Protein AF-0000000069439708 (afdb_homodimer)

Structure (mmCIF, N/CA/C/O backbone):
data_AF-0000000069439708-model_v1
#
loop_
_entity.id
_entity.type
_entity.pdbx_description
1 polymer Monooxygenase
#
loop_
_atom_site.group_PDB
_atom_site.id
_atom_site.type_symbol
_atom_site.label_atom_id
_atom_site.label_alt_id
_atom_site.label_comp_id
_atom_site.label_asym_id
_atom_site.label_entity_id
_atom_site.label_seq_id
_atom_site.pdbx_PDB_ins_code
_atom_site.Cartn_x
_atom_site.Cartn_y
_atom_site.Cartn_z
_atom_site.occupancy
_atom_site.B_iso_or_equiv
_atom_site.auth_seq_id
_atom_site.auth_comp_id
_atom_site.auth_asym_id
_atom_site.auth_atom_id
_atom_site.pdbx_PDB_model_num
ATOM 1 N N . MET A 1 1 ? 18.344 -48 -26.422 1 71.38 1 MET A N 1
ATOM 2 C CA . MET A 1 1 ? 17.75 -46.75 -25.922 1 71.38 1 MET A CA 1
ATOM 3 C C . MET A 1 1 ? 16.391 -47 -25.281 1 71.38 1 MET A C 1
ATOM 5 O O . MET A 1 1 ? 15.547 -47.688 -25.875 1 71.38 1 MET A O 1
ATOM 9 N N . ALA A 1 2 ? 16.328 -46.719 -23.984 1 74.94 2 ALA A N 1
ATOM 10 C CA . ALA A 1 2 ? 15.055 -46.938 -23.312 1 74.94 2 ALA A CA 1
ATOM 11 C C . ALA A 1 2 ? 14.031 -45.906 -23.719 1 74.94 2 ALA A C 1
ATOM 13 O O . ALA A 1 2 ? 14.367 -44.719 -23.875 1 74.94 2 ALA A O 1
ATOM 14 N N . GLU A 1 3 ? 12.773 -46.344 -24.016 1 90.38 3 GLU A N 1
ATOM 15 C CA . GLU A 1 3 ? 11.734 -45.438 -24.5 1 90.38 3 GLU A CA 1
ATOM 16 C C . GLU A 1 3 ? 10.625 -45.281 -23.453 1 90.38 3 GLU A C 1
ATOM 18 O O . GLU A 1 3 ? 10.258 -46.25 -22.781 1 90.38 3 GLU A O 1
ATOM 23 N N . HIS A 1 4 ? 10.203 -44.062 -23.219 1 95.31 4 HIS A N 1
ATOM 24 C CA . HIS A 1 4 ? 9.117 -43.719 -22.328 1 95.31 4 HIS A CA 1
ATOM 25 C C . HIS A 1 4 ? 8.172 -42.719 -22.984 1 95.31 4 HIS A C 1
ATOM 27 O O . HIS A 1 4 ? 8.523 -42.094 -23.984 1 95.31 4 HIS A O 1
ATOM 33 N N . ALA A 1 5 ? 6.992 -42.625 -22.531 1 97.94 5 ALA A N 1
ATOM 34 C CA . ALA A 1 5 ? 6.09 -41.594 -23.047 1 97.94 5 ALA A CA 1
ATOM 35 C C . ALA A 1 5 ? 6.562 -40.219 -22.641 1 97.94 5 ALA A C 1
ATOM 37 O O . ALA A 1 5 ? 6.66 -39.312 -23.484 1 97.94 5 ALA A O 1
ATOM 38 N N . VAL A 1 6 ? 6.879 -40.094 -21.359 1 98.5 6 VAL A N 1
ATOM 39 C CA . VAL A 1 6 ? 7.359 -38.781 -20.875 1 98.5 6 VAL A CA 1
ATOM 40 C C . VAL A 1 6 ? 8.633 -39 -20.062 1 98.5 6 VAL A C 1
ATOM 42 O O . VAL A 1 6 ? 8.703 -39.875 -19.203 1 98.5 6 VAL A O 1
ATOM 45 N N . VAL A 1 7 ? 9.656 -38.219 -20.312 1 98.25 7 VAL A N 1
ATOM 46 C CA . VAL A 1 7 ? 10.844 -38.125 -19.484 1 98.25 7 VAL A CA 1
ATOM 47 C C . VAL A 1 7 ? 10.812 -36.812 -18.703 1 98.25 7 VAL A C 1
ATOM 49 O O . VAL A 1 7 ? 10.555 -35.75 -19.266 1 98.25 7 VAL A O 1
ATOM 52 N N . VAL A 1 8 ? 10.961 -36.875 -17.406 1 98.75 8 VAL A N 1
ATOM 53 C CA . VAL A 1 8 ? 11.016 -35.719 -16.547 1 98.75 8 VAL A CA 1
ATOM 54 C C . VAL A 1 8 ? 12.422 -35.562 -15.977 1 98.75 8 VAL A C 1
ATOM 56 O O . VAL A 1 8 ? 12.938 -36.438 -15.312 1 98.75 8 VAL A O 1
ATOM 59 N N . ALA A 1 9 ? 13.062 -34.406 -16.266 1 98.5 9 ALA A N 1
ATOM 60 C CA . ALA A 1 9 ? 14.391 -34.156 -15.742 1 98.5 9 ALA A CA 1
ATOM 61 C C . ALA A 1 9 ? 14.312 -33.375 -14.43 1 98.5 9 ALA A C 1
ATOM 63 O O . ALA A 1 9 ? 14.055 -32.156 -14.438 1 98.5 9 ALA A O 1
ATOM 64 N N . GLY A 1 10 ? 14.656 -34 -13.328 1 97.38 10 GLY A N 1
ATOM 65 C CA . GLY A 1 10 ? 14.602 -33.375 -12.008 1 97.38 10 GLY A CA 1
ATOM 66 C C . GLY A 1 10 ? 13.523 -33.969 -11.117 1 97.38 10 GLY A C 1
ATOM 67 O O . GLY A 1 10 ? 12.336 -33.938 -11.461 1 97.38 10 GLY A O 1
ATOM 68 N N . ALA A 1 11 ? 13.914 -34.469 -9.984 1 96.5 11 ALA A N 1
ATOM 69 C CA . ALA A 1 11 ? 12.984 -35.094 -9.055 1 96.5 11 ALA A CA 1
ATOM 70 C C . ALA A 1 11 ? 12.82 -34.25 -7.793 1 96.5 11 ALA A C 1
ATOM 72 O O . ALA A 1 11 ? 12.82 -34.781 -6.68 1 96.5 11 ALA A O 1
ATOM 73 N N . GLY A 1 12 ? 12.812 -32.938 -7.949 1 95.12 12 GLY A N 1
ATOM 74 C CA . GLY A 1 12 ? 12.305 -32.062 -6.898 1 95.12 12 GLY A CA 1
ATOM 75 C C . GLY A 1 12 ? 10.797 -32.094 -6.762 1 95.12 12 GLY A C 1
ATOM 76 O O . GLY A 1 12 ? 10.133 -32.938 -7.398 1 95.12 12 GLY A O 1
ATOM 77 N N . PRO A 1 13 ? 10.227 -31.219 -5.957 1 96.38 13 PRO A N 1
ATOM 78 C CA . PRO A 1 13 ? 8.781 -31.25 -5.727 1 96.38 13 PRO A CA 1
ATOM 79 C C . PRO A 1 13 ? 7.977 -31.172 -7.023 1 96.38 13 PRO A C 1
ATOM 81 O O . PRO A 1 13 ? 7.016 -31.922 -7.211 1 96.38 13 PRO A O 1
ATOM 84 N N . THR A 1 14 ? 8.383 -30.312 -7.914 1 98.25 14 THR A N 1
ATOM 85 C CA . THR A 1 14 ? 7.672 -30.109 -9.172 1 98.25 14 THR A CA 1
ATOM 86 C C . THR A 1 14 ? 7.715 -31.375 -10.031 1 98.25 14 THR A C 1
ATOM 88 O O . THR A 1 14 ? 6.684 -31.828 -10.531 1 98.25 14 THR A O 1
ATOM 91 N N . GLY A 1 15 ? 8.883 -31.953 -10.195 1 98.56 15 GLY A N 1
ATOM 92 C CA . GLY A 1 15 ? 9.023 -33.156 -10.977 1 98.56 15 GLY A CA 1
ATOM 93 C C . GLY A 1 15 ? 8.281 -34.344 -10.391 1 98.56 15 GLY A C 1
ATOM 94 O O . GLY A 1 15 ? 7.637 -35.125 -11.117 1 98.56 15 GLY A O 1
ATOM 95 N N . LEU A 1 16 ? 8.359 -34.531 -9.102 1 98.44 16 LEU A N 1
ATOM 96 C CA . LEU A 1 16 ? 7.652 -35.594 -8.422 1 98.44 16 LEU A CA 1
ATOM 97 C C . LEU A 1 16 ? 6.145 -35.469 -8.602 1 98.44 16 LEU A C 1
ATOM 99 O O . LEU A 1 16 ? 5.461 -36.469 -8.898 1 98.44 16 LEU A O 1
ATOM 103 N N . MET A 1 17 ? 5.641 -34.25 -8.43 1 98.75 17 MET A N 1
ATOM 104 C CA . MET A 1 17 ? 4.211 -34 -8.609 1 98.75 17 MET A CA 1
ATOM 105 C C . MET A 1 17 ? 3.781 -34.344 -10.039 1 98.75 17 MET A C 1
ATOM 107 O O . MET A 1 17 ? 2.738 -34.938 -10.258 1 98.75 17 MET A O 1
ATOM 111 N N . LEU A 1 18 ? 4.59 -33.906 -10.984 1 98.88 18 LEU A N 1
ATOM 112 C CA . LEU A 1 18 ? 4.281 -34.156 -12.383 1 98.88 18 LEU A CA 1
ATOM 113 C C . LEU A 1 18 ? 4.246 -35.656 -12.664 1 98.88 18 LEU A C 1
ATOM 115 O O . LEU A 1 18 ? 3.332 -36.156 -13.336 1 98.88 18 LEU A O 1
ATOM 119 N N . ALA A 1 19 ? 5.242 -36.344 -12.156 1 98.69 19 ALA A N 1
ATOM 120 C CA . ALA A 1 19 ? 5.281 -37.812 -12.32 1 98.69 19 ALA A CA 1
ATOM 121 C C . ALA A 1 19 ? 4.02 -38.469 -11.75 1 98.69 19 ALA A C 1
ATOM 123 O O . ALA A 1 19 ? 3.453 -39.375 -12.367 1 98.69 19 ALA A O 1
ATOM 124 N N . GLY A 1 20 ? 3.621 -37.969 -10.602 1 98.56 20 GLY A N 1
ATOM 125 C CA . GLY A 1 20 ? 2.398 -38.5 -10.008 1 98.56 20 GLY A CA 1
ATOM 126 C C . GLY A 1 20 ? 1.167 -38.25 -10.859 1 98.56 20 GLY A C 1
ATOM 127 O O . GLY A 1 20 ? 0.345 -39.125 -11.047 1 98.56 20 GLY A O 1
ATOM 128 N N . GLU A 1 21 ? 1.014 -37.031 -11.391 1 98.56 21 GLU A N 1
ATOM 129 C CA . GLU A 1 21 ? -0.114 -36.688 -12.25 1 98.56 21 GLU A CA 1
ATOM 130 C C . GLU A 1 21 ? -0.168 -37.594 -13.477 1 98.56 21 GLU A C 1
ATOM 132 O O . GLU A 1 21 ? -1.236 -38.094 -13.852 1 98.56 21 GLU A O 1
ATOM 137 N N . LEU A 1 22 ? 0.974 -37.812 -14.086 1 98.56 22 LEU A N 1
ATOM 138 C CA . LEU A 1 22 ? 1.061 -38.625 -15.273 1 98.56 22 LEU A CA 1
ATOM 139 C C . LEU A 1 22 ? 0.757 -40.094 -14.945 1 98.56 22 LEU A C 1
ATOM 141 O O . LEU A 1 22 ? 0.057 -40.781 -15.695 1 98.56 22 LEU A O 1
ATOM 145 N N . ALA A 1 23 ? 1.252 -40.531 -13.812 1 98.38 23 ALA A N 1
ATOM 146 C CA . ALA A 1 23 ? 1.016 -41.906 -13.383 1 98.38 23 ALA A CA 1
ATOM 147 C C . ALA A 1 23 ? -0.469 -42.156 -13.133 1 98.38 23 ALA A C 1
ATOM 149 O O . ALA A 1 23 ? -0.994 -43.219 -13.477 1 98.38 23 ALA A O 1
ATOM 150 N N . LEU A 1 24 ? -1.143 -41.219 -12.523 1 97.69 24 LEU A N 1
ATOM 151 C CA . LEU A 1 24 ? -2.576 -41.344 -12.281 1 97.69 24 LEU A CA 1
ATOM 152 C C . LEU A 1 24 ? -3.334 -41.531 -13.594 1 97.69 24 LEU A C 1
ATOM 154 O O . LEU A 1 24 ? -4.375 -42.188 -13.625 1 97.69 24 LEU A O 1
ATOM 158 N N . ALA A 1 25 ? -2.773 -40.969 -14.633 1 97.12 25 ALA A N 1
ATOM 159 C CA . ALA A 1 25 ? -3.408 -41.062 -15.945 1 97.12 25 ALA A CA 1
ATOM 160 C C . ALA A 1 25 ? -2.926 -42.281 -16.703 1 97.12 25 ALA A C 1
ATOM 162 O O . ALA A 1 25 ? -3.301 -42.5 -17.844 1 97.12 25 ALA A O 1
ATOM 163 N N . GLY A 1 26 ? -2.051 -43.062 -16.109 1 97 26 GLY A N 1
ATOM 164 C CA . GLY A 1 26 ? -1.566 -44.312 -16.719 1 97 26 GLY A CA 1
ATOM 165 C C . GLY A 1 26 ? -0.475 -44.062 -17.734 1 97 26 GLY A C 1
ATOM 166 O O . GLY A 1 26 ? -0.291 -44.875 -18.656 1 97 26 GLY A O 1
ATOM 167 N N . ILE A 1 27 ? 0.192 -43 -17.656 1 98.06 27 ILE A N 1
ATOM 168 C CA . ILE A 1 27 ? 1.227 -42.656 -18.625 1 98.06 27 ILE A CA 1
ATOM 169 C C . ILE A 1 27 ? 2.572 -43.219 -18.172 1 98.06 27 ILE A C 1
ATOM 171 O O . ILE A 1 27 ? 2.91 -43.125 -16.984 1 98.06 27 ILE A O 1
ATOM 175 N N . ASP A 1 28 ? 3.309 -43.75 -19.078 1 97.81 28 ASP A N 1
ATOM 176 C CA . ASP A 1 28 ? 4.66 -44.219 -18.828 1 97.81 28 ASP A CA 1
ATOM 177 C C . ASP A 1 28 ? 5.629 -43.062 -18.625 1 97.81 28 ASP A C 1
ATOM 179 O O . ASP A 1 28 ? 5.918 -42.312 -19.562 1 97.81 28 ASP A O 1
ATOM 183 N N . VAL A 1 29 ? 6.168 -43 -17.406 1 97.31 29 VAL A N 1
ATOM 184 C CA . VAL A 1 29 ? 7.012 -41.844 -17.094 1 97.31 29 VAL A CA 1
ATOM 185 C C . VAL A 1 29 ? 8.344 -42.312 -16.531 1 97.31 29 VAL A C 1
ATOM 187 O O . VAL A 1 29 ? 8.391 -43.25 -15.734 1 97.31 29 VAL A O 1
ATOM 190 N N . ALA A 1 30 ? 9.438 -41.719 -16.938 1 96.69 30 ALA A N 1
ATOM 191 C CA . ALA A 1 30 ? 10.766 -41.844 -16.344 1 96.69 30 ALA A CA 1
ATOM 192 C C . ALA A 1 30 ? 11.203 -40.562 -15.648 1 96.69 30 ALA A C 1
ATOM 194 O O . ALA A 1 30 ? 11.258 -39.5 -16.281 1 96.69 30 ALA A O 1
ATOM 195 N N . LEU A 1 31 ? 11.492 -40.625 -14.414 1 97.88 31 LEU A N 1
ATOM 196 C CA . LEU A 1 31 ? 11.945 -39.469 -13.633 1 97.88 31 LEU A CA 1
ATOM 197 C C . LEU A 1 31 ? 13.445 -39.531 -13.375 1 97.88 31 LEU A C 1
ATOM 199 O O . LEU A 1 31 ? 13.93 -40.5 -12.758 1 97.88 31 LEU A O 1
ATOM 203 N N . LEU A 1 32 ? 14.164 -38.531 -13.875 1 97.38 32 LEU A N 1
ATOM 204 C CA . LEU A 1 32 ? 15.617 -38.5 -13.742 1 97.38 32 LEU A CA 1
ATOM 205 C C . LEU A 1 32 ? 16.031 -37.594 -12.586 1 97.38 32 LEU A C 1
ATOM 207 O O . LEU A 1 32 ? 15.477 -36.5 -12.406 1 97.38 32 LEU A O 1
ATOM 211 N N . GLU A 1 33 ? 16.922 -38.031 -11.805 1 95.75 33 GLU A N 1
ATOM 212 C CA . GLU A 1 33 ? 17.453 -37.25 -10.688 1 95.75 33 GLU A CA 1
ATOM 213 C C . GLU A 1 33 ? 18.969 -37.375 -10.602 1 95.75 33 GLU A C 1
ATOM 215 O O . GLU A 1 33 ? 19.5 -38.5 -10.57 1 95.75 33 GLU A O 1
ATOM 220 N N . ARG A 1 34 ? 19.578 -36.156 -10.57 1 93 34 ARG A N 1
ATOM 221 C CA . ARG A 1 34 ? 21.031 -36.156 -10.531 1 93 34 ARG A CA 1
ATOM 222 C C . ARG A 1 34 ? 21.547 -36.625 -9.172 1 93 34 ARG A C 1
ATOM 224 O O . ARG A 1 34 ? 22.625 -37.219 -9.078 1 93 34 ARG A O 1
ATOM 231 N N . ARG A 1 35 ? 20.875 -36.438 -8.016 1 88.12 35 ARG A N 1
ATOM 232 C CA . ARG A 1 35 ? 21.266 -36.875 -6.68 1 88.12 35 ARG A CA 1
ATOM 233 C C . ARG A 1 35 ? 21.156 -38.375 -6.535 1 88.12 35 ARG A C 1
ATOM 235 O O . ARG A 1 35 ? 20.406 -39.031 -7.266 1 88.12 35 ARG A O 1
ATOM 242 N N . GLY A 1 36 ? 21.812 -38.781 -5.602 1 88.38 36 GLY A N 1
ATOM 243 C CA . GLY A 1 36 ? 21.781 -40.219 -5.34 1 88.38 36 GLY A CA 1
ATOM 244 C C . GLY A 1 36 ? 20.594 -40.656 -4.512 1 88.38 36 GLY A C 1
ATOM 245 O O . GLY A 1 36 ? 20.25 -41.812 -4.465 1 88.38 36 GLY A O 1
ATOM 246 N N . SER A 1 37 ? 20.094 -39.781 -3.836 1 83.19 37 SER A N 1
ATOM 247 C CA . SER A 1 37 ? 18.906 -40.062 -3.031 1 83.19 37 SER A CA 1
ATOM 248 C C . SER A 1 37 ? 18.219 -38.75 -2.596 1 83.19 37 SER A C 1
ATOM 250 O O . SER A 1 37 ? 18.75 -37.656 -2.83 1 83.19 37 SER A O 1
ATOM 252 N N . HIS A 1 38 ? 17.047 -38.875 -2.047 1 78.62 38 HIS A N 1
ATOM 253 C CA . HIS A 1 38 ? 16.344 -37.719 -1.476 1 78.62 38 HIS A CA 1
ATOM 254 C C . HIS A 1 38 ? 16.734 -37.531 -0.012 1 78.62 38 HIS A C 1
ATOM 256 O O . HIS A 1 38 ? 16.109 -36.719 0.687 1 78.62 38 HIS A O 1
ATOM 262 N N . GLU A 1 39 ? 17.719 -38.062 0.5 1 69.44 39 GLU A N 1
ATOM 263 C CA . GLU A 1 39 ? 18.125 -37.969 1.899 1 69.44 39 GLU A CA 1
ATOM 264 C C . GLU A 1 39 ? 18.984 -36.75 2.154 1 69.44 39 GLU A C 1
ATOM 266 O O . GLU A 1 39 ? 19.172 -36.344 3.303 1 69.44 39 GLU A O 1
ATOM 271 N N . GLU A 1 40 ? 19.484 -36.156 1.164 1 61.34 40 GLU A N 1
ATOM 272 C CA . GLU A 1 40 ? 20.391 -35.031 1.361 1 61.34 40 GLU A CA 1
ATOM 273 C C . GLU A 1 40 ? 19.656 -33.844 1.963 1 61.34 40 GLU A C 1
ATOM 275 O O . GLU A 1 40 ? 18.484 -33.594 1.646 1 61.34 40 GLU A O 1
ATOM 280 N N . VAL A 1 41 ? 20.453 -33.281 3.055 1 59.91 41 VAL A N 1
ATOM 281 C CA . VAL A 1 41 ? 19.953 -32.25 3.971 1 59.91 41 VAL A CA 1
ATOM 282 C C . VAL A 1 41 ? 20.156 -30.875 3.354 1 59.91 41 VAL A C 1
ATOM 284 O O . VAL A 1 41 ? 21.109 -30.656 2.604 1 59.91 41 VAL A O 1
ATOM 287 N N . GLY A 1 42 ? 19.062 -30.109 3.07 1 63.25 42 GLY A N 1
ATOM 288 C CA . GLY A 1 42 ? 19.016 -28.703 2.689 1 63.25 42 GLY A CA 1
ATOM 289 C C . GLY A 1 42 ? 17.797 -28.344 1.876 1 63.25 42 GLY A C 1
ATOM 290 O O . GLY A 1 42 ? 17.391 -29.094 0.976 1 63.25 42 GLY A O 1
ATOM 291 N N . SER A 1 43 ? 17.047 -27.594 2.473 1 66.44 43 SER A N 1
ATOM 292 C CA . SER A 1 43 ? 15.805 -27.234 1.802 1 66.44 43 SER A CA 1
ATOM 293 C C . SER A 1 43 ? 15.617 -25.719 1.786 1 66.44 43 SER A C 1
ATOM 295 O O . SER A 1 43 ? 15.742 -25.062 2.82 1 66.44 43 SER A O 1
ATOM 297 N N . ARG A 1 44 ? 15.383 -25.266 0.578 1 65.81 44 ARG A N 1
ATOM 298 C CA . ARG A 1 44 ? 15.117 -23.828 0.47 1 65.81 44 ARG A CA 1
ATOM 299 C C . ARG A 1 44 ? 13.664 -23.516 0.81 1 65.81 44 ARG A C 1
ATOM 301 O O . ARG A 1 44 ? 13.375 -22.547 1.504 1 65.81 44 ARG A O 1
ATOM 308 N N . ALA A 1 45 ? 12.859 -24.391 0.372 1 74.06 45 ALA A N 1
ATOM 309 C CA . ALA A 1 45 ? 11.445 -24.125 0.641 1 74.06 45 ALA A CA 1
ATOM 310 C C . ALA A 1 45 ? 11.047 -24.625 2.025 1 74.06 45 ALA A C 1
ATOM 312 O O . ALA A 1 45 ? 11.594 -25.625 2.512 1 74.06 45 ALA A O 1
ATOM 313 N N . ALA A 1 46 ? 10.016 -23.844 2.617 1 77.5 46 ALA A N 1
ATOM 314 C CA . ALA A 1 46 ? 9.664 -24.203 3.988 1 77.5 46 ALA A CA 1
ATOM 315 C C . ALA A 1 46 ? 8.164 -24.094 4.223 1 77.5 46 ALA A C 1
ATOM 317 O O . ALA A 1 46 ? 7.707 -24.062 5.367 1 77.5 46 ALA A O 1
ATOM 318 N N . GLY A 1 47 ? 7.453 -24.078 3.131 1 88.5 47 GLY A N 1
ATOM 319 C CA . GLY A 1 47 ? 6.035 -23.906 3.406 1 88.5 47 GLY A CA 1
ATOM 320 C C . GLY A 1 47 ? 5.156 -24.203 2.207 1 88.5 47 GLY A C 1
ATOM 321 O O . GLY A 1 47 ? 5.617 -24.156 1.064 1 88.5 47 GLY A O 1
ATOM 322 N N . LEU A 1 48 ? 3.896 -24.625 2.58 1 96 48 LEU A N 1
ATOM 323 C CA . LEU A 1 48 ? 2.848 -24.875 1.596 1 96 48 LEU A CA 1
ATOM 324 C C . LEU A 1 48 ? 1.682 -23.906 1.799 1 96 48 LEU A C 1
ATOM 326 O O . LEU A 1 48 ? 1.207 -23.734 2.924 1 96 48 LEU A O 1
ATOM 330 N N . HIS A 1 49 ? 1.308 -23.328 0.744 1 97.56 49 HIS A N 1
ATOM 331 C CA . HIS A 1 49 ? 0.178 -22.406 0.802 1 97.56 49 HIS A CA 1
ATOM 332 C C . HIS A 1 49 ? -1.146 -23.156 0.67 1 97.56 49 HIS A C 1
ATOM 334 O O . HIS A 1 49 ? -1.174 -24.312 0.245 1 97.56 49 HIS A O 1
ATOM 340 N N . SER A 1 50 ? -2.223 -22.453 0.936 1 98.5 50 SER A N 1
ATOM 341 C CA . SER A 1 50 ? -3.578 -22.984 0.946 1 98.5 50 SER A CA 1
ATOM 342 C C . SER A 1 50 ? -3.912 -23.672 -0.376 1 98.5 50 SER A C 1
ATOM 344 O O . SER A 1 50 ? -4.402 -24.797 -0.391 1 98.5 50 SER A O 1
ATOM 346 N N . ARG A 1 51 ? -3.645 -23.062 -1.488 1 98.69 51 ARG A N 1
ATOM 347 C CA . ARG A 1 51 ? -4.008 -23.609 -2.791 1 98.69 51 ARG A CA 1
ATOM 348 C C . ARG A 1 51 ? -3.254 -24.906 -3.068 1 98.69 51 ARG A C 1
ATOM 350 O O . ARG A 1 51 ? -3.807 -25.844 -3.652 1 98.69 51 ARG A O 1
ATOM 357 N N . THR A 1 52 ? -1.991 -24.938 -2.666 1 98.56 52 THR A N 1
ATOM 358 C CA . THR A 1 52 ? -1.212 -26.156 -2.857 1 98.56 52 THR A CA 1
ATOM 359 C C . THR A 1 52 ? -1.756 -27.297 -1.993 1 98.56 52 THR A C 1
ATOM 361 O O . THR A 1 52 ? -1.85 -28.438 -2.445 1 98.56 52 THR A O 1
ATOM 364 N N . ILE A 1 53 ? -2.143 -26.984 -0.827 1 98.69 53 ILE A N 1
ATOM 365 C CA . ILE A 1 53 ? -2.756 -27.984 0.036 1 98.69 53 ILE A CA 1
ATOM 366 C C . ILE A 1 53 ? -4.047 -28.5 -0.602 1 98.69 53 ILE A C 1
ATOM 368 O O . ILE A 1 53 ? -4.324 -29.703 -0.583 1 98.69 53 ILE A O 1
ATOM 372 N N . GLU A 1 54 ? -4.809 -27.609 -1.165 1 98.81 54 GLU A N 1
ATOM 373 C CA . GLU A 1 54 ? -6.016 -28.016 -1.883 1 98.81 54 GLU A CA 1
ATOM 374 C C . GLU A 1 54 ? -5.68 -28.984 -3.021 1 98.81 54 GLU A C 1
ATOM 376 O O . GLU A 1 54 ? -6.414 -29.938 -3.264 1 98.81 54 GLU A O 1
ATOM 381 N N . VAL A 1 55 ? -4.609 -28.703 -3.734 1 98.75 55 VAL A N 1
ATOM 382 C CA . VAL A 1 55 ? -4.188 -29.547 -4.84 1 98.75 55 VAL A CA 1
ATOM 383 C C . VAL A 1 55 ? -3.889 -30.953 -4.324 1 98.75 55 VAL A C 1
ATOM 385 O O . VAL A 1 55 ? -4.344 -31.938 -4.906 1 98.75 55 VAL A O 1
ATOM 388 N N . PHE A 1 56 ? -3.129 -31.016 -3.221 1 98.81 56 PHE A N 1
ATOM 389 C CA . PHE A 1 56 ? -2.852 -32.312 -2.611 1 98.81 56 PHE A CA 1
ATOM 390 C C . PHE A 1 56 ? -4.145 -33 -2.17 1 98.81 56 PHE A C 1
ATOM 392 O O . PHE A 1 56 ? -4.285 -34.219 -2.291 1 98.81 56 PHE A O 1
ATOM 399 N N . ASP A 1 57 ? -5.035 -32.188 -1.683 1 98.81 57 ASP A N 1
ATOM 400 C CA . ASP A 1 57 ? -6.324 -32.719 -1.235 1 98.81 57 ASP A CA 1
ATOM 401 C C . ASP A 1 57 ? -7.129 -33.25 -2.408 1 98.81 57 ASP A C 1
ATOM 403 O O . ASP A 1 57 ? -7.777 -34.312 -2.287 1 98.81 57 ASP A O 1
ATOM 407 N N . GLN A 1 58 ? -7.047 -32.625 -3.471 1 98.75 58 GLN A N 1
ATOM 408 C CA . GLN A 1 58 ? -7.723 -33.062 -4.684 1 98.75 58 GLN A CA 1
ATOM 409 C C . GLN A 1 58 ? -7.16 -34.406 -5.168 1 98.75 58 GLN A C 1
ATOM 411 O O . GLN A 1 58 ? -7.801 -35.125 -5.953 1 98.75 58 GLN A O 1
ATOM 416 N N . ARG A 1 59 ? -5.977 -34.75 -4.707 1 98.69 59 ARG A N 1
ATOM 417 C CA . ARG A 1 59 ? -5.367 -36.031 -5.082 1 98.69 59 ARG A CA 1
ATOM 418 C C . ARG A 1 59 ? -5.441 -37.031 -3.932 1 98.69 59 ARG A C 1
ATOM 420 O O . ARG A 1 59 ? -4.934 -38.156 -4.039 1 98.69 59 ARG A O 1
ATOM 427 N N . GLY A 1 60 ? -6.027 -36.594 -2.812 1 98.19 60 GLY A N 1
ATOM 428 C CA . GLY A 1 60 ? -6.242 -37.469 -1.677 1 98.19 60 GLY A CA 1
ATOM 429 C C . GLY A 1 60 ? -4.996 -37.688 -0.843 1 98.19 60 GLY A C 1
ATOM 430 O O . GLY A 1 60 ? -4.895 -38.688 -0.104 1 98.19 60 GLY A O 1
ATOM 431 N N . ILE A 1 61 ? -4.035 -36.844 -0.922 1 98.44 61 ILE A N 1
ATOM 432 C CA . ILE A 1 61 ? -2.783 -37.094 -0.222 1 98.44 61 ILE A CA 1
ATOM 433 C C . ILE A 1 61 ? -2.461 -35.938 0.713 1 98.44 61 ILE A C 1
ATOM 435 O O . ILE A 1 61 ? -1.354 -35.844 1.25 1 98.44 61 ILE A O 1
ATOM 439 N N . ALA A 1 62 ? -3.389 -35 0.939 1 98.5 62 ALA A N 1
ATOM 440 C CA . ALA A 1 62 ? -3.137 -33.812 1.745 1 98.5 62 ALA A CA 1
ATOM 441 C C . ALA A 1 62 ? -2.764 -34.188 3.176 1 98.5 62 ALA A C 1
ATOM 443 O O . ALA A 1 62 ? -1.868 -33.562 3.77 1 98.5 62 ALA A O 1
ATOM 444 N N . GLU A 1 63 ? -3.455 -35.156 3.707 1 98.19 63 GLU A N 1
ATOM 445 C CA . GLU A 1 63 ? -3.258 -35.531 5.102 1 98.19 63 GLU A CA 1
ATOM 446 C C . GLU A 1 63 ? -1.823 -36 5.352 1 98.19 63 GLU A C 1
ATOM 448 O O . GLU A 1 63 ? -1.285 -35.812 6.445 1 98.19 63 GLU A O 1
ATOM 453 N N . ARG A 1 64 ? -1.184 -36.594 4.395 1 97.88 64 ARG A N 1
ATOM 454 C CA . ARG A 1 64 ? 0.192 -37.062 4.508 1 97.88 64 ARG A CA 1
ATOM 455 C C . ARG A 1 64 ? 1.147 -35.906 4.797 1 97.88 64 ARG A C 1
ATOM 457 O O . ARG A 1 64 ? 2.166 -36.094 5.465 1 97.88 64 ARG A O 1
ATOM 464 N N . PHE A 1 65 ? 0.826 -34.75 4.297 1 97.5 65 PHE A N 1
ATOM 465 C CA . PHE A 1 65 ? 1.639 -33.562 4.516 1 97.5 65 PHE A CA 1
ATOM 466 C C . PHE A 1 65 ? 1.258 -32.875 5.824 1 97.5 65 PHE A C 1
ATOM 468 O O . PHE A 1 65 ? 2.129 -32.531 6.621 1 97.5 65 PHE A O 1
ATOM 475 N N . LEU A 1 66 ? -0.01 -32.719 6.059 1 97.5 66 LEU A N 1
ATOM 476 C CA . LEU A 1 66 ? -0.525 -32.031 7.234 1 97.5 66 LEU A CA 1
ATOM 477 C C . LEU A 1 66 ? -0.045 -32.719 8.516 1 97.5 66 LEU A C 1
ATOM 479 O O . LEU A 1 66 ? 0.184 -32.062 9.523 1 97.5 66 LEU A O 1
ATOM 483 N N . ALA A 1 67 ? 0.174 -33.938 8.422 1 96.69 67 ALA A N 1
ATOM 484 C CA . ALA A 1 67 ? 0.583 -34.719 9.586 1 96.69 67 ALA A CA 1
ATOM 485 C C . ALA A 1 67 ? 2.041 -34.438 9.945 1 96.69 67 ALA A C 1
ATOM 487 O O . ALA A 1 67 ? 2.477 -34.75 11.062 1 96.69 67 ALA A O 1
ATOM 488 N N . GLN A 1 68 ? 2.752 -33.906 9.07 1 92.75 68 GLN A N 1
ATOM 489 C CA . GLN A 1 68 ? 4.191 -33.781 9.258 1 92.75 68 GLN A CA 1
ATOM 490 C C . GLN A 1 68 ? 4.582 -32.344 9.547 1 92.75 68 GLN A C 1
ATOM 492 O O . GLN A 1 68 ? 5.715 -32.062 9.945 1 92.75 68 GLN A O 1
ATOM 497 N N . GLY A 1 69 ? 3.643 -31.484 9.359 1 90.75 69 GLY A N 1
ATOM 498 C CA . GLY A 1 69 ? 3.977 -30.078 9.492 1 90.75 69 GLY A CA 1
ATOM 499 C C . GLY A 1 69 ? 3.137 -29.359 10.531 1 90.75 69 GLY A C 1
ATOM 500 O O . GLY A 1 69 ? 2.488 -30 11.367 1 90.75 69 GLY A O 1
ATOM 501 N N . ARG A 1 70 ? 3.297 -28.016 10.625 1 88.75 70 ARG A N 1
ATOM 502 C CA . ARG A 1 70 ? 2.531 -27.156 11.531 1 88.75 70 ARG A CA 1
ATOM 503 C C . ARG A 1 70 ? 1.738 -26.109 10.758 1 88.75 70 ARG A C 1
ATOM 505 O O . ARG A 1 70 ? 2.309 -25.344 9.977 1 88.75 70 ARG A O 1
ATOM 512 N N . THR A 1 71 ? 0.409 -26.125 10.961 1 93.06 71 THR A N 1
ATOM 513 C CA . THR A 1 71 ? -0.438 -25.141 10.297 1 93.06 71 THR A CA 1
ATOM 514 C C . THR A 1 71 ? -0.384 -23.797 11.031 1 93.06 71 THR A C 1
ATOM 516 O O . THR A 1 71 ? -0.148 -23.75 12.234 1 93.06 71 THR A O 1
ATOM 519 N N . GLY A 1 72 ? -0.491 -22.734 10.289 1 91.31 72 GLY A N 1
ATOM 520 C CA . GLY A 1 72 ? -0.517 -21.406 10.891 1 91.31 72 GLY A CA 1
ATOM 521 C C . GLY A 1 72 ? -0.935 -20.312 9.914 1 91.31 72 GLY A C 1
ATOM 522 O O . GLY A 1 72 ? -1.008 -20.547 8.711 1 91.31 72 GLY A O 1
ATOM 523 N N . GLN A 1 73 ? -1.456 -19.219 10.539 1 90.94 73 GLN A N 1
ATOM 524 C CA . GLN A 1 73 ? -1.765 -18.047 9.734 1 90.94 73 GLN A CA 1
ATOM 525 C C . GLN A 1 73 ? -0.496 -17.266 9.383 1 90.94 73 GLN A C 1
ATOM 527 O O . GLN A 1 73 ? -0.202 -16.234 9.992 1 90.94 73 GLN A O 1
ATOM 532 N N . VAL A 1 74 ? 0.264 -17.75 8.297 1 86.38 74 VAL A N 1
ATOM 533 C CA . VAL A 1 74 ? 1.597 -17.219 8.031 1 86.38 74 VAL A CA 1
ATOM 534 C C . VAL A 1 74 ? 1.624 -16.562 6.645 1 86.38 74 VAL A C 1
ATOM 536 O O . VAL A 1 74 ? 2.697 -16.312 6.09 1 86.38 74 VAL A O 1
ATOM 539 N N . THR A 1 75 ? 0.453 -16.328 6.043 1 92.69 75 THR A N 1
ATOM 540 C CA . THR A 1 75 ? 0.398 -15.586 4.789 1 92.69 75 THR A CA 1
ATOM 541 C C . THR A 1 75 ? 0.85 -14.141 4.996 1 92.69 75 THR A C 1
ATOM 543 O O . THR A 1 75 ? 0.35 -13.453 5.887 1 92.69 75 THR A O 1
ATOM 546 N N . HIS A 1 76 ? 1.86 -13.75 4.246 1 92.38 76 HIS A N 1
ATOM 547 C CA . HIS A 1 76 ? 2.352 -12.398 4.469 1 92.38 76 HIS A CA 1
ATOM 548 C C . HIS A 1 76 ? 2.824 -11.758 3.166 1 92.38 76 HIS A C 1
ATOM 550 O O . HIS A 1 76 ? 3.043 -12.461 2.172 1 92.38 76 HIS A O 1
ATOM 556 N N . PHE A 1 77 ? 2.916 -10.492 3.064 1 94.81 77 PHE A N 1
ATOM 557 C CA . PHE A 1 77 ? 3.516 -9.641 2.043 1 94.81 77 PHE A CA 1
ATOM 558 C C . PHE A 1 77 ? 4.656 -8.82 2.625 1 94.81 77 PHE A C 1
ATOM 560 O O . PHE A 1 77 ? 4.426 -7.844 3.342 1 94.81 77 PHE A O 1
ATOM 567 N N . SER A 1 78 ? 5.895 -9.211 2.402 1 91.94 78 SER A N 1
ATOM 568 C CA . SER A 1 78 ? 7.109 -8.594 2.932 1 91.94 78 SER A CA 1
ATOM 569 C C . SER A 1 78 ? 7.09 -8.555 4.457 1 91.94 78 SER A C 1
ATOM 571 O O . SER A 1 78 ? 7.453 -7.547 5.062 1 91.94 78 SER A O 1
ATOM 573 N N . GLY A 1 79 ? 6.645 -9.578 5.035 1 88.44 79 GLY A N 1
ATOM 574 C CA . GLY A 1 79 ? 6.637 -9.688 6.488 1 88.44 79 GLY A CA 1
ATOM 575 C C . GLY A 1 79 ? 5.387 -9.102 7.121 1 88.44 79 GLY A C 1
ATOM 576 O O . GLY A 1 79 ? 5.211 -9.18 8.344 1 88.44 79 GLY A O 1
ATOM 577 N N . ILE A 1 80 ? 4.52 -8.5 6.391 1 92.38 80 ILE A N 1
ATOM 578 C CA . ILE A 1 80 ? 3.23 -8.031 6.891 1 92.38 80 ILE A CA 1
ATOM 579 C C . ILE A 1 80 ? 2.209 -9.164 6.82 1 92.38 80 ILE A C 1
ATOM 581 O O . ILE A 1 80 ? 1.722 -9.508 5.738 1 92.38 80 ILE A O 1
ATOM 585 N N . PHE A 1 81 ? 1.884 -9.719 7.965 1 92.69 81 PHE A N 1
ATOM 586 C CA . PHE A 1 81 ? 1.077 -10.93 8.023 1 92.69 81 PHE A CA 1
ATOM 587 C C . PHE A 1 81 ? -0.402 -10.609 7.855 1 92.69 81 PHE A C 1
ATOM 589 O O . PHE A 1 81 ? -0.879 -9.578 8.344 1 92.69 81 PHE A O 1
ATOM 596 N N . MET A 1 82 ? -1.095 -11.453 7.145 1 95.25 82 MET A N 1
ATOM 597 C CA . MET A 1 82 ? -2.527 -11.344 6.883 1 95.25 82 MET A CA 1
ATOM 598 C C . MET A 1 82 ? -3.232 -12.672 7.148 1 95.25 82 MET A C 1
ATOM 600 O O . MET A 1 82 ? -2.738 -13.727 6.762 1 95.25 82 MET A O 1
ATOM 604 N N . SER A 1 83 ? -4.332 -12.594 7.793 1 96.75 83 SER A N 1
ATOM 605 C CA . SER A 1 83 ? -5.109 -13.805 8.055 1 96.75 83 SER A CA 1
ATOM 606 C C . SER A 1 83 ? -5.969 -14.172 6.852 1 96.75 83 SER A C 1
ATOM 608 O O . SER A 1 83 ? -6.523 -13.305 6.18 1 96.75 83 SER A O 1
ATOM 610 N N . ILE A 1 84 ? -6.07 -15.469 6.59 1 97.69 84 ILE A N 1
ATOM 611 C CA . ILE A 1 84 ? -7 -15.953 5.57 1 97.69 84 ILE A CA 1
ATOM 612 C C . ILE A 1 84 ? -8.023 -16.891 6.211 1 97.69 84 ILE A C 1
ATOM 614 O O . ILE A 1 84 ? -8.609 -17.734 5.531 1 97.69 84 ILE A O 1
ATOM 618 N N . GLU A 1 85 ? -8.203 -16.781 7.496 1 97.88 85 GLU A N 1
ATOM 619 C CA . GLU A 1 85 ? -9.109 -17.656 8.242 1 97.88 85 GLU A CA 1
ATOM 620 C C . GLU A 1 85 ? -10.531 -17.547 7.711 1 97.88 85 GLU A C 1
ATOM 622 O O . GLU A 1 85 ? -11.297 -18.516 7.773 1 97.88 85 GLU A O 1
ATOM 627 N N . ASP A 1 86 ? -10.859 -16.469 7.18 1 97.75 86 ASP A N 1
ATOM 628 C CA . ASP A 1 86 ? -12.227 -16.234 6.723 1 97.75 86 ASP A CA 1
ATOM 629 C C . ASP A 1 86 ? -12.383 -16.609 5.254 1 97.75 86 ASP A C 1
ATOM 631 O O . ASP A 1 86 ? -13.461 -16.438 4.672 1 97.75 86 ASP A O 1
ATOM 635 N N . PHE A 1 87 ? -11.359 -17.109 4.566 1 98.06 87 PHE A N 1
ATOM 636 C CA . PHE A 1 87 ? -11.461 -17.5 3.166 1 98.06 87 PHE A CA 1
ATOM 637 C C . PHE A 1 87 ? -12.281 -18.781 3.014 1 98.06 87 PHE A C 1
ATOM 639 O O . PHE A 1 87 ? -12.211 -19.672 3.857 1 98.06 87 PHE A O 1
ATOM 646 N N . PRO A 1 88 ? -13.062 -18.891 1.954 1 97.75 88 PRO A N 1
ATOM 647 C CA . PRO A 1 88 ? -13.891 -20.078 1.722 1 97.75 88 PRO A CA 1
ATOM 648 C C . PRO A 1 88 ? -13.078 -21.266 1.207 1 97.75 88 PRO A C 1
ATOM 650 O O . PRO A 1 88 ? -13.102 -21.562 0.01 1 97.75 88 PRO A O 1
ATOM 653 N N . THR A 1 89 ? -12.406 -21.953 2.049 1 98.19 89 THR A N 1
ATOM 654 C CA . THR A 1 89 ? -11.602 -23.141 1.806 1 98.19 89 THR A CA 1
ATOM 655 C C . THR A 1 89 ? -11.516 -24 3.061 1 98.19 89 THR A C 1
ATOM 657 O O . THR A 1 89 ? -11.758 -23.516 4.168 1 98.19 89 THR A O 1
ATOM 660 N N . ARG A 1 90 ? -11.305 -25.234 2.92 1 97.94 90 ARG A N 1
ATOM 661 C CA . ARG A 1 90 ? -11.133 -26.141 4.055 1 97.94 90 ARG A CA 1
ATOM 662 C C . ARG A 1 90 ? -9.734 -26.016 4.645 1 97.94 90 ARG A C 1
ATOM 664 O O . ARG A 1 90 ? -9.469 -26.516 5.742 1 97.94 90 ARG A O 1
ATOM 671 N N . HIS A 1 91 ? -8.883 -25.312 3.947 1 98.25 91 HIS A N 1
ATOM 672 C CA . HIS A 1 91 ? -7.496 -25.125 4.375 1 98.25 91 HIS A CA 1
ATOM 673 C C . HIS A 1 91 ? -7.129 -23.656 4.438 1 98.25 91 HIS A C 1
ATOM 675 O O . HIS A 1 91 ? -6.188 -23.219 3.775 1 98.25 91 HIS A O 1
ATOM 681 N N . PRO A 1 92 ? -7.801 -22.891 5.289 1 98.31 92 PRO A N 1
ATOM 682 C CA . PRO A 1 92 ? -7.535 -21.453 5.387 1 98.31 92 PRO A CA 1
ATOM 683 C C . PRO A 1 92 ? -6.301 -21.125 6.23 1 98.31 92 PRO A C 1
ATOM 685 O O . PRO A 1 92 ? -6.375 -20.328 7.168 1 98.31 92 PRO A O 1
ATOM 688 N N . TYR A 1 93 ? -5.18 -21.719 5.922 1 96.94 93 TYR A N 1
ATOM 689 C CA . TYR A 1 93 ? -3.887 -21.594 6.59 1 96.94 93 TYR A CA 1
ATOM 690 C C . TYR A 1 93 ? -2.754 -22.016 5.66 1 96.94 93 TYR A C 1
ATOM 692 O O . TYR A 1 93 ? -2.994 -22.406 4.516 1 96.94 93 TYR A O 1
ATOM 700 N N . ALA A 1 94 ? -1.55 -21.812 6.102 1 95.06 94 ALA A N 1
ATOM 701 C CA . ALA A 1 94 ? -0.362 -22.391 5.469 1 95.06 94 ALA A CA 1
ATOM 702 C C . ALA A 1 94 ? 0.241 -23.5 6.328 1 95.06 94 ALA A C 1
ATOM 704 O O . ALA A 1 94 ? -0.115 -23.641 7.496 1 95.06 94 ALA A O 1
ATOM 705 N N . LEU A 1 95 ? 0.979 -24.281 5.707 1 94.5 95 LEU A N 1
ATOM 706 C CA . LEU A 1 95 ? 1.645 -25.375 6.398 1 94.5 95 LEU A CA 1
ATOM 707 C C . LEU A 1 95 ? 3.156 -25.188 6.402 1 94.5 95 LEU A C 1
ATOM 709 O O . LEU A 1 95 ? 3.779 -25.109 5.34 1 94.5 95 LEU A O 1
ATOM 713 N N . GLY A 1 96 ? 3.682 -24.969 7.598 1 89.5 96 GLY A N 1
ATOM 714 C CA . GLY A 1 96 ? 5.129 -25.016 7.727 1 89.5 96 GLY A CA 1
ATOM 715 C C . GLY A 1 96 ? 5.695 -26.422 7.613 1 89.5 96 GLY A C 1
ATOM 716 O O . GLY A 1 96 ? 5.434 -27.281 8.461 1 89.5 96 GLY A O 1
ATOM 717 N N . LEU A 1 97 ? 6.363 -26.672 6.539 1 89.38 97 LEU A N 1
ATOM 718 C CA . LEU A 1 97 ? 6.941 -27.984 6.238 1 89.38 97 LEU A CA 1
ATOM 719 C C . LEU A 1 97 ? 8.18 -27.844 5.359 1 89.38 97 LEU A C 1
ATOM 721 O O . LEU A 1 97 ? 8.102 -27.281 4.262 1 89.38 97 LEU A O 1
ATOM 725 N N . LEU A 1 98 ? 9.32 -28.312 5.848 1 87.25 98 LEU A N 1
ATOM 726 C CA . LEU A 1 98 ? 10.547 -28.219 5.066 1 87.25 98 LEU A CA 1
ATOM 727 C C . LEU A 1 98 ? 10.43 -29.016 3.771 1 87.25 98 LEU A C 1
ATOM 729 O O . LEU A 1 98 ? 9.82 -30.078 3.748 1 87.25 98 LEU A O 1
ATOM 733 N N . GLN A 1 99 ? 11.062 -28.516 2.762 1 88.5 99 GLN A N 1
ATOM 734 C CA . GLN A 1 99 ? 10.969 -29.094 1.422 1 88.5 99 GLN A CA 1
ATOM 735 C C . GLN A 1 99 ? 11.336 -30.578 1.426 1 88.5 99 GLN A C 1
ATOM 737 O O . GLN A 1 99 ? 10.75 -31.359 0.684 1 88.5 99 GLN A O 1
ATOM 742 N N . HIS A 1 100 ? 12.328 -30.984 2.186 1 87.25 100 HIS A N 1
ATOM 743 C CA . HIS A 1 100 ? 12.773 -32.375 2.217 1 87.25 100 HIS A CA 1
ATOM 744 C C . HIS A 1 100 ? 11.625 -33.312 2.59 1 87.25 100 HIS A C 1
ATOM 746 O O . HIS A 1 100 ? 11.516 -34.406 2.043 1 87.25 100 HIS A O 1
ATOM 752 N N . TYR A 1 101 ? 10.773 -32.875 3.477 1 89.94 101 TYR A N 1
ATOM 753 C CA . TYR A 1 101 ? 9.625 -33.688 3.854 1 89.94 101 TYR A CA 1
ATOM 754 C C . TYR A 1 101 ? 8.609 -33.75 2.723 1 89.94 101 TYR A C 1
ATOM 756 O O . TYR A 1 101 ? 7.996 -34.812 2.482 1 89.94 101 TYR A O 1
ATOM 764 N N . THR A 1 102 ? 8.461 -32.656 2.062 1 93.62 102 THR A N 1
ATOM 765 C CA . THR A 1 102 ? 7.566 -32.625 0.91 1 93.62 102 THR A CA 1
ATOM 766 C C . THR A 1 102 ? 8.047 -33.594 -0.177 1 93.62 102 THR A C 1
ATOM 768 O O . THR A 1 102 ? 7.258 -34.375 -0.71 1 93.62 102 THR A O 1
ATOM 771 N N . GLU A 1 103 ? 9.305 -33.562 -0.478 1 94 103 GLU A N 1
ATOM 772 C CA . GLU A 1 103 ? 9.891 -34.406 -1.5 1 94 103 GLU A CA 1
ATOM 773 C C . GLU A 1 103 ? 9.758 -35.906 -1.113 1 94 103 GLU A C 1
ATOM 775 O O . GLU A 1 103 ? 9.367 -36.719 -1.935 1 94 103 GLU A O 1
ATOM 780 N N . LYS A 1 104 ? 10.055 -36.156 0.095 1 93.5 104 LYS A N 1
ATOM 781 C CA . LYS A 1 104 ? 9.961 -37.531 0.57 1 93.5 104 LYS A CA 1
ATOM 782 C C . LYS A 1 104 ? 8.531 -38.031 0.462 1 93.5 104 LYS A C 1
ATOM 784 O O . LYS A 1 104 ? 8.312 -39.188 0.038 1 93.5 104 LYS A O 1
ATOM 789 N N . THR A 1 105 ? 7.613 -37.25 0.852 1 96.19 105 THR A N 1
ATOM 790 C CA . THR A 1 105 ? 6.211 -37.656 0.821 1 96.19 105 THR A CA 1
ATOM 791 C C . THR A 1 105 ? 5.738 -37.844 -0.615 1 96.19 105 THR A C 1
ATOM 793 O O . THR A 1 105 ? 5.051 -38.844 -0.913 1 96.19 105 THR A O 1
ATOM 796 N N . LEU A 1 106 ? 6.133 -36.969 -1.489 1 97.5 106 LEU A N 1
ATOM 797 C CA . LEU A 1 106 ? 5.766 -37.125 -2.895 1 97.5 106 LEU A CA 1
ATOM 798 C C . LEU A 1 106 ? 6.445 -38.344 -3.518 1 97.5 106 LEU A C 1
ATOM 800 O O . LEU A 1 106 ? 5.84 -39.031 -4.324 1 97.5 106 LEU A O 1
ATOM 804 N N . ALA A 1 107 ? 7.684 -38.531 -3.168 1 96.06 107 ALA A N 1
ATOM 805 C CA . ALA A 1 107 ? 8.406 -39.719 -3.68 1 96.06 107 ALA A CA 1
ATOM 806 C C . ALA A 1 107 ? 7.719 -41 -3.266 1 96.06 107 ALA A C 1
ATOM 808 O O . ALA A 1 107 ? 7.598 -41.938 -4.066 1 96.06 107 ALA A O 1
ATOM 809 N N . ALA A 1 108 ? 7.312 -41.062 -2.045 1 96.44 108 ALA A N 1
ATOM 810 C CA . ALA A 1 108 ? 6.59 -42.219 -1.567 1 96.44 108 ALA A CA 1
ATOM 811 C C . ALA A 1 108 ? 5.289 -42.438 -2.342 1 96.44 108 ALA A C 1
ATOM 813 O O . ALA A 1 108 ? 4.926 -43.562 -2.689 1 96.44 108 ALA A O 1
ATOM 814 N N . TRP A 1 109 ? 4.652 -41.375 -2.564 1 97.69 109 TRP A N 1
ATOM 815 C CA . TRP A 1 109 ? 3.383 -41.406 -3.279 1 97.69 109 TRP A CA 1
ATOM 816 C C . TRP A 1 109 ? 3.568 -41.938 -4.691 1 97.69 109 TRP A C 1
ATOM 818 O O . TRP A 1 109 ? 2.828 -42.812 -5.129 1 97.69 109 TRP A O 1
ATOM 828 N N . ILE A 1 110 ? 4.586 -41.469 -5.422 1 97.31 110 ILE A N 1
ATOM 829 C CA . ILE A 1 110 ? 4.742 -41.906 -6.809 1 97.31 110 ILE A CA 1
ATOM 830 C C . ILE A 1 110 ? 5.273 -43.344 -6.844 1 97.31 110 ILE A C 1
ATOM 832 O O . ILE A 1 110 ? 5.043 -44.062 -7.809 1 97.31 110 ILE A O 1
ATOM 836 N N . ASP A 1 111 ? 5.984 -43.688 -5.816 1 96.38 111 ASP A N 1
ATOM 837 C CA . ASP A 1 111 ? 6.395 -45.062 -5.695 1 96.38 111 ASP A CA 1
ATOM 838 C C . ASP A 1 111 ? 5.18 -46 -5.613 1 96.38 111 ASP A C 1
ATOM 840 O O . ASP A 1 111 ? 5.156 -47.062 -6.246 1 96.38 111 ASP A O 1
ATOM 844 N N . GLU A 1 112 ? 4.219 -45.594 -4.828 1 97.5 112 GLU A N 1
ATOM 845 C CA . GLU A 1 112 ? 2.971 -46.344 -4.73 1 97.5 112 GLU A CA 1
ATOM 846 C C . GLU A 1 112 ? 2.283 -46.469 -6.09 1 97.5 112 GLU A C 1
ATOM 848 O O . GLU A 1 112 ? 1.562 -47.406 -6.348 1 97.5 112 GLU A O 1
ATOM 853 N N . LEU A 1 113 ? 2.537 -45.5 -6.957 1 97.06 113 LEU A N 1
ATOM 854 C CA . LEU A 1 113 ? 1.914 -45.469 -8.273 1 97.06 113 LEU A CA 1
ATOM 855 C C . LEU A 1 113 ? 2.77 -46.219 -9.297 1 97.06 113 LEU A C 1
ATOM 857 O O . LEU A 1 113 ? 2.404 -46.281 -10.477 1 97.06 113 LEU A O 1
ATOM 861 N N . GLY A 1 114 ? 3.938 -46.656 -8.898 1 95.44 114 GLY A N 1
ATOM 862 C CA . GLY A 1 114 ? 4.777 -47.5 -9.734 1 95.44 114 GLY A CA 1
ATOM 863 C C . GLY A 1 114 ? 5.691 -46.719 -10.656 1 95.44 114 GLY A C 1
ATOM 864 O O . GLY A 1 114 ? 6.148 -47.25 -11.672 1 95.44 114 GLY A O 1
ATOM 865 N N . VAL A 1 115 ? 6 -45.5 -10.344 1 95.31 115 VAL A N 1
ATOM 866 C CA . VAL A 1 115 ? 6.844 -44.656 -11.188 1 95.31 115 VAL A CA 1
ATOM 867 C C . VAL A 1 115 ? 8.312 -44.875 -10.812 1 95.31 115 VAL A C 1
ATOM 869 O O . VAL A 1 115 ? 8.695 -44.656 -9.664 1 95.31 115 VAL A O 1
ATOM 872 N N . PRO A 1 116 ? 9.133 -45.188 -11.695 1 91.56 116 PRO A N 1
ATOM 873 C CA . PRO A 1 116 ? 10.555 -45.344 -11.406 1 91.56 116 PRO A CA 1
ATOM 874 C C . PRO A 1 116 ? 11.281 -44 -11.32 1 91.56 116 PRO A C 1
ATOM 876 O O . PRO A 1 116 ? 11.047 -43.094 -12.141 1 91.56 116 PRO A O 1
ATOM 879 N N . ILE A 1 117 ? 12.125 -43.844 -10.32 1 95.06 117 ILE A N 1
ATOM 880 C CA . ILE A 1 117 ? 13.07 -42.719 -10.234 1 95.06 117 ILE A CA 1
ATOM 881 C C . ILE A 1 117 ? 14.477 -43.219 -10.57 1 95.06 117 ILE A C 1
ATOM 883 O O . ILE A 1 117 ? 14.969 -44.156 -9.953 1 95.06 117 ILE A O 1
ATOM 887 N N . TYR A 1 118 ? 15.062 -42.656 -11.57 1 95.44 118 TYR A N 1
ATOM 888 C CA . TYR A 1 118 ? 16.438 -42.969 -11.922 1 95.44 118 TYR A CA 1
ATOM 889 C C . TYR A 1 118 ? 17.406 -42.031 -11.227 1 95.44 118 TYR A C 1
ATOM 891 O O . TYR A 1 118 ? 17.641 -40.906 -11.688 1 95.44 118 TYR A O 1
ATOM 899 N N . TYR A 1 119 ? 17.984 -42.5 -10.164 1 94.75 119 TYR A N 1
ATOM 900 C CA . TYR A 1 119 ? 18.969 -41.719 -9.422 1 94.75 119 TYR A CA 1
ATOM 901 C C . TYR A 1 119 ? 20.312 -41.719 -10.125 1 94.75 119 TYR A C 1
ATOM 903 O O . TYR A 1 119 ? 20.562 -42.531 -11.008 1 94.75 119 TYR A O 1
ATOM 911 N N . ASN A 1 120 ? 21.156 -40.75 -9.742 1 95.12 120 ASN A N 1
ATOM 912 C CA . ASN A 1 120 ? 22.469 -40.562 -10.359 1 95.12 120 ASN A CA 1
ATOM 913 C C . ASN A 1 120 ? 22.375 -40.469 -11.875 1 95.12 120 ASN A C 1
ATOM 915 O O . ASN A 1 120 ? 23.219 -41 -12.594 1 95.12 120 ASN A O 1
ATOM 919 N N . ALA A 1 121 ? 21.297 -39.938 -12.328 1 95.88 121 ALA A N 1
ATOM 920 C CA . ALA A 1 121 ? 21.016 -39.719 -13.75 1 95.88 121 ALA A CA 1
ATOM 921 C C . ALA A 1 121 ? 20.859 -38.25 -14.086 1 95.88 121 ALA A C 1
ATOM 923 O O . ALA A 1 121 ? 19.766 -37.688 -13.938 1 95.88 121 ALA A O 1
ATOM 924 N N . GLU A 1 122 ? 21.922 -37.719 -14.508 1 96.06 122 GLU A N 1
ATOM 925 C CA . GLU A 1 122 ? 21.938 -36.281 -14.836 1 96.06 122 GLU A CA 1
ATOM 926 C C . GLU A 1 122 ? 21.75 -36.062 -16.328 1 96.06 122 GLU A C 1
ATOM 928 O O . GLU A 1 122 ? 22.516 -36.594 -17.156 1 96.06 122 GLU A O 1
ATOM 933 N N . ALA A 1 123 ? 20.672 -35.344 -16.688 1 97.38 123 ALA A N 1
ATOM 934 C CA . ALA A 1 123 ? 20.484 -34.938 -18.078 1 97.38 123 ALA A CA 1
ATOM 935 C C . ALA A 1 123 ? 21.469 -33.844 -18.469 1 97.38 123 ALA A C 1
ATOM 937 O O . ALA A 1 123 ? 21.578 -32.844 -17.797 1 97.38 123 ALA A O 1
ATOM 938 N N . VAL A 1 124 ? 22.188 -34 -19.609 1 97.69 124 VAL A N 1
ATOM 939 C CA . VAL A 1 124 ? 23.234 -33.031 -19.953 1 97.69 124 VAL A CA 1
ATOM 940 C C . VAL A 1 124 ? 22.969 -32.469 -21.344 1 97.69 124 VAL A C 1
ATOM 942 O O . VAL A 1 124 ? 23.688 -31.562 -21.797 1 97.69 124 VAL A O 1
ATOM 945 N N . GLY A 1 125 ? 21.938 -32.938 -21.984 1 96.81 125 GLY A N 1
ATOM 946 C CA . GLY A 1 125 ? 21.578 -32.438 -23.312 1 96.81 125 GLY A CA 1
ATOM 947 C C . GLY A 1 125 ? 20.328 -33.094 -23.875 1 96.81 125 GLY A C 1
ATOM 948 O O . GLY A 1 125 ? 19.797 -34.031 -23.297 1 96.81 125 GLY A O 1
ATOM 949 N N . LEU A 1 126 ? 19.875 -32.5 -25 1 98 126 LEU A N 1
ATOM 950 C CA . LEU A 1 126 ? 18.703 -33.062 -25.641 1 98 126 LEU A CA 1
ATOM 951 C C . LEU A 1 126 ? 18.719 -32.812 -27.141 1 98 126 LEU A C 1
ATOM 953 O O . LEU A 1 126 ? 19.453 -31.953 -27.625 1 98 126 LEU A O 1
ATOM 957 N N . GLY A 1 127 ? 18.109 -33.656 -27.891 1 97.56 127 GLY A N 1
ATOM 958 C CA . GLY A 1 127 ? 17.719 -33.469 -29.281 1 97.56 127 GLY A CA 1
ATOM 959 C C . GLY A 1 127 ? 16.281 -33.906 -29.547 1 97.56 127 GLY A C 1
ATOM 960 O O . GLY A 1 127 ? 15.828 -34.938 -29.016 1 97.56 127 GLY A O 1
ATOM 961 N N . GLN A 1 128 ? 15.516 -33.031 -30.234 1 97.38 128 GLN A N 1
ATOM 962 C CA . GLN A 1 128 ? 14.125 -33.406 -30.453 1 97.38 128 GLN A CA 1
ATOM 963 C C . GLN A 1 128 ? 13.797 -33.438 -31.953 1 97.38 128 GLN A C 1
ATOM 965 O O . GLN A 1 128 ? 14.438 -32.75 -32.75 1 97.38 128 GLN A O 1
ATOM 970 N N . ASP A 1 129 ? 12.922 -34.312 -32.312 1 96.31 129 ASP A N 1
ATOM 971 C CA . ASP A 1 129 ? 12.312 -34.344 -33.625 1 96.31 129 ASP A CA 1
ATOM 972 C C . ASP A 1 129 ? 10.789 -34.375 -33.531 1 96.31 129 ASP A C 1
ATOM 974 O O . ASP A 1 129 ? 10.227 -34.031 -32.5 1 96.31 129 ASP A O 1
ATOM 978 N N . ASP A 1 130 ? 10.109 -34.75 -34.562 1 94.44 130 ASP A N 1
ATOM 979 C CA . ASP A 1 130 ? 8.656 -34.625 -34.625 1 94.44 130 ASP A CA 1
ATOM 980 C C . ASP A 1 130 ? 7.969 -35.688 -33.781 1 94.44 130 ASP A C 1
ATOM 982 O O . ASP A 1 130 ? 6.773 -35.562 -33.5 1 94.44 130 ASP A O 1
ATOM 986 N N . VAL A 1 131 ? 8.75 -36.656 -33.375 1 94.62 131 VAL A N 1
ATOM 987 C CA . VAL A 1 131 ? 8.039 -37.781 -32.781 1 94.62 131 VAL A CA 1
ATOM 988 C C . VAL A 1 131 ? 8.562 -38 -31.359 1 94.62 131 VAL A C 1
ATOM 990 O O . VAL A 1 131 ? 7.988 -38.781 -30.594 1 94.62 131 VAL A O 1
ATOM 993 N N . GLY A 1 132 ? 9.648 -37.312 -31.062 1 97.25 132 GLY A N 1
ATOM 994 C CA . GLY A 1 132 ? 10.156 -37.531 -29.719 1 97.25 132 GLY A CA 1
ATOM 995 C C . GLY A 1 132 ? 11.367 -36.688 -29.375 1 97.25 132 GLY A C 1
ATOM 996 O O . GLY A 1 132 ? 11.766 -35.844 -30.156 1 97.25 132 GLY A O 1
ATOM 997 N N . VAL A 1 133 ? 11.898 -36.906 -28.156 1 98.25 133 VAL A N 1
ATOM 998 C CA . VAL A 1 133 ? 13.055 -36.188 -27.625 1 98.25 133 VAL A CA 1
ATOM 999 C C . VAL A 1 133 ? 14.086 -37.188 -27.109 1 98.25 133 VAL A C 1
ATOM 1001 O O . VAL A 1 133 ? 13.75 -38.094 -26.328 1 98.25 133 VAL A O 1
ATOM 1004 N N . ASP A 1 134 ? 15.273 -37.094 -27.562 1 98.19 134 ASP A N 1
ATOM 1005 C CA . ASP A 1 134 ? 16.406 -37.844 -27.016 1 98.19 134 ASP A CA 1
ATOM 1006 C C . ASP A 1 134 ? 17.078 -37.062 -25.891 1 98.19 134 ASP A C 1
ATOM 1008 O O . ASP A 1 134 ? 17.484 -35.906 -26.078 1 98.19 134 ASP A O 1
ATOM 1012 N N . VAL A 1 135 ? 17.203 -37.656 -24.734 1 98.06 135 VAL A N 1
ATOM 1013 C CA . VAL A 1 135 ? 17.844 -37.031 -23.578 1 98.06 135 VAL A CA 1
ATOM 1014 C C . VAL A 1 135 ? 19.203 -37.688 -23.328 1 98.06 135 VAL A C 1
ATOM 1016 O O . VAL A 1 135 ? 19.266 -38.906 -23.047 1 98.06 135 VAL A O 1
ATOM 1019 N N . ALA A 1 136 ? 20.25 -36.906 -23.453 1 97.94 136 ALA A N 1
ATOM 1020 C CA . ALA A 1 136 ? 21.594 -37.375 -23.156 1 97.94 136 ALA A CA 1
ATOM 1021 C C . ALA A 1 136 ? 21.891 -37.312 -21.656 1 97.94 136 ALA A C 1
ATOM 1023 O O . ALA A 1 136 ? 21.609 -36.312 -21 1 97.94 136 ALA A O 1
ATOM 1024 N N . LEU A 1 137 ? 22.406 -38.406 -21.109 1 97.31 137 LEU A N 1
ATOM 1025 C CA . LEU A 1 137 ? 22.766 -38.469 -19.703 1 97.31 137 LEU A CA 1
ATOM 1026 C C . LEU A 1 137 ? 24.266 -38.344 -19.5 1 97.31 137 LEU A C 1
ATOM 1028 O O . LEU A 1 137 ? 25.031 -38.562 -20.438 1 97.31 137 LEU A O 1
ATOM 1032 N N . ALA A 1 138 ? 24.672 -37.969 -18.328 1 96.38 138 ALA A N 1
ATOM 1033 C CA . ALA A 1 138 ? 26.062 -37.719 -18 1 96.38 138 ALA A CA 1
ATOM 1034 C C . ALA A 1 138 ? 26.891 -39 -18.156 1 96.38 138 ALA A C 1
ATOM 1036 O O . ALA A 1 138 ? 28.094 -38.938 -18.469 1 96.38 138 ALA A O 1
ATOM 1037 N N . ASP A 1 139 ? 26.312 -40.188 -17.969 1 94.81 139 ASP A N 1
ATOM 1038 C CA . ASP A 1 139 ? 27.062 -41.438 -18.047 1 94.81 139 ASP A CA 1
ATOM 1039 C C . ASP A 1 139 ? 27.219 -41.875 -19.5 1 94.81 139 ASP A C 1
ATOM 1041 O O . ASP A 1 139 ? 27.766 -42.969 -19.766 1 94.81 139 ASP A O 1
ATOM 1045 N N . GLY A 1 140 ? 26.656 -41.125 -20.375 1 94.44 140 GLY A N 1
ATOM 1046 C CA . GLY A 1 140 ? 26.828 -41.438 -21.797 1 94.44 140 GLY A CA 1
ATOM 1047 C C . GLY A 1 140 ? 25.609 -42.094 -22.406 1 94.44 140 GLY A C 1
ATOM 1048 O O . GLY A 1 140 ? 25.484 -42.156 -23.641 1 94.44 140 GLY A O 1
ATOM 1049 N N . SER A 1 141 ? 24.734 -42.562 -21.609 1 95.31 141 SER A N 1
ATOM 1050 C CA . SER A 1 141 ? 23.531 -43.219 -22.125 1 95.31 141 SER A CA 1
ATOM 1051 C C . SER A 1 141 ? 22.516 -42.188 -22.609 1 95.31 141 SER A C 1
ATOM 1053 O O . SER A 1 141 ? 22.703 -41 -22.438 1 95.31 141 SER A O 1
ATOM 1055 N N . THR A 1 142 ? 21.531 -42.719 -23.344 1 95.62 142 THR A N 1
ATOM 1056 C CA . THR A 1 142 ? 20.469 -41.875 -23.891 1 95.62 142 THR A CA 1
ATOM 1057 C C . THR A 1 142 ? 19.094 -42.469 -23.578 1 95.62 142 THR A C 1
ATOM 1059 O O . THR A 1 142 ? 18.922 -43.688 -23.656 1 95.62 142 THR A O 1
ATOM 1062 N N . LEU A 1 143 ? 18.156 -41.656 -23.234 1 95.62 143 LEU A N 1
ATOM 1063 C CA . LEU A 1 143 ? 16.75 -42 -23.094 1 95.62 143 LEU A CA 1
ATOM 1064 C C . LEU A 1 143 ? 15.891 -41.25 -24.109 1 95.62 143 LEU A C 1
ATOM 1066 O O . LEU A 1 143 ? 16.172 -40.094 -24.422 1 95.62 143 LEU A O 1
ATOM 1070 N N . ARG A 1 144 ? 14.906 -41.938 -24.594 1 96.88 144 ARG A N 1
ATOM 1071 C CA . ARG A 1 144 ? 13.992 -41.25 -25.516 1 96.88 144 ARG A CA 1
ATOM 1072 C C . ARG A 1 144 ? 12.586 -41.188 -24.938 1 96.88 144 ARG A C 1
ATOM 1074 O O . ARG A 1 144 ? 12.109 -42.156 -24.328 1 96.88 144 ARG A O 1
ATOM 1081 N N . GLY A 1 145 ? 11.992 -40.094 -24.969 1 97.19 145 GLY A N 1
ATOM 1082 C CA . GLY A 1 145 ? 10.602 -39.875 -24.609 1 97.19 145 GLY A CA 1
ATOM 1083 C C . GLY A 1 145 ? 9.797 -39.219 -25.719 1 97.19 145 GLY A C 1
ATOM 1084 O O . GLY A 1 145 ? 10.367 -38.531 -26.578 1 97.19 145 GLY A O 1
ATOM 1085 N N . GLN A 1 146 ? 8.508 -39.5 -25.766 1 98.19 146 GLN A N 1
ATOM 1086 C CA . GLN A 1 146 ? 7.672 -38.688 -26.656 1 98.19 146 GLN A CA 1
ATOM 1087 C C . GLN A 1 146 ? 7.734 -37.219 -26.281 1 98.19 146 GLN A C 1
ATOM 1089 O O . GLN A 1 146 ? 7.695 -36.344 -27.172 1 98.19 146 GLN A O 1
ATOM 1094 N N . TYR A 1 147 ? 7.781 -36.906 -25.031 1 98.56 147 TYR A N 1
ATOM 1095 C CA . TYR A 1 147 ? 7.938 -35.562 -24.5 1 98.56 147 TYR A CA 1
ATOM 1096 C C . TYR A 1 147 ? 9 -35.531 -23.406 1 98.56 147 TYR A C 1
ATOM 1098 O O . TYR A 1 147 ? 9.281 -36.562 -22.781 1 98.56 147 TYR A O 1
ATOM 1106 N N . LEU A 1 148 ? 9.617 -34.375 -23.219 1 98.81 148 LEU A N 1
ATOM 1107 C CA . LEU A 1 148 ? 10.562 -34.094 -22.156 1 98.81 148 LEU A CA 1
ATOM 1108 C C . LEU A 1 148 ? 10.117 -32.875 -21.344 1 98.81 148 LEU A C 1
ATOM 1110 O O . LEU A 1 148 ? 9.727 -31.844 -21.906 1 98.81 148 LEU A O 1
ATOM 1114 N N . VAL A 1 149 ? 10.078 -32.969 -20.062 1 98.88 149 VAL A N 1
ATOM 1115 C CA . VAL A 1 149 ? 9.773 -31.844 -19.203 1 98.88 149 VAL A CA 1
ATOM 1116 C C . VAL A 1 149 ? 10.977 -31.531 -18.312 1 98.88 149 VAL A C 1
ATOM 1118 O O . VAL A 1 149 ? 11.43 -32.375 -17.547 1 98.88 149 VAL A O 1
ATOM 1121 N N . GLY A 1 150 ? 11.477 -30.312 -18.484 1 98.81 150 GLY A N 1
ATOM 1122 C CA . GLY A 1 150 ? 12.539 -29.844 -17.609 1 98.81 150 GLY A CA 1
ATOM 1123 C C . GLY A 1 150 ? 12.023 -29.344 -16.266 1 98.81 150 GLY A C 1
ATOM 1124 O O . GLY A 1 150 ? 11.383 -28.297 -16.203 1 98.81 150 GLY A O 1
ATOM 1125 N N . CYS A 1 151 ? 12.273 -30.062 -15.219 1 98.62 151 CYS A N 1
ATOM 1126 C CA . CYS A 1 151 ? 12.078 -29.688 -13.828 1 98.62 151 CYS A CA 1
ATOM 1127 C C . CYS A 1 151 ? 13.398 -29.656 -13.07 1 98.62 151 CYS A C 1
ATOM 1129 O O . CYS A 1 151 ? 13.477 -30.109 -11.922 1 98.62 151 CYS A O 1
ATOM 1131 N N . ASP A 1 152 ? 14.422 -29.141 -13.727 1 97.81 152 ASP A N 1
ATOM 1132 C CA . ASP A 1 152 ? 15.797 -29.328 -13.25 1 97.81 152 ASP A CA 1
ATOM 1133 C C . ASP A 1 152 ? 16.344 -28.031 -12.641 1 97.81 152 ASP A C 1
ATOM 1135 O O . ASP A 1 152 ? 17.547 -27.797 -12.664 1 97.81 152 ASP A O 1
ATOM 1139 N N . GLY A 1 153 ? 15.508 -27.188 -12.203 1 95.38 153 GLY A N 1
ATOM 1140 C CA . GLY A 1 153 ? 15.906 -26.078 -11.344 1 95.38 153 GLY A CA 1
ATOM 1141 C C . GLY A 1 153 ? 16.297 -24.828 -12.117 1 95.38 153 GLY A C 1
ATOM 1142 O O . GLY A 1 153 ? 16.156 -24.781 -13.336 1 95.38 153 GLY A O 1
ATOM 1143 N N . GLY A 1 154 ? 16.734 -23.844 -11.367 1 94.88 154 GLY A N 1
ATOM 1144 C CA . GLY A 1 154 ? 17 -22.516 -11.906 1 94.88 154 GLY A CA 1
ATOM 1145 C C . GLY A 1 154 ? 18.125 -22.5 -12.93 1 94.88 154 GLY A C 1
ATOM 1146 O O . GLY A 1 154 ? 18.141 -21.672 -13.836 1 94.88 154 GLY A O 1
ATOM 1147 N N . ARG A 1 155 ? 19.078 -23.359 -12.781 1 94.44 155 ARG A N 1
ATOM 1148 C CA . ARG A 1 155 ? 20.172 -23.5 -13.734 1 94.44 155 ARG A CA 1
ATOM 1149 C C . ARG A 1 155 ? 19.891 -24.578 -14.758 1 94.44 155 ARG A C 1
ATOM 1151 O O . ARG A 1 155 ? 20.797 -25.297 -15.188 1 94.44 155 ARG A O 1
ATOM 1158 N N . SER A 1 156 ? 18.766 -24.703 -15.125 1 98 156 SER A N 1
ATOM 1159 C CA . SER A 1 156 ? 18.188 -25.781 -15.938 1 98 156 SER A CA 1
ATOM 1160 C C . SER A 1 156 ? 19.031 -26.031 -17.188 1 98 156 SER A C 1
ATOM 1162 O O . SER A 1 156 ? 19.156 -25.156 -18.047 1 98 156 SER A O 1
ATOM 1164 N N . THR A 1 157 ? 19.562 -27.203 -17.297 1 98.06 157 THR A N 1
ATOM 1165 C CA . THR A 1 157 ? 20.234 -27.688 -18.484 1 98.06 157 THR A CA 1
ATOM 1166 C C . THR A 1 157 ? 19.25 -27.859 -19.641 1 98.06 157 THR A C 1
ATOM 1168 O O . THR A 1 157 ? 19.562 -27.562 -20.797 1 98.06 157 THR A O 1
ATOM 1171 N N . ILE A 1 158 ? 18.062 -28.312 -19.328 1 98.62 158 ILE A N 1
ATOM 1172 C CA . ILE A 1 158 ? 17.047 -28.562 -20.328 1 98.62 158 ILE A CA 1
ATOM 1173 C C . ILE A 1 158 ? 16.641 -27.25 -20.984 1 98.62 158 ILE A C 1
ATOM 1175 O O . ILE A 1 158 ? 16.547 -27.172 -22.219 1 98.62 158 ILE A O 1
ATOM 1179 N N . ARG A 1 159 ? 16.344 -26.219 -20.172 1 98.75 159 ARG A N 1
ATOM 1180 C CA . ARG A 1 159 ? 15.977 -24.906 -20.703 1 98.75 159 ARG A CA 1
ATOM 1181 C C . ARG A 1 159 ? 17.031 -24.391 -21.672 1 98.75 159 ARG A C 1
ATOM 1183 O O . ARG A 1 159 ? 16.703 -23.969 -22.781 1 98.75 159 ARG A O 1
ATOM 1190 N N . LYS A 1 160 ? 18.297 -24.453 -21.234 1 98.44 160 LYS A N 1
ATOM 1191 C CA . LYS A 1 160 ? 19.406 -23.969 -22.031 1 98.44 160 LYS A CA 1
ATOM 1192 C C . LYS A 1 160 ? 19.562 -24.781 -23.328 1 98.44 160 LYS A C 1
ATOM 1194 O O . LYS A 1 160 ? 19.719 -24.219 -24.406 1 98.44 160 LYS A O 1
ATOM 1199 N N . ALA A 1 161 ? 19.484 -26.094 -23.219 1 98.19 161 ALA A N 1
ATOM 1200 C CA . ALA A 1 161 ? 19.641 -26.984 -24.359 1 98.19 161 ALA A CA 1
ATOM 1201 C C . ALA A 1 161 ? 18.531 -26.781 -25.375 1 98.19 161 ALA A C 1
ATOM 1203 O O . ALA A 1 161 ? 18.734 -26.938 -26.578 1 98.19 161 ALA A O 1
ATOM 1204 N N . ALA A 1 162 ? 17.359 -26.453 -24.922 1 98.19 162 ALA A N 1
ATOM 1205 C CA . ALA A 1 162 ? 16.219 -26.234 -25.797 1 98.19 162 ALA A CA 1
ATOM 1206 C C . ALA A 1 162 ? 16.266 -24.859 -26.438 1 98.19 162 ALA A C 1
ATOM 1208 O O . ALA A 1 162 ? 15.438 -24.531 -27.281 1 98.19 162 ALA A O 1
ATOM 1209 N N . GLY A 1 163 ? 17.188 -24.016 -26.031 1 98 163 GLY A N 1
ATOM 1210 C CA . GLY A 1 163 ? 17.312 -22.672 -26.562 1 98 163 GLY A CA 1
ATOM 1211 C C . GLY A 1 163 ? 16.234 -21.734 -26.078 1 98 163 GLY A C 1
ATOM 1212 O O . GLY A 1 163 ? 15.836 -20.812 -26.797 1 98 163 GLY A O 1
ATOM 1213 N N . ILE A 1 164 ? 15.633 -22 -24.953 1 98.56 164 ILE A N 1
ATOM 1214 C CA . ILE A 1 164 ? 14.586 -21.156 -24.391 1 98.56 164 ILE A CA 1
ATOM 1215 C C . ILE A 1 164 ? 15.219 -20.031 -23.578 1 98.56 164 ILE A C 1
ATOM 1217 O O . ILE A 1 164 ? 16.031 -20.281 -22.672 1 98.56 164 ILE A O 1
ATOM 1221 N N . GLY A 1 165 ? 14.836 -18.781 -23.875 1 98.5 165 GLY A N 1
ATOM 1222 C CA . GLY A 1 165 ? 15.359 -17.609 -23.172 1 98.5 165 GLY A CA 1
ATOM 1223 C C . GLY A 1 165 ? 14.898 -17.531 -21.734 1 98.5 165 GLY A C 1
ATOM 1224 O O . GLY A 1 165 ? 13.844 -18.062 -21.375 1 98.5 165 GLY A O 1
ATOM 1225 N N . PHE A 1 166 ? 15.648 -16.812 -20.969 1 98.31 166 PHE A N 1
ATOM 1226 C CA . PHE A 1 166 ? 15.367 -16.641 -19.562 1 98.31 166 PHE A CA 1
ATOM 1227 C C . PHE A 1 166 ? 15.547 -15.18 -19.141 1 98.31 166 PHE A C 1
ATOM 1229 O O . PHE A 1 166 ? 16.328 -14.891 -18.219 1 98.31 166 PHE A O 1
ATOM 1236 N N . PRO A 1 167 ? 14.781 -14.266 -19.703 1 98.38 167 PRO A N 1
ATOM 1237 C CA . PRO A 1 167 ? 14.93 -12.844 -19.391 1 98.38 167 PRO A CA 1
ATOM 1238 C C . PRO A 1 167 ? 14.469 -12.508 -17.969 1 98.38 167 PRO A C 1
ATOM 1240 O O . PRO A 1 167 ? 13.758 -13.297 -17.344 1 98.38 167 PRO A O 1
ATOM 1243 N N . GLY A 1 168 ? 14.906 -11.359 -17.484 1 97.56 168 GLY A N 1
ATOM 1244 C CA . GLY A 1 168 ? 14.492 -10.898 -16.172 1 97.56 168 GLY A CA 1
ATOM 1245 C C . GLY A 1 168 ? 15.375 -9.781 -15.625 1 97.56 168 GLY A C 1
ATOM 1246 O O . GLY A 1 168 ? 15.797 -8.906 -16.375 1 97.56 168 GLY A O 1
ATOM 1247 N N . HIS A 1 169 ? 15.57 -9.758 -14.328 1 96.44 169 HIS A N 1
ATOM 1248 C CA . HIS A 1 169 ? 16.281 -8.672 -13.664 1 96.44 169 HIS A CA 1
ATOM 1249 C C . HIS A 1 169 ? 17.438 -9.188 -12.82 1 96.44 169 HIS A C 1
ATOM 1251 O O . HIS A 1 169 ? 17.297 -10.203 -12.125 1 96.44 169 HIS A O 1
ATOM 1257 N N . ASP A 1 170 ? 18.547 -8.492 -12.875 1 95.88 170 ASP A N 1
ATOM 1258 C CA . ASP A 1 170 ? 19.734 -8.836 -12.094 1 95.88 170 ASP A CA 1
ATOM 1259 C C . ASP A 1 170 ? 19.484 -8.617 -10.602 1 95.88 170 ASP A C 1
ATOM 1261 O O . ASP A 1 170 ? 18.531 -7.938 -10.219 1 95.88 170 ASP A O 1
ATOM 1265 N N . PRO A 1 171 ? 20.312 -9.242 -9.773 1 94.38 171 PRO A N 1
ATOM 1266 C CA . PRO A 1 171 ? 20.109 -9.125 -8.328 1 94.38 171 PRO A CA 1
ATOM 1267 C C . PRO A 1 171 ? 20.266 -7.691 -7.82 1 94.38 171 PRO A C 1
ATOM 1269 O O . PRO A 1 171 ? 21.109 -6.945 -8.328 1 94.38 171 PRO A O 1
ATOM 1272 N N . SER A 1 172 ? 19.453 -7.328 -6.824 1 91.38 172 SER A N 1
ATOM 1273 C CA . SER A 1 172 ? 19.594 -6.055 -6.129 1 91.38 172 SER A CA 1
ATOM 1274 C C . SER A 1 172 ? 20.062 -6.254 -4.691 1 91.38 172 SER A C 1
ATOM 1276 O O . SER A 1 172 ? 20.484 -5.305 -4.035 1 91.38 172 SER A O 1
ATOM 1278 N N . CYS A 1 173 ? 19.938 -7.449 -4.242 1 89 173 CYS A N 1
ATOM 1279 C CA . CYS A 1 173 ? 20.422 -7.812 -2.914 1 89 173 CYS A CA 1
ATOM 1280 C C . CYS A 1 173 ? 20.719 -9.305 -2.83 1 89 173 CYS A C 1
ATOM 1282 O O . CYS A 1 173 ? 20.484 -10.047 -3.783 1 89 173 CYS A O 1
ATOM 1284 N N . SER A 1 174 ? 21.359 -9.672 -1.746 1 90.75 174 SER A N 1
ATOM 1285 C CA . SER A 1 174 ? 21.578 -11.078 -1.433 1 90.75 174 SER A CA 1
ATOM 1286 C C . SER A 1 174 ? 21 -11.438 -0.064 1 90.75 174 SER A C 1
ATOM 1288 O O . SER A 1 174 ? 20.625 -10.547 0.706 1 90.75 174 SER A O 1
ATOM 1290 N N . ALA A 1 175 ? 20.812 -12.703 0.157 1 90 175 ALA A N 1
ATOM 1291 C CA . ALA A 1 175 ? 20.297 -13.188 1.436 1 90 175 ALA A CA 1
ATOM 1292 C C . ALA A 1 175 ? 20.953 -14.492 1.839 1 90 175 ALA A C 1
ATOM 1294 O O . ALA A 1 175 ? 21.547 -15.188 1 1 90 175 ALA A O 1
ATOM 1295 N N . MET A 1 176 ? 20.938 -14.719 3.145 1 91.25 176 MET A N 1
ATOM 1296 C CA . MET A 1 176 ? 21.453 -15.969 3.688 1 91.25 176 MET A CA 1
ATOM 1297 C C . MET A 1 176 ? 20.359 -16.766 4.375 1 91.25 176 MET A C 1
ATOM 1299 O O . MET A 1 176 ? 19.453 -16.188 4.977 1 91.25 176 MET A O 1
ATOM 1303 N N . LEU A 1 177 ? 20.375 -18.016 4.211 1 90.56 177 LEU A N 1
ATOM 1304 C CA . LEU A 1 177 ? 19.562 -18.969 4.953 1 90.56 177 LEU A CA 1
ATOM 1305 C C . LEU A 1 177 ? 20.438 -19.859 5.824 1 90.56 177 LEU A C 1
ATOM 1307 O O . LEU A 1 177 ? 21.406 -20.453 5.336 1 90.56 177 LEU A O 1
ATOM 1311 N N . VAL A 1 178 ? 20.078 -19.922 7.137 1 91 178 VAL A N 1
ATOM 1312 C CA . VAL A 1 178 ? 20.859 -20.734 8.062 1 91 178 VAL A CA 1
ATOM 1313 C C . VAL A 1 178 ? 19.938 -21.625 8.875 1 91 178 VAL A C 1
ATOM 1315 O O . VAL A 1 178 ? 19.062 -21.141 9.609 1 91 178 VAL A O 1
ATOM 1318 N N . ASP A 1 179 ? 20.062 -22.891 8.664 1 89.69 179 ASP A N 1
ATOM 1319 C CA . ASP A 1 179 ? 19.469 -23.875 9.555 1 89.69 179 ASP A CA 1
ATOM 1320 C C . ASP A 1 179 ? 20.453 -24.281 10.648 1 89.69 179 ASP A C 1
ATOM 1322 O O . ASP A 1 179 ? 21.469 -24.906 10.367 1 89.69 179 ASP A O 1
ATOM 1326 N N . ALA A 1 180 ? 20.078 -23.891 11.859 1 91.06 180 ALA A N 1
ATOM 1327 C CA . ALA A 1 180 ? 21.047 -24.141 12.914 1 91.06 180 ALA A CA 1
ATOM 1328 C C . ALA A 1 180 ? 20.375 -24.297 14.273 1 91.06 180 ALA A C 1
ATOM 1330 O O . ALA A 1 180 ? 19.188 -24 14.414 1 91.06 180 ALA A O 1
ATOM 1331 N N . GLU A 1 181 ? 21.125 -24.844 15.125 1 92.25 181 GLU A N 1
ATOM 1332 C CA . GLU A 1 181 ? 20.719 -24.828 16.531 1 92.25 181 GLU A CA 1
ATOM 1333 C C . GLU A 1 181 ? 20.875 -23.438 17.141 1 92.25 181 GLU A C 1
ATOM 1335 O O . GLU A 1 181 ? 21.75 -22.672 16.734 1 92.25 181 GLU A O 1
ATOM 1340 N N . ILE A 1 182 ? 19.984 -23.141 17.969 1 90 182 ILE A N 1
ATOM 1341 C CA . ILE A 1 182 ? 20.031 -21.844 18.625 1 90 182 ILE A CA 1
ATOM 1342 C C . ILE A 1 182 ? 19.969 -22.031 20.141 1 90 182 ILE A C 1
ATOM 1344 O O . ILE A 1 182 ? 19.375 -23 20.625 1 90 182 ILE A O 1
ATOM 1348 N N . THR A 1 183 ? 20.547 -21.109 20.906 1 88.5 183 THR A N 1
ATOM 1349 C CA . THR A 1 183 ? 20.547 -21.203 22.359 1 88.5 183 THR A CA 1
ATOM 1350 C C . THR A 1 183 ? 19.516 -20.266 22.969 1 88.5 183 THR A C 1
ATOM 1352 O O . THR A 1 183 ? 19.016 -20.516 24.062 1 88.5 183 THR A O 1
ATOM 1355 N N . GLU A 1 184 ? 19.328 -19.141 22.312 1 82 184 GLU A N 1
ATOM 1356 C CA . GLU A 1 184 ? 18.328 -18.203 22.797 1 82 184 GLU A CA 1
ATOM 1357 C C . GLU A 1 184 ? 16.906 -18.656 22.453 1 82 184 GLU A C 1
ATOM 1359 O O . GLU A 1 184 ? 16.484 -18.562 21.297 1 82 184 GLU A O 1
ATOM 1364 N N . GLN A 1 185 ? 16.219 -19.422 23.234 1 71.06 185 GLN A N 1
ATOM 1365 C CA . GLN A 1 185 ? 14.867 -19.938 23.016 1 71.06 185 GLN A CA 1
ATOM 1366 C C . GLN A 1 185 ? 13.875 -19.344 24 1 71.06 185 GLN A C 1
ATOM 1368 O O . GLN A 1 185 ? 14.266 -18.844 25.062 1 71.06 185 GLN A O 1
ATOM 1373 N N . PRO A 1 186 ? 12.586 -19.344 23.562 1 61.88 186 PRO A N 1
ATOM 1374 C CA . PRO A 1 186 ? 12 -19.688 22.266 1 61.88 186 PRO A CA 1
ATOM 1375 C C . PRO A 1 186 ? 11.961 -18.516 21.297 1 61.88 186 PRO A C 1
ATOM 1377 O O . PRO A 1 186 ? 11.781 -17.359 21.719 1 61.88 186 PRO A O 1
ATOM 1380 N N . LEU A 1 187 ? 12.375 -18.922 19.984 1 72.88 187 LEU A N 1
ATOM 1381 C CA . LEU A 1 187 ? 12.109 -17.922 18.938 1 72.88 187 LEU A CA 1
ATOM 1382 C C . LEU A 1 187 ? 10.766 -18.203 18.266 1 72.88 187 LEU A C 1
ATOM 1384 O O . LEU A 1 187 ? 10.43 -19.359 17.984 1 72.88 187 LEU A O 1
ATOM 1388 N N . GLU A 1 188 ? 9.859 -17.234 18.359 1 68.31 188 GLU A N 1
ATOM 1389 C CA . GLU A 1 188 ? 8.57 -17.391 17.688 1 68.31 188 GLU A CA 1
ATOM 1390 C C . GLU A 1 188 ? 8.695 -17.109 16.188 1 68.31 188 GLU A C 1
ATOM 1392 O O . GLU A 1 188 ? 9.578 -16.375 15.758 1 68.31 188 GLU A O 1
ATOM 1397 N N . PHE A 1 189 ? 7.793 -18.125 15.555 1 62.25 189 PHE A N 1
ATOM 1398 C CA . PHE A 1 189 ? 7.688 -17.844 14.133 1 62.25 189 PHE A CA 1
ATOM 1399 C C . PHE A 1 189 ? 7.445 -16.359 13.883 1 62.25 189 PHE A C 1
ATOM 1401 O O . PHE A 1 189 ? 6.648 -15.734 14.586 1 62.25 189 PHE A O 1
ATOM 1408 N N . GLY A 1 190 ? 8.273 -15.812 13.297 1 65.62 190 GLY A N 1
ATOM 1409 C CA . GLY A 1 190 ? 7.934 -14.438 12.984 1 65.62 190 GLY A CA 1
ATOM 1410 C C . GLY A 1 190 ? 9.031 -13.703 12.242 1 65.62 190 GLY A C 1
ATOM 1411 O O . GLY A 1 190 ? 10.008 -14.312 11.812 1 65.62 190 GLY A O 1
ATOM 1412 N N . LEU A 1 191 ? 8.695 -12.719 11.547 1 61.91 191 LEU A N 1
ATOM 1413 C CA . LEU A 1 191 ? 9.57 -11.734 10.922 1 61.91 191 LEU A CA 1
ATOM 1414 C C . LEU A 1 191 ? 9.883 -10.594 11.883 1 61.91 191 LEU A C 1
ATOM 1416 O O . LEU A 1 191 ? 8.969 -9.891 12.336 1 61.91 191 LEU A O 1
ATOM 1420 N N . LEU A 1 192 ? 11.117 -10.789 12.523 1 59.94 192 LEU A N 1
ATOM 1421 C CA . LEU A 1 192 ? 11.547 -9.695 13.391 1 59.94 192 LEU A CA 1
ATOM 1422 C C . LEU A 1 192 ? 11.953 -8.477 12.57 1 59.94 192 LEU A C 1
ATOM 1424 O O . LEU A 1 192 ? 12.711 -8.594 11.602 1 59.94 192 LEU A O 1
ATOM 1428 N N . ARG A 1 193 ? 11.062 -7.473 12.508 1 62.88 193 ARG A N 1
ATOM 1429 C CA . ARG A 1 193 ? 11.609 -6.223 12 1 62.88 193 ARG A CA 1
ATOM 1430 C C . ARG A 1 193 ? 11.5 -5.113 13.039 1 62.88 193 ARG A C 1
ATOM 1432 O O . ARG A 1 193 ? 10.398 -4.754 13.453 1 62.88 193 ARG A O 1
ATOM 1439 N N . LYS A 1 194 ? 12.641 -4.918 13.672 1 62.12 194 LYS A N 1
ATOM 1440 C CA . LYS A 1 194 ? 12.711 -3.666 14.422 1 62.12 194 LYS A CA 1
ATOM 1441 C C . LYS A 1 194 ? 12.906 -2.475 13.484 1 62.12 194 LYS A C 1
ATOM 1443 O O . LYS A 1 194 ? 13.461 -2.617 12.398 1 62.12 194 LYS A O 1
ATOM 1448 N N . PRO A 1 195 ? 12.32 -1.422 13.883 1 60.25 195 PRO A N 1
ATOM 1449 C CA . PRO A 1 195 ? 12.562 -0.222 13.078 1 60.25 195 PRO A CA 1
ATOM 1450 C C . PRO A 1 195 ? 14.031 -0.025 12.734 1 60.25 195 PRO A C 1
ATOM 1452 O O . PRO A 1 195 ? 14.898 -0.214 13.594 1 60.25 195 PRO A O 1
ATOM 1455 N N . GLY A 1 196 ? 14.266 0.16 11.492 1 64.69 196 GLY A N 1
ATOM 1456 C CA . GLY A 1 196 ? 15.617 0.447 11.031 1 64.69 196 GLY A CA 1
ATOM 1457 C C . GLY A 1 196 ? 16.391 -0.797 10.641 1 64.69 196 GLY A C 1
ATOM 1458 O O . GLY A 1 196 ? 17.516 -0.703 10.133 1 64.69 196 GLY A O 1
ATOM 1459 N N . GLN A 1 197 ? 15.781 -1.938 10.938 1 66.75 197 GLN A N 1
ATOM 1460 C CA . GLN A 1 197 ? 16.547 -3.16 10.688 1 66.75 197 GLN A CA 1
ATOM 1461 C C . GLN A 1 197 ? 16.047 -3.865 9.43 1 66.75 197 GLN A C 1
ATOM 1463 O O . GLN A 1 197 ? 14.906 -3.68 9.008 1 66.75 197 GLN A O 1
ATOM 1468 N N . ALA A 1 198 ? 17.062 -4.57 8.867 1 75.12 198 ALA A N 1
ATOM 1469 C CA . ALA A 1 198 ? 16.75 -5.367 7.68 1 75.12 198 ALA A CA 1
ATOM 1470 C C . ALA A 1 198 ? 15.914 -6.59 8.047 1 75.12 198 ALA A C 1
ATOM 1472 O O . ALA A 1 198 ? 15.758 -6.91 9.227 1 75.12 198 ALA A O 1
ATOM 1473 N N . PHE A 1 199 ? 15.367 -7.199 7.113 1 78.88 199 PHE A N 1
ATOM 1474 C CA . PHE A 1 199 ? 14.477 -8.344 7.234 1 78.88 199 PHE A CA 1
ATOM 1475 C C . PHE A 1 199 ? 15.188 -9.516 7.902 1 78.88 199 PHE A C 1
ATOM 1477 O O . PHE A 1 199 ? 16.359 -9.781 7.625 1 78.88 199 PHE A O 1
ATOM 1484 N N . LEU A 1 200 ? 14.57 -10.109 8.922 1 85.38 200 LEU A N 1
ATOM 1485 C CA . LEU A 1 200 ? 14.992 -11.359 9.547 1 85.38 200 LEU A CA 1
ATOM 1486 C C . LEU A 1 200 ? 13.805 -12.297 9.75 1 85.38 200 LEU A C 1
ATOM 1488 O O . LEU A 1 200 ? 12.883 -11.977 10.508 1 85.38 200 LEU A O 1
ATOM 1492 N N . GLY A 1 201 ? 13.82 -13.312 8.984 1 85.19 201 GLY A N 1
ATOM 1493 C CA . GLY A 1 201 ? 12.828 -14.352 9.156 1 85.19 201 GLY A CA 1
ATOM 1494 C C . GLY A 1 201 ? 13.289 -15.477 10.07 1 85.19 201 GLY A C 1
ATOM 1495 O O . GLY A 1 201 ? 14.438 -15.906 10 1 85.19 201 GLY A O 1
ATOM 1496 N N . ILE A 1 202 ? 12.438 -15.812 11 1 83.62 202 ILE A N 1
ATOM 1497 C CA . ILE A 1 202 ? 12.703 -16.906 11.922 1 83.62 202 ILE A CA 1
ATOM 1498 C C . ILE A 1 202 ? 11.648 -18 11.75 1 83.62 202 ILE A C 1
ATOM 1500 O O . ILE A 1 202 ? 10.445 -17.734 11.883 1 83.62 202 ILE A O 1
ATOM 1504 N N . LEU A 1 203 ? 12.055 -19.141 11.383 1 83.56 203 LEU A N 1
ATOM 1505 C CA . LEU A 1 203 ? 11.18 -20.297 11.234 1 83.56 203 LEU A CA 1
ATOM 1506 C C . LEU A 1 203 ? 11.594 -21.422 12.172 1 83.56 203 LEU A C 1
ATOM 1508 O O . LEU A 1 203 ? 12.453 -22.234 11.828 1 83.56 203 LEU A O 1
ATOM 1512 N N . PRO A 1 204 ? 10.883 -21.516 13.281 1 80.94 204 PRO A N 1
ATOM 1513 C CA . PRO A 1 204 ? 11.188 -22.609 14.195 1 80.94 204 PRO A CA 1
ATOM 1514 C C . PRO A 1 204 ? 10.641 -23.953 13.711 1 80.94 204 PRO A C 1
ATOM 1516 O O . PRO A 1 204 ? 9.445 -24.062 13.422 1 80.94 204 PRO A O 1
ATOM 1519 N N . PHE A 1 205 ? 11.359 -24.984 13.406 1 74.12 205 PHE A N 1
ATOM 1520 C CA . PHE A 1 205 ? 10.875 -26.266 12.914 1 74.12 205 PHE A CA 1
ATOM 1521 C C . PHE A 1 205 ? 10.836 -27.297 14.039 1 74.12 205 PHE A C 1
ATOM 1523 O O . PHE A 1 205 ? 9.898 -28.094 14.125 1 74.12 205 PHE A O 1
ATOM 1530 N N . GLU A 1 206 ? 11.867 -27.438 14.836 1 72.25 206 GLU A N 1
ATOM 1531 C CA . GLU A 1 206 ? 11.945 -28.359 15.961 1 72.25 206 GLU A CA 1
ATOM 1532 C C . GLU A 1 206 ? 12.578 -27.688 17.172 1 72.25 206 GLU A C 1
ATOM 1534 O O . GLU A 1 206 ? 13.141 -26.609 17.078 1 72.25 206 GLU A O 1
ATOM 1539 N N . GLU A 1 207 ? 12.289 -28.344 18.234 1 75.06 207 GLU A N 1
ATOM 1540 C CA . GLU A 1 207 ? 12.898 -27.828 19.453 1 75.06 207 GLU A CA 1
ATOM 1541 C C . GLU A 1 207 ? 14.414 -27.719 19.312 1 75.06 207 GLU A C 1
ATOM 1543 O O . GLU A 1 207 ? 15.07 -28.656 18.875 1 75.06 207 GLU A O 1
ATOM 1548 N N . GLY A 1 208 ? 14.922 -26.609 19.469 1 77.12 208 GLY A N 1
ATOM 1549 C CA . GLY A 1 208 ? 16.359 -26.375 19.547 1 77.12 208 GLY A CA 1
ATOM 1550 C C . GLY A 1 208 ? 16.969 -25.953 18.219 1 77.12 208 GLY A C 1
ATOM 1551 O O . GLY A 1 208 ? 18.172 -25.688 18.125 1 77.12 208 GLY A O 1
ATOM 1552 N N . TRP A 1 209 ? 16.281 -26.047 17.203 1 83.25 209 TRP A N 1
ATOM 1553 C CA . TRP A 1 209 ? 16.875 -25.531 15.977 1 83.25 209 TRP A CA 1
ATOM 1554 C C . TRP A 1 209 ? 15.852 -24.766 15.156 1 83.25 209 TRP A C 1
ATOM 1556 O O . TRP A 1 209 ? 14.656 -25.031 15.242 1 83.25 209 TRP A O 1
ATOM 1566 N N . CYS A 1 210 ? 16.266 -23.797 14.367 1 86.81 210 CYS A N 1
ATOM 1567 C CA . CYS A 1 210 ? 15.414 -22.953 13.531 1 86.81 210 CYS A CA 1
ATOM 1568 C C . CYS A 1 210 ? 16.109 -22.594 12.227 1 86.81 210 CYS A C 1
ATOM 1570 O O . CYS A 1 210 ? 17.312 -22.828 12.07 1 86.81 210 CYS A O 1
ATOM 1572 N N . ARG A 1 211 ? 15.32 -22.188 11.312 1 89.88 211 ARG A N 1
ATOM 1573 C CA . ARG A 1 211 ? 15.828 -21.516 10.125 1 89.88 211 ARG A CA 1
ATOM 1574 C C . ARG A 1 211 ? 15.797 -20 10.297 1 89.88 211 ARG A C 1
ATOM 1576 O O . ARG A 1 211 ? 14.781 -19.438 10.734 1 89.88 211 ARG A O 1
ATOM 1583 N N . LEU A 1 212 ? 16.969 -19.422 10.008 1 89.12 212 LEU A N 1
ATOM 1584 C CA . LEU A 1 212 ? 17.047 -17.969 9.945 1 89.12 212 LEU A CA 1
ATOM 1585 C C . LEU A 1 212 ? 17.312 -17.5 8.516 1 89.12 212 LEU A C 1
ATOM 1587 O O . LEU A 1 212 ? 18.172 -18.047 7.82 1 89.12 212 LEU A O 1
ATOM 1591 N N . ALA A 1 213 ? 16.531 -16.625 8.062 1 88.38 213 ALA A N 1
ATOM 1592 C CA . ALA A 1 213 ? 16.688 -16 6.754 1 88.38 213 ALA A CA 1
ATOM 1593 C C . ALA A 1 213 ? 16.844 -14.484 6.879 1 88.38 213 ALA A C 1
ATOM 1595 O O . ALA A 1 213 ? 16.031 -13.828 7.527 1 88.38 213 ALA A O 1
ATOM 1596 N N . PHE A 1 214 ? 17.906 -13.922 6.293 1 87.94 214 PHE A N 1
ATOM 1597 C CA . PHE A 1 214 ? 18.125 -12.484 6.418 1 87.94 214 PHE A CA 1
ATOM 1598 C C . PHE A 1 214 ? 18.891 -11.938 5.219 1 87.94 214 PHE A C 1
ATOM 1600 O O . PHE A 1 214 ? 19.656 -12.672 4.578 1 87.94 214 PHE A O 1
ATOM 1607 N N . SER A 1 215 ? 18.641 -10.648 4.961 1 82.88 215 SER A N 1
ATOM 1608 C CA . SER A 1 215 ? 19.266 -9.992 3.809 1 82.88 215 SER A CA 1
ATOM 1609 C C . SER A 1 215 ? 20.734 -9.68 4.07 1 82.88 215 SER A C 1
ATOM 1611 O O . SER A 1 215 ? 21.125 -9.406 5.207 1 82.88 215 SER A O 1
ATOM 1613 N N . THR A 1 216 ? 21.5 -9.812 3.02 1 84.06 216 THR A N 1
ATOM 1614 C CA . THR A 1 216 ? 22.891 -9.391 3.004 1 84.06 216 THR A CA 1
ATOM 1615 C C . THR A 1 216 ? 23.172 -8.508 1.795 1 84.06 216 THR A C 1
ATOM 1617 O O . THR A 1 216 ? 22.344 -8.383 0.897 1 84.06 216 THR A O 1
ATOM 1620 N N . GLY A 1 217 ? 24.328 -7.82 1.808 1 82.31 217 GLY A N 1
ATOM 1621 C CA . GLY A 1 217 ? 24.703 -6.953 0.701 1 82.31 217 GLY A CA 1
ATOM 1622 C C . GLY A 1 217 ? 25.125 -7.719 -0.537 1 82.31 217 GLY A C 1
ATOM 1623 O O . GLY A 1 217 ? 25.484 -8.898 -0.453 1 82.31 217 GLY A O 1
ATOM 1624 N N . LEU A 1 218 ? 25.062 -7.023 -1.67 1 86.44 218 LEU A N 1
ATOM 1625 C CA . LEU A 1 218 ? 25.422 -7.613 -2.953 1 86.44 218 LEU A CA 1
ATOM 1626 C C . LEU A 1 218 ? 26.922 -7.938 -3.002 1 86.44 218 LEU A C 1
ATOM 1628 O O . LEU A 1 218 ? 27.344 -8.789 -3.785 1 86.44 218 LEU A O 1
ATOM 1632 N N . ASP A 1 219 ? 27.625 -7.258 -2.184 1 83.69 219 ASP A N 1
ATOM 1633 C CA . ASP A 1 219 ? 29.078 -7.406 -2.193 1 83.69 219 ASP A CA 1
ATOM 1634 C C . ASP A 1 219 ? 29.5 -8.812 -1.777 1 83.69 219 ASP A C 1
ATOM 1636 O O . ASP A 1 219 ? 30.625 -9.234 -2.02 1 83.69 219 ASP A O 1
ATOM 1640 N N . ARG A 1 220 ? 28.609 -9.586 -1.306 1 81.94 220 ARG A N 1
ATOM 1641 C CA . ARG A 1 220 ? 28.938 -10.914 -0.813 1 81.94 220 ARG A CA 1
ATOM 1642 C C . ARG A 1 220 ? 28.453 -12 -1.773 1 81.94 220 ARG A C 1
ATOM 1644 O O . ARG A 1 220 ? 28.625 -13.188 -1.509 1 81.94 220 ARG A O 1
ATOM 1651 N N . LEU A 1 221 ? 27.906 -11.523 -2.838 1 85.56 221 LEU A N 1
ATOM 1652 C CA . LEU A 1 221 ? 27.375 -12.484 -3.797 1 85.56 221 LEU A CA 1
ATOM 1653 C C . LEU A 1 221 ? 28.5 -13.312 -4.402 1 85.56 221 LEU A C 1
ATOM 1655 O O . LEU A 1 221 ? 29.547 -12.773 -4.793 1 85.56 221 LEU A O 1
ATOM 1659 N N . GLY A 1 222 ? 28.359 -14.594 -4.469 1 83.31 222 GLY A N 1
ATOM 1660 C CA . GLY A 1 222 ? 29.359 -15.5 -5.035 1 83.31 222 GLY A CA 1
ATOM 1661 C C . GLY A 1 222 ? 30.344 -16.016 -4.004 1 83.31 222 GLY A C 1
ATOM 1662 O O . GLY A 1 222 ? 31.094 -16.953 -4.277 1 83.31 222 GLY A O 1
ATOM 1663 N N . VAL A 1 223 ? 30.312 -15.422 -2.811 1 86.88 223 VAL A N 1
ATOM 1664 C CA . VAL A 1 223 ? 31.188 -15.859 -1.728 1 86.88 223 VAL A CA 1
ATOM 1665 C C . VAL A 1 223 ? 30.484 -16.922 -0.885 1 86.88 223 VAL A C 1
ATOM 1667 O O . VAL A 1 223 ? 29.312 -16.766 -0.535 1 86.88 223 VAL A O 1
ATOM 1670 N N . GLU A 1 224 ? 31.219 -17.984 -0.624 1 90.44 224 GLU A N 1
ATOM 1671 C CA . GLU A 1 224 ? 30.641 -19.031 0.213 1 90.44 224 GLU A CA 1
ATOM 1672 C C . GLU A 1 224 ? 30.266 -18.5 1.595 1 90.44 224 GLU A C 1
ATOM 1674 O O . GLU A 1 224 ? 31.109 -17.891 2.271 1 90.44 224 GLU A O 1
ATOM 1679 N N . PRO A 1 225 ? 29.078 -18.703 1.98 1 93.56 225 PRO A N 1
ATOM 1680 C CA . PRO A 1 225 ? 28.672 -18.172 3.287 1 93.56 225 PRO A CA 1
ATOM 1681 C C . PRO A 1 225 ? 29.234 -18.984 4.449 1 93.56 225 PRO A C 1
ATOM 1683 O O . PRO A 1 225 ? 29.438 -20.203 4.324 1 93.56 225 PRO A O 1
ATOM 1686 N N . THR A 1 226 ? 29.516 -18.312 5.535 1 94.06 226 THR A N 1
ATOM 1687 C CA . THR A 1 226 ? 30.031 -18.953 6.738 1 94.06 226 THR A CA 1
ATOM 1688 C C . THR A 1 226 ? 29.156 -18.641 7.945 1 94.06 226 THR A C 1
ATOM 1690 O O . THR A 1 226 ? 28.359 -17.703 7.914 1 94.06 226 THR A O 1
ATOM 1693 N N . LEU A 1 227 ? 29.344 -19.516 8.906 1 95.31 227 LEU A N 1
ATOM 1694 C CA . LEU A 1 227 ? 28.594 -19.297 10.141 1 95.31 227 LEU A CA 1
ATOM 1695 C C . LEU A 1 227 ? 29.016 -17.984 10.797 1 95.31 227 LEU A C 1
ATOM 1697 O O . LEU A 1 227 ? 28.188 -17.297 11.406 1 95.31 227 LEU A O 1
ATOM 1701 N N . GLU A 1 228 ? 30.234 -17.656 10.703 1 95 228 GLU A N 1
ATOM 1702 C CA . GLU A 1 228 ? 30.75 -16.406 11.273 1 95 228 GLU A CA 1
ATOM 1703 C C . GLU A 1 228 ? 30.109 -15.195 10.617 1 95 228 GLU A C 1
ATOM 1705 O O . GLU A 1 228 ? 29.75 -14.234 11.297 1 95 228 GLU A O 1
ATOM 1710 N N . GLU A 1 229 ? 30.031 -15.281 9.359 1 93.31 229 GLU A N 1
ATOM 1711 C CA . GLU A 1 229 ? 29.344 -14.219 8.625 1 93.31 229 GLU A CA 1
ATOM 1712 C C . GLU A 1 229 ? 27.891 -14.094 9.07 1 93.31 229 GLU A C 1
ATOM 1714 O O . GLU A 1 229 ? 27.375 -12.984 9.203 1 93.31 229 GLU A O 1
ATOM 1719 N N . ALA A 1 230 ? 27.281 -15.211 9.234 1 94.06 230 ALA A N 1
ATOM 1720 C CA . ALA A 1 230 ? 25.891 -15.219 9.672 1 94.06 230 ALA A CA 1
ATOM 1721 C C . ALA A 1 230 ? 25.75 -14.562 11.047 1 94.06 230 ALA A C 1
ATOM 1723 O O . ALA A 1 230 ? 24.844 -13.758 11.266 1 94.06 230 ALA A O 1
ATOM 1724 N N . LYS A 1 231 ? 26.625 -14.914 11.875 1 94.44 231 LYS A N 1
ATOM 1725 C CA . LYS A 1 231 ? 26.594 -14.352 13.219 1 94.44 231 LYS A CA 1
ATOM 1726 C C . LYS A 1 231 ? 26.734 -12.836 13.188 1 94.44 231 LYS A C 1
ATOM 1728 O O . LYS A 1 231 ? 26 -12.117 13.859 1 94.44 231 LYS A O 1
ATOM 1733 N N . GLU A 1 232 ? 27.656 -12.383 12.445 1 92.94 232 GLU A N 1
ATOM 1734 C CA . GLU A 1 232 ? 27.891 -10.953 12.32 1 92.94 232 GLU A CA 1
ATOM 1735 C C . GLU A 1 232 ? 26.656 -10.234 11.781 1 92.94 232 GLU A C 1
ATOM 1737 O O . GLU A 1 232 ? 26.281 -9.18 12.289 1 92.94 232 GLU A O 1
ATOM 1742 N N . ALA A 1 233 ? 26.125 -10.789 10.727 1 89.38 233 ALA A N 1
ATOM 1743 C CA . ALA A 1 233 ? 24.938 -10.188 10.125 1 89.38 233 ALA A CA 1
ATOM 1744 C C . ALA A 1 233 ? 23.781 -10.141 11.117 1 89.38 233 ALA A C 1
ATOM 1746 O O . ALA A 1 233 ? 23.062 -9.133 11.203 1 89.38 233 ALA A O 1
ATOM 1747 N N . LEU A 1 234 ? 23.594 -11.203 11.867 1 89.69 234 LEU A N 1
ATOM 1748 C CA . LEU A 1 234 ? 22.5 -11.297 12.828 1 89.69 234 LEU A CA 1
ATOM 1749 C C . LEU A 1 234 ? 22.688 -10.273 13.945 1 89.69 234 LEU A C 1
ATOM 1751 O O . LEU A 1 234 ? 21.719 -9.648 14.383 1 89.69 234 LEU A O 1
ATOM 1755 N N . ILE A 1 235 ? 23.891 -10.102 14.375 1 90.75 235 ILE A N 1
ATOM 1756 C CA . ILE A 1 235 ? 24.188 -9.109 15.406 1 90.75 235 ILE A CA 1
ATOM 1757 C C . ILE A 1 235 ? 23.859 -7.711 14.883 1 90.75 235 ILE A C 1
ATOM 1759 O O . ILE A 1 235 ? 23.281 -6.891 15.594 1 90.75 235 ILE A O 1
ATOM 1763 N N . ALA A 1 236 ? 24.188 -7.512 13.68 1 86 236 ALA A N 1
ATOM 1764 C CA . ALA A 1 236 ? 23.906 -6.211 13.078 1 86 236 ALA A CA 1
ATOM 1765 C C . ALA A 1 236 ? 22.406 -5.965 12.953 1 86 236 ALA A C 1
ATOM 1767 O O . ALA A 1 236 ? 21.938 -4.84 13.133 1 86 236 ALA A O 1
ATOM 1768 N N . ILE A 1 237 ? 21.688 -6.945 12.641 1 85.62 237 ILE A N 1
ATOM 1769 C CA . ILE A 1 237 ? 20.25 -6.816 12.359 1 85.62 237 ILE A CA 1
ATOM 1770 C C . ILE A 1 237 ? 19.469 -6.824 13.672 1 85.62 237 ILE A C 1
ATOM 1772 O O . ILE A 1 237 ? 18.578 -6 13.867 1 85.62 237 ILE A O 1
ATOM 1776 N N . ALA A 1 238 ? 19.781 -7.73 14.555 1 84.25 238 ALA A N 1
ATOM 1777 C CA . ALA A 1 238 ? 18.922 -7.996 15.695 1 84.25 238 ALA A CA 1
ATOM 1778 C C . ALA A 1 238 ? 19.641 -7.699 17.016 1 84.25 238 ALA A C 1
ATOM 1780 O O . ALA A 1 238 ? 19.031 -7.785 18.078 1 84.25 238 ALA A O 1
ATOM 1781 N N . GLY A 1 239 ? 20.859 -7.367 16.984 1 85.81 239 GLY A N 1
ATOM 1782 C CA . GLY A 1 239 ? 21.625 -7.129 18.188 1 85.81 239 GLY A CA 1
ATOM 1783 C C . GLY A 1 239 ? 22.109 -8.406 18.859 1 85.81 239 GLY A C 1
ATOM 1784 O O . GLY A 1 239 ? 22.766 -8.359 19.891 1 85.81 239 GLY A O 1
ATOM 1785 N N . THR A 1 240 ? 21.781 -9.594 18.281 1 88.94 240 THR A N 1
ATOM 1786 C CA . THR A 1 240 ? 22.172 -10.906 18.781 1 88.94 240 THR A CA 1
ATOM 1787 C C . THR A 1 240 ? 22.328 -11.898 17.641 1 88.94 240 THR A C 1
ATOM 1789 O O . THR A 1 240 ? 21.781 -11.695 16.547 1 88.94 240 THR A O 1
ATOM 1792 N N . ASP A 1 241 ? 23.125 -12.844 17.891 1 90.62 241 ASP A N 1
ATOM 1793 C CA . ASP A 1 241 ? 23.234 -13.922 16.922 1 90.62 241 ASP A CA 1
ATOM 1794 C C . ASP A 1 241 ? 22.391 -15.125 17.344 1 90.62 241 ASP A C 1
ATOM 1796 O O . ASP A 1 241 ? 22.469 -16.188 16.734 1 90.62 241 ASP A O 1
ATOM 1800 N N . PHE A 1 242 ? 21.609 -14.984 18.422 1 88.56 242 PHE A N 1
ATOM 1801 C CA . PHE A 1 242 ? 20.688 -15.977 18.969 1 88.56 242 PHE A CA 1
ATOM 1802 C C . PHE A 1 242 ? 21.453 -17.219 19.438 1 88.56 242 PHE A C 1
ATOM 1804 O O . PHE A 1 242 ? 20.859 -18.281 19.641 1 88.56 242 PHE A O 1
ATOM 1811 N N . GLY A 1 243 ? 22.812 -17.109 19.516 1 92.25 243 GLY A N 1
ATOM 1812 C CA . GLY A 1 243 ? 23.625 -18.25 19.891 1 92.25 243 GLY A CA 1
ATOM 1813 C C . GLY A 1 243 ? 23.625 -19.359 18.859 1 92.25 243 GLY A C 1
ATOM 1814 O O . GLY A 1 243 ? 23.578 -20.531 19.203 1 92.25 243 GLY A O 1
ATOM 1815 N N . ILE A 1 244 ? 23.5 -18.984 17.656 1 92.38 244 ILE A N 1
ATOM 1816 C CA . ILE A 1 244 ? 23.406 -19.984 16.594 1 92.38 244 ILE A CA 1
ATOM 1817 C C . ILE A 1 244 ? 24.688 -20.812 16.547 1 92.38 244 ILE A C 1
ATOM 1819 O O . ILE A 1 244 ? 25.797 -20.281 16.719 1 92.38 244 ILE A O 1
ATOM 1823 N N . HIS A 1 245 ? 24.547 -22.078 16.453 1 93.94 245 HIS A N 1
ATOM 1824 C CA . HIS A 1 245 ? 25.656 -23.031 16.375 1 93.94 245 HIS A CA 1
ATOM 1825 C C . HIS A 1 245 ? 25.25 -24.328 15.695 1 93.94 245 HIS A C 1
ATOM 1827 O O . HIS A 1 245 ? 24.062 -24.547 15.445 1 93.94 245 HIS A O 1
ATOM 1833 N N . ASN A 1 246 ? 26.25 -25.094 15.242 1 92.44 246 ASN A N 1
ATOM 1834 C CA . ASN A 1 246 ? 26.031 -26.391 14.602 1 92.44 246 ASN A CA 1
ATOM 1835 C C . ASN A 1 246 ? 25.078 -26.266 13.414 1 92.44 246 ASN A C 1
ATOM 1837 O O . ASN A 1 246 ? 24 -26.859 13.406 1 92.44 246 ASN A O 1
ATOM 1841 N N . PRO A 1 247 ? 25.5 -25.5 12.469 1 92.12 247 PRO A N 1
ATOM 1842 C CA . PRO A 1 247 ? 24.625 -25.344 11.297 1 92.12 247 PRO A CA 1
ATOM 1843 C C . PRO A 1 247 ? 24.422 -26.641 10.531 1 92.12 247 PRO A C 1
ATOM 1845 O O . PRO A 1 247 ? 25.375 -27.391 10.305 1 92.12 247 PRO A O 1
ATOM 1848 N N . ARG A 1 248 ? 23.188 -26.906 10.25 1 85.25 248 ARG A N 1
ATOM 1849 C CA . ARG A 1 248 ? 22.828 -28.031 9.383 1 85.25 248 ARG A CA 1
ATOM 1850 C C . ARG A 1 248 ? 22.922 -27.641 7.91 1 85.25 248 ARG A C 1
ATOM 1852 O O . ARG A 1 248 ? 23.203 -28.484 7.055 1 85.25 248 ARG A O 1
ATOM 1859 N N . TRP A 1 249 ? 22.688 -26.422 7.723 1 88 249 TRP A N 1
ATOM 1860 C CA . TRP A 1 249 ? 22.656 -25.938 6.352 1 88 249 TRP A CA 1
ATOM 1861 C C . TRP A 1 249 ? 22.875 -24.422 6.312 1 88 249 TRP A C 1
ATOM 1863 O O . TRP A 1 249 ? 22.312 -23.688 7.129 1 88 249 TRP A O 1
ATOM 1873 N N . ILE A 1 250 ? 23.781 -23.938 5.453 1 91.44 250 ILE A N 1
ATOM 1874 C CA . ILE A 1 250 ? 23.984 -22.516 5.176 1 91.44 250 ILE A CA 1
ATOM 1875 C C . ILE A 1 250 ? 23.984 -22.281 3.664 1 91.44 250 ILE A C 1
ATOM 1877 O O . ILE A 1 250 ? 24.641 -23 2.92 1 91.44 250 ILE A O 1
ATOM 1881 N N . SER A 1 251 ? 23.188 -21.391 3.254 1 90.06 251 SER A N 1
ATOM 1882 C CA . SER A 1 251 ? 23.125 -21.078 1.828 1 90.06 251 SER A CA 1
ATOM 1883 C C . SER A 1 251 ? 22.984 -19.578 1.591 1 90.06 251 SER A C 1
ATOM 1885 O O . SER A 1 251 ? 22.5 -18.859 2.463 1 90.06 251 SER A O 1
ATOM 1887 N N . ARG A 1 252 ? 23.578 -19.094 0.499 1 91.69 252 ARG A N 1
ATOM 1888 C CA . ARG A 1 252 ? 23.406 -17.719 0.039 1 91.69 252 ARG A CA 1
ATOM 1889 C C . ARG A 1 252 ? 22.672 -17.688 -1.293 1 91.69 252 ARG A C 1
ATOM 1891 O O . ARG A 1 252 ? 22.906 -18.516 -2.17 1 91.69 252 ARG A O 1
ATOM 1898 N N . PHE A 1 253 ? 21.766 -16.797 -1.442 1 89 253 PHE A N 1
ATOM 1899 C CA . PHE A 1 253 ? 21.031 -16.609 -2.688 1 89 253 PHE A CA 1
ATOM 1900 C C . PHE A 1 253 ? 20.734 -15.141 -2.932 1 89 253 PHE A C 1
ATOM 1902 O O . PHE A 1 253 ? 21.016 -14.289 -2.08 1 89 253 PHE A O 1
ATOM 1909 N N . SER A 1 254 ? 20.375 -14.797 -4.16 1 92.81 254 SER A N 1
ATOM 1910 C CA . SER A 1 254 ? 20.047 -13.414 -4.516 1 92.81 254 SER A CA 1
ATOM 1911 C C . SER A 1 254 ? 18.594 -13.273 -4.922 1 92.81 254 SER A C 1
ATOM 1913 O O . SER A 1 254 ? 17.859 -14.266 -5.016 1 92.81 254 SER A O 1
ATOM 1915 N N . ASP A 1 255 ? 18.219 -12.047 -5.125 1 92.88 255 ASP A N 1
ATOM 1916 C CA . ASP A 1 255 ? 16.844 -11.797 -5.566 1 92.88 255 ASP A CA 1
ATOM 1917 C C . ASP A 1 255 ? 16.75 -11.742 -7.09 1 92.88 255 ASP A C 1
ATOM 1919 O O . ASP A 1 255 ? 15.891 -11.062 -7.641 1 92.88 255 ASP A O 1
ATOM 1923 N N . MET A 1 256 ? 17.719 -12.406 -7.734 1 95.5 256 MET A N 1
ATOM 1924 C CA . MET A 1 256 ? 17.609 -12.555 -9.188 1 95.5 256 MET A CA 1
ATOM 1925 C C . MET A 1 256 ? 16.219 -13.023 -9.578 1 95.5 256 MET A C 1
ATOM 1927 O O . MET A 1 256 ? 15.656 -13.914 -8.945 1 95.5 256 MET A O 1
ATOM 1931 N N . THR A 1 257 ? 15.633 -12.359 -10.531 1 97.62 257 THR A N 1
ATOM 1932 C CA . THR A 1 257 ? 14.273 -12.648 -10.992 1 97.62 257 THR A CA 1
ATOM 1933 C C . THR A 1 257 ? 14.258 -12.898 -12.492 1 97.62 257 THR A C 1
ATOM 1935 O O . THR A 1 257 ? 14.648 -12.039 -13.281 1 97.62 257 THR A O 1
ATOM 1938 N N . ARG A 1 258 ? 13.852 -14.172 -12.867 1 98.5 258 ARG A N 1
ATOM 1939 C CA . ARG A 1 258 ? 13.82 -14.539 -14.281 1 98.5 258 ARG A CA 1
ATOM 1940 C C . ARG A 1 258 ? 12.633 -15.445 -14.586 1 98.5 258 ARG A C 1
ATOM 1942 O O . ARG A 1 258 ? 12.188 -16.203 -13.727 1 98.5 258 ARG A O 1
ATOM 1949 N N . GLN A 1 259 ? 12.172 -15.375 -15.766 1 98.88 259 GLN A N 1
ATOM 1950 C CA . GLN A 1 259 ? 11.125 -16.25 -16.266 1 98.88 259 GLN A CA 1
ATOM 1951 C C . GLN A 1 259 ? 11.383 -16.625 -17.734 1 98.88 259 GLN A C 1
ATOM 1953 O O . GLN A 1 259 ? 11.711 -15.773 -18.547 1 98.88 259 GLN A O 1
ATOM 1958 N N . ALA A 1 260 ? 11.273 -17.906 -17.969 1 98.88 260 ALA A N 1
ATOM 1959 C CA . ALA A 1 260 ? 11.414 -18.375 -19.344 1 98.88 260 ALA A CA 1
ATOM 1960 C C . ALA A 1 260 ? 10.445 -17.656 -20.266 1 98.88 260 ALA A C 1
ATOM 1962 O O . ALA A 1 260 ? 9.281 -17.453 -19.922 1 98.88 260 ALA A O 1
ATOM 1963 N N . ASP A 1 261 ? 10.859 -17.234 -21.438 1 98.12 261 ASP A N 1
ATOM 1964 C CA . ASP A 1 261 ? 10.016 -16.469 -22.344 1 98.12 261 ASP A CA 1
ATOM 1965 C C . ASP A 1 261 ? 8.906 -17.344 -22.922 1 98.12 261 ASP A C 1
ATOM 1967 O O . ASP A 1 261 ? 7.883 -16.844 -23.391 1 98.12 261 ASP A O 1
ATOM 1971 N N . ARG A 1 262 ? 9.148 -18.672 -22.938 1 98.44 262 ARG A N 1
ATOM 1972 C CA . ARG A 1 262 ? 8.141 -19.656 -23.281 1 98.44 262 ARG A CA 1
ATOM 1973 C C . ARG A 1 262 ? 8.328 -20.938 -22.484 1 98.44 262 ARG A C 1
ATOM 1975 O O . ARG A 1 262 ? 9.461 -21.344 -22.203 1 98.44 262 ARG A O 1
ATOM 1982 N N . TYR A 1 263 ? 7.199 -21.609 -22.203 1 98.81 263 TYR A N 1
ATOM 1983 C CA . TYR A 1 263 ? 7.254 -22.781 -21.359 1 98.81 263 TYR A CA 1
ATOM 1984 C C . TYR A 1 263 ? 7.301 -24.062 -22.203 1 98.81 263 TYR A C 1
ATOM 1986 O O . TYR A 1 263 ? 7.418 -25.156 -21.656 1 98.81 263 TYR A O 1
ATOM 1994 N N . ARG A 1 264 ? 7.246 -23.891 -23.484 1 98.62 264 ARG A N 1
ATOM 1995 C CA . ARG A 1 264 ? 7.27 -25.016 -24.422 1 98.62 264 ARG A CA 1
ATOM 1996 C C . ARG A 1 264 ? 8.148 -24.719 -25.625 1 98.62 264 ARG A C 1
ATOM 1998 O O . ARG A 1 264 ? 8.141 -23.594 -26.141 1 98.62 264 ARG A O 1
ATOM 2005 N N . ASP A 1 265 ? 8.906 -25.641 -26.062 1 98.25 265 ASP A N 1
ATOM 2006 C CA . ASP A 1 265 ? 9.57 -25.672 -27.375 1 98.25 265 ASP A CA 1
ATOM 2007 C C . ASP A 1 265 ? 9.445 -27.062 -28.016 1 98.25 265 ASP A C 1
ATOM 2009 O O . ASP A 1 265 ? 10.156 -27.984 -27.641 1 98.25 265 ASP A O 1
ATOM 2013 N N . GLY A 1 266 ? 8.5 -27.156 -29.031 1 97.69 266 GLY A N 1
ATOM 2014 C CA . GLY A 1 266 ? 8.234 -28.469 -29.594 1 97.69 266 GLY A CA 1
ATOM 2015 C C . GLY A 1 266 ? 7.699 -29.469 -28.578 1 97.69 266 GLY A C 1
ATOM 2016 O O . GLY A 1 266 ? 6.617 -29.266 -28.016 1 97.69 266 GLY A O 1
ATOM 2017 N N . ARG A 1 267 ? 8.516 -30.484 -28.312 1 98.38 267 ARG A N 1
ATOM 2018 C CA . ARG A 1 267 ? 8.094 -31.547 -27.406 1 98.38 2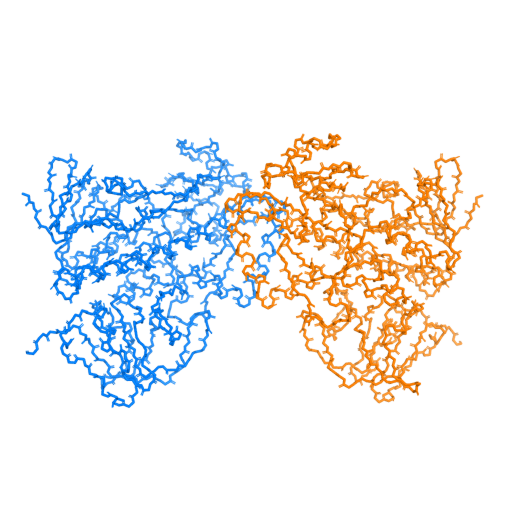67 ARG A CA 1
ATOM 2019 C C . ARG A 1 267 ? 8.766 -31.406 -26.047 1 98.38 267 ARG A C 1
ATOM 2021 O O . ARG A 1 267 ? 8.648 -32.281 -25.203 1 98.38 267 ARG A O 1
ATOM 2028 N N . VAL A 1 268 ? 9.391 -30.219 -25.797 1 98.75 268 VAL A N 1
ATOM 2029 C CA . VAL A 1 268 ? 10.078 -29.938 -24.547 1 98.75 268 VAL A CA 1
ATOM 2030 C C . VAL A 1 268 ? 9.289 -28.906 -23.75 1 98.75 268 VAL A C 1
ATOM 2032 O O . VAL A 1 268 ? 8.883 -27.875 -24.281 1 98.75 268 VAL A O 1
ATOM 2035 N N . PHE A 1 269 ? 9.055 -29.188 -22.484 1 98.88 269 PHE A N 1
ATOM 2036 C CA . PHE A 1 269 ? 8.352 -28.281 -21.594 1 98.88 269 PHE A CA 1
ATOM 2037 C C . PHE A 1 269 ? 9.219 -27.938 -20.391 1 98.88 269 PHE A C 1
ATOM 2039 O O . PHE A 1 269 ? 10.148 -28.672 -20.047 1 98.88 269 PHE A O 1
ATOM 2046 N N . LEU A 1 270 ? 8.953 -26.781 -19.797 1 98.94 270 LEU A N 1
ATOM 2047 C CA . LEU A 1 270 ? 9.57 -26.375 -18.531 1 98.94 270 LEU A CA 1
ATOM 2048 C C . LEU A 1 270 ? 8.523 -26.234 -17.438 1 98.94 270 LEU A C 1
ATOM 2050 O O . LEU A 1 270 ? 7.402 -25.781 -17.688 1 98.94 270 LEU A O 1
ATOM 2054 N N . ALA A 1 271 ? 8.852 -26.578 -16.188 1 98.88 271 ALA A N 1
ATOM 2055 C CA . ALA A 1 271 ? 7.988 -26.406 -15.031 1 98.88 271 ALA A CA 1
ATOM 2056 C C . ALA A 1 271 ? 8.805 -26.094 -13.781 1 98.88 271 ALA A C 1
ATOM 2058 O O . ALA A 1 271 ? 9.906 -26.625 -13.602 1 98.88 271 ALA A O 1
ATOM 2059 N N . GLY A 1 272 ? 8.305 -25.266 -12.906 1 98.31 272 GLY A N 1
ATOM 2060 C CA . GLY A 1 272 ? 8.992 -24.891 -11.68 1 98.31 272 GLY A CA 1
ATOM 2061 C C . GLY A 1 272 ? 10.133 -23.922 -11.906 1 98.31 272 GLY A C 1
ATOM 2062 O O . GLY A 1 272 ? 10.039 -23.016 -12.742 1 98.31 272 GLY A O 1
ATOM 2063 N N . ASP A 1 273 ? 11.258 -24.094 -11.18 1 97.06 273 ASP A N 1
ATOM 2064 C CA . ASP A 1 273 ? 12.367 -23.141 -11.18 1 97.06 273 ASP A CA 1
ATOM 2065 C C . ASP A 1 273 ? 13.078 -23.125 -12.531 1 97.06 273 ASP A C 1
ATOM 2067 O O . ASP A 1 273 ? 13.797 -22.172 -12.852 1 97.06 273 ASP A O 1
ATOM 2071 N N . SER A 1 274 ? 12.883 -24.203 -13.328 1 98.56 274 SER A N 1
ATOM 2072 C CA . SER A 1 274 ? 13.445 -24.172 -14.672 1 98.56 274 SER A CA 1
ATOM 2073 C C . SER A 1 274 ? 12.75 -23.125 -15.539 1 98.56 274 SER A C 1
ATOM 2075 O O . SER A 1 274 ? 13.32 -22.641 -16.516 1 98.56 274 SER A O 1
ATOM 2077 N N . ALA A 1 275 ? 11.523 -22.781 -15.109 1 98.75 275 ALA A N 1
ATOM 2078 C CA . ALA A 1 275 ? 10.719 -21.828 -15.883 1 98.75 275 ALA A CA 1
ATOM 2079 C C . ALA A 1 275 ? 10.711 -20.453 -15.234 1 98.75 275 ALA A C 1
ATOM 2081 O O . ALA A 1 275 ? 10.523 -19.438 -15.914 1 98.75 275 ALA A O 1
ATOM 2082 N N . HIS A 1 276 ? 10.852 -20.375 -13.984 1 98.62 276 HIS A N 1
ATOM 2083 C CA . HIS A 1 276 ? 10.758 -19.094 -13.281 1 98.62 276 HIS A CA 1
ATOM 2084 C C . HIS A 1 276 ? 11.508 -19.141 -11.953 1 98.62 276 HIS A C 1
ATOM 2086 O O . HIS A 1 276 ? 11.422 -20.125 -11.219 1 98.62 276 HIS A O 1
ATOM 2092 N N . ILE A 1 277 ? 12.312 -18.125 -11.656 1 97.44 277 ILE A N 1
ATOM 2093 C CA . ILE A 1 277 ? 13.008 -17.984 -10.383 1 97.44 277 ILE A CA 1
ATOM 2094 C C . ILE A 1 277 ? 12.789 -16.578 -9.82 1 97.44 277 ILE A C 1
ATOM 2096 O O . ILE A 1 277 ? 12.688 -15.609 -10.586 1 97.44 277 ILE A O 1
ATOM 2100 N N . HIS A 1 278 ? 12.656 -16.453 -8.594 1 95.62 278 HIS A N 1
ATOM 2101 C CA . HIS A 1 278 ? 12.414 -15.203 -7.879 1 95.62 278 HIS A CA 1
ATOM 2102 C C . HIS A 1 278 ? 12.867 -15.312 -6.426 1 95.62 278 HIS A C 1
ATOM 2104 O O . HIS A 1 278 ? 13.219 -16.391 -5.957 1 95.62 278 HIS A O 1
ATOM 2110 N N . PHE A 1 279 ? 12.938 -14.203 -5.773 1 91.94 279 PHE A N 1
ATOM 2111 C CA . PHE A 1 279 ? 13.281 -14.148 -4.355 1 91.94 279 PHE A CA 1
ATOM 2112 C C . PHE A 1 279 ? 12.258 -14.898 -3.521 1 91.94 279 PHE A C 1
ATOM 2114 O O . PHE A 1 279 ? 11.062 -14.867 -3.82 1 91.94 279 PHE A O 1
ATOM 2121 N N . PRO A 1 280 ? 12.641 -15.68 -2.607 1 87.69 280 PRO A N 1
ATOM 2122 C CA . PRO A 1 280 ? 11.703 -16.562 -1.899 1 87.69 280 PRO A CA 1
ATOM 2123 C C . PRO A 1 280 ? 10.82 -15.805 -0.906 1 87.69 280 PRO A C 1
ATOM 2125 O O . PRO A 1 280 ? 10.594 -16.281 0.209 1 87.69 280 PRO A O 1
ATOM 2128 N N . PHE A 1 281 ? 10.414 -14.633 -1.286 1 85.19 281 PHE A N 1
ATOM 2129 C CA . PHE A 1 281 ? 9.43 -13.93 -0.47 1 85.19 281 PHE A CA 1
ATOM 2130 C C . PHE A 1 281 ? 8.062 -14.594 -0.58 1 85.19 281 PHE A C 1
ATOM 2132 O O . PHE A 1 281 ? 7.586 -14.875 -1.684 1 85.19 281 PHE A O 1
ATOM 2139 N N . GLY A 1 282 ? 7.535 -14.906 0.623 1 84.06 282 GLY A N 1
ATOM 2140 C CA . GLY A 1 282 ? 6.203 -15.492 0.689 1 84.06 282 GLY A CA 1
ATOM 2141 C C . GLY A 1 282 ? 6.184 -16.969 0.383 1 84.06 282 GLY A C 1
ATOM 2142 O O . GLY A 1 282 ? 5.129 -17.609 0.447 1 84.06 282 GLY A O 1
ATOM 2143 N N . GLY A 1 283 ? 7.344 -17.547 0.009 1 88.69 283 GLY A N 1
ATOM 2144 C CA . GLY A 1 283 ? 7.418 -18.984 -0.221 1 88.69 283 GLY A CA 1
ATOM 2145 C C . GLY A 1 283 ? 6.57 -19.453 -1.389 1 88.69 283 GLY A C 1
ATOM 2146 O O . GLY A 1 283 ? 5.863 -20.453 -1.288 1 88.69 283 GLY A O 1
ATOM 2147 N N . GLN A 1 284 ? 6.688 -18.828 -2.482 1 93.5 284 GLN A N 1
ATOM 2148 C CA . GLN A 1 284 ? 5.73 -19.062 -3.557 1 93.5 284 GLN A CA 1
ATOM 2149 C C . GLN A 1 284 ? 6.316 -20 -4.613 1 93.5 284 GLN A C 1
ATOM 2151 O O . GLN A 1 284 ? 5.582 -20.562 -5.434 1 93.5 284 GLN A O 1
ATOM 2156 N N . GLY A 1 285 ? 7.621 -20.234 -4.637 1 94.88 285 GLY A N 1
ATOM 2157 C CA . GLY A 1 285 ? 8.273 -20.969 -5.699 1 94.88 285 GLY A CA 1
ATOM 2158 C C . GLY A 1 285 ? 7.809 -22.422 -5.789 1 94.88 285 GLY A C 1
ATOM 2159 O O . GLY A 1 285 ? 7.27 -22.844 -6.812 1 94.88 285 GLY A O 1
ATOM 2160 N N . LEU A 1 286 ? 8.016 -23.125 -4.68 1 96 286 LEU A N 1
ATOM 2161 C CA . LEU A 1 286 ? 7.586 -24.516 -4.629 1 96 286 LEU A CA 1
ATOM 2162 C C . LEU A 1 286 ? 6.094 -24.641 -4.926 1 96 286 LEU A C 1
ATOM 2164 O O . LEU A 1 286 ? 5.68 -25.5 -5.703 1 96 286 LEU A O 1
ATOM 2168 N N . ASN A 1 287 ? 5.309 -23.766 -4.395 1 98 287 ASN A N 1
ATOM 2169 C CA . ASN A 1 287 ? 3.857 -23.781 -4.559 1 98 287 ASN A CA 1
ATOM 2170 C C . ASN A 1 287 ? 3.459 -23.578 -6.02 1 98 287 ASN A C 1
ATOM 2172 O O . ASN A 1 287 ? 2.607 -24.297 -6.543 1 98 287 ASN A O 1
ATOM 2176 N N . THR A 1 288 ? 4.098 -22.641 -6.656 1 98.25 288 THR A N 1
ATOM 2177 C CA . THR A 1 288 ? 3.842 -22.375 -8.062 1 98.25 288 THR A CA 1
ATOM 2178 C C . THR A 1 288 ? 4.262 -23.578 -8.922 1 98.25 288 THR A C 1
ATOM 2180 O O . THR A 1 288 ? 3.551 -23.953 -9.859 1 98.25 288 THR A O 1
ATOM 2183 N N . GLY A 1 289 ? 5.375 -24.172 -8.625 1 98.5 289 GLY A N 1
ATOM 2184 C CA . GLY A 1 289 ? 5.863 -25.328 -9.352 1 98.5 289 GLY A CA 1
ATOM 2185 C C . GLY A 1 289 ? 4.918 -26.516 -9.297 1 98.5 289 GLY A C 1
ATOM 2186 O O . GLY A 1 289 ? 4.691 -27.188 -10.305 1 98.5 289 GLY A O 1
ATOM 2187 N N . ILE A 1 290 ? 4.383 -26.797 -8.125 1 98.62 290 ILE A N 1
ATOM 2188 C CA . ILE A 1 290 ? 3.43 -27.875 -7.957 1 98.62 290 ILE A CA 1
ATOM 2189 C C . ILE A 1 290 ? 2.227 -27.656 -8.867 1 98.62 290 ILE A C 1
ATOM 2191 O O . ILE A 1 290 ? 1.77 -28.578 -9.547 1 98.62 290 ILE A O 1
ATOM 2195 N N . GLN A 1 291 ? 1.791 -26.469 -8.922 1 98.75 291 GLN A N 1
ATOM 2196 C CA . GLN A 1 291 ? 0.615 -26.156 -9.727 1 98.75 291 GLN A CA 1
ATOM 2197 C C . GLN A 1 291 ? 0.938 -26.219 -11.219 1 98.75 291 GLN A C 1
ATOM 2199 O O . GLN A 1 291 ? 0.081 -26.562 -12.031 1 98.75 291 GLN A O 1
ATOM 2204 N N . ASP A 1 292 ? 2.203 -25.859 -11.602 1 98.88 292 ASP A N 1
ATOM 2205 C CA . ASP A 1 292 ? 2.639 -26.078 -12.977 1 98.88 292 ASP A CA 1
ATOM 2206 C C . ASP A 1 292 ? 2.496 -27.547 -13.375 1 98.88 292 ASP A C 1
ATOM 2208 O O . ASP A 1 292 ? 1.946 -27.859 -14.43 1 98.88 292 ASP A O 1
ATOM 2212 N N . ALA A 1 293 ? 2.965 -28.375 -12.484 1 98.88 293 ALA A N 1
ATOM 2213 C CA . ALA A 1 293 ? 2.969 -29.812 -12.734 1 98.88 293 ALA A CA 1
ATOM 2214 C C . ALA A 1 293 ? 1.551 -30.344 -12.93 1 98.88 293 ALA A C 1
ATOM 2216 O O . ALA A 1 293 ? 1.293 -31.125 -13.852 1 98.88 293 ALA A O 1
ATOM 2217 N N . VAL A 1 294 ? 0.653 -29.891 -12.109 1 98.81 294 VAL A N 1
ATOM 2218 C CA . VAL A 1 294 ? -0.726 -30.375 -12.156 1 98.81 294 VAL A CA 1
ATOM 2219 C C . VAL A 1 294 ? -1.391 -29.906 -13.445 1 98.81 294 VAL A C 1
ATOM 2221 O O . VAL A 1 294 ? -2.094 -30.672 -14.102 1 98.81 294 VAL A O 1
ATOM 2224 N N . ASN A 1 295 ? -1.142 -28.672 -13.797 1 98.81 295 ASN A N 1
ATOM 2225 C CA . ASN A 1 295 ? -1.71 -28.109 -15.016 1 98.81 295 ASN A CA 1
ATOM 2226 C C . ASN A 1 295 ? -1.189 -28.828 -16.266 1 98.81 295 ASN A C 1
ATOM 2228 O O . ASN A 1 295 ? -1.958 -29.125 -17.172 1 98.81 295 ASN A O 1
ATOM 2232 N N . LEU A 1 296 ? 0.063 -29.156 -16.297 1 98.88 296 LEU A N 1
ATOM 2233 C CA . LEU A 1 296 ? 0.705 -29.75 -17.453 1 98.88 296 LEU A CA 1
ATOM 2234 C C . LEU A 1 296 ? 0.399 -31.25 -17.547 1 98.88 296 LEU A C 1
ATOM 2236 O O . LEU A 1 296 ? 0.189 -31.781 -18.641 1 98.88 296 LEU A O 1
ATOM 2240 N N . GLY A 1 297 ? 0.34 -31.953 -16.422 1 98.69 297 GLY A N 1
ATOM 2241 C CA . GLY A 1 297 ? 0.244 -33.406 -16.359 1 98.69 297 GLY A CA 1
ATOM 2242 C C . GLY A 1 297 ? -0.955 -33.938 -17.109 1 98.69 297 GLY A C 1
ATOM 2243 O O . GLY A 1 297 ? -0.808 -34.812 -17.984 1 98.69 297 GLY A O 1
ATOM 2244 N N . TRP A 1 298 ? -2.105 -33.438 -16.781 1 98.12 298 TRP A N 1
ATOM 2245 C CA . TRP A 1 298 ? -3.311 -34 -17.391 1 98.12 298 TRP A CA 1
ATOM 2246 C C . TRP A 1 298 ? -3.377 -33.625 -18.875 1 98.12 298 TRP A C 1
ATOM 2248 O O . TRP A 1 298 ? -3.924 -34.406 -19.672 1 98.12 298 TRP A O 1
ATOM 2258 N N . LYS A 1 299 ? -2.789 -32.531 -19.266 1 98.5 299 LYS A N 1
ATOM 2259 C CA . LYS A 1 299 ? -2.768 -32.125 -20.656 1 98.5 299 LYS A CA 1
ATOM 2260 C C . LYS A 1 299 ? -1.879 -33.062 -21.484 1 98.5 299 LYS A C 1
ATOM 2262 O O . LYS A 1 299 ? -2.273 -33.5 -22.562 1 98.5 299 LYS A O 1
ATOM 2267 N N . LEU A 1 300 ? -0.708 -33.312 -20.969 1 98.56 300 LEU A N 1
ATOM 2268 C CA . LEU A 1 300 ? 0.19 -34.25 -21.625 1 98.56 300 LEU A CA 1
ATOM 2269 C C . LEU A 1 300 ? -0.474 -35.625 -21.781 1 98.56 300 LEU A C 1
ATOM 2271 O O . LEU A 1 300 ? -0.422 -36.219 -22.859 1 98.56 300 LEU A O 1
ATOM 2275 N N . ALA A 1 301 ? -1.102 -36.094 -20.75 1 98 301 ALA A N 1
ATOM 2276 C CA . ALA A 1 301 ? -1.758 -37.406 -20.766 1 98 301 ALA A CA 1
ATOM 2277 C C . ALA A 1 301 ? -2.832 -37.469 -21.844 1 98 301 ALA A C 1
ATOM 2279 O O . ALA A 1 301 ? -2.902 -38.406 -22.609 1 98 301 ALA A O 1
ATOM 2280 N N . ALA A 1 302 ? -3.668 -36.438 -21.906 1 97.19 302 ALA A N 1
ATOM 2281 C CA . ALA A 1 302 ? -4.754 -36.375 -22.875 1 97.19 302 ALA A CA 1
ATOM 2282 C C . ALA A 1 302 ? -4.215 -36.469 -24.297 1 97.19 302 ALA A C 1
ATOM 2284 O O . ALA A 1 302 ? -4.77 -37.188 -25.141 1 97.19 302 ALA A O 1
ATOM 2285 N N . VAL A 1 303 ? -3.154 -35.781 -24.578 1 97.5 303 VAL A N 1
ATOM 2286 C CA . VAL A 1 303 ? -2.584 -35.75 -25.906 1 97.5 303 VAL A CA 1
ATOM 2287 C C . VAL A 1 303 ? -1.892 -37.062 -26.219 1 97.5 303 VAL A C 1
ATOM 2289 O O . VAL A 1 303 ? -2.047 -37.594 -27.328 1 97.5 303 VAL A O 1
ATOM 2292 N N . ILE A 1 304 ? -1.114 -37.625 -25.281 1 97.56 304 ILE A N 1
ATOM 2293 C CA . ILE A 1 304 ? -0.377 -38.875 -25.469 1 97.56 304 ILE A CA 1
ATOM 2294 C C . ILE A 1 304 ? -1.354 -40 -25.734 1 97.56 304 ILE A C 1
ATOM 2296 O O . ILE A 1 304 ? -1.089 -40.875 -26.578 1 97.56 304 ILE A O 1
ATOM 2300 N N . LYS A 1 305 ? -2.514 -39.969 -25.125 1 95.94 305 LYS A N 1
ATOM 2301 C CA . LYS A 1 305 ? -3.52 -41 -25.266 1 95.94 305 LYS A CA 1
ATOM 2302 C C . LYS A 1 305 ? -4.336 -40.812 -26.547 1 95.94 305 LYS A C 1
ATOM 2304 O O . LYS A 1 305 ? -5.191 -41.625 -26.875 1 95.94 305 LYS A O 1
ATOM 2309 N N . GLY A 1 306 ? -4.145 -39.719 -27.219 1 94.94 306 GLY A N 1
ATOM 2310 C CA . GLY A 1 306 ? -4.844 -39.438 -28.453 1 94.94 306 GLY A CA 1
ATOM 2311 C C . GLY A 1 306 ? -6.238 -38.875 -28.25 1 94.94 306 GLY A C 1
ATOM 2312 O O . GLY A 1 306 ? -7.043 -38.812 -29.172 1 94.94 306 GLY A O 1
ATOM 2313 N N . HIS A 1 307 ? -6.547 -38.5 -27.047 1 94.5 307 HIS A N 1
ATOM 2314 C CA . HIS A 1 307 ? -7.867 -37.969 -26.734 1 94.5 307 HIS A CA 1
ATOM 2315 C C . HIS A 1 307 ? -8 -36.5 -27.156 1 94.5 307 HIS A C 1
ATOM 2317 O O . HIS A 1 307 ? -9.094 -36.062 -27.5 1 94.5 307 HIS A O 1
ATOM 2323 N N . ALA A 1 308 ? -6.957 -35.75 -27.062 1 95.31 308 ALA A N 1
ATOM 2324 C CA . ALA A 1 308 ? -6.961 -34.312 -27.375 1 95.31 308 ALA A CA 1
ATOM 2325 C C . ALA A 1 308 ? -5.871 -33.969 -28.375 1 95.31 308 ALA A C 1
ATOM 2327 O O . ALA A 1 308 ? -4.867 -34.688 -28.484 1 95.31 308 ALA A O 1
ATOM 2328 N N . PRO A 1 309 ? -6.137 -32.875 -29.125 1 95.69 309 PRO A N 1
ATOM 2329 C CA . PRO A 1 309 ? -5.102 -32.438 -30.062 1 95.69 309 PRO A CA 1
ATOM 2330 C C . PRO A 1 309 ? -3.902 -31.812 -29.359 1 95.69 309 PRO A C 1
ATOM 2332 O O . PRO A 1 309 ? -4 -31.422 -28.188 1 95.69 309 PRO A O 1
ATOM 2335 N N . ASP A 1 310 ? -2.816 -31.688 -30.078 1 95.94 310 ASP A N 1
ATOM 2336 C CA . ASP A 1 310 ? -1.575 -31.094 -29.578 1 95.94 310 ASP A CA 1
ATOM 2337 C C . ASP A 1 310 ? -1.798 -29.672 -29.078 1 95.94 310 ASP A C 1
ATOM 2339 O O . ASP A 1 310 ? -1.123 -29.219 -28.156 1 95.94 310 ASP A O 1
ATOM 2343 N N . ALA A 1 311 ? -2.766 -29 -29.656 1 96.19 311 ALA A N 1
ATOM 2344 C CA . ALA A 1 311 ? -3.047 -27.594 -29.344 1 96.19 311 ALA A CA 1
ATOM 2345 C C . ALA A 1 311 ? -3.434 -27.422 -27.875 1 96.19 311 ALA A C 1
ATOM 2347 O O . ALA A 1 311 ? -3.281 -26.344 -27.297 1 96.19 311 ALA A O 1
ATOM 2348 N N . LEU A 1 312 ? -3.938 -28.469 -27.219 1 97.75 312 LEU A N 1
ATOM 2349 C CA . LEU A 1 312 ? -4.234 -28.422 -25.797 1 97.75 312 LEU A CA 1
ATOM 2350 C C . LEU A 1 312 ? -2.984 -28.094 -24.984 1 97.75 312 LEU A C 1
ATOM 2352 O O . LEU A 1 312 ? -3.062 -27.391 -23.984 1 97.75 312 LEU A O 1
ATOM 2356 N N . LEU A 1 313 ? -1.842 -28.562 -25.469 1 98.31 313 LEU A N 1
ATOM 2357 C CA . LEU A 1 313 ? -0.583 -28.359 -24.766 1 98.31 313 LEU A CA 1
ATOM 2358 C C . LEU A 1 313 ? -0.171 -26.891 -24.797 1 98.31 313 LEU A C 1
ATOM 2360 O O . LEU A 1 313 ? 0.572 -26.438 -23.922 1 98.31 313 LEU A O 1
ATOM 2364 N N . ASP A 1 314 ? -0.664 -26.109 -25.75 1 97.75 314 ASP A N 1
ATOM 2365 C CA . ASP A 1 314 ? -0.348 -24.688 -25.844 1 97.75 314 ASP A CA 1
ATOM 2366 C C . ASP A 1 314 ? -1.036 -23.891 -24.734 1 97.75 314 ASP A C 1
ATOM 2368 O O . ASP A 1 314 ? -0.608 -22.797 -24.391 1 97.75 314 ASP A O 1
ATOM 2372 N N . THR A 1 315 ? -2.07 -24.438 -24.156 1 98.06 315 THR A N 1
ATOM 2373 C CA . THR A 1 315 ? -2.77 -23.734 -23.078 1 98.06 315 THR A CA 1
ATOM 2374 C C . THR A 1 315 ? -1.92 -23.703 -21.812 1 98.06 315 THR A C 1
ATOM 2376 O O . THR A 1 315 ? -2.17 -22.891 -20.906 1 98.06 315 THR A O 1
ATOM 2379 N N . TYR A 1 316 ? -0.938 -24.609 -21.797 1 98.62 316 TYR A N 1
ATOM 2380 C CA . TYR A 1 316 ? -0.053 -24.625 -20.641 1 98.62 316 TYR A CA 1
ATOM 2381 C C . TYR A 1 316 ? 0.645 -23.281 -20.484 1 98.62 316 TYR A C 1
ATOM 2383 O O . TYR A 1 316 ? 0.546 -22.641 -19.422 1 98.62 316 TYR A O 1
ATOM 2391 N N . HIS A 1 317 ? 1.31 -22.859 -21.5 1 98.56 317 HIS A N 1
ATOM 2392 C CA . HIS A 1 317 ? 1.957 -21.547 -21.469 1 98.56 317 HIS A CA 1
ATOM 2393 C C . HIS A 1 317 ? 0.942 -20.438 -21.234 1 98.56 317 HIS A C 1
ATOM 2395 O O . HIS A 1 317 ? 1.173 -19.547 -20.406 1 98.56 317 HIS A O 1
ATOM 2401 N N . LEU A 1 318 ? -0.151 -20.453 -21.844 1 98 318 LEU A N 1
ATOM 2402 C CA . LEU A 1 318 ? -1.158 -19.406 -21.766 1 98 318 LEU A CA 1
ATOM 2403 C C . LEU A 1 318 ? -1.704 -19.266 -20.359 1 98 318 LEU A C 1
ATOM 2405 O O . LEU A 1 318 ? -2.082 -18.156 -19.938 1 98 318 LEU A O 1
ATOM 2409 N N . GLU A 1 319 ? -1.698 -20.344 -19.672 1 98.56 319 GLU A N 1
ATOM 2410 C CA . GLU A 1 319 ? -2.318 -20.344 -18.359 1 98.56 319 GLU A CA 1
ATOM 2411 C C . GLU A 1 319 ? -1.279 -20.141 -17.25 1 98.56 319 GLU A C 1
ATOM 2413 O O . GLU A 1 319 ? -1.498 -19.359 -16.328 1 98.56 319 GLU A O 1
ATOM 2418 N N . ARG A 1 320 ? -0.152 -20.734 -17.375 1 98.81 320 ARG A N 1
ATOM 2419 C CA . ARG A 1 320 ? 0.76 -20.797 -16.234 1 98.81 320 ARG A CA 1
ATOM 2420 C C . ARG A 1 320 ? 1.804 -19.688 -16.312 1 98.81 320 ARG A C 1
ATOM 2422 O O . ARG A 1 320 ? 2.299 -19.219 -15.281 1 98.81 320 ARG A O 1
ATOM 2429 N N . HIS A 1 321 ? 2.178 -19.266 -17.516 1 98.69 321 HIS A N 1
ATOM 2430 C CA . HIS A 1 321 ? 3.156 -18.188 -17.656 1 98.69 321 HIS A CA 1
ATOM 2431 C C . HIS A 1 321 ? 2.691 -16.922 -16.953 1 98.69 321 HIS A C 1
ATOM 2433 O O . HIS A 1 321 ? 3.426 -16.344 -16.156 1 98.69 321 HIS A O 1
ATOM 2439 N N . PRO A 1 322 ? 1.413 -16.484 -17.141 1 98.38 322 PRO A N 1
ATOM 2440 C CA . PRO A 1 322 ? 0.958 -15.266 -16.453 1 98.38 322 PRO A CA 1
ATOM 2441 C C . PRO A 1 322 ? 0.921 -15.43 -14.938 1 98.38 322 PRO A C 1
ATOM 2443 O O . PRO A 1 322 ? 1.141 -14.461 -14.203 1 98.38 322 PRO A O 1
ATOM 2446 N N . VAL A 1 323 ? 0.625 -16.594 -14.43 1 98.5 323 VAL A N 1
ATOM 2447 C CA . VAL A 1 323 ? 0.599 -16.828 -12.992 1 98.5 323 VAL A CA 1
ATOM 2448 C C . VAL A 1 323 ? 1.99 -16.609 -12.406 1 98.5 323 VAL A C 1
ATOM 2450 O O . VAL A 1 323 ? 2.139 -15.914 -11.391 1 98.5 323 VAL A O 1
ATOM 2453 N N . ALA A 1 324 ? 3.018 -17.188 -13.047 1 98.56 324 ALA A N 1
ATOM 2454 C CA . ALA A 1 324 ? 4.391 -17 -12.578 1 98.56 324 ALA A CA 1
ATOM 2455 C C . ALA A 1 324 ? 4.82 -15.539 -12.703 1 98.56 324 ALA A C 1
ATOM 2457 O O . ALA A 1 324 ? 5.543 -15.023 -11.844 1 98.56 324 ALA A O 1
ATOM 2458 N N . GLU A 1 325 ? 4.418 -14.922 -13.789 1 98.31 325 GLU A N 1
ATOM 2459 C CA . GLU A 1 325 ? 4.711 -13.508 -13.969 1 98.31 325 GLU A CA 1
ATOM 2460 C C . GLU A 1 325 ? 4.211 -12.688 -12.789 1 98.31 325 GLU A C 1
ATOM 2462 O O . GLU A 1 325 ? 4.906 -11.781 -12.312 1 98.31 325 GLU A O 1
ATOM 2467 N N . ARG A 1 326 ? 3.062 -12.961 -12.359 1 97.94 326 ARG A N 1
ATOM 2468 C CA . ARG A 1 326 ? 2.482 -12.258 -11.211 1 97.94 326 ARG A CA 1
ATOM 2469 C C . ARG A 1 326 ? 3.266 -12.555 -9.938 1 97.94 326 ARG A C 1
ATOM 2471 O O . ARG A 1 326 ? 3.443 -11.672 -9.094 1 97.94 326 ARG A O 1
ATOM 2478 N N . VAL A 1 327 ? 3.705 -13.766 -9.742 1 98.25 327 VAL A N 1
ATOM 2479 C CA . VAL A 1 327 ? 4.52 -14.141 -8.594 1 98.25 327 VAL A CA 1
ATOM 2480 C C . VAL A 1 327 ? 5.828 -13.352 -8.609 1 98.25 327 VAL A C 1
ATOM 2482 O O . VAL A 1 327 ? 6.23 -12.797 -7.582 1 98.25 327 VAL A O 1
ATOM 2485 N N . LEU A 1 328 ? 6.469 -13.32 -9.797 1 98.31 328 LEU A N 1
ATOM 2486 C CA . LEU A 1 328 ? 7.695 -12.547 -9.922 1 98.31 328 LEU A CA 1
ATOM 2487 C C . LEU A 1 328 ? 7.445 -11.078 -9.594 1 98.31 328 LEU A C 1
ATOM 2489 O O . LEU A 1 328 ? 8.242 -10.453 -8.883 1 98.31 328 LEU A O 1
ATOM 2493 N N . HIS A 1 329 ? 6.34 -10.57 -10.086 1 97.94 329 HIS A N 1
ATOM 2494 C CA . HIS A 1 329 ? 5.984 -9.172 -9.867 1 97.94 329 HIS A CA 1
ATOM 2495 C C . HIS A 1 329 ? 5.824 -8.867 -8.383 1 97.94 329 HIS A C 1
ATOM 2497 O O . HIS A 1 329 ? 6.363 -7.871 -7.891 1 97.94 329 HIS A O 1
ATOM 2503 N N . ASN A 1 330 ? 5.082 -9.68 -7.637 1 97.38 330 ASN A N 1
ATOM 2504 C CA . ASN A 1 330 ? 4.84 -9.352 -6.238 1 97.38 330 ASN A CA 1
ATOM 2505 C C . ASN A 1 330 ? 6.074 -9.602 -5.379 1 97.38 330 ASN A C 1
ATOM 2507 O O . ASN A 1 330 ? 6.281 -8.93 -4.367 1 97.38 330 ASN A O 1
ATOM 2511 N N . THR A 1 331 ? 6.957 -10.586 -5.777 1 96.62 331 THR A N 1
ATOM 2512 C CA . THR A 1 331 ? 8.195 -10.789 -5.027 1 96.62 331 THR A CA 1
ATOM 2513 C C . THR A 1 331 ? 9.141 -9.609 -5.223 1 96.62 331 THR A C 1
ATOM 2515 O O . THR A 1 331 ? 9.828 -9.195 -4.289 1 96.62 331 THR A O 1
ATOM 2518 N N . MET A 1 332 ? 9.188 -9.094 -6.457 1 96.81 332 MET A N 1
ATOM 2519 C CA . MET A 1 332 ? 9.969 -7.891 -6.719 1 96.81 332 MET A CA 1
ATOM 2520 C C . MET A 1 332 ? 9.461 -6.723 -5.883 1 96.81 332 MET A C 1
ATOM 2522 O O . MET A 1 332 ? 10.25 -5.953 -5.332 1 96.81 332 MET A O 1
ATOM 2526 N N . ALA A 1 333 ? 8.188 -6.609 -5.75 1 97.06 333 ALA A N 1
ATOM 2527 C CA . ALA A 1 333 ? 7.582 -5.535 -4.969 1 97.06 333 ALA A CA 1
ATOM 2528 C C . ALA A 1 333 ? 7.934 -5.664 -3.49 1 97.06 333 ALA A C 1
ATOM 2530 O O . ALA A 1 333 ? 8.086 -4.66 -2.791 1 97.06 333 ALA A O 1
ATOM 2531 N N . GLN A 1 334 ? 8.07 -6.859 -3.014 1 94.81 334 GLN A N 1
ATOM 2532 C CA . GLN A 1 334 ? 8.297 -7.121 -1.596 1 94.81 334 GLN A CA 1
ATOM 2533 C C . GLN A 1 334 ? 9.742 -6.809 -1.204 1 94.81 334 GLN A C 1
ATOM 2535 O O . GLN A 1 334 ? 10.023 -6.5 -0.045 1 94.81 334 GLN A O 1
ATOM 2540 N N . THR A 1 335 ? 10.656 -6.836 -2.133 1 92.88 335 THR A N 1
ATOM 2541 C CA . THR A 1 335 ? 12.078 -6.711 -1.862 1 92.88 335 THR A CA 1
ATOM 2542 C C . THR A 1 335 ? 12.406 -5.332 -1.29 1 92.88 335 THR A C 1
ATOM 2544 O O . THR A 1 335 ? 12.977 -5.223 -0.204 1 92.88 335 THR A O 1
ATOM 2547 N N . PRO A 1 336 ? 11.977 -4.227 -1.93 1 92.56 336 PRO A N 1
ATOM 2548 C CA . PRO A 1 336 ? 12.305 -2.92 -1.351 1 92.56 336 PRO A CA 1
ATOM 2549 C C . PRO A 1 336 ? 11.656 -2.703 0.016 1 92.56 336 PRO A C 1
ATOM 2551 O O . PRO A 1 336 ? 12.227 -2.012 0.867 1 92.56 336 PRO A O 1
ATOM 2554 N N . LEU A 1 337 ? 10.523 -3.242 0.23 1 91.75 337 LEU A N 1
ATOM 2555 C CA . LEU A 1 337 ? 9.797 -3.086 1.485 1 91.75 337 LEU A CA 1
ATOM 2556 C C . LEU A 1 337 ? 10.531 -3.781 2.629 1 91.75 337 LEU A C 1
ATOM 2558 O O . LEU A 1 337 ? 10.242 -3.533 3.801 1 91.75 337 LEU A O 1
ATOM 2562 N N . SER A 1 338 ? 11.438 -4.621 2.309 1 88.38 338 SER A N 1
ATOM 2563 C CA . SER A 1 338 ? 12.164 -5.395 3.316 1 88.38 338 SER A CA 1
ATOM 2564 C C . SER A 1 338 ? 13.492 -4.73 3.676 1 88.38 338 SER A C 1
ATOM 2566 O O . SER A 1 338 ? 14.203 -5.199 4.566 1 88.38 338 SER A O 1
ATOM 2568 N N . GLU A 1 339 ? 13.852 -3.662 3.064 1 88.12 339 GLU A N 1
ATOM 2569 C CA . GLU A 1 339 ? 15.102 -2.961 3.328 1 88.12 339 GLU A CA 1
ATOM 2570 C C . GLU A 1 339 ? 15.047 -2.211 4.656 1 88.12 339 GLU A C 1
ATOM 2572 O O . GLU A 1 339 ? 13.969 -2.016 5.219 1 88.12 339 GLU A O 1
ATOM 2577 N N . ALA A 1 340 ? 16.234 -1.841 5.141 1 87.75 340 ALA A N 1
ATOM 2578 C CA . ALA A 1 340 ? 16.328 -1.095 6.391 1 87.75 340 ALA A CA 1
ATOM 2579 C C . ALA A 1 340 ? 16.219 0.407 6.145 1 87.75 340 ALA A C 1
ATOM 2581 O O . ALA A 1 340 ? 16.531 0.886 5.051 1 87.75 340 ALA A O 1
ATOM 2582 N N . GLY A 1 341 ? 15.766 1.198 7.223 1 91 341 GLY A N 1
ATOM 2583 C CA . GLY A 1 341 ? 15.781 2.652 7.188 1 91 341 GLY A CA 1
ATOM 2584 C C . GLY A 1 341 ? 14.445 3.266 7.578 1 91 341 GLY A C 1
ATOM 2585 O O . GLY A 1 341 ? 13.398 2.646 7.398 1 91 341 GLY A O 1
ATOM 2586 N N . PRO A 1 342 ? 14.578 4.492 8.023 1 93.19 342 PRO A N 1
ATOM 2587 C CA . PRO A 1 342 ? 13.367 5.137 8.531 1 93.19 342 PRO A CA 1
ATOM 2588 C C . PRO A 1 342 ? 12.328 5.375 7.438 1 93.19 342 PRO A C 1
ATOM 2590 O O . PRO A 1 342 ? 11.125 5.32 7.699 1 93.19 342 PRO A O 1
ATOM 2593 N N . ARG A 1 343 ? 12.781 5.695 6.195 1 95.5 343 ARG A N 1
ATOM 2594 C CA . ARG A 1 343 ? 11.844 5.926 5.105 1 95.5 343 ARG A CA 1
ATOM 2595 C C . ARG A 1 343 ? 11.109 4.641 4.734 1 95.5 343 ARG A C 1
ATOM 2597 O O . ARG A 1 343 ? 9.898 4.656 4.496 1 95.5 343 ARG A O 1
ATOM 2604 N N . ILE A 1 344 ? 11.805 3.555 4.688 1 94.44 344 ILE A N 1
ATOM 2605 C CA . ILE A 1 344 ? 11.195 2.262 4.395 1 94.44 344 ILE A CA 1
ATOM 2606 C C . ILE A 1 344 ? 10.258 1.866 5.527 1 94.44 344 ILE A C 1
ATOM 2608 O O . ILE A 1 344 ? 9.172 1.323 5.285 1 94.44 344 ILE A O 1
ATOM 2612 N N . ASP A 1 345 ? 10.703 2.131 6.785 1 94.44 345 ASP A N 1
ATOM 2613 C CA . ASP A 1 345 ? 9.828 1.865 7.918 1 94.44 345 ASP A CA 1
ATOM 2614 C C . ASP A 1 345 ? 8.5 2.602 7.77 1 94.44 345 ASP A C 1
ATOM 2616 O O . ASP A 1 345 ? 7.434 2.035 8.031 1 94.44 345 ASP A O 1
ATOM 2620 N N . ALA A 1 346 ? 8.555 3.861 7.387 1 96.56 346 ALA A N 1
ATOM 2621 C CA . ALA A 1 346 ? 7.34 4.652 7.184 1 96.56 346 ALA A CA 1
ATOM 2622 C C . ALA A 1 346 ? 6.469 4.051 6.086 1 96.56 346 ALA A C 1
ATOM 2624 O O . ALA A 1 346 ? 5.25 3.938 6.246 1 96.56 346 ALA A O 1
ATOM 2625 N N . LEU A 1 347 ? 7.07 3.703 4.98 1 96.69 347 LEU A N 1
ATOM 2626 C CA . LEU A 1 347 ? 6.332 3.094 3.881 1 96.69 347 LEU A CA 1
ATOM 2627 C C . LEU A 1 347 ? 5.691 1.781 4.316 1 96.69 347 LEU A C 1
ATOM 2629 O O . LEU A 1 347 ? 4.535 1.511 3.988 1 96.69 347 LEU A O 1
ATOM 2633 N N . ARG A 1 348 ? 6.398 0.973 5.043 1 94.62 348 ARG A N 1
ATOM 2634 C CA . ARG A 1 348 ? 5.871 -0.285 5.562 1 94.62 348 ARG A CA 1
ATOM 2635 C C . ARG A 1 348 ? 4.652 -0.044 6.449 1 94.62 348 ARG A C 1
ATOM 2637 O O . ARG A 1 348 ? 3.674 -0.788 6.379 1 94.62 348 ARG A O 1
ATOM 2644 N N . ASP A 1 349 ? 4.77 0.986 7.285 1 96 349 ASP A N 1
ATOM 2645 C CA . ASP A 1 349 ? 3.645 1.337 8.148 1 96 349 ASP A CA 1
ATOM 2646 C C . ASP A 1 349 ? 2.389 1.621 7.324 1 96 349 ASP A C 1
ATOM 2648 O O . ASP A 1 349 ? 1.303 1.139 7.652 1 96 349 ASP A O 1
ATOM 2652 N N . ILE A 1 350 ? 2.551 2.361 6.293 1 97.56 350 ILE A N 1
ATOM 2653 C CA . ILE A 1 350 ? 1.419 2.736 5.453 1 97.56 350 ILE A CA 1
ATOM 2654 C C . ILE A 1 350 ? 0.854 1.495 4.762 1 97.56 350 ILE A C 1
ATOM 2656 O O . ILE A 1 350 ? -0.358 1.272 4.77 1 97.56 350 ILE A O 1
ATOM 2660 N N . VAL A 1 351 ? 1.722 0.695 4.18 1 97.38 351 VAL A N 1
ATOM 2661 C CA . VAL A 1 351 ? 1.285 -0.51 3.484 1 97.38 351 VAL A CA 1
ATOM 2662 C C . VAL A 1 351 ? 0.598 -1.455 4.469 1 97.38 351 VAL A C 1
ATOM 2664 O O . VAL A 1 351 ? -0.435 -2.049 4.148 1 97.38 351 VAL A O 1
ATOM 2667 N N . ALA A 1 352 ? 1.189 -1.584 5.66 1 96.56 352 ALA A N 1
ATOM 2668 C CA . ALA A 1 352 ? 0.584 -2.43 6.684 1 96.56 352 ALA A CA 1
ATOM 2669 C C . ALA A 1 352 ? -0.816 -1.939 7.043 1 96.56 352 ALA A C 1
ATOM 2671 O O . ALA A 1 352 ? -1.741 -2.742 7.195 1 96.56 352 ALA A O 1
ATOM 2672 N N . ASP A 1 353 ? -0.957 -0.64 7.191 1 97.25 353 ASP A N 1
ATOM 2673 C CA . ASP A 1 353 ? -2.268 -0.062 7.473 1 97.25 353 ASP A CA 1
ATOM 2674 C C . ASP A 1 353 ? -3.264 -0.402 6.363 1 97.25 353 ASP A C 1
ATOM 2676 O O . ASP A 1 353 ? -4.422 -0.727 6.641 1 97.25 353 ASP A O 1
ATOM 2680 N N . LEU A 1 354 ? -2.859 -0.277 5.137 1 98 354 LEU A N 1
ATOM 2681 C CA . LEU A 1 354 ? -3.721 -0.599 4.004 1 98 354 LEU A CA 1
ATOM 2682 C C . LEU A 1 354 ? -4.109 -2.074 4.016 1 98 354 LEU A C 1
ATOM 2684 O O . LEU A 1 354 ? -5.277 -2.416 3.824 1 98 354 LEU A O 1
ATOM 2688 N N . LEU A 1 355 ? -3.162 -2.936 4.301 1 97.81 355 LEU A N 1
ATOM 2689 C CA . LEU A 1 355 ? -3.385 -4.375 4.254 1 97.81 355 LEU A CA 1
ATOM 2690 C C . LEU A 1 355 ? -4.199 -4.844 5.453 1 97.81 355 LEU A C 1
ATOM 2692 O O . LEU A 1 355 ? -4.637 -5.992 5.504 1 97.81 355 LEU A O 1
ATOM 2696 N N . ALA A 1 356 ? -4.379 -3.996 6.387 1 97.5 356 ALA A N 1
ATOM 2697 C CA . ALA A 1 356 ? -5.238 -4.316 7.523 1 97.5 356 ALA A CA 1
ATOM 2698 C C . ALA A 1 356 ? -6.711 -4.117 7.172 1 97.5 356 ALA A C 1
ATOM 2700 O O . ALA A 1 356 ? -7.594 -4.578 7.898 1 97.5 356 ALA A O 1
ATOM 2701 N N . MET A 1 357 ? -6.984 -3.443 6.074 1 97.69 357 MET A N 1
ATOM 2702 C CA . MET A 1 357 ? -8.352 -3.258 5.602 1 97.69 357 MET A CA 1
ATOM 2703 C C . MET A 1 357 ? -8.875 -4.523 4.926 1 97.69 357 MET A C 1
ATOM 2705 O O . MET A 1 357 ? -8.086 -5.324 4.418 1 97.69 357 MET A O 1
ATOM 2709 N N . ASP A 1 358 ? -10.148 -4.617 4.824 1 97.12 358 ASP A N 1
ATOM 2710 C CA . ASP A 1 358 ? -10.75 -5.883 4.406 1 97.12 358 ASP A CA 1
ATOM 2711 C C . ASP A 1 358 ? -10.461 -6.168 2.936 1 97.12 358 ASP A C 1
ATOM 2713 O O . ASP A 1 358 ? -9.898 -7.207 2.598 1 97.12 358 ASP A O 1
ATOM 2717 N N . GLU A 1 359 ? -10.82 -5.293 2.041 1 97.38 359 GLU A N 1
ATOM 2718 C CA . GLU A 1 359 ? -10.68 -5.543 0.611 1 97.38 359 GLU A CA 1
ATOM 2719 C C . GLU A 1 359 ? -9.219 -5.699 0.219 1 97.38 359 GLU A C 1
ATOM 2721 O O . GLU A 1 359 ? -8.852 -6.668 -0.451 1 97.38 359 GLU A O 1
ATOM 2726 N N . PRO A 1 360 ? -8.344 -4.781 0.706 1 98.25 360 PRO A N 1
ATOM 2727 C CA . PRO A 1 360 ? -6.922 -4.957 0.396 1 98.25 360 PRO A CA 1
ATOM 2728 C C . PRO A 1 360 ? -6.359 -6.266 0.944 1 98.25 360 PRO A C 1
ATOM 2730 O O . PRO A 1 360 ? -5.617 -6.965 0.247 1 98.25 360 PRO A O 1
ATOM 2733 N N . ARG A 1 361 ? -6.715 -6.586 2.143 1 98.38 361 ARG A N 1
ATOM 2734 C CA . ARG A 1 361 ? -6.25 -7.832 2.748 1 98.38 361 ARG A CA 1
ATOM 2735 C C . ARG A 1 361 ? -6.652 -9.031 1.903 1 98.38 361 ARG A C 1
ATOM 2737 O O . ARG A 1 361 ? -5.82 -9.883 1.586 1 98.38 361 ARG A O 1
ATOM 2744 N N . LYS A 1 362 ? -7.93 -9.086 1.544 1 98.25 362 LYS A N 1
ATOM 2745 C CA . LYS A 1 362 ? -8.438 -10.227 0.785 1 98.25 362 LYS A CA 1
ATOM 2746 C C . LYS A 1 362 ? -7.754 -10.328 -0.576 1 98.25 362 LYS A C 1
ATOM 2748 O O . LYS A 1 362 ? -7.414 -11.422 -1.025 1 98.25 362 LYS A O 1
ATOM 2753 N N . ARG A 1 363 ? -7.527 -9.25 -1.194 1 98.06 363 ARG A N 1
ATOM 2754 C CA . ARG A 1 363 ? -6.91 -9.227 -2.516 1 98.06 363 ARG A CA 1
ATOM 2755 C C . ARG A 1 363 ? -5.473 -9.742 -2.455 1 98.06 363 ARG A C 1
ATOM 2757 O O . ARG A 1 363 ? -5.094 -10.633 -3.221 1 98.06 363 ARG A O 1
ATOM 2764 N N . ILE A 1 364 ? -4.676 -9.172 -1.515 1 98.5 364 ILE A N 1
ATOM 2765 C CA . ILE A 1 364 ? -3.258 -9.516 -1.451 1 98.5 364 ILE A CA 1
ATOM 2766 C C . ILE A 1 364 ? -3.09 -10.906 -0.849 1 98.5 364 ILE A C 1
ATOM 2768 O O . ILE A 1 364 ? -2.27 -11.695 -1.322 1 98.5 364 ILE A O 1
ATOM 2772 N N . ALA A 1 365 ? -3.873 -11.234 0.167 1 98.25 365 ALA A N 1
ATOM 2773 C CA . ALA A 1 365 ? -3.781 -12.562 0.765 1 98.25 365 ALA A CA 1
ATOM 2774 C C . ALA A 1 365 ? -4.238 -13.641 -0.216 1 98.25 365 ALA A C 1
ATOM 2776 O O . ALA A 1 365 ? -3.709 -14.75 -0.219 1 98.25 365 ALA A O 1
ATOM 2777 N N . GLY A 1 366 ? -5.32 -13.305 -0.985 1 98.38 366 GLY A N 1
ATOM 2778 C CA . GLY A 1 366 ? -5.742 -14.234 -2.027 1 98.38 366 GLY A CA 1
ATOM 2779 C C . GLY A 1 366 ? -4.645 -14.539 -3.031 1 98.38 366 GLY A C 1
ATOM 2780 O O . GLY A 1 366 ? -4.461 -15.688 -3.43 1 98.38 366 GLY A O 1
ATOM 2781 N N . MET A 1 367 ? -3.939 -13.508 -3.398 1 98.12 367 MET A N 1
ATOM 2782 C CA . MET A 1 367 ? -2.816 -13.656 -4.32 1 98.12 367 MET A CA 1
ATOM 2783 C C . MET A 1 367 ? -1.71 -14.5 -3.695 1 98.12 367 MET A C 1
ATOM 2785 O O . MET A 1 367 ? -1.235 -15.461 -4.305 1 98.12 367 MET A O 1
ATOM 2789 N N . MET A 1 368 ? -1.375 -14.219 -2.42 1 97.56 368 MET A N 1
ATOM 2790 C CA . MET A 1 368 ? -0.245 -14.852 -1.741 1 97.56 368 MET A CA 1
ATOM 2791 C C . MET A 1 368 ? -0.538 -16.312 -1.442 1 97.56 368 MET A C 1
ATOM 2793 O O . MET A 1 368 ? 0.376 -17.141 -1.413 1 97.56 368 MET A O 1
ATOM 2797 N N . SER A 1 369 ? -1.791 -16.672 -1.282 1 98 369 SER A N 1
ATOM 2798 C CA . SER A 1 369 ? -2.17 -18.031 -0.931 1 98 369 SER A CA 1
ATOM 2799 C C . SER A 1 369 ? -2.49 -18.859 -2.174 1 98 369 SER A C 1
ATOM 2801 O O . SER A 1 369 ? -2.775 -20.062 -2.078 1 98 369 SER A O 1
ATOM 2803 N N . GLY A 1 370 ? -2.463 -18.234 -3.338 1 98.19 370 GLY A N 1
ATOM 2804 C CA . GLY A 1 370 ? -2.773 -18.906 -4.594 1 98.19 370 GLY A CA 1
ATOM 2805 C C . GLY A 1 370 ? -4.262 -19.125 -4.805 1 98.19 370 GLY A C 1
ATOM 2806 O O . GLY A 1 370 ? -4.672 -19.734 -5.785 1 98.19 370 GLY A O 1
ATOM 2807 N N . LEU A 1 371 ? -5.078 -18.531 -3.93 1 98.5 371 LEU A N 1
ATOM 2808 C CA . LEU A 1 371 ? -6.508 -18.828 -3.963 1 98.5 371 LEU A CA 1
ATOM 2809 C C . LEU A 1 371 ? -7.23 -17.891 -4.93 1 98.5 371 LEU A C 1
ATOM 2811 O O . LEU A 1 371 ? -8.414 -18.094 -5.219 1 98.5 371 LEU A O 1
ATOM 2815 N N . ASP A 1 372 ? -6.516 -16.938 -5.477 1 97.81 372 ASP A N 1
ATOM 2816 C CA . ASP A 1 372 ? -7.176 -16 -6.391 1 97.81 372 ASP A CA 1
ATOM 2817 C C . ASP A 1 372 ? -6.77 -16.281 -7.84 1 97.81 372 ASP A C 1
ATOM 2819 O O . ASP A 1 372 ? -7.09 -15.492 -8.734 1 97.81 372 ASP A O 1
ATOM 2823 N N . ILE A 1 373 ? -5.992 -17.328 -8.141 1 98.56 373 ILE A N 1
ATOM 2824 C CA . ILE A 1 373 ? -5.582 -17.672 -9.492 1 98.56 373 ILE A CA 1
ATOM 2825 C C . ILE A 1 373 ? -6.816 -17.875 -10.375 1 98.56 373 ILE A C 1
ATOM 2827 O O . ILE A 1 373 ? -7.785 -18.516 -9.969 1 98.56 373 ILE A O 1
ATOM 2831 N N . HIS A 1 374 ? -6.836 -17.297 -11.516 1 98.38 374 HIS A N 1
ATOM 2832 C CA . HIS A 1 374 ? -7.953 -17.281 -12.453 1 98.38 374 HIS A CA 1
ATOM 2833 C C . HIS A 1 374 ? -7.461 -17.438 -13.891 1 98.38 374 HIS A C 1
ATOM 2835 O O . HIS A 1 374 ? -6.809 -16.547 -14.422 1 98.38 374 HIS A O 1
ATOM 2841 N N . TYR A 1 375 ? -7.672 -18.625 -14.484 1 98.44 375 TYR A N 1
ATOM 2842 C CA . TYR A 1 375 ? -7.367 -18.797 -15.898 1 98.44 375 TYR A CA 1
ATOM 2843 C C . TYR A 1 375 ? -8.414 -18.109 -16.781 1 98.44 375 TYR A C 1
ATOM 2845 O O . TYR A 1 375 ? -9.617 -18.266 -16.547 1 98.44 375 TYR A O 1
ATOM 2853 N N . MET A 1 376 ? -7.98 -17.406 -17.75 1 96.06 376 MET A N 1
ATOM 2854 C CA . MET A 1 376 ? -8.883 -16.656 -18.625 1 96.06 376 MET A CA 1
ATOM 2855 C C . MET A 1 376 ? -9.469 -17.547 -19.703 1 96.06 376 ME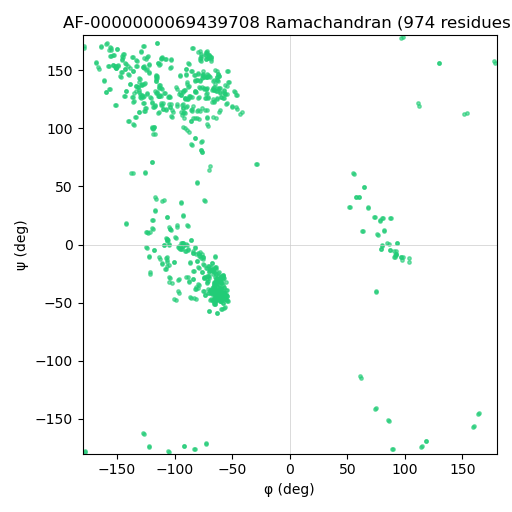T A C 1
ATOM 2857 O O . MET A 1 376 ? -8.922 -17.609 -20.812 1 96.06 376 MET A O 1
ATOM 2861 N N . LEU A 1 377 ? -10.617 -18.094 -19.375 1 96.75 377 LEU A N 1
ATOM 2862 C CA . LEU A 1 377 ? -11.234 -19.062 -20.281 1 96.75 377 LEU A CA 1
ATOM 2863 C C . LEU A 1 377 ? -12.414 -18.453 -21.016 1 96.75 377 LEU A C 1
ATOM 2865 O O . LEU A 1 377 ? -13.227 -19.156 -21.609 1 96.75 377 LEU A O 1
ATOM 2869 N N . GLY A 1 378 ? -12.508 -17.094 -20.969 1 93.38 378 GLY A N 1
ATOM 2870 C CA . GLY A 1 378 ? -13.609 -16.391 -21.594 1 93.38 378 GLY A CA 1
ATOM 2871 C C . GLY A 1 378 ? -14.516 -15.688 -20.594 1 93.38 378 GLY A C 1
ATOM 2872 O O . GLY A 1 378 ? -14.219 -15.656 -19.406 1 93.38 378 GLY A O 1
ATOM 2873 N N . ASP A 1 379 ? -15.586 -15.148 -21.125 1 92.75 379 ASP A N 1
ATOM 2874 C CA . ASP A 1 379 ? -16.531 -14.445 -20.281 1 92.75 379 ASP A CA 1
ATOM 2875 C C . ASP A 1 379 ? -17.609 -15.391 -19.75 1 92.75 379 ASP A C 1
ATOM 2877 O O . ASP A 1 379 ? -17.938 -16.391 -20.406 1 92.75 379 ASP A O 1
ATOM 2881 N N . GLY A 1 380 ? -18.062 -15.195 -18.625 1 94.19 380 GLY A N 1
ATOM 2882 C CA . GLY A 1 380 ? -19.109 -16.016 -18.047 1 94.19 380 GLY A CA 1
ATOM 2883 C C . GLY A 1 380 ? -19.172 -15.93 -16.531 1 94.19 380 GLY A C 1
ATOM 2884 O O . GLY A 1 380 ? -18.859 -14.891 -15.953 1 94.19 380 GLY A O 1
ATOM 2885 N N . HIS A 1 381 ? -19.734 -16.969 -15.992 1 96.81 381 HIS A N 1
ATOM 2886 C CA . HIS A 1 381 ? -19.906 -17.062 -14.547 1 96.81 381 HIS A CA 1
ATOM 2887 C C . HIS A 1 381 ? -18.594 -16.844 -13.82 1 96.81 381 HIS A C 1
ATOM 2889 O O . HIS A 1 381 ? -17.531 -17.266 -14.305 1 96.81 381 HIS A O 1
ATOM 2895 N N . GLN A 1 382 ? -18.531 -16.297 -12.609 1 97.88 382 GLN A N 1
ATOM 2896 C CA . GLN A 1 382 ? -17.344 -15.93 -11.852 1 97.88 382 GLN A CA 1
ATOM 2897 C C . GLN A 1 382 ? -16.531 -17.156 -11.484 1 97.88 382 GLN A C 1
ATOM 2899 O O . GLN A 1 382 ? -15.336 -17.062 -11.195 1 97.88 382 GLN A O 1
ATOM 2904 N N . LEU A 1 383 ? -17.172 -18.266 -11.516 1 98.12 383 LEU A N 1
ATOM 2905 C CA . LEU A 1 383 ? -16.5 -19.516 -11.164 1 98.12 383 LEU A CA 1
ATOM 2906 C C . LEU A 1 383 ? -15.664 -20.031 -12.328 1 98.12 383 LEU A C 1
ATOM 2908 O O . LEU A 1 383 ? -14.781 -20.875 -12.141 1 98.12 383 LEU A O 1
ATOM 2912 N N . LEU A 1 384 ? -15.961 -19.547 -13.57 1 98.44 384 LEU A N 1
ATOM 2913 C CA . LEU A 1 384 ? -15.25 -20.016 -14.758 1 98.44 384 LEU A CA 1
ATOM 2914 C C . LEU A 1 384 ? -13.766 -19.656 -14.68 1 98.44 384 LEU A C 1
ATOM 2916 O O . LEU A 1 384 ? -13.414 -18.5 -14.445 1 98.44 384 LEU A O 1
ATOM 2920 N N . GLY A 1 385 ? -12.922 -20.641 -14.828 1 98.56 385 GLY A N 1
ATOM 2921 C CA . GLY A 1 385 ? -11.484 -20.438 -14.82 1 98.56 385 GLY A CA 1
ATOM 2922 C C . GLY A 1 385 ? -10.891 -20.422 -13.422 1 98.56 385 GLY A C 1
ATOM 2923 O O . GLY A 1 385 ? -9.68 -20.234 -13.258 1 98.56 385 GLY A O 1
ATOM 2924 N N . ARG A 1 386 ? -11.711 -20.609 -12.391 1 98.69 386 ARG A N 1
ATOM 2925 C CA . ARG A 1 386 ? -11.242 -20.641 -11.008 1 98.69 386 ARG A CA 1
ATOM 2926 C C . ARG A 1 386 ? -11.359 -22.047 -10.43 1 98.69 386 ARG A C 1
ATOM 2928 O O . ARG A 1 386 ? -12.039 -22.906 -10.992 1 98.69 386 ARG A O 1
ATOM 2935 N N . ARG A 1 387 ? -10.633 -22.281 -9.359 1 98.38 387 ARG A N 1
ATOM 2936 C CA . ARG A 1 387 ? -10.656 -23.609 -8.766 1 98.38 387 ARG A CA 1
ATOM 2937 C C . ARG A 1 387 ? -12.031 -23.922 -8.18 1 98.38 387 ARG A C 1
ATOM 2939 O O . ARG A 1 387 ? -12.695 -23.031 -7.637 1 98.38 387 ARG A O 1
ATOM 2946 N N . MET A 1 388 ? -12.461 -25.125 -8.336 1 98.56 388 MET A N 1
ATOM 2947 C CA . MET A 1 388 ? -13.719 -25.609 -7.781 1 98.56 388 MET A CA 1
ATOM 2948 C C . MET A 1 388 ? -13.664 -25.641 -6.258 1 98.56 388 MET A C 1
ATOM 2950 O O . MET A 1 388 ? -12.734 -26.219 -5.676 1 98.56 388 MET A O 1
ATOM 2954 N N . PRO A 1 389 ? -14.562 -25.016 -5.559 1 98.12 389 PRO A N 1
ATOM 2955 C CA . PRO A 1 389 ? -14.578 -25.125 -4.098 1 98.12 389 PRO A CA 1
ATOM 2956 C C . PRO A 1 389 ? -14.883 -26.547 -3.623 1 98.12 389 PRO A C 1
ATOM 2958 O O . PRO A 1 389 ? -15.609 -27.281 -4.297 1 98.12 389 PRO A O 1
ATOM 2961 N N . ASP A 1 390 ? -14.352 -26.875 -2.5 1 98.5 390 ASP A N 1
ATOM 2962 C CA . ASP A 1 390 ? -14.609 -28.188 -1.909 1 98.5 390 ASP A CA 1
ATOM 2963 C C . ASP A 1 390 ? -15.891 -28.172 -1.085 1 98.5 390 ASP A C 1
ATOM 2965 O O . ASP A 1 390 ? -15.844 -28.172 0.147 1 98.5 390 ASP A O 1
ATOM 2969 N N . LEU A 1 391 ? -16.984 -28.391 -1.716 1 98.06 391 LEU A N 1
ATOM 2970 C CA . LEU A 1 391 ? -18.312 -28.312 -1.102 1 98.06 391 LEU A CA 1
ATOM 2971 C C . LEU A 1 391 ? -18.719 -29.672 -0.546 1 98.06 391 LEU A C 1
ATOM 2973 O O . LEU A 1 391 ? -18.312 -30.703 -1.059 1 98.06 391 LEU A O 1
ATOM 2977 N N . ASP A 1 392 ? -19.531 -29.609 0.479 1 97.88 392 ASP A N 1
ATOM 2978 C CA . ASP A 1 392 ? -20.281 -30.797 0.883 1 97.88 392 ASP A CA 1
ATOM 2979 C C . ASP A 1 392 ? -21.562 -30.953 0.059 1 97.88 392 ASP A C 1
ATOM 2981 O O . ASP A 1 392 ? -22.516 -30.188 0.227 1 97.88 392 ASP A O 1
ATOM 2985 N N . VAL A 1 393 ? -21.547 -31.953 -0.805 1 97.44 393 VAL A N 1
ATOM 2986 C CA . VAL A 1 393 ? -22.719 -32.156 -1.662 1 97.44 393 VAL A CA 1
ATOM 2987 C C . VAL A 1 393 ? -23.422 -33.438 -1.29 1 97.44 393 VAL A C 1
ATOM 2989 O O . VAL A 1 393 ? -22.859 -34.281 -0.575 1 97.44 393 VAL A O 1
ATOM 2992 N N . VAL A 1 394 ? -24.688 -33.531 -1.696 1 97.06 394 VAL A N 1
ATOM 2993 C CA . VAL A 1 394 ? -25.469 -34.75 -1.47 1 97.06 394 VAL A CA 1
ATOM 2994 C C . VAL A 1 394 ? -25.719 -35.469 -2.799 1 97.06 394 VAL A C 1
ATOM 2996 O O . VAL A 1 394 ? -26.281 -34.875 -3.729 1 97.06 394 VAL A O 1
ATOM 2999 N N . THR A 1 395 ? -25.203 -36.625 -2.906 1 95.31 395 THR A N 1
ATOM 3000 C CA . THR A 1 395 ? -25.438 -37.469 -4.074 1 95.31 395 THR A CA 1
ATOM 3001 C C . THR A 1 395 ? -26.422 -38.594 -3.742 1 95.31 395 THR A C 1
ATOM 3003 O O . THR A 1 395 ? -26.938 -38.656 -2.625 1 95.31 395 THR A O 1
ATOM 3006 N N . ALA A 1 396 ? -26.688 -39.469 -4.758 1 92.38 396 ALA A N 1
ATOM 3007 C CA . ALA A 1 396 ? -27.547 -40.625 -4.527 1 92.38 396 ALA A CA 1
ATOM 3008 C C . ALA A 1 396 ? -26.953 -41.562 -3.492 1 92.38 396 ALA A C 1
ATOM 3010 O O . ALA A 1 396 ? -27.672 -42.219 -2.758 1 92.38 396 ALA A O 1
ATOM 3011 N N . ASP A 1 397 ? -25.688 -41.562 -3.371 1 94 397 ASP A N 1
ATOM 3012 C CA . ASP A 1 397 ? -24.969 -42.438 -2.465 1 94 397 ASP A CA 1
ATOM 3013 C C . ASP A 1 397 ? -24.734 -41.781 -1.112 1 94 397 ASP A C 1
ATOM 3015 O O . ASP A 1 397 ? -24.094 -42.344 -0.231 1 94 397 ASP A O 1
ATOM 3019 N N . GLY A 1 398 ? -25.188 -40.5 -0.945 1 95.88 398 GLY A N 1
ATOM 3020 C CA . GLY A 1 398 ? -25.047 -39.812 0.323 1 95.88 398 GLY A CA 1
ATOM 3021 C C . GLY A 1 398 ? -24.188 -38.562 0.222 1 95.88 398 GLY A C 1
ATOM 3022 O O . GLY A 1 398 ? -23.906 -38.094 -0.879 1 95.88 398 GLY A O 1
ATOM 3023 N N . ALA A 1 399 ? -23.859 -38.062 1.418 1 96.5 399 ALA A N 1
ATOM 3024 C CA . ALA A 1 399 ? -23.047 -36.875 1.504 1 96.5 399 ALA A CA 1
ATOM 3025 C C . ALA A 1 399 ? -21.594 -37.156 1.125 1 96.5 399 ALA A C 1
ATOM 3027 O O . ALA A 1 399 ? -21.016 -38.156 1.556 1 96.5 399 ALA A O 1
ATOM 3028 N N . VAL A 1 400 ? -20.984 -36.344 0.307 1 97.44 400 VAL A N 1
ATOM 3029 C CA . VAL A 1 400 ? -19.609 -36.5 -0.129 1 97.44 400 VAL A CA 1
ATOM 3030 C C . VAL A 1 400 ? -19 -35.125 -0.451 1 97.44 400 VAL A C 1
ATOM 3032 O O . VAL A 1 400 ? -19.734 -34.188 -0.797 1 97.44 400 VAL A O 1
ATOM 3035 N N . ARG A 1 401 ? -17.703 -35.062 -0.29 1 98 401 ARG A N 1
ATOM 3036 C CA . ARG A 1 401 ? -17.016 -33.844 -0.653 1 98 401 ARG A CA 1
ATOM 3037 C C . ARG A 1 401 ? -16.703 -33.781 -2.148 1 98 401 ARG A C 1
ATOM 3039 O O . ARG A 1 401 ? -16.344 -34.812 -2.742 1 98 401 ARG A O 1
ATOM 3046 N N . VAL A 1 402 ? -16.75 -32.625 -2.672 1 98.31 402 VAL A N 1
ATOM 3047 C CA . VAL A 1 402 ? -16.453 -32.438 -4.09 1 98.31 402 VAL A CA 1
ATOM 3048 C C . VAL A 1 402 ? -15.047 -32.938 -4.395 1 98.31 402 VAL A C 1
ATOM 3050 O O . VAL A 1 402 ? -14.828 -33.625 -5.398 1 98.31 402 VAL A O 1
ATOM 3053 N N . TYR A 1 403 ? -14 -32.656 -3.533 1 98.56 403 TYR A N 1
ATOM 3054 C CA . TYR A 1 403 ? -12.609 -33 -3.811 1 98.56 403 TYR A CA 1
ATOM 3055 C C . TYR A 1 403 ? -12.398 -34.5 -3.867 1 98.56 403 TYR A C 1
ATOM 3057 O O . TYR A 1 403 ? -11.477 -34.969 -4.527 1 98.56 403 TYR A O 1
ATOM 3065 N N . GLU A 1 404 ? -13.258 -35.25 -3.215 1 98 404 GLU A N 1
ATOM 3066 C CA . GLU A 1 404 ? -13.141 -36.719 -3.289 1 98 404 GLU A CA 1
ATOM 3067 C C . GLU A 1 404 ? -13.359 -37.219 -4.715 1 98 404 GLU A C 1
ATOM 3069 O O . GLU A 1 404 ? -12.781 -38.219 -5.117 1 98 404 GLU A O 1
ATOM 3074 N N . HIS A 1 405 ? -14.172 -36.469 -5.473 1 97.56 405 HIS A N 1
ATOM 3075 C CA . HIS A 1 405 ? -14.438 -36.844 -6.859 1 97.56 405 HIS A CA 1
ATOM 3076 C C . HIS A 1 405 ? -13.273 -36.469 -7.766 1 97.56 405 HIS A C 1
ATOM 3078 O O . HIS A 1 405 ? -13.227 -36.844 -8.93 1 97.56 405 HIS A O 1
ATOM 3084 N N . LEU A 1 406 ? -12.281 -35.75 -7.211 1 98.19 406 LEU A N 1
ATOM 3085 C CA . LEU A 1 406 ? -11.172 -35.281 -8.023 1 98.19 406 LEU A CA 1
ATOM 3086 C C . LEU A 1 406 ? -9.906 -36.062 -7.75 1 98.19 406 LEU A C 1
ATOM 3088 O O . LEU A 1 406 ? -8.852 -35.812 -8.336 1 98.19 406 LEU A O 1
ATOM 3092 N N . HIS A 1 407 ? -9.922 -37.094 -6.938 1 98 407 HIS A N 1
ATOM 3093 C CA . HIS A 1 407 ? -8.758 -37.844 -6.5 1 98 407 HIS A CA 1
ATOM 3094 C C . HIS A 1 407 ? -8.102 -38.594 -7.668 1 98 407 HIS A C 1
ATOM 3096 O O . HIS A 1 407 ? -6.887 -38.812 -7.66 1 98 407 HIS A O 1
ATOM 3102 N N . THR A 1 408 ? -8.906 -38.906 -8.703 1 96.06 408 THR A N 1
ATOM 3103 C CA . THR A 1 408 ? -8.383 -39.719 -9.789 1 96.06 408 THR A CA 1
ATOM 3104 C C . THR A 1 408 ? -7.863 -38.844 -10.93 1 96.06 408 THR A C 1
ATOM 3106 O O . THR A 1 408 ? -7.477 -39.344 -11.984 1 96.06 408 THR A O 1
ATOM 3109 N N . ALA A 1 409 ? -7.934 -37.531 -10.781 1 97.38 409 ALA A N 1
ATOM 3110 C CA . ALA A 1 409 ? -7.418 -36.562 -11.758 1 97.38 409 ALA A CA 1
ATOM 3111 C C . ALA A 1 409 ? -8.102 -36.719 -13.109 1 97.38 409 ALA A C 1
ATOM 3113 O O . ALA A 1 409 ? -7.434 -36.781 -14.148 1 97.38 409 ALA A O 1
ATOM 3114 N N . ARG A 1 410 ? -9.398 -36.938 -13.102 1 96.88 410 ARG A N 1
ATOM 3115 C CA . ARG A 1 410 ? -10.234 -37 -14.297 1 96.88 410 ARG A CA 1
ATOM 3116 C C . ARG A 1 410 ? -11.234 -35.844 -14.32 1 96.88 410 ARG A C 1
ATOM 3118 O O . ARG A 1 410 ? -11.57 -35.281 -13.281 1 96.88 410 ARG A O 1
ATOM 3125 N N . PRO A 1 411 ? -11.688 -35.5 -15.578 1 98.06 411 PRO A N 1
ATOM 3126 C CA . PRO A 1 411 ? -12.727 -34.469 -15.633 1 98.06 411 PRO A CA 1
ATOM 3127 C C . PRO A 1 411 ? -14.023 -34.906 -14.953 1 98.06 411 PRO A C 1
ATOM 3129 O O . PRO A 1 411 ? -14.414 -36.062 -15.047 1 98.06 411 PRO A O 1
ATOM 3132 N N . VAL A 1 412 ? -14.656 -33.969 -14.273 1 98.19 412 VAL A N 1
ATOM 3133 C CA . VAL A 1 412 ? -15.914 -34.281 -13.594 1 98.19 412 VAL A CA 1
ATOM 3134 C C . VAL A 1 412 ? -16.969 -33.219 -13.984 1 98.19 412 VAL A C 1
ATOM 3136 O O . VAL A 1 412 ? -16.688 -32.031 -14.016 1 98.19 412 VAL A O 1
ATOM 3139 N N . LEU A 1 413 ? -18.109 -33.688 -14.391 1 97.5 413 LEU A N 1
ATOM 3140 C CA . LEU A 1 413 ? -19.266 -32.844 -14.633 1 97.5 413 LEU A CA 1
ATOM 3141 C C . LEU A 1 413 ? -20.266 -32.969 -13.492 1 97.5 413 LEU A C 1
ATOM 3143 O O . LEU A 1 413 ? -20.906 -34 -13.312 1 97.5 413 LEU A O 1
ATOM 3147 N N . PHE A 1 414 ? -20.391 -31.875 -12.695 1 96.88 414 PHE A N 1
ATOM 3148 C CA . PHE A 1 414 ? -21.375 -31.844 -11.617 1 96.88 414 PHE A CA 1
ATOM 3149 C C . PHE A 1 414 ? -22.703 -31.266 -12.102 1 96.88 414 PHE A C 1
ATOM 3151 O O . PHE A 1 414 ? -22.719 -30.188 -12.711 1 96.88 414 PHE A O 1
ATOM 3158 N N . ASN A 1 415 ? -23.703 -31.953 -11.906 1 96 415 ASN A N 1
ATOM 3159 C CA . ASN A 1 415 ? -25.078 -31.484 -12.125 1 96 415 ASN A CA 1
ATOM 3160 C C . ASN A 1 415 ? -25.75 -31.125 -10.812 1 96 415 ASN A C 1
ATOM 3162 O O . ASN A 1 415 ? -25.984 -31.984 -9.969 1 96 415 ASN A O 1
ATOM 3166 N N . PHE A 1 416 ? -26.094 -29.844 -10.625 1 94 416 PHE A N 1
ATOM 3167 C CA . PHE A 1 416 ? -26.703 -29.375 -9.383 1 94 416 PHE A CA 1
ATOM 3168 C C . PHE A 1 416 ? -28.188 -29.094 -9.594 1 94 416 PHE A C 1
ATOM 3170 O O . PHE A 1 416 ? -28.906 -28.797 -8.633 1 94 416 PHE A O 1
ATOM 3177 N N . GLY A 1 417 ? -28.641 -28.938 -10.742 1 83.19 417 GLY A N 1
ATOM 3178 C CA . GLY A 1 417 ? -30 -28.562 -11.047 1 83.19 417 GLY A CA 1
ATOM 3179 C C . GLY A 1 417 ? -30.906 -29.766 -11.25 1 83.19 417 GLY A C 1
ATOM 3180 O O . GLY A 1 417 ? -30.625 -30.859 -10.766 1 83.19 417 GLY A O 1
ATOM 3181 N N . ALA A 1 418 ? -32.281 -29.328 -11.719 1 74.75 418 ALA A N 1
ATOM 3182 C CA . ALA A 1 418 ? -33.219 -30.391 -12.117 1 74.75 418 ALA A CA 1
ATOM 3183 C C . ALA A 1 418 ? -32.625 -31.25 -13.219 1 74.75 418 ALA A C 1
ATOM 3185 O O . ALA A 1 418 ? -31.828 -30.781 -14.031 1 74.75 418 ALA A O 1
ATOM 3186 N N . ARG A 1 419 ? -32.75 -32.562 -12.898 1 60.75 419 ARG A N 1
ATOM 3187 C CA . ARG A 1 419 ? -32.156 -33.5 -13.836 1 60.75 419 ARG A CA 1
ATOM 3188 C C . ARG A 1 419 ? -32.156 -32.906 -15.25 1 60.75 419 ARG A C 1
ATOM 3190 O O . ARG A 1 419 ? -33.188 -32.812 -15.891 1 60.75 419 ARG A O 1
ATOM 3197 N N . GLN A 1 420 ? -31.234 -31.812 -15.336 1 60.81 420 GLN A N 1
ATOM 3198 C CA . GLN A 1 420 ? -31 -31.281 -16.672 1 60.81 420 GLN A CA 1
ATOM 3199 C C . GLN A 1 420 ? -30.375 -32.344 -17.578 1 60.81 420 GLN A C 1
ATOM 3201 O O . GLN A 1 420 ? -29.672 -33.25 -17.109 1 60.81 420 GLN A O 1
ATOM 3206 N N . ILE A 1 421 ? -30.766 -32.406 -18.766 1 64.88 421 ILE A N 1
ATOM 3207 C CA . ILE A 1 421 ? -30.234 -33.312 -19.766 1 64.88 421 ILE A CA 1
ATOM 3208 C C . ILE A 1 421 ? -28.828 -32.906 -20.156 1 64.88 421 ILE A C 1
ATOM 3210 O O . ILE A 1 421 ? -28.641 -32.094 -21.078 1 64.88 421 ILE A O 1
ATOM 3214 N N . LEU A 1 422 ? -27.844 -32.969 -19.188 1 85.81 422 LEU A N 1
ATOM 3215 C CA . LEU A 1 422 ? -26.438 -32.844 -19.562 1 85.81 422 LEU A CA 1
ATOM 3216 C C . LEU A 1 422 ? -26 -34.031 -20.406 1 85.81 422 LEU A C 1
ATOM 3218 O O . LEU A 1 422 ? -26.125 -35.188 -19.984 1 85.81 422 LEU A O 1
ATOM 3222 N N . ASN A 1 423 ? -25.766 -33.75 -21.656 1 87.69 423 ASN A N 1
ATOM 3223 C CA . ASN A 1 423 ? -25.375 -34.812 -22.609 1 87.69 423 ASN A CA 1
ATOM 3224 C C . ASN A 1 423 ? -23.859 -34.906 -22.75 1 87.69 423 ASN A C 1
ATOM 3226 O O . ASN A 1 423 ? -23.203 -33.969 -23.188 1 87.69 423 ASN A O 1
ATOM 3230 N N . VAL A 1 424 ? -23.312 -36.062 -22.297 1 93.56 424 VAL A N 1
ATOM 3231 C CA . VAL A 1 424 ? -21.875 -36.281 -22.453 1 93.56 424 VAL A CA 1
ATOM 3232 C C . VAL A 1 424 ? -21.641 -37.5 -23.359 1 93.56 424 VAL A C 1
ATOM 3234 O O . VAL A 1 424 ? -20.688 -38.25 -23.172 1 93.56 424 VAL A O 1
ATOM 3237 N N . GLU A 1 425 ? -22.625 -37.656 -24.25 1 92.31 425 GLU A N 1
ATOM 3238 C CA . GLU A 1 425 ? -22.453 -38.75 -25.203 1 92.31 425 GLU A CA 1
ATOM 3239 C C . GLU A 1 425 ? -21.141 -38.625 -25.969 1 92.31 425 GLU A C 1
ATOM 3241 O O . GLU A 1 425 ? -20.812 -37.562 -26.5 1 92.31 425 GLU A O 1
ATOM 3246 N N . GLY A 1 426 ? -20.406 -39.719 -25.969 1 94.12 426 GLY A N 1
ATOM 3247 C CA . GLY A 1 426 ? -19.109 -39.719 -26.641 1 94.12 426 GLY A CA 1
ATOM 3248 C C . GLY A 1 426 ? -17.953 -39.469 -25.703 1 94.12 426 GLY A C 1
ATOM 3249 O O . GLY A 1 426 ? -16.781 -39.656 -26.078 1 94.12 426 GLY A O 1
ATOM 3250 N N . TRP A 1 427 ? -18.25 -39.062 -24.438 1 96.19 427 TRP A N 1
ATOM 3251 C CA . TRP A 1 427 ? -17.188 -38.75 -23.469 1 96.19 427 TRP A CA 1
ATOM 3252 C C . TRP A 1 427 ? -17.375 -39.594 -22.203 1 96.19 427 TRP A C 1
ATOM 3254 O O . TRP A 1 427 ? -16.719 -39.344 -21.188 1 96.19 427 TRP A O 1
ATOM 3264 N N . GLU A 1 428 ? -18.203 -40.531 -22.219 1 93.06 428 GLU A N 1
ATOM 3265 C CA . GLU A 1 428 ? -18.641 -41.281 -21.031 1 93.06 428 GLU A CA 1
ATOM 3266 C C . GLU A 1 428 ? -17.453 -41.969 -20.359 1 93.06 428 GLU A C 1
ATOM 3268 O O . GLU A 1 428 ? -17.438 -42.125 -19.141 1 93.06 428 GLU A O 1
ATOM 3273 N N . ASP A 1 429 ? -16.516 -42.344 -21.156 1 92.81 429 ASP A N 1
ATOM 3274 C CA . ASP A 1 429 ? -15.383 -43.094 -20.609 1 92.81 429 ASP A CA 1
ATOM 3275 C C . ASP A 1 429 ? -14.344 -42.125 -20.031 1 92.81 429 ASP A C 1
ATOM 3277 O O . ASP A 1 429 ? -13.438 -42.531 -19.312 1 92.81 429 ASP A O 1
ATOM 3281 N N . ARG A 1 430 ? -14.547 -40.844 -20.25 1 95.69 430 ARG A N 1
ATOM 3282 C CA . ARG A 1 430 ? -13.492 -39.906 -19.875 1 95.69 430 ARG A CA 1
ATOM 3283 C C . ARG A 1 430 ? -14 -38.875 -18.859 1 95.69 430 ARG A C 1
ATOM 3285 O O . ARG A 1 430 ? -13.203 -38.281 -18.141 1 95.69 430 ARG A O 1
ATOM 3292 N N . VAL A 1 431 ? -15.344 -38.688 -18.875 1 96.44 431 VAL A N 1
ATOM 3293 C CA . VAL A 1 431 ? -15.922 -37.688 -17.984 1 96.44 431 VAL A CA 1
ATOM 3294 C C . VAL A 1 431 ? -16.797 -38.406 -16.953 1 96.44 431 VAL A C 1
ATOM 3296 O O . VAL A 1 431 ? -17.641 -39.219 -17.297 1 96.44 431 VAL A O 1
ATOM 3299 N N . HIS A 1 432 ? -16.562 -38.125 -15.711 1 95.56 432 HIS A N 1
ATOM 3300 C CA . HIS A 1 432 ? -17.406 -38.625 -14.641 1 95.56 432 HIS A CA 1
ATOM 3301 C C . HIS A 1 432 ? -18.547 -37.656 -14.336 1 95.56 432 HIS A C 1
ATOM 3303 O O . HIS A 1 432 ? -18.297 -36.469 -14.008 1 95.56 432 HIS A O 1
ATOM 3309 N N . VAL A 1 433 ? -19.75 -38.062 -14.5 1 95.5 433 VAL A N 1
ATOM 3310 C CA . VAL A 1 433 ? -20.906 -37.219 -14.227 1 95.5 433 VAL A CA 1
ATOM 3311 C C . VAL A 1 433 ? -21.422 -37.5 -12.82 1 95.5 433 VAL A C 1
ATOM 3313 O O . VAL A 1 433 ? -21.625 -38.656 -12.43 1 95.5 433 VAL A O 1
ATOM 3316 N N . VAL A 1 434 ? -21.641 -36.438 -12.062 1 95.81 434 VAL A N 1
ATOM 3317 C CA . VAL A 1 434 ? -22.094 -36.562 -10.68 1 95.81 434 VAL A CA 1
ATOM 3318 C C . VAL A 1 434 ? -23.344 -35.719 -10.484 1 95.81 434 VAL A C 1
ATOM 3320 O O . VAL A 1 434 ? -23.312 -34.5 -10.633 1 95.81 434 VAL A O 1
ATOM 3323 N N . ASP A 1 435 ? -24.422 -36.406 -10.211 1 95.06 435 ASP A N 1
ATOM 3324 C CA . ASP A 1 435 ? -25.609 -35.688 -9.758 1 95.06 435 ASP A CA 1
ATOM 3325 C C . ASP A 1 435 ? -25.516 -35.344 -8.273 1 95.06 435 ASP A C 1
ATOM 3327 O O . ASP A 1 435 ? -25.438 -36.219 -7.43 1 95.06 435 ASP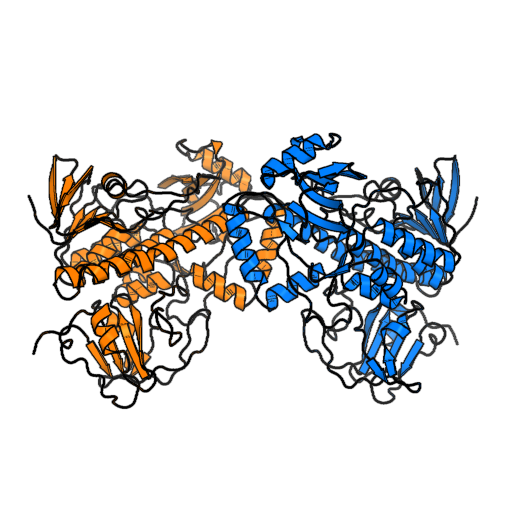 A O 1
ATOM 3331 N N . ALA A 1 436 ? -25.469 -34.031 -8.055 1 94.94 436 ALA A N 1
ATOM 3332 C CA . ALA A 1 436 ? -25.266 -33.562 -6.68 1 94.94 436 ALA A CA 1
ATOM 3333 C C . ALA A 1 436 ? -26.188 -32.406 -6.34 1 94.94 436 ALA A C 1
ATOM 3335 O O . ALA A 1 436 ? -26.609 -31.656 -7.227 1 94.94 436 ALA A O 1
ATOM 3336 N N . LYS A 1 437 ? -26.531 -32.344 -5.105 1 94.81 437 LYS A N 1
ATOM 3337 C CA . LYS A 1 437 ? -27.281 -31.203 -4.574 1 94.81 437 LYS A CA 1
ATOM 3338 C C . LYS A 1 437 ? -26.453 -30.406 -3.574 1 94.81 437 LYS A C 1
ATOM 3340 O O . LYS A 1 437 ? -25.719 -30.984 -2.77 1 94.81 437 LYS A O 1
ATOM 3345 N N . TYR A 1 438 ? -26.5 -29.156 -3.738 1 96.12 438 TYR A N 1
ATOM 3346 C CA . TYR A 1 438 ? -25.859 -28.25 -2.795 1 96.12 438 TYR A CA 1
ATOM 3347 C C . TYR A 1 438 ? -26.781 -27.078 -2.453 1 96.12 438 TYR A C 1
ATOM 3349 O O . TYR A 1 438 ? -27.188 -26.328 -3.338 1 96.12 438 TYR A O 1
ATOM 3357 N N . SER A 1 439 ? -27.078 -26.875 -1.133 1 92.75 439 SER A N 1
ATOM 3358 C CA . SER A 1 439 ? -28.016 -25.844 -0.701 1 92.75 439 SER A CA 1
ATOM 3359 C C . SER A 1 439 ? -27.297 -24.703 -0 1 92.75 439 SER A C 1
ATOM 3361 O O . SER A 1 439 ? -27.938 -23.75 0.461 1 92.75 439 SER A O 1
ATOM 3363 N N . GLY A 1 440 ? -26.062 -24.797 0.112 1 94.69 440 GLY A N 1
ATOM 3364 C CA . GLY A 1 440 ? -25.328 -23.75 0.807 1 94.69 440 GLY A CA 1
ATOM 3365 C C . GLY A 1 440 ? -25.016 -22.562 -0.076 1 94.69 440 GLY A C 1
ATOM 3366 O O . GLY A 1 440 ? -25.469 -22.5 -1.225 1 94.69 440 GLY A O 1
ATOM 3367 N N . ILE A 1 441 ? -24.266 -21.594 0.486 1 96.38 441 ILE A N 1
ATOM 3368 C CA . ILE A 1 441 ? -23.859 -20.391 -0.204 1 96.38 441 ILE A CA 1
ATOM 3369 C C . ILE A 1 441 ? -22.625 -20.672 -1.06 1 96.38 441 ILE A C 1
ATOM 3371 O O . ILE A 1 441 ? -21.703 -21.375 -0.62 1 96.38 441 ILE A O 1
ATOM 3375 N N . TRP A 1 442 ? -22.703 -20.234 -2.283 1 97.44 442 TRP A N 1
ATOM 3376 C CA . TRP A 1 442 ? -21.531 -20.266 -3.139 1 97.44 442 TRP A CA 1
ATOM 3377 C C . TRP A 1 442 ? -20.672 -19.016 -2.926 1 97.44 442 TRP A C 1
ATOM 3379 O O . TRP A 1 442 ? -21.125 -17.906 -3.189 1 97.44 442 TRP A O 1
ATOM 3389 N N . GLU A 1 443 ? -19.5 -19.234 -2.438 1 97.81 443 GLU A N 1
ATOM 3390 C CA . GLU A 1 443 ? -18.594 -18.141 -2.145 1 97.81 443 GLU A CA 1
ATOM 3391 C C . GLU A 1 443 ? -17.188 -18.422 -2.672 1 97.81 443 GLU A C 1
ATOM 3393 O O . GLU A 1 443 ? -16.688 -19.547 -2.559 1 97.81 443 GLU A O 1
ATOM 3398 N N . LEU A 1 444 ? -16.578 -17.453 -3.262 1 98.19 444 LEU A N 1
ATOM 3399 C CA . LEU A 1 444 ? -15.234 -17.562 -3.797 1 98.19 444 LEU A CA 1
ATOM 3400 C C . LEU A 1 444 ? -14.281 -16.625 -3.062 1 98.19 444 LEU A C 1
ATOM 3402 O O . LEU A 1 444 ? -14.68 -15.539 -2.635 1 98.19 444 LEU A O 1
ATOM 3406 N N . PRO A 1 445 ? -12.992 -17.031 -2.877 1 97.12 445 PRO A N 1
ATOM 3407 C CA . PRO A 1 445 ? -12.016 -16.125 -2.283 1 97.12 445 PRO A CA 1
ATOM 3408 C C . PRO A 1 445 ? -11.938 -14.781 -3.008 1 97.12 445 PRO A C 1
ATOM 3410 O O . PRO A 1 445 ? -11.961 -14.742 -4.242 1 97.12 445 PRO A O 1
ATOM 3413 N N . VAL A 1 446 ? -11.805 -13.656 -2.254 1 96.44 446 VAL A N 1
ATOM 3414 C CA . VAL A 1 446 ? -11.617 -12.289 -2.748 1 96.44 446 VAL A CA 1
ATOM 3415 C C . VAL A 1 446 ? -12.938 -11.758 -3.297 1 96.44 446 VAL A C 1
ATOM 3417 O O . VAL A 1 446 ? -13.359 -10.648 -2.959 1 96.44 446 VAL A O 1
ATOM 3420 N N . LEU A 1 447 ? -13.789 -12.586 -4.047 1 97.12 447 LEU A N 1
ATOM 3421 C CA . LEU A 1 447 ? -14.977 -12.125 -4.754 1 97.12 447 LEU A CA 1
ATOM 3422 C C . LEU A 1 447 ? -16.203 -12.148 -3.838 1 97.12 447 LEU A C 1
ATOM 3424 O O . LEU A 1 447 ? -17.125 -11.367 -4.02 1 97.12 447 LEU A O 1
ATOM 3428 N N . GLY A 1 448 ? -16.219 -13.102 -2.895 1 97.44 448 GLY A N 1
ATOM 3429 C CA . GLY A 1 448 ? -17.375 -13.242 -2.035 1 97.44 448 GLY A CA 1
ATOM 3430 C C . GLY A 1 448 ? -18.469 -14.102 -2.643 1 97.44 448 GLY A C 1
ATOM 3431 O O . GLY A 1 448 ? -18.172 -15.07 -3.354 1 97.44 448 GLY A O 1
ATOM 3432 N N . GLU A 1 449 ? -19.703 -13.812 -2.252 1 97.94 449 GLU A N 1
ATOM 3433 C CA . GLU A 1 449 ? -20.859 -14.617 -2.672 1 97.94 449 GLU A CA 1
ATOM 3434 C C . GLU A 1 449 ? -21.109 -14.477 -4.172 1 97.94 449 GLU A C 1
ATOM 3436 O O . GLU A 1 449 ? -21.016 -13.375 -4.723 1 97.94 449 GLU A O 1
ATOM 3441 N N . VAL A 1 450 ? -21.312 -15.594 -4.82 1 97.88 450 VAL A N 1
ATOM 3442 C CA . VAL A 1 450 ? -21.641 -15.602 -6.242 1 97.88 450 VAL A CA 1
ATOM 3443 C C . VAL A 1 450 ? -22.922 -16.406 -6.469 1 97.88 450 VAL A C 1
ATOM 3445 O O . VAL A 1 450 ? -23.391 -17.109 -5.57 1 97.88 450 VAL A O 1
ATOM 3448 N N . SER A 1 451 ? -23.453 -16.344 -7.684 1 97 451 SER A N 1
ATOM 3449 C CA . SER A 1 451 ? -24.656 -17.094 -8.008 1 97 451 SER A CA 1
ATOM 3450 C C . SER A 1 451 ? -24.375 -18.594 -8.078 1 97 451 SER A C 1
ATOM 3452 O O . SER A 1 451 ? -23.312 -19 -8.531 1 97 451 SER A O 1
ATOM 3454 N N . ALA A 1 452 ? -25.344 -19.375 -7.684 1 96.25 452 ALA A N 1
ATOM 3455 C CA . ALA A 1 452 ? -25.219 -20.828 -7.727 1 96.25 452 ALA A CA 1
ATOM 3456 C C . ALA A 1 452 ? -25.297 -21.344 -9.156 1 96.25 452 ALA A C 1
ATOM 3458 O O . ALA A 1 452 ? -26.234 -21.031 -9.883 1 96.25 452 ALA A O 1
ATOM 3459 N N . PRO A 1 453 ? -24.375 -22.062 -9.562 1 95.81 453 PRO A N 1
ATOM 3460 C CA . PRO A 1 453 ? -24.469 -22.672 -10.898 1 95.81 453 PRO A CA 1
ATOM 3461 C C . PRO A 1 453 ? -25.391 -23.875 -10.938 1 95.81 453 PRO A C 1
ATOM 3463 O O . PRO A 1 453 ? -25.625 -24.531 -9.906 1 95.81 453 PRO A O 1
ATOM 3466 N N . ASP A 1 454 ? -25.891 -24.203 -12.141 1 94.69 454 ASP A N 1
ATOM 3467 C CA . ASP A 1 454 ? -26.703 -25.406 -12.336 1 94.69 454 ASP A CA 1
ATOM 3468 C C . ASP A 1 454 ? -25.844 -26.625 -12.656 1 94.69 454 ASP A C 1
ATOM 3470 O O . ASP A 1 454 ? -26.25 -27.75 -12.422 1 94.69 454 ASP A O 1
ATOM 3474 N N . ALA A 1 455 ? -24.75 -26.406 -13.234 1 96.44 455 ALA A N 1
ATOM 3475 C CA . ALA A 1 455 ? -23.797 -27.453 -13.578 1 96.44 455 ALA A CA 1
ATOM 3476 C C . ALA A 1 455 ? -22.391 -26.891 -13.734 1 96.44 455 ALA A C 1
ATOM 3478 O O . ALA A 1 455 ? -22.219 -25.703 -14.008 1 96.44 455 ALA A O 1
ATOM 3479 N N . VAL A 1 456 ? -21.438 -27.75 -13.5 1 97.81 456 VAL A N 1
ATOM 3480 C CA . VAL A 1 456 ? -20.062 -27.297 -13.602 1 97.81 456 VAL A CA 1
ATOM 3481 C C . VAL A 1 456 ? -19.188 -28.406 -14.18 1 97.81 456 VAL A C 1
ATOM 3483 O O . VAL A 1 456 ? -19.25 -29.547 -13.727 1 97.81 456 VAL A O 1
ATOM 3486 N N . LEU A 1 457 ? -18.406 -28.094 -15.25 1 98.38 457 LEU A N 1
ATOM 3487 C CA . LEU A 1 457 ? -17.359 -29 -15.727 1 98.38 457 LEU A CA 1
ATOM 3488 C C . LEU A 1 457 ? -16.016 -28.656 -15.086 1 98.38 457 LEU A C 1
ATOM 3490 O O . LEU A 1 457 ? -15.523 -27.531 -15.242 1 98.38 457 LEU A O 1
ATOM 3494 N N . VAL A 1 458 ? -15.469 -29.578 -14.336 1 98.75 458 VAL A N 1
ATOM 3495 C CA . VAL A 1 458 ? -14.203 -29.375 -13.648 1 98.75 458 VAL A CA 1
ATOM 3496 C C . VAL A 1 458 ? -13.102 -30.141 -14.375 1 98.75 458 VAL A C 1
ATOM 3498 O O . VAL A 1 458 ? -13.234 -31.344 -14.625 1 98.75 458 VAL A O 1
ATOM 3501 N N . ARG A 1 459 ? -12.047 -29.422 -14.695 1 98.69 459 ARG A N 1
ATOM 3502 C CA . ARG A 1 459 ? -10.867 -30.047 -15.297 1 98.69 459 ARG A CA 1
ATOM 3503 C C . ARG A 1 459 ? -10.141 -30.922 -14.281 1 98.69 459 ARG A C 1
ATOM 3505 O O . ARG A 1 459 ? -10.359 -30.812 -13.078 1 98.69 459 ARG A O 1
ATOM 3512 N N . PRO A 1 460 ? -9.258 -31.812 -14.797 1 98.19 460 PRO A N 1
ATOM 3513 C CA . PRO A 1 460 ? -8.484 -32.656 -13.875 1 98.19 460 PRO A CA 1
ATOM 3514 C C . PRO A 1 460 ? -7.652 -31.844 -12.891 1 98.19 460 PRO A C 1
ATOM 3516 O O . PRO A 1 460 ? -7.359 -32.312 -11.789 1 98.19 460 PRO A O 1
ATOM 3519 N N . ASP A 1 461 ? -7.277 -30.625 -13.242 1 98.44 461 ASP A N 1
ATOM 3520 C CA . ASP A 1 461 ? -6.457 -29.812 -12.344 1 98.44 461 ASP A CA 1
ATOM 3521 C C . ASP A 1 461 ? -7.324 -29.047 -11.344 1 98.44 461 ASP A C 1
ATOM 3523 O O . ASP A 1 461 ? -6.82 -28.219 -10.586 1 98.44 461 ASP A O 1
ATOM 3527 N N . GLY A 1 462 ? -8.586 -29.266 -11.359 1 98.44 462 GLY A N 1
ATOM 3528 C CA . GLY A 1 462 ? -9.469 -28.734 -10.336 1 98.44 462 GLY A CA 1
ATOM 3529 C C . GLY A 1 462 ? -10.078 -27.391 -10.719 1 98.44 462 GLY A C 1
ATOM 3530 O O . GLY A 1 462 ? -10.82 -26.797 -9.93 1 98.44 462 GLY A O 1
ATOM 3531 N N . TYR A 1 463 ? -9.789 -26.859 -11.898 1 98.81 463 TYR A N 1
ATOM 3532 C CA . TYR A 1 463 ? -10.336 -25.578 -12.328 1 98.81 463 TYR A CA 1
ATOM 3533 C C . TYR A 1 463 ? -11.586 -25.781 -13.172 1 98.81 463 TYR A C 1
ATOM 3535 O O . TYR A 1 463 ? -11.688 -26.734 -13.93 1 98.81 463 TYR A O 1
ATOM 3543 N N . VAL A 1 464 ? -12.5 -24.875 -13.039 1 98.69 464 VAL A N 1
ATOM 3544 C CA . VAL A 1 464 ? -13.797 -24.953 -13.703 1 98.69 464 VAL A CA 1
ATOM 3545 C C . VAL A 1 464 ? -13.656 -24.516 -15.164 1 98.69 464 VAL A C 1
ATOM 3547 O O . VAL A 1 464 ? -13.195 -23.406 -15.438 1 98.69 464 VAL A O 1
ATOM 3550 N N . ALA A 1 465 ? -14.125 -25.406 -16.031 1 98.38 465 ALA A N 1
ATOM 3551 C CA . ALA A 1 465 ? -13.922 -25.156 -17.453 1 98.38 465 ALA A CA 1
ATOM 3552 C C . ALA A 1 465 ? -15.227 -24.734 -18.125 1 98.38 465 ALA A C 1
ATOM 3554 O O . ALA A 1 465 ? -15.211 -24.234 -19.25 1 98.38 465 ALA A O 1
ATOM 3555 N N . TRP A 1 466 ? -16.344 -24.922 -17.438 1 98 466 TRP A N 1
ATOM 3556 C CA . TRP A 1 466 ? -17.656 -24.562 -17.938 1 98 466 TRP A CA 1
ATOM 3557 C C . TRP A 1 466 ? -18.672 -24.469 -16.797 1 98 466 TRP A C 1
ATOM 3559 O O . TRP A 1 466 ? -18.609 -25.25 -15.844 1 98 466 TRP A O 1
ATOM 3569 N N . VAL A 1 467 ? -19.516 -23.5 -16.906 1 97.5 467 VAL A N 1
ATOM 3570 C CA . VAL A 1 467 ? -20.578 -23.328 -15.914 1 97.5 467 VAL A CA 1
ATOM 3571 C C . VAL A 1 467 ? -21.922 -23.25 -16.609 1 97.5 467 VAL A C 1
ATOM 3573 O O . VAL A 1 467 ? -22.109 -22.422 -17.516 1 97.5 467 VAL A O 1
ATOM 3576 N N . GLY A 1 468 ? -22.812 -24.141 -16.25 1 95.06 468 GLY A N 1
ATOM 3577 C CA . GLY A 1 468 ? -24.188 -24.078 -16.734 1 95.06 468 GLY A CA 1
ATOM 3578 C C . GLY A 1 468 ? -25.078 -23.188 -15.883 1 95.06 468 GLY A C 1
ATOM 3579 O O . GLY A 1 468 ? -25.094 -23.328 -14.656 1 95.06 468 GLY A O 1
ATOM 3580 N N . GLU A 1 469 ? -25.688 -22.312 -16.5 1 92.19 469 GLU A N 1
ATOM 3581 C CA . GLU A 1 469 ? -26.641 -21.406 -15.844 1 92.19 469 GLU A CA 1
ATOM 3582 C C . GLU A 1 469 ? -28.031 -21.547 -16.438 1 92.19 469 GLU A C 1
ATOM 3584 O O . GLU A 1 469 ? -28.547 -20.625 -17.062 1 92.19 469 GLU A O 1
ATOM 3589 N N . GLY A 1 470 ? -28.656 -22.578 -16.203 1 86.69 470 GLY A N 1
ATOM 3590 C CA . GLY A 1 470 ? -30.016 -22.828 -16.656 1 86.69 470 GLY A CA 1
ATOM 3591 C C . GLY A 1 470 ? -30.078 -23.547 -17.984 1 86.69 470 GLY A C 1
ATOM 3592 O O . GLY A 1 470 ? -31.156 -23.906 -18.453 1 86.69 470 GLY A O 1
ATOM 3593 N N . SER A 1 471 ? -28.906 -23.75 -18.625 1 87.94 471 SER A N 1
ATOM 3594 C CA . SER A 1 471 ? -28.844 -24.469 -19.906 1 87.94 471 SER A CA 1
ATOM 3595 C C . SER A 1 471 ? -27.516 -25.203 -20.062 1 87.94 471 SER A C 1
ATOM 3597 O O . SER A 1 471 ? -26.609 -25.016 -19.25 1 87.94 471 SER A O 1
ATOM 3599 N N . ALA A 1 472 ? -27.5 -26.047 -21.062 1 91.69 472 ALA A N 1
ATOM 3600 C CA . ALA A 1 472 ? -26.281 -26.797 -21.359 1 91.69 472 ALA A CA 1
ATOM 3601 C C . ALA A 1 472 ? -25.484 -26.125 -22.484 1 91.69 472 ALA A C 1
ATOM 3603 O O . ALA A 1 472 ? -24.594 -26.75 -23.078 1 91.69 472 ALA A O 1
ATOM 3604 N N . ASP A 1 473 ? -25.844 -24.906 -22.75 1 92.19 473 ASP A N 1
ATOM 3605 C CA . ASP A 1 473 ? -25.172 -24.188 -23.828 1 92.19 473 ASP A CA 1
ATOM 3606 C C . ASP A 1 473 ? -23.672 -24.125 -23.594 1 92.19 473 ASP A C 1
ATOM 3608 O O . ASP A 1 473 ? -23.219 -23.766 -22.5 1 92.19 473 ASP A O 1
ATOM 3612 N N . GLY A 1 474 ? -22.922 -24.578 -24.609 1 94.81 474 GLY A N 1
ATOM 3613 C CA . GLY A 1 474 ? -21.469 -24.453 -24.562 1 94.81 474 GLY A CA 1
ATOM 3614 C C . GLY A 1 474 ? -20.797 -25.688 -23.969 1 94.81 474 GLY A C 1
ATOM 3615 O O . GLY A 1 474 ? -19.562 -25.797 -24.016 1 94.81 474 GLY A O 1
ATOM 3616 N N . LEU A 1 475 ? -21.609 -26.594 -23.422 1 96.06 475 LEU A N 1
ATOM 3617 C CA . LEU A 1 475 ? -21.031 -27.766 -22.781 1 96.06 475 LEU A CA 1
ATOM 3618 C C . LEU A 1 475 ? -20.25 -28.609 -23.781 1 96.06 475 LEU A C 1
ATOM 3620 O O . LEU A 1 475 ? -19.125 -29.031 -23.516 1 96.06 475 LEU A O 1
ATOM 3624 N N . ARG A 1 476 ? -20.844 -28.844 -24.938 1 95.5 476 ARG A N 1
ATOM 3625 C CA . ARG A 1 476 ? -20.188 -29.656 -25.953 1 95.5 476 ARG A CA 1
ATOM 3626 C C . ARG A 1 476 ? -18.859 -29.047 -26.375 1 95.5 476 ARG A C 1
ATOM 3628 O O . ARG A 1 476 ? -17.859 -29.766 -26.531 1 95.5 476 ARG A O 1
ATOM 3635 N N . GLY A 1 477 ? -18.922 -27.75 -26.625 1 95.69 477 GLY A N 1
ATOM 3636 C CA . GLY A 1 477 ? -17.688 -27.047 -26.969 1 95.69 477 GLY A CA 1
ATOM 3637 C C . GLY A 1 477 ? -16.609 -27.172 -25.891 1 95.69 477 GLY A C 1
ATOM 3638 O O . GLY A 1 477 ? -15.445 -27.406 -26.203 1 95.69 477 GLY A O 1
ATOM 3639 N N . ALA A 1 478 ? -17 -27.047 -24.656 1 97.06 478 ALA A N 1
ATOM 3640 C CA . ALA A 1 478 ? -16.078 -27.156 -23.547 1 97.06 478 ALA A CA 1
ATOM 3641 C C . ALA A 1 478 ? -15.5 -28.578 -23.438 1 97.06 478 ALA A C 1
ATOM 3643 O O . ALA A 1 478 ? -14.297 -28.75 -23.234 1 97.06 478 ALA A O 1
ATOM 3644 N N . LEU A 1 479 ? -16.375 -29.516 -23.531 1 97.19 479 LEU A N 1
ATOM 3645 C CA . LEU A 1 479 ? -15.938 -30.906 -23.516 1 97.19 479 LEU A CA 1
ATOM 3646 C C . LEU A 1 479 ? -14.93 -31.188 -24.625 1 97.19 479 LEU A C 1
ATOM 3648 O O . LEU A 1 479 ? -13.891 -31.812 -24.391 1 97.19 479 LEU A O 1
ATOM 3652 N N . THR A 1 480 ? -15.211 -30.719 -25.797 1 96.25 480 THR A N 1
ATOM 3653 C CA . THR A 1 480 ? -14.32 -30.906 -26.922 1 96.25 480 THR A CA 1
ATOM 3654 C C . THR A 1 480 ? -12.969 -30.25 -26.672 1 96.25 480 THR A C 1
ATOM 3656 O O . THR A 1 480 ? -11.922 -30.828 -26.969 1 96.25 480 THR A O 1
ATOM 3659 N N . ARG A 1 481 ? -13.039 -29.109 -26.141 1 95.69 481 ARG A N 1
ATOM 3660 C CA . ARG A 1 481 ? -11.828 -28.328 -25.938 1 95.69 481 ARG A CA 1
ATOM 3661 C C . ARG A 1 481 ? -10.953 -28.938 -24.844 1 95.69 481 ARG A C 1
ATOM 3663 O O . ARG A 1 481 ? -9.734 -29.031 -24.984 1 95.69 481 ARG A O 1
ATOM 3670 N N . TRP A 1 482 ? -11.57 -29.391 -23.766 1 96.69 482 TRP A N 1
ATOM 3671 C CA . TRP A 1 482 ? -10.789 -29.688 -22.578 1 96.69 482 TRP A CA 1
ATOM 3672 C C . TRP A 1 482 ? -10.688 -31.203 -22.359 1 96.69 482 TRP A C 1
ATOM 3674 O O . TRP A 1 482 ? -9.797 -31.672 -21.656 1 96.69 482 TRP A O 1
ATOM 3684 N N . VAL A 1 483 ? -11.609 -31.953 -22.953 1 95 483 VAL A N 1
ATOM 3685 C CA . VAL A 1 483 ? -11.609 -33.406 -22.766 1 95 483 VAL A CA 1
ATOM 3686 C C . VAL A 1 483 ? -11.266 -34.094 -24.078 1 95 483 VAL A C 1
ATOM 3688 O O . VAL A 1 483 ? -10.914 -35.281 -24.078 1 95 483 VAL A O 1
ATOM 3691 N N . GLY A 1 484 ? -11.289 -33.344 -25.156 1 93.69 484 GLY A N 1
ATOM 3692 C CA . GLY A 1 484 ? -11.023 -33.906 -26.469 1 93.69 484 GLY A CA 1
ATOM 3693 C C . GLY A 1 484 ? -12.289 -34.219 -27.25 1 93.69 484 GLY A C 1
ATOM 3694 O O . GLY A 1 484 ? -13.398 -34.062 -26.734 1 93.69 484 GLY A O 1
ATOM 3695 N N . SER A 1 485 ? -12.086 -34.688 -28.438 1 93.12 485 SER A N 1
ATOM 3696 C CA . SER A 1 485 ? -13.211 -35.031 -29.312 1 93.12 485 SER A CA 1
ATOM 3697 C C . SER A 1 485 ? -13.953 -36.25 -28.812 1 93.12 485 SER A C 1
ATOM 3699 O O . SER A 1 485 ? -13.359 -37.156 -28.203 1 93.12 485 SER A O 1
ATOM 3701 N N . PRO A 1 486 ? -15.266 -36.219 -29 1 93 486 PRO A N 1
ATOM 3702 C CA . PRO A 1 486 ? -16.031 -37.375 -28.562 1 93 486 PRO A CA 1
ATOM 3703 C C . PRO A 1 486 ? -15.617 -38.656 -29.281 1 93 486 PRO A C 1
ATOM 3705 O O . PRO A 1 486 ? -15.156 -38.594 -30.422 1 93 486 PRO A O 1
ATOM 3708 N N . SER A 1 487 ? -15.664 -39.75 -28.562 1 85.81 487 SER A N 1
ATOM 3709 C CA . SER A 1 487 ? -15.383 -41.062 -29.156 1 85.81 487 SER A CA 1
ATOM 3710 C C . SER A 1 487 ? -16.375 -41.406 -30.266 1 85.81 487 SER A C 1
ATOM 3712 O O . SER A 1 487 ? -17.547 -41 -30.188 1 85.81 487 SER A O 1
ATOM 3714 N N . ARG A 1 488 ? -16.031 -41.531 -31.625 1 68.06 488 ARG A N 1
ATOM 3715 C CA . ARG A 1 488 ? -16.891 -41.875 -32.75 1 68.06 488 ARG A CA 1
ATOM 3716 C C . ARG A 1 488 ? -17.859 -43 -32.406 1 68.06 488 ARG A C 1
ATOM 3718 O O . ARG A 1 488 ? -17.453 -44 -31.781 1 68.06 488 ARG A O 1
ATOM 3725 N N . ALA A 1 489 ? -19.328 -42.812 -32.344 1 49.62 489 ALA A N 1
ATOM 3726 C CA . ALA A 1 489 ? -20.344 -43.875 -32.438 1 49.62 489 ALA A CA 1
ATOM 3727 C C . ALA A 1 489 ? -20.156 -44.688 -33.719 1 49.62 489 ALA A C 1
ATOM 3729 O O . ALA A 1 489 ? -19.812 -44.125 -34.75 1 49.62 489 ALA A O 1
ATOM 3730 N N . MET B 1 1 ? 12.023 51.156 22.828 1 71.69 1 MET B N 1
ATOM 3731 C CA . MET B 1 1 ? 11.633 49.781 22.438 1 71.69 1 MET B CA 1
ATOM 3732 C C . MET B 1 1 ? 10.141 49.75 22.125 1 71.69 1 MET B C 1
ATOM 3734 O O . MET B 1 1 ? 9.312 50.219 22.906 1 71.69 1 MET B O 1
ATOM 3738 N N . ALA B 1 2 ? 9.883 49.375 20.859 1 74.88 2 ALA B N 1
ATOM 3739 C CA . ALA B 1 2 ? 8.477 49.312 20.484 1 74.88 2 ALA B CA 1
ATOM 3740 C C . ALA B 1 2 ? 7.828 48.062 21.062 1 74.88 2 ALA B C 1
ATOM 3742 O O . ALA B 1 2 ? 8.445 46.969 21.094 1 74.88 2 ALA B O 1
ATOM 3743 N N . GLU B 1 3 ? 6.602 48.25 21.641 1 90.62 3 GLU B N 1
ATOM 3744 C CA . GLU B 1 3 ? 5.918 47.156 22.312 1 90.62 3 GLU B CA 1
ATOM 3745 C C . GLU B 1 3 ? 4.684 46.719 21.531 1 90.62 3 GLU B C 1
ATOM 3747 O O . GLU B 1 3 ? 3.969 47.531 20.969 1 90.62 3 GLU B O 1
ATOM 3752 N N . HIS B 1 4 ? 4.52 45.406 21.359 1 95.38 4 HIS B N 1
ATOM 3753 C CA . HIS B 1 4 ? 3.375 44.781 20.703 1 95.38 4 HIS B CA 1
ATOM 3754 C C . HIS B 1 4 ? 2.85 43.625 21.516 1 95.38 4 HIS B C 1
ATOM 3756 O O . HIS B 1 4 ? 3.539 43.125 22.406 1 95.38 4 HIS B O 1
ATOM 3762 N N . ALA B 1 5 ? 1.642 43.25 21.328 1 97.94 5 ALA B N 1
ATOM 3763 C CA . ALA B 1 5 ? 1.13 42.062 21.984 1 97.94 5 ALA B CA 1
ATOM 3764 C C . ALA B 1 5 ? 1.815 40.812 21.453 1 97.94 5 ALA B C 1
ATOM 3766 O O . ALA B 1 5 ? 2.287 39.969 22.219 1 97.94 5 ALA B O 1
ATOM 3767 N N . VAL B 1 6 ? 1.875 40.719 20.125 1 98.5 6 VAL B N 1
ATOM 3768 C CA . VAL B 1 6 ? 2.523 39.562 19.516 1 98.5 6 VAL B CA 1
ATOM 3769 C C . VAL B 1 6 ? 3.516 40.031 18.453 1 98.5 6 VAL B C 1
ATOM 3771 O O . VAL B 1 6 ? 3.191 40.875 17.625 1 98.5 6 VAL B O 1
ATOM 3774 N N . VAL B 1 7 ? 4.723 39.531 18.469 1 98.25 7 VAL B N 1
ATOM 3775 C CA . VAL B 1 7 ? 5.695 39.688 17.391 1 98.25 7 VAL B CA 1
ATOM 3776 C C . VAL B 1 7 ? 5.797 38.375 16.609 1 98.25 7 VAL B C 1
ATOM 3778 O O . VAL B 1 7 ? 5.918 37.281 17.188 1 98.25 7 VAL B O 1
ATOM 3781 N N . VAL B 1 8 ? 5.648 38.469 15.32 1 98.75 8 VAL B N 1
ATOM 3782 C CA . VAL B 1 8 ? 5.785 37.312 14.43 1 98.75 8 VAL B CA 1
ATOM 3783 C C . VAL B 1 8 ? 7.039 37.469 13.57 1 98.75 8 VAL B C 1
ATOM 3785 O O . VAL B 1 8 ? 7.18 38.438 12.836 1 98.75 8 VAL B O 1
ATOM 3788 N N . ALA B 1 9 ? 7.965 36.531 13.695 1 98.5 9 ALA B N 1
ATOM 3789 C CA . ALA B 1 9 ? 9.18 36.531 12.883 1 98.5 9 ALA B CA 1
ATOM 3790 C C . ALA B 1 9 ? 9.008 35.719 11.609 1 98.5 9 ALA B C 1
ATOM 3792 O O . ALA B 1 9 ? 9.047 34.5 11.633 1 98.5 9 ALA B O 1
ATOM 3793 N N . GLY B 1 10 ? 8.938 36.406 10.469 1 97.38 10 GLY B N 1
ATOM 3794 C CA . GLY B 1 10 ? 8.742 35.75 9.18 1 97.38 10 GLY B CA 1
ATOM 3795 C C . GLY B 1 10 ? 7.398 36.062 8.555 1 97.38 10 GLY B C 1
ATOM 3796 O O . GLY B 1 10 ? 6.355 35.75 9.133 1 97.38 10 GLY B O 1
ATOM 3797 N N . ALA B 1 11 ? 7.414 36.656 7.387 1 96.56 11 ALA B N 1
ATOM 3798 C CA . ALA B 1 11 ? 6.188 37 6.691 1 96.56 11 ALA B CA 1
ATOM 3799 C C . ALA B 1 11 ? 5.961 36.125 5.469 1 96.56 11 ALA B C 1
ATOM 3801 O O . ALA B 1 11 ? 5.605 36.625 4.395 1 96.56 11 ALA B O 1
ATOM 3802 N N . GLY B 1 12 ? 6.293 34.812 5.582 1 95.12 12 GLY B N 1
ATOM 3803 C CA . GLY B 1 12 ? 5.789 33.844 4.641 1 95.12 12 GLY B CA 1
ATOM 3804 C C . GLY B 1 12 ? 4.312 33.531 4.828 1 95.12 12 GLY B C 1
ATOM 3805 O O . GLY B 1 12 ? 3.633 34.188 5.613 1 95.12 12 GLY B O 1
ATOM 3806 N N . PRO B 1 13 ? 3.811 32.531 4.133 1 96.38 13 PRO B N 1
ATOM 3807 C CA . PRO B 1 13 ? 2.381 32.219 4.219 1 96.38 13 PRO B CA 1
ATOM 3808 C C . PRO B 1 13 ? 1.914 31.984 5.652 1 96.38 13 PRO B C 1
ATOM 3810 O O . PRO B 1 13 ? 0.869 32.5 6.059 1 96.38 13 PRO B O 1
ATOM 3813 N N . THR B 1 14 ? 2.684 31.266 6.418 1 98.25 14 THR B N 1
ATOM 3814 C CA . THR B 1 14 ? 2.324 30.938 7.793 1 98.25 14 THR B CA 1
ATOM 3815 C C . THR B 1 14 ? 2.26 32.188 8.656 1 98.25 14 THR B C 1
ATOM 3817 O O . THR B 1 14 ? 1.289 32.406 9.383 1 98.25 14 THR B O 1
ATOM 3820 N N . GLY B 1 15 ? 3.27 33.031 8.578 1 98.62 15 GLY B N 1
ATOM 3821 C CA . GLY B 1 15 ? 3.293 34.281 9.344 1 98.62 15 GLY B CA 1
ATOM 3822 C C . GLY B 1 15 ? 2.184 35.219 8.961 1 98.62 15 GLY B C 1
ATOM 3823 O O . GLY B 1 15 ? 1.555 35.844 9.828 1 98.62 15 GLY B O 1
ATOM 3824 N N . LEU B 1 16 ? 1.942 35.375 7.691 1 98.44 16 LEU B N 1
ATOM 3825 C CA . LEU B 1 16 ? 0.88 36.25 7.203 1 98.44 16 LEU B CA 1
ATOM 3826 C C . LEU B 1 16 ? -0.482 35.781 7.699 1 98.44 16 LEU B C 1
ATOM 3828 O O . LEU B 1 16 ? -1.292 36.594 8.164 1 98.44 16 LEU B O 1
ATOM 3832 N N . MET B 1 17 ? -0.713 34.469 7.605 1 98.75 17 MET B N 1
ATOM 3833 C CA . MET B 1 17 ? -1.979 33.906 8.078 1 98.75 17 MET B CA 1
ATOM 3834 C C . MET B 1 17 ? -2.154 34.156 9.578 1 98.75 17 MET B C 1
ATOM 3836 O O . MET B 1 17 ? -3.242 34.531 10.023 1 98.75 17 MET B O 1
ATOM 3840 N N . LEU B 1 18 ? -1.086 33.938 10.32 1 98.88 18 LEU B N 1
ATOM 3841 C CA . LEU B 1 18 ? -1.14 34.156 11.758 1 98.88 18 LEU B CA 1
ATOM 3842 C C . LEU B 1 18 ? -1.456 35.625 12.078 1 98.88 18 LEU B C 1
ATOM 3844 O O . LEU B 1 18 ? -2.287 35.906 12.945 1 98.88 18 LEU B O 1
ATOM 3848 N N . ALA B 1 19 ? -0.778 36.5 11.391 1 98.69 19 ALA B N 1
ATOM 3849 C CA . ALA B 1 19 ? -1.038 37.938 11.578 1 98.69 19 ALA B CA 1
ATOM 3850 C C . ALA B 1 19 ? -2.502 38.281 11.312 1 98.69 19 ALA B C 1
ATOM 3852 O O . ALA B 1 19 ? -3.117 39.031 12.055 1 98.69 19 ALA B O 1
ATOM 3853 N N . GLY B 1 20 ? -3.016 37.688 10.258 1 98.56 20 GLY B N 1
ATOM 3854 C CA . GLY B 1 20 ? -4.422 37.875 9.938 1 98.56 20 GLY B CA 1
ATOM 3855 C C . GLY B 1 20 ? -5.352 37.375 11.023 1 98.56 20 GLY B C 1
ATOM 3856 O O . GLY B 1 20 ? -6.297 38.094 11.414 1 98.56 20 GLY B O 1
ATOM 3857 N N . GLU B 1 21 ? -5.109 36.188 11.555 1 98.56 21 GLU B N 1
ATOM 3858 C CA . GLU B 1 21 ? -5.922 35.625 12.625 1 98.56 21 GLU B CA 1
ATOM 3859 C C . GLU B 1 21 ? -5.918 36.531 13.859 1 98.56 21 GLU B C 1
ATOM 3861 O O . GLU B 1 21 ? -6.969 36.75 14.461 1 98.56 21 GLU B O 1
ATOM 3866 N N . LEU B 1 22 ? -4.754 36.969 14.219 1 98.56 22 LEU B N 1
ATOM 3867 C CA . LEU B 1 22 ? -4.609 37.844 15.391 1 98.56 22 LEU B CA 1
ATOM 3868 C C . LEU B 1 22 ? -5.301 39.188 15.164 1 98.56 22 LEU B C 1
ATOM 3870 O O . LEU B 1 22 ? -5.957 39.719 16.062 1 98.56 22 LEU B O 1
ATOM 3874 N N . ALA B 1 23 ? -5.172 39.688 13.969 1 98.38 23 ALA B N 1
ATOM 3875 C CA . ALA B 1 23 ? -5.801 40.969 13.633 1 98.38 23 ALA B CA 1
ATOM 3876 C C . ALA B 1 23 ? -7.32 40.875 13.711 1 98.38 23 ALA B C 1
ATOM 3878 O O . ALA B 1 23 ? -7.988 41.781 14.188 1 98.38 23 ALA B O 1
ATOM 3879 N N . LEU B 1 24 ? -7.879 39.812 13.227 1 97.75 24 LEU B N 1
ATOM 3880 C CA . LEU B 1 24 ? -9.32 39.562 13.305 1 97.75 24 LEU B CA 1
ATOM 3881 C C . LEU B 1 24 ? -9.797 39.625 14.75 1 97.75 24 LEU B C 1
ATOM 3883 O O . LEU B 1 24 ? -10.93 40.031 15.016 1 97.75 24 LEU B O 1
ATOM 3887 N N . ALA B 1 25 ? -8.922 39.219 15.625 1 97.12 25 ALA B N 1
ATOM 3888 C CA . ALA B 1 25 ? -9.266 39.188 17.047 1 97.12 25 ALA B CA 1
ATOM 3889 C C . ALA B 1 25 ? -8.93 40.531 17.703 1 97.12 25 ALA B C 1
ATOM 3891 O O . ALA B 1 25 ? -9.086 40.688 18.922 1 97.12 25 ALA B O 1
ATOM 3892 N N . GLY B 1 26 ? -8.406 41.469 16.969 1 97 26 GLY B N 1
ATOM 3893 C CA . GLY B 1 26 ? -8.094 42.781 17.484 1 97 26 GLY B CA 1
ATOM 3894 C C . GLY B 1 26 ? -6.789 42.844 18.266 1 97 26 GLY B C 1
ATOM 3895 O O . GLY B 1 26 ? -6.609 43.688 19.141 1 97 26 GLY B O 1
ATOM 3896 N N . ILE B 1 27 ? -5.918 41.938 18.016 1 98.06 27 ILE B N 1
ATOM 3897 C CA . ILE B 1 27 ? -4.652 41.875 18.734 1 98.06 27 ILE B CA 1
ATOM 3898 C C . ILE B 1 27 ? -3.598 42.719 18.016 1 98.06 27 ILE B C 1
ATOM 3900 O O . ILE B 1 27 ? -3.512 42.688 16.781 1 98.06 27 ILE B O 1
ATOM 3904 N N . ASP B 1 28 ? -2.824 43.406 18.766 1 97.81 28 ASP B N 1
ATOM 3905 C CA . ASP B 1 28 ? -1.705 44.188 18.234 1 97.81 28 ASP B CA 1
ATOM 3906 C C . ASP B 1 28 ? -0.558 43.281 17.812 1 97.81 28 ASP B C 1
ATOM 3908 O O . ASP B 1 28 ? 0.088 42.656 18.641 1 97.81 28 ASP B O 1
ATOM 3912 N N . VAL B 1 29 ? -0.296 43.312 16.5 1 97.31 29 VAL B N 1
ATOM 3913 C CA . VAL B 1 29 ? 0.698 42.375 15.977 1 97.31 29 VAL B CA 1
ATOM 3914 C C . VAL B 1 29 ? 1.737 43.125 15.164 1 97.31 29 VAL B C 1
ATOM 3916 O O . VAL B 1 29 ? 1.395 44.031 14.406 1 97.31 29 VAL B O 1
ATOM 3919 N N . ALA B 1 30 ? 3.01 42.781 15.312 1 96.62 30 ALA B N 1
ATOM 3920 C CA . ALA B 1 30 ? 4.113 43.219 14.453 1 96.62 30 ALA B CA 1
ATOM 3921 C C . ALA B 1 30 ? 4.672 42.062 13.648 1 96.62 30 ALA B C 1
ATOM 3923 O O . ALA B 1 30 ? 5.098 41.031 14.227 1 96.62 30 ALA B O 1
ATOM 3924 N N . LEU B 1 31 ? 4.664 42.156 12.375 1 97.88 31 LEU B N 1
ATOM 3925 C CA . LEU B 1 31 ? 5.188 41.125 11.484 1 97.88 31 LEU B CA 1
ATOM 3926 C C . LEU B 1 31 ? 6.539 41.531 10.914 1 97.88 31 LEU B C 1
ATOM 3928 O O . LEU B 1 31 ? 6.645 42.562 10.234 1 97.88 31 LEU B O 1
ATOM 3932 N N . LEU B 1 32 ? 7.559 40.719 11.227 1 97.38 32 LEU B N 1
ATOM 3933 C CA . LEU B 1 32 ? 8.922 41 10.789 1 97.38 32 LEU B CA 1
ATOM 3934 C C . LEU B 1 32 ? 9.273 40.219 9.547 1 97.38 32 LEU B C 1
ATOM 3936 O O . LEU B 1 32 ? 8.961 39 9.461 1 97.38 32 LEU B O 1
ATOM 3940 N N . GLU B 1 33 ? 9.844 40.812 8.609 1 95.75 33 GLU B N 1
ATOM 3941 C CA . GLU B 1 33 ? 10.289 40.156 7.379 1 95.75 33 GLU B CA 1
ATOM 3942 C C . GLU B 1 33 ? 11.688 40.625 6.98 1 95.75 33 GLU B C 1
ATOM 3944 O O . GLU B 1 33 ? 11.938 41.812 6.867 1 95.75 33 GLU B O 1
ATOM 3949 N N . ARG B 1 34 ? 12.531 39.562 6.789 1 93.06 34 ARG B N 1
ATOM 3950 C CA . ARG B 1 34 ? 13.906 39.906 6.438 1 93.06 34 ARG B CA 1
ATOM 3951 C C . ARG B 1 34 ? 13.992 40.469 5.016 1 93.06 34 ARG B C 1
ATOM 3953 O O . ARG B 1 34 ? 14.867 41.281 4.711 1 93.06 34 ARG B O 1
ATOM 3960 N N . ARG B 1 35 ? 13.156 40.094 4.027 1 88.25 35 ARG B N 1
ATOM 3961 C CA . ARG B 1 35 ? 13.148 40.562 2.646 1 88.25 35 ARG B CA 1
ATOM 3962 C C . ARG B 1 35 ? 12.664 42 2.566 1 88.25 35 ARG B C 1
ATOM 3964 O O . ARG B 1 35 ? 11.953 42.5 3.457 1 88.25 35 ARG B O 1
ATOM 3971 N N . GLY B 1 36 ? 13 42.531 1.527 1 88.44 36 GLY B N 1
ATOM 3972 C CA . GLY B 1 36 ? 12.594 43.906 1.315 1 88.44 36 GLY B CA 1
ATOM 3973 C C . GLY B 1 36 ? 11.188 44.031 0.775 1 88.44 36 GLY B C 1
ATOM 3974 O O . GLY B 1 36 ? 10.586 45.094 0.833 1 88.44 36 GLY B O 1
ATOM 3975 N N . SER B 1 37 ? 10.758 43.062 0.207 1 83.12 37 SER B N 1
ATOM 3976 C CA . SER B 1 37 ? 9.391 43.031 -0.317 1 83.12 37 SER B CA 1
ATOM 3977 C C . SER B 1 37 ? 8.953 41.594 -0.633 1 83.12 37 SER B C 1
ATOM 3979 O O . SER B 1 37 ? 9.758 40.656 -0.544 1 83.12 37 SER B O 1
ATOM 3981 N N . HIS B 1 38 ? 7.695 41.438 -0.921 1 78.62 38 HIS B N 1
ATOM 3982 C CA . HIS B 1 38 ? 7.184 40.125 -1.365 1 78.62 38 HIS B CA 1
ATOM 3983 C C . HIS B 1 38 ? 7.281 40 -2.881 1 78.62 38 HIS B C 1
ATOM 3985 O O . HIS B 1 38 ? 6.73 39.062 -3.459 1 78.62 38 HIS B O 1
ATOM 3991 N N . GLU B 1 39 ? 8 40.75 -3.562 1 68.88 39 GLU B N 1
ATOM 3992 C CA . GLU B 1 39 ? 8.109 40.719 -5.02 1 68.88 39 GLU B CA 1
ATOM 3993 C C . GLU B 1 39 ? 9.164 39.719 -5.48 1 68.88 39 GLU B C 1
ATOM 3995 O O . GLU B 1 39 ? 9.195 39.344 -6.656 1 68.88 39 GLU B O 1
ATOM 4000 N N . GLU B 1 40 ? 9.977 39.312 -4.633 1 61.34 40 GLU B N 1
ATOM 4001 C CA . GLU B 1 40 ? 11.055 38.406 -5.043 1 61.34 40 GLU B CA 1
ATOM 4002 C C . GLU B 1 40 ? 10.508 37.062 -5.508 1 61.34 40 GLU B C 1
ATOM 4004 O O . GLU B 1 40 ? 9.516 36.562 -4.965 1 61.34 40 GLU B O 1
ATOM 4009 N N . VAL B 1 41 ? 11.188 36.688 -6.727 1 59.75 41 VAL B N 1
ATOM 4010 C CA . VAL B 1 41 ? 10.773 35.531 -7.543 1 59.75 41 VAL B CA 1
ATOM 4011 C C . VAL B 1 41 ? 11.391 34.25 -7 1 59.75 41 VAL B C 1
ATOM 4013 O O . VAL B 1 41 ? 12.492 34.281 -6.449 1 59.75 41 VAL B O 1
ATOM 4016 N N . GLY B 1 42 ? 10.555 33.25 -6.57 1 63.62 42 GLY B N 1
ATOM 4017 C CA . GLY B 1 42 ? 10.914 31.891 -6.227 1 63.62 42 GLY B CA 1
ATOM 4018 C C . GLY B 1 42 ? 10 31.266 -5.184 1 63.62 42 GLY B C 1
ATOM 4019 O O . GLY B 1 42 ? 9.68 31.906 -4.18 1 63.62 42 GLY B O 1
ATOM 4020 N N . SER B 1 43 ? 9.336 30.375 -5.633 1 66.5 43 SER B N 1
ATOM 4021 C CA . SER B 1 43 ? 8.383 29.734 -4.727 1 66.5 43 SER B CA 1
ATOM 4022 C C . SER B 1 43 ? 8.57 28.219 -4.703 1 66.5 43 SER B C 1
ATOM 4024 O O . SER B 1 43 ? 8.648 27.578 -5.754 1 66.5 43 SER B O 1
ATOM 4026 N N . ARG B 1 44 ? 8.688 27.781 -3.492 1 65.75 44 ARG B N 1
ATOM 4027 C CA . ARG B 1 44 ? 8.789 26.328 -3.367 1 65.75 44 ARG B CA 1
ATOM 4028 C C . ARG B 1 44 ? 7.414 25.672 -3.406 1 65.75 44 ARG B C 1
ATOM 4030 O O . ARG B 1 44 ? 7.234 24.641 -4.043 1 65.75 44 ARG B O 1
ATOM 4037 N N . ALA B 1 45 ? 6.531 26.344 -2.791 1 74.06 45 ALA B N 1
ATOM 4038 C CA . ALA B 1 45 ? 5.199 25.75 -2.764 1 74.06 45 ALA B CA 1
ATOM 4039 C C . ALA B 1 45 ? 4.406 26.125 -4.016 1 74.06 45 ALA B C 1
ATOM 4041 O O . ALA B 1 45 ? 4.594 27.203 -4.578 1 74.06 45 ALA B O 1
ATOM 4042 N N . ALA B 1 46 ? 3.477 25.109 -4.387 1 77.44 46 ALA B N 1
ATOM 4043 C CA . ALA B 1 46 ? 2.77 25.359 -5.641 1 77.44 46 ALA B CA 1
ATOM 4044 C C . ALA B 1 46 ? 1.318 24.891 -5.551 1 77.44 46 ALA B C 1
ATOM 4046 O O . ALA B 1 46 ? 0.648 24.719 -6.574 1 77.44 46 ALA B O 1
ATOM 4047 N N . GLY B 1 47 ? 0.889 24.719 -4.34 1 88.56 47 GLY B N 1
ATOM 4048 C CA . GLY B 1 47 ? -0.475 24.219 -4.312 1 88.56 47 GLY B CA 1
ATOM 4049 C C . GLY B 1 47 ? -1.126 24.328 -2.947 1 88.56 47 GLY B C 1
ATOM 4050 O O . GLY B 1 47 ? -0.436 24.422 -1.931 1 88.56 47 GLY B O 1
ATOM 4051 N N . LEU B 1 48 ? -2.506 24.469 -3.039 1 96.12 48 LEU B N 1
ATOM 4052 C CA . LEU B 1 48 ? -3.35 24.484 -1.85 1 96.12 48 LEU B CA 1
ATOM 4053 C C . LEU B 1 48 ? -4.281 23.281 -1.826 1 96.12 48 LEU B C 1
ATOM 4055 O O . LEU B 1 48 ? -4.93 22.969 -2.828 1 96.12 48 LEU B O 1
ATOM 4059 N N . HIS B 1 49 ? -4.277 22.641 -0.73 1 97.56 49 HIS B N 1
ATOM 4060 C CA . HIS B 1 49 ? -5.148 21.484 -0.569 1 97.56 49 HIS B CA 1
ATOM 4061 C C . HIS B 1 49 ? -6.551 21.906 -0.143 1 97.56 49 HIS B C 1
ATOM 4063 O O . HIS B 1 49 ? -6.754 23.047 0.309 1 97.56 49 HIS B O 1
ATOM 4069 N N . SER B 1 50 ? -7.469 20.969 -0.189 1 98.5 50 SER B N 1
ATOM 4070 C CA . SER B 1 50 ? -8.883 21.188 0.103 1 98.5 50 SER B CA 1
ATOM 4071 C C . SER B 1 50 ? -9.07 21.797 1.484 1 98.5 50 SER B C 1
ATOM 4073 O O . SER B 1 50 ? -9.797 22.781 1.636 1 98.5 50 SER B O 1
ATOM 4075 N N . ARG B 1 51 ? -8.438 21.297 2.502 1 98.69 51 ARG B N 1
ATOM 4076 C CA . ARG B 1 51 ? -8.633 21.781 3.865 1 98.69 51 ARG B CA 1
ATOM 4077 C C . ARG B 1 51 ? -8.148 23.219 4.008 1 98.69 51 ARG B C 1
ATOM 4079 O O . ARG B 1 51 ? -8.766 24.016 4.719 1 98.69 51 ARG B O 1
ATOM 4086 N N . THR B 1 52 ? -7.055 23.531 3.34 1 98.56 52 THR B N 1
ATOM 4087 C CA . THR B 1 52 ? -6.551 24.906 3.393 1 98.56 52 THR B CA 1
ATOM 4088 C C . THR B 1 52 ? -7.512 25.859 2.697 1 98.56 52 THR B C 1
ATOM 4090 O O . THR B 1 52 ? -7.762 26.953 3.188 1 98.56 52 THR B O 1
ATOM 4093 N N . ILE B 1 53 ? -8.062 25.438 1.636 1 98.69 53 ILE B N 1
ATOM 4094 C CA . ILE B 1 53 ? -9.055 26.25 0.951 1 98.69 53 ILE B CA 1
ATOM 4095 C C . ILE B 1 53 ? -10.258 26.469 1.862 1 98.69 53 ILE B C 1
ATOM 4097 O O . ILE B 1 53 ? -10.805 27.578 1.935 1 98.69 53 ILE B O 1
ATOM 4101 N N . GLU B 1 54 ? -10.656 25.453 2.551 1 98.81 54 GLU B N 1
ATOM 4102 C CA . GLU B 1 54 ? -11.742 25.578 3.52 1 98.81 54 GLU B CA 1
ATOM 4103 C C . GLU B 1 54 ? -11.406 26.625 4.586 1 98.81 54 GLU B C 1
ATOM 4105 O O . GLU B 1 54 ? -12.266 27.391 5.008 1 98.81 54 GLU B O 1
ATOM 4110 N N . VAL B 1 55 ? -10.172 26.609 5.043 1 98.75 55 VAL B N 1
ATOM 4111 C CA . VAL B 1 55 ? -9.727 27.562 6.059 1 98.75 55 VAL B CA 1
ATOM 4112 C C . VAL B 1 55 ? -9.875 28.984 5.527 1 98.75 55 VAL B C 1
ATOM 4114 O O . VAL B 1 55 ? -10.406 29.859 6.219 1 98.75 55 VAL B O 1
ATOM 4117 N N . PHE B 1 56 ? -9.406 29.203 4.293 1 98.81 56 PHE B N 1
ATOM 4118 C CA . PHE B 1 56 ? -9.57 30.516 3.672 1 98.81 56 PHE B CA 1
ATOM 4119 C C . PHE B 1 56 ? -11.039 30.859 3.533 1 98.81 56 PHE B C 1
ATOM 4121 O O . PHE B 1 56 ? -11.43 32.031 3.713 1 98.81 56 PHE B O 1
ATOM 4128 N N . ASP B 1 57 ? -11.812 29.875 3.225 1 98.81 57 ASP B N 1
ATOM 4129 C CA . ASP B 1 57 ? -13.25 30.062 3.074 1 98.81 57 ASP B CA 1
ATOM 4130 C C . ASP B 1 57 ? -13.891 30.453 4.406 1 98.81 57 ASP B C 1
ATOM 4132 O O . ASP B 1 57 ? -14.773 31.312 4.449 1 98.81 57 ASP B O 1
ATOM 4136 N N . GLN B 1 58 ? -13.445 29.875 5.406 1 98.75 58 GLN B N 1
ATOM 4137 C CA . GLN B 1 58 ? -13.93 30.188 6.746 1 98.75 58 GLN B CA 1
ATOM 4138 C C . GLN B 1 58 ? -13.602 31.625 7.133 1 98.75 58 GLN B C 1
ATOM 4140 O O . GLN B 1 58 ? -14.203 32.188 8.055 1 98.75 58 GLN B O 1
ATOM 4145 N N . ARG B 1 59 ? -12.656 32.219 6.449 1 98.69 59 ARG B N 1
ATOM 4146 C CA . ARG B 1 59 ? -12.289 33.594 6.719 1 98.69 59 ARG B CA 1
ATOM 4147 C C . ARG B 1 59 ? -12.828 34.531 5.637 1 98.69 59 ARG B C 1
ATOM 4149 O O . ARG B 1 59 ? -12.578 35.75 5.664 1 98.69 59 ARG B O 1
ATOM 4156 N N . GLY B 1 60 ? -13.531 33.969 4.66 1 98.19 60 GLY B N 1
ATOM 4157 C CA . GLY B 1 60 ? -14.18 34.75 3.621 1 98.19 60 GLY B CA 1
ATOM 4158 C C . GLY B 1 60 ? -13.219 35.219 2.545 1 98.19 60 GLY B C 1
ATOM 4159 O O . GLY B 1 60 ? -13.508 36.156 1.824 1 98.19 60 GLY B O 1
ATOM 4160 N N . ILE B 1 61 ? -12.094 34.594 2.393 1 98.44 61 ILE B N 1
ATOM 4161 C CA . ILE B 1 61 ? -11.109 35.125 1.448 1 98.44 61 ILE B CA 1
ATOM 4162 C C . ILE B 1 61 ? -10.734 34.031 0.436 1 98.44 61 ILE B C 1
ATOM 4164 O O . ILE B 1 61 ? -9.781 34.188 -0.328 1 98.44 61 ILE B O 1
ATOM 4168 N N . ALA B 1 62 ? -11.453 32.906 0.392 1 98.5 62 ALA B N 1
ATOM 4169 C CA . ALA B 1 62 ? -11.109 31.781 -0.479 1 98.5 62 ALA B CA 1
ATOM 4170 C C . ALA B 1 62 ? -11.148 32.188 -1.947 1 98.5 62 ALA B C 1
ATOM 4172 O O . ALA B 1 62 ? -10.281 31.797 -2.73 1 98.5 62 ALA B O 1
ATOM 4173 N N . GLU B 1 63 ? -12.141 32.969 -2.293 1 98.25 63 GLU B N 1
ATOM 4174 C CA . GLU B 1 63 ? -12.336 33.375 -3.688 1 98.25 63 GLU B CA 1
ATOM 4175 C C . GLU B 1 63 ? -11.133 34.125 -4.223 1 98.25 63 GLU B C 1
ATOM 4177 O O . GLU B 1 63 ? -10.812 34.062 -5.41 1 98.25 63 GLU B O 1
ATOM 4182 N N . ARG B 1 64 ? -10.461 34.875 -3.41 1 97.94 64 ARG B N 1
ATOM 4183 C CA . ARG B 1 64 ? -9.289 35.656 -3.801 1 97.94 64 ARG B CA 1
ATOM 4184 C C . ARG B 1 64 ? -8.172 34.75 -4.316 1 97.94 64 ARG B C 1
ATOM 4186 O O . ARG B 1 64 ? -7.395 35.156 -5.188 1 97.94 64 ARG B O 1
ATOM 4193 N N . PHE B 1 65 ? -8.117 33.562 -3.791 1 97.5 65 PHE B N 1
ATOM 4194 C CA . PHE B 1 65 ? -7.113 32.594 -4.215 1 97.5 65 PHE B CA 1
ATOM 4195 C C . PHE B 1 65 ? -7.598 31.812 -5.43 1 97.5 65 PHE B C 1
ATOM 4197 O O . PHE B 1 65 ? -6.855 31.656 -6.398 1 97.5 65 PHE B O 1
ATOM 4204 N N . LEU B 1 66 ? -8.812 31.375 -5.387 1 97.5 66 LEU B N 1
ATOM 4205 C CA . LEU B 1 66 ? -9.391 30.547 -6.445 1 97.5 66 LEU B CA 1
ATOM 4206 C C . LEU B 1 66 ? -9.367 31.297 -7.781 1 97.5 66 LEU B C 1
ATOM 4208 O O . LEU B 1 66 ? -9.211 30.672 -8.836 1 97.5 66 LEU B O 1
ATOM 4212 N N . ALA B 1 67 ? -9.414 32.531 -7.699 1 96.69 67 ALA B N 1
ATOM 4213 C CA . ALA B 1 67 ? -9.461 33.344 -8.898 1 96.69 67 ALA B CA 1
ATOM 4214 C C . ALA B 1 67 ? -8.086 33.406 -9.57 1 96.69 67 ALA B C 1
ATOM 4216 O O . ALA B 1 67 ? -7.98 33.781 -10.742 1 96.69 67 ALA B O 1
ATOM 4217 N N . GLN B 1 68 ? -7.098 33.062 -8.891 1 92.81 68 GLN B N 1
ATOM 4218 C CA . GLN B 1 68 ? -5.738 33.281 -9.375 1 92.81 68 GLN B CA 1
ATOM 4219 C C . GLN B 1 68 ? -5.098 31.953 -9.789 1 92.81 68 GLN B C 1
ATOM 4221 O O . GLN B 1 68 ? -4.043 31.938 -10.422 1 92.81 68 GLN B O 1
ATOM 4226 N N . GLY B 1 69 ? -5.754 30.906 -9.422 1 90.81 69 GLY B N 1
ATOM 4227 C CA . GLY B 1 69 ? -5.145 29.609 -9.664 1 90.81 69 GLY B CA 1
ATOM 4228 C C . GLY B 1 69 ? -6.004 28.703 -10.516 1 90.81 69 GLY B C 1
ATOM 4229 O O . GLY B 1 69 ? -6.945 29.156 -11.164 1 90.81 69 GLY B O 1
ATOM 4230 N N . ARG B 1 70 ? -5.57 27.422 -10.68 1 88.5 70 ARG B N 1
ATOM 4231 C CA . ARG B 1 70 ? -6.297 26.391 -11.422 1 88.5 70 ARG B CA 1
ATOM 4232 C C . ARG B 1 70 ? -6.641 25.219 -10.523 1 88.5 70 ARG B C 1
ATOM 4234 O O . ARG B 1 70 ? -5.758 24.609 -9.906 1 88.5 70 ARG B O 1
ATOM 4241 N N . THR B 1 71 ? -7.945 24.922 -10.445 1 93.12 71 THR B N 1
ATOM 4242 C CA . THR B 1 71 ? -8.375 23.781 -9.641 1 93.12 71 THR B CA 1
ATOM 4243 C C . THR B 1 71 ? -8.172 22.469 -10.398 1 93.12 71 THR B C 1
ATOM 4245 O O . THR B 1 71 ? -8.195 22.453 -11.633 1 93.12 71 THR B O 1
ATOM 4248 N N . GLY B 1 72 ? -7.879 21.406 -9.688 1 91.31 72 GLY B N 1
ATOM 4249 C CA . GLY B 1 72 ? -7.73 20.109 -10.305 1 91.31 72 GLY B CA 1
ATOM 4250 C C . GLY B 1 72 ? -7.668 18.969 -9.297 1 91.31 72 GLY B C 1
ATOM 4251 O O . GLY B 1 72 ? -7.539 19.203 -8.094 1 91.31 72 GLY B O 1
ATOM 4252 N N . GLN B 1 73 ? -8.031 17.766 -9.836 1 91 73 GLN B N 1
ATOM 4253 C CA . GLN B 1 73 ? -7.879 16.562 -9.023 1 91 73 GLN B CA 1
ATOM 4254 C C . GLN B 1 73 ? -6.422 16.125 -8.977 1 91 73 GLN B C 1
ATOM 4256 O O . GLN B 1 73 ? -6.031 15.18 -9.672 1 91 73 GLN B O 1
ATOM 4261 N N . VAL B 1 74 ? -5.578 16.781 -8.055 1 86.62 74 VAL B N 1
ATOM 4262 C CA . VAL B 1 74 ? -4.133 16.578 -8.094 1 86.62 74 VAL B CA 1
ATOM 4263 C C . VAL B 1 74 ? -3.664 15.992 -6.758 1 86.62 74 VAL B C 1
ATOM 4265 O O . VAL B 1 74 ? -2.473 16.031 -6.445 1 86.62 74 VAL B O 1
ATOM 4268 N N . THR B 1 75 ? -4.594 15.5 -5.93 1 92.69 75 THR B N 1
ATOM 4269 C CA . THR B 1 75 ? -4.211 14.797 -4.715 1 92.69 75 THR B CA 1
ATOM 4270 C C . THR B 1 75 ? -3.492 13.492 -5.051 1 92.69 75 THR B C 1
ATOM 4272 O O . THR B 1 75 ? -3.996 12.68 -5.832 1 92.69 75 THR B O 1
ATOM 4275 N N . HIS B 1 76 ? -2.285 13.359 -4.531 1 92.38 76 HIS B N 1
ATOM 4276 C CA . HIS B 1 76 ? -1.552 12.156 -4.895 1 92.38 76 HIS B CA 1
ATOM 4277 C C . HIS B 1 76 ? -0.687 11.672 -3.734 1 92.38 76 HIS B C 1
ATOM 4279 O O . HIS B 1 76 ? -0.441 12.414 -2.783 1 92.38 76 HIS B O 1
ATOM 4285 N N . PHE B 1 77 ? -0.286 10.461 -3.689 1 94.81 77 PHE B N 1
ATOM 4286 C CA . PHE B 1 77 ? 0.694 9.789 -2.84 1 94.81 77 PHE B CA 1
ATOM 4287 C C . PHE B 1 77 ? 1.844 9.234 -3.672 1 94.81 77 PHE B C 1
ATOM 4289 O O . PHE B 1 77 ? 1.694 8.211 -4.34 1 94.81 77 PHE B O 1
ATOM 4296 N N . SER B 1 78 ? 2.982 9.906 -3.715 1 91.94 78 SER B N 1
ATOM 4297 C CA . SER B 1 78 ? 4.164 9.57 -4.504 1 91.94 78 SER B CA 1
ATOM 4298 C C . SER B 1 78 ? 3.83 9.492 -5.992 1 91.94 78 SER B C 1
ATOM 4300 O O . SER B 1 78 ? 4.277 8.578 -6.688 1 91.94 78 SER B O 1
ATOM 4302 N N . GLY B 1 79 ? 3.047 10.383 -6.438 1 88.5 79 GLY B N 1
ATOM 4303 C CA . GLY B 1 79 ? 2.709 10.453 -7.852 1 88.5 79 GLY B CA 1
ATOM 4304 C C . GLY B 1 79 ? 1.524 9.578 -8.227 1 88.5 79 GLY B C 1
ATOM 4305 O O . GLY B 1 79 ? 1.079 9.586 -9.375 1 88.5 79 GLY B O 1
ATOM 4306 N N . ILE B 1 80 ? 0.99 8.805 -7.34 1 92.38 80 ILE B N 1
ATOM 4307 C CA . ILE B 1 80 ? -0.234 8.047 -7.566 1 92.38 80 ILE B CA 1
ATOM 4308 C C . ILE B 1 80 ? -1.448 8.922 -7.254 1 92.38 80 ILE B C 1
ATOM 4310 O O . ILE B 1 80 ? -1.756 9.172 -6.086 1 92.38 80 ILE B O 1
ATOM 4314 N N . PHE B 1 81 ? -2.123 9.359 -8.289 1 92.81 81 PHE B N 1
ATOM 4315 C CA . PHE B 1 81 ? -3.182 10.352 -8.141 1 92.81 81 PHE B CA 1
ATOM 4316 C C . PHE B 1 81 ? -4.477 9.695 -7.668 1 92.81 81 PHE B C 1
ATOM 4318 O O . PHE B 1 81 ? -4.797 8.578 -8.07 1 92.81 81 PHE B O 1
ATOM 4325 N N . MET B 1 82 ? -5.172 10.383 -6.801 1 95.25 82 MET B N 1
ATOM 4326 C CA . MET B 1 82 ? -6.453 9.945 -6.246 1 95.25 82 MET B CA 1
ATOM 4327 C C . MET B 1 82 ? -7.484 11.07 -6.32 1 95.25 82 MET B C 1
ATOM 4329 O O . MET B 1 82 ? -7.18 12.219 -6.012 1 95.25 82 MET B O 1
ATOM 4333 N N . SER B 1 83 ? -8.656 10.727 -6.723 1 96.81 83 SER B N 1
ATOM 4334 C CA . SER B 1 83 ? -9.727 11.711 -6.785 1 96.81 83 SER B CA 1
ATOM 4335 C C . SER B 1 83 ? -10.375 11.906 -5.418 1 96.81 83 SER B C 1
ATOM 4337 O O . SER B 1 83 ? -10.562 10.938 -4.672 1 96.81 83 SER B O 1
ATOM 4339 N N . ILE B 1 84 ? -10.711 13.148 -5.102 1 97.75 84 ILE B N 1
ATOM 4340 C CA . ILE B 1 84 ? -11.492 13.43 -3.898 1 97.75 84 ILE B CA 1
ATOM 4341 C C . ILE B 1 84 ? -12.812 14.086 -4.281 1 97.75 84 ILE B C 1
ATOM 4343 O O . ILE B 1 84 ? -13.422 14.789 -3.473 1 97.75 84 ILE B O 1
ATOM 4347 N N . GLU B 1 85 ? -13.234 13.922 -5.5 1 97.88 85 GLU B N 1
ATOM 4348 C CA . GLU B 1 85 ? -14.445 14.539 -6.02 1 97.88 85 GLU B CA 1
ATOM 4349 C C . GLU B 1 85 ? -15.664 14.133 -5.199 1 97.88 85 GLU B C 1
ATOM 4351 O O . GLU B 1 85 ? -16.625 14.906 -5.082 1 97.88 85 GLU B O 1
ATOM 4356 N N . ASP B 1 86 ? -15.609 13.031 -4.637 1 97.75 86 ASP B N 1
ATOM 4357 C CA . ASP B 1 86 ? -16.75 12.5 -3.91 1 97.75 86 ASP B CA 1
ATOM 4358 C C . ASP B 1 86 ? -16.688 12.859 -2.428 1 97.75 86 ASP B C 1
ATOM 4360 O O . ASP B 1 86 ? -17.531 12.453 -1.641 1 97.75 86 ASP B O 1
ATOM 4364 N N . PHE B 1 87 ? -15.688 13.594 -1.958 1 98.12 87 PHE B N 1
ATOM 4365 C CA . PHE B 1 87 ? -15.57 13.984 -0.557 1 98.12 87 PHE B CA 1
ATOM 4366 C C . PHE B 1 87 ? -16.609 15.031 -0.197 1 98.12 87 PHE B C 1
ATOM 4368 O O . PHE B 1 87 ? -16.938 15.891 -1.015 1 98.12 87 PHE B O 1
ATOM 4375 N N . PRO B 1 88 ? -17.156 14.992 1.012 1 97.75 88 PRO B N 1
ATOM 4376 C CA . PRO B 1 88 ? -18.156 15.969 1.449 1 97.75 88 PRO B CA 1
ATOM 4377 C C . PRO B 1 88 ? -17.547 17.312 1.812 1 97.75 88 PRO B C 1
ATOM 4379 O O . PRO B 1 88 ? -17.406 17.641 2.996 1 97.75 88 PRO B O 1
ATOM 4382 N N . THR B 1 89 ? -17.25 18.125 0.865 1 98.19 89 THR B N 1
ATOM 4383 C CA . THR B 1 89 ? -16.703 19.469 0.964 1 98.19 89 THR B CA 1
ATOM 4384 C C . THR B 1 89 ? -17.094 20.297 -0.257 1 98.19 89 THR B C 1
ATOM 4386 O O . THR B 1 89 ? -17.438 19.75 -1.304 1 98.19 89 THR B O 1
ATOM 4389 N N . ARG B 1 90 ? -17.141 21.547 -0.125 1 97.94 90 ARG B N 1
ATOM 4390 C CA . ARG B 1 90 ? -17.438 22.438 -1.245 1 97.94 90 ARG B CA 1
ATOM 4391 C C . ARG B 1 90 ? -16.203 22.625 -2.121 1 97.94 90 ARG B C 1
ATOM 4393 O O . ARG B 1 90 ? -16.297 23.141 -3.238 1 97.94 90 ARG B O 1
ATOM 4400 N N . HIS B 1 91 ? -15.078 22.156 -1.642 1 98.31 91 HIS B N 1
ATOM 4401 C CA . HIS B 1 91 ? -13.82 22.281 -2.355 1 98.31 91 HIS B CA 1
ATOM 4402 C C . HIS B 1 91 ? -13.148 20.922 -2.537 1 98.31 91 HIS B C 1
ATOM 4404 O O . HIS B 1 91 ? -12.008 20.734 -2.1 1 98.31 91 HIS B O 1
ATOM 4410 N N . PRO B 1 92 ? -13.789 20 -3.25 1 98.31 92 PRO B N 1
ATOM 4411 C CA . PRO B 1 92 ? -13.227 18.672 -3.441 1 98.31 92 PRO B CA 1
ATOM 4412 C C . PRO B 1 92 ? -12.164 18.625 -4.535 1 98.31 92 PRO B C 1
ATOM 4414 O O . PRO B 1 92 ? -12.25 17.812 -5.457 1 98.31 92 PRO B O 1
ATOM 4417 N N . TYR B 1 93 ? -11.164 19.453 -4.457 1 97 93 TYR B N 1
ATOM 4418 C CA . TYR B 1 93 ? -10.047 19.625 -5.383 1 97 93 TYR B CA 1
ATOM 4419 C C . TYR B 1 93 ? -8.867 20.312 -4.703 1 97 93 TYR B C 1
ATOM 4421 O O . TYR B 1 93 ? -8.953 20.672 -3.527 1 97 93 TYR B O 1
ATOM 4429 N N . ALA B 1 94 ? -7.77 20.375 -5.395 1 95.12 94 ALA B N 1
ATOM 4430 C CA . ALA B 1 94 ? -6.637 21.219 -5.016 1 95.12 94 ALA B CA 1
ATOM 4431 C C . ALA B 1 94 ? -6.504 22.422 -5.949 1 95.12 94 ALA B C 1
ATOM 4433 O O . ALA B 1 94 ? -7.121 22.453 -7.016 1 95.12 94 ALA B O 1
ATOM 4434 N N . LEU B 1 95 ? -5.855 23.375 -5.48 1 94.5 95 LEU B N 1
ATOM 4435 C CA . LEU B 1 95 ? -5.621 24.578 -6.266 1 94.5 95 LEU B CA 1
ATOM 4436 C C . LEU B 1 95 ? -4.141 24.734 -6.598 1 94.5 95 LEU B C 1
ATOM 4438 O O . LEU B 1 95 ? -3.305 24.828 -5.695 1 94.5 95 LEU B O 1
ATOM 4442 N N . GLY B 1 96 ? -3.844 24.625 -7.883 1 89.62 96 GLY B N 1
ATOM 4443 C CA . GLY B 1 96 ? -2.506 25 -8.32 1 89.62 96 GLY B CA 1
ATOM 4444 C C . GLY B 1 96 ? -2.264 26.5 -8.289 1 89.62 96 GLY B C 1
ATOM 4445 O O . GLY B 1 96 ? -2.887 27.25 -9.047 1 89.62 96 GLY B O 1
ATOM 4446 N N . LEU B 1 97 ? -1.47 26.938 -7.375 1 89.38 97 LEU B N 1
ATOM 4447 C CA . LEU B 1 97 ? -1.155 28.344 -7.172 1 89.38 97 LEU B CA 1
ATOM 4448 C C . LEU B 1 97 ? 0.239 28.516 -6.574 1 89.38 97 LEU B C 1
ATOM 4450 O O . LEU B 1 97 ? 0.526 27.984 -5.5 1 89.38 97 LEU B O 1
ATOM 4454 N N . LEU B 1 98 ? 1.112 29.219 -7.273 1 87.25 98 LEU B N 1
ATOM 4455 C CA . LEU B 1 98 ? 2.467 29.422 -6.773 1 87.25 98 LEU B CA 1
ATOM 4456 C C . LEU B 1 98 ? 2.449 30.203 -5.465 1 87.25 98 LEU B C 1
ATOM 4458 O O . LEU B 1 98 ? 1.624 31.094 -5.281 1 87.25 98 LEU B O 1
ATOM 4462 N N . GLN B 1 99 ? 3.375 29.891 -4.621 1 88.5 99 GLN B N 1
ATOM 4463 C CA . GLN B 1 99 ? 3.441 30.453 -3.277 1 88.5 99 GLN B CA 1
ATOM 4464 C C . GLN B 1 99 ? 3.451 31.984 -3.322 1 88.5 99 GLN B C 1
ATOM 4466 O O . GLN B 1 99 ? 2.875 32.625 -2.451 1 88.5 99 GLN B O 1
ATOM 4471 N N . HIS B 1 100 ? 4.133 32.594 -4.266 1 87.12 100 HIS B N 1
ATOM 4472 C CA . HIS B 1 100 ? 4.227 34.031 -4.359 1 87.12 100 HIS B CA 1
ATOM 4473 C C . HIS B 1 100 ? 2.846 34.688 -4.453 1 87.12 100 HIS B C 1
ATOM 4475 O O . HIS B 1 100 ? 2.604 35.719 -3.863 1 87.12 100 HIS B O 1
ATOM 4481 N N . TYR B 1 101 ? 1.945 34.062 -5.152 1 89.94 101 TYR B N 1
ATOM 4482 C CA . TYR B 1 101 ? 0.586 34.562 -5.258 1 89.94 101 TYR B CA 1
ATOM 4483 C C . TYR B 1 101 ? -0.159 34.438 -3.938 1 89.94 101 TYR B C 1
ATOM 4485 O O . TYR B 1 101 ? -0.925 35.312 -3.545 1 89.94 101 TYR B O 1
ATOM 4493 N N . THR B 1 102 ? 0.096 33.344 -3.283 1 93.62 102 THR B N 1
ATOM 4494 C CA . THR B 1 102 ? -0.502 33.125 -1.971 1 93.62 102 THR B CA 1
ATOM 4495 C C . THR B 1 102 ? -0.04 34.188 -0.983 1 93.62 102 THR B C 1
ATOM 4497 O O . THR B 1 102 ? -0.855 34.781 -0.271 1 93.62 102 THR B O 1
ATOM 4500 N N . GLU B 1 103 ? 1.231 34.469 -0.961 1 94 103 GLU B N 1
ATOM 4501 C CA . GLU B 1 103 ? 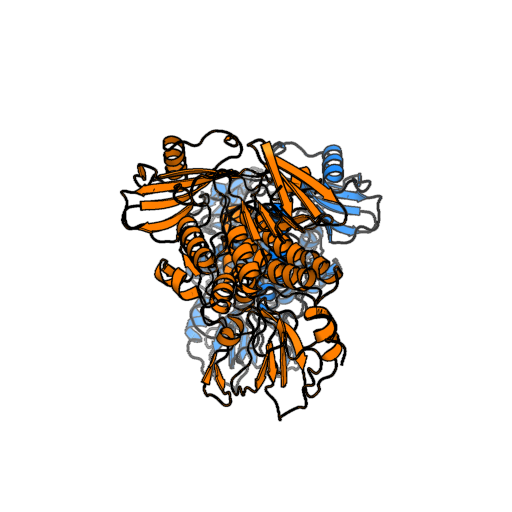1.799 35.469 -0.061 1 94 103 GLU B CA 1
ATOM 4502 C C . GLU B 1 103 ? 1.258 36.844 -0.371 1 94 103 GLU B C 1
ATOM 4504 O O . GLU B 1 103 ? 0.872 37.594 0.538 1 94 103 GLU B O 1
ATOM 4509 N N . LYS B 1 104 ? 1.218 37.125 -1.615 1 93.5 104 LYS B N 1
ATOM 4510 C CA . LYS B 1 104 ? 0.714 38.438 -2.021 1 93.5 104 LYS B CA 1
ATOM 4511 C C . LYS B 1 104 ? -0.741 38.625 -1.598 1 93.5 104 LYS B C 1
ATOM 4513 O O . LYS B 1 104 ? -1.12 39.688 -1.111 1 93.5 104 LYS B O 1
ATOM 4518 N N . THR B 1 105 ? -1.514 37.656 -1.801 1 96.25 105 THR B N 1
ATOM 4519 C CA . THR B 1 105 ? -2.932 37.719 -1.461 1 96.25 105 THR B CA 1
ATOM 4520 C C . THR B 1 105 ? -3.121 37.844 0.048 1 96.25 105 THR B C 1
ATOM 4522 O O . THR B 1 105 ? -3.938 38.625 0.511 1 96.25 105 THR B O 1
ATOM 4525 N N . LEU B 1 106 ? -2.354 37.094 0.792 1 97.56 106 LEU B N 1
ATOM 4526 C CA . LEU B 1 106 ? -2.436 37.188 2.246 1 97.56 106 LEU B CA 1
ATOM 4527 C C . LEU B 1 106 ? -1.935 38.531 2.744 1 97.56 106 LEU B C 1
ATOM 4529 O O . LEU B 1 106 ? -2.496 39.094 3.682 1 97.56 106 LEU B O 1
ATOM 4533 N N . ALA B 1 107 ? -0.885 39 2.148 1 96.06 107 ALA B N 1
ATOM 4534 C CA . ALA B 1 107 ? -0.354 40.312 2.525 1 96.06 107 ALA B CA 1
ATOM 4535 C C . ALA B 1 107 ? -1.392 41.406 2.303 1 96.06 107 ALA B C 1
ATOM 4537 O O . ALA B 1 107 ? -1.544 42.312 3.135 1 96.06 107 ALA B O 1
ATOM 4538 N N . ALA B 1 108 ? -2.049 41.344 1.2 1 96.44 108 ALA B N 1
ATOM 4539 C CA . ALA B 1 108 ? -3.109 42.312 0.92 1 96.44 108 ALA B CA 1
ATOM 4540 C C . ALA B 1 108 ? -4.223 42.219 1.958 1 96.44 108 ALA B C 1
ATOM 4542 O O . ALA B 1 108 ? -4.754 43.219 2.402 1 96.44 108 ALA B O 1
ATOM 4543 N N . TRP B 1 109 ? -4.531 41.031 2.279 1 97.69 109 TRP B N 1
ATOM 4544 C CA . TRP B 1 109 ? -5.598 40.812 3.25 1 97.69 109 TRP B CA 1
ATOM 4545 C C . TRP B 1 109 ? -5.238 41.406 4.605 1 97.69 109 TRP B C 1
ATOM 4547 O O . TRP B 1 109 ? -6.055 42.094 5.219 1 97.69 109 TRP B O 1
ATOM 4557 N N . ILE B 1 110 ? -4.008 41.188 5.09 1 97.31 110 ILE B N 1
ATOM 4558 C CA . ILE B 1 110 ? -3.664 41.688 6.418 1 97.31 110 ILE B CA 1
ATOM 4559 C C . ILE B 1 110 ? -3.482 43.188 6.379 1 97.31 110 ILE B C 1
ATOM 4561 O O . ILE B 1 110 ? -3.664 43.875 7.395 1 97.31 110 ILE B O 1
ATOM 4565 N N . ASP B 1 111 ? -3.098 43.656 5.238 1 96.31 111 ASP B N 1
ATOM 4566 C CA . ASP B 1 111 ? -3.057 45.125 5.07 1 96.31 111 ASP B CA 1
ATOM 4567 C C . ASP B 1 111 ? -4.438 45.719 5.277 1 96.31 111 ASP B C 1
ATOM 4569 O O . ASP B 1 111 ? -4.57 46.781 5.926 1 96.31 111 ASP B O 1
ATOM 4573 N N . GLU B 1 112 ? -5.434 45.094 4.699 1 97.5 112 GLU B N 1
ATOM 4574 C CA . GLU B 1 112 ? -6.816 45.531 4.887 1 97.5 112 GLU B CA 1
ATOM 4575 C C . GLU B 1 112 ? -7.203 45.531 6.363 1 97.5 112 GLU B C 1
ATOM 4577 O O . GLU B 1 112 ? -8.047 46.312 6.801 1 97.5 112 GLU B O 1
ATOM 4582 N N . LEU B 1 113 ? -6.555 44.688 7.133 1 97.06 113 LEU B N 1
ATOM 4583 C CA . LEU B 1 113 ? -6.855 44.531 8.555 1 97.06 113 LEU B CA 1
ATOM 4584 C C . LEU B 1 113 ? -5.996 45.469 9.391 1 97.06 113 LEU B C 1
ATOM 4586 O O . LEU B 1 113 ? -6.113 45.469 10.617 1 97.06 113 LEU B O 1
ATOM 4590 N N . GLY B 1 114 ? -5.082 46.156 8.766 1 95.38 114 GLY B N 1
ATOM 4591 C CA . GLY B 1 114 ? -4.301 47.188 9.43 1 95.38 114 GLY B CA 1
ATOM 4592 C C . GLY B 1 114 ? -3.057 46.656 10.109 1 95.38 114 GLY B C 1
ATOM 4593 O O . GLY B 1 114 ? -2.523 47.312 11.023 1 95.38 114 GLY B O 1
ATOM 4594 N N . VAL B 1 115 ? -2.547 45.531 9.711 1 95.25 115 VAL B N 1
ATOM 4595 C CA . VAL B 1 115 ? -1.372 44.938 10.336 1 95.25 115 VAL B CA 1
ATOM 4596 C C . VAL B 1 115 ? -0.105 45.469 9.664 1 95.25 115 VAL B C 1
ATOM 4598 O O . VAL B 1 115 ? 0.065 45.312 8.453 1 95.25 115 VAL B O 1
ATOM 4601 N N . PRO B 1 116 ? 0.793 46 10.359 1 91.5 116 PRO B N 1
ATOM 4602 C CA . PRO B 1 116 ? 2.053 46.469 9.773 1 91.5 116 PRO B CA 1
ATOM 4603 C C . PRO B 1 116 ? 3.033 45.312 9.5 1 91.5 116 PRO B C 1
ATOM 4605 O O . PRO B 1 116 ? 3.184 44.406 10.328 1 91.5 116 PRO B O 1
ATOM 4608 N N . ILE B 1 117 ? 3.65 45.312 8.336 1 95 117 ILE B N 1
ATOM 4609 C CA . ILE B 1 117 ? 4.785 44.469 8.023 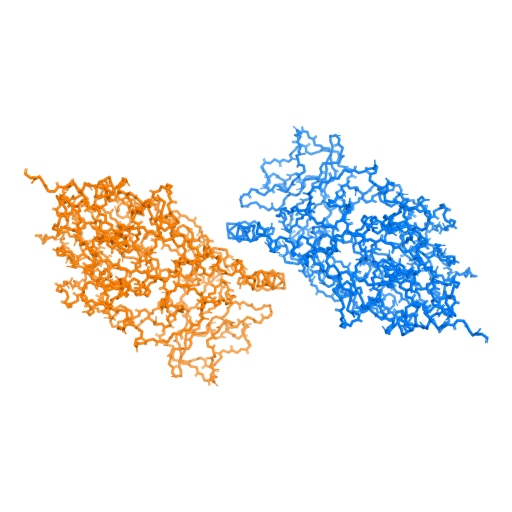1 95 117 ILE B CA 1
ATOM 4610 C C . ILE B 1 117 ? 6.078 45.281 8.062 1 95 117 ILE B C 1
ATOM 4612 O O . ILE B 1 117 ? 6.199 46.281 7.375 1 95 117 ILE B O 1
ATOM 4616 N N . TYR B 1 118 ? 6.98 44.875 8.906 1 95.44 118 TYR B N 1
ATOM 4617 C CA . TYR B 1 118 ? 8.289 45.531 8.953 1 95.44 118 TYR B CA 1
ATOM 4618 C C . TYR B 1 118 ? 9.281 44.812 8.047 1 95.44 118 TYR B C 1
ATOM 4620 O O . TYR B 1 118 ? 9.859 43.781 8.422 1 95.44 118 TYR B O 1
ATOM 4628 N N . TYR B 1 119 ? 9.492 45.375 6.898 1 94.75 119 TYR B N 1
ATOM 4629 C CA . TYR B 1 119 ? 10.438 44.812 5.945 1 94.75 119 TYR B CA 1
ATOM 4630 C C . TYR B 1 119 ? 11.867 45.125 6.344 1 94.75 119 TYR B C 1
ATOM 4632 O O . TYR B 1 119 ? 12.109 46 7.18 1 94.75 119 TYR B O 1
ATOM 4640 N N . ASN B 1 120 ? 12.812 44.406 5.766 1 95.12 120 ASN B N 1
ATOM 4641 C CA . ASN B 1 120 ? 14.227 44.531 6.086 1 95.12 120 ASN B CA 1
ATOM 4642 C C . ASN B 1 120 ? 14.477 44.438 7.59 1 95.12 120 ASN B C 1
ATOM 4644 O O . ASN B 1 120 ? 15.312 45.156 8.133 1 95.12 120 ASN B O 1
ATOM 4648 N N . ALA B 1 121 ? 13.688 43.688 8.242 1 95.88 121 ALA B N 1
ATOM 4649 C CA . ALA B 1 121 ? 13.758 43.469 9.688 1 95.88 121 ALA B CA 1
ATOM 4650 C C . ALA B 1 121 ? 14.016 42 10.008 1 95.88 121 ALA B C 1
ATOM 4652 O O . ALA B 1 121 ? 13.078 41.188 10.07 1 95.88 121 ALA B O 1
ATOM 4653 N N . GLU B 1 122 ? 15.242 41.719 10.188 1 96.06 122 GLU B N 1
ATOM 4654 C CA . GLU B 1 122 ? 15.641 40.344 10.469 1 96.06 122 GLU B CA 1
ATOM 4655 C C . GLU B 1 122 ? 15.828 40.125 11.961 1 96.06 122 GLU B C 1
ATOM 4657 O O . GLU B 1 122 ? 16.609 40.812 12.609 1 96.06 122 GLU B O 1
ATOM 4662 N N . ALA B 1 123 ? 15.055 39.188 12.516 1 97.38 123 ALA B N 1
ATOM 4663 C CA . ALA B 1 123 ? 15.266 38.781 13.898 1 97.38 123 ALA B CA 1
ATOM 4664 C C . ALA B 1 123 ? 16.547 37.938 14.047 1 97.38 123 ALA B C 1
ATOM 4666 O O . ALA B 1 123 ? 16.734 36.969 13.336 1 97.38 123 ALA B O 1
ATOM 4667 N N . VAL B 1 124 ? 17.422 38.281 15 1 97.69 124 VAL B N 1
ATOM 4668 C CA . VAL B 1 124 ? 18.719 37.594 15.086 1 97.69 124 VAL B CA 1
ATOM 4669 C C . VAL B 1 124 ? 18.891 37 16.484 1 97.69 124 VAL B C 1
ATOM 4671 O O . VAL B 1 124 ? 19.875 36.312 16.75 1 97.69 124 VAL B O 1
ATOM 4674 N N . GLY B 1 125 ? 17.938 37.25 17.344 1 96.81 125 GLY B N 1
ATOM 4675 C CA . GLY B 1 125 ? 18 36.719 18.703 1 96.81 125 GLY B CA 1
ATOM 4676 C C . GLY B 1 125 ? 16.781 37.094 19.531 1 96.81 125 GLY B C 1
ATOM 4677 O O . GLY B 1 125 ? 15.945 37.875 19.109 1 96.81 125 GLY B O 1
ATOM 4678 N N . LEU B 1 126 ? 16.734 36.406 20.719 1 98 126 LEU B N 1
ATOM 4679 C CA . LEU B 1 126 ? 15.617 36.719 21.609 1 98 126 LEU B CA 1
ATOM 4680 C C . LEU B 1 126 ? 16.016 36.5 23.062 1 98 126 LEU B C 1
ATOM 4682 O O . LEU B 1 126 ? 17 35.844 23.359 1 98 126 LEU B O 1
ATOM 4686 N N . GLY B 1 127 ? 15.398 37.188 23.953 1 97.56 127 GLY B N 1
ATOM 4687 C CA . GLY B 1 127 ? 15.359 36.969 25.391 1 97.56 127 GLY B CA 1
ATOM 4688 C C . GLY B 1 127 ? 13.961 37.094 25.969 1 97.56 127 GLY B C 1
ATOM 4689 O O . GLY B 1 127 ? 13.18 37.938 25.562 1 97.56 127 GLY B O 1
ATOM 4690 N N . GLN B 1 128 ? 13.57 36.062 26.781 1 97.44 128 GLN B N 1
ATOM 4691 C CA . GLN B 1 128 ? 12.211 36.125 27.312 1 97.44 128 GLN B CA 1
ATOM 4692 C C . GLN B 1 128 ? 12.211 36.094 28.828 1 97.44 128 GLN B C 1
ATOM 4694 O O . GLN B 1 128 ? 13.148 35.594 29.453 1 97.44 128 GLN B O 1
ATOM 4699 N N . ASP B 1 129 ? 11.258 36.75 29.391 1 96.38 129 ASP B N 1
ATOM 4700 C CA . ASP B 1 129 ? 10.953 36.688 30.812 1 96.38 129 ASP B CA 1
ATOM 4701 C C . ASP B 1 129 ? 9.477 36.344 31.047 1 96.38 129 ASP B C 1
ATOM 4703 O O . ASP B 1 129 ? 8.797 35.875 30.141 1 96.38 129 ASP B O 1
ATOM 4707 N N . ASP B 1 130 ? 8.969 36.562 32.188 1 94.44 130 ASP B N 1
ATOM 4708 C CA . ASP B 1 130 ? 7.641 36.094 32.562 1 94.44 130 ASP B CA 1
ATOM 4709 C C . ASP B 1 130 ? 6.555 36.969 31.938 1 94.44 130 ASP B C 1
ATOM 4711 O O . ASP B 1 130 ? 5.387 36.562 31.891 1 94.44 130 ASP B O 1
ATOM 4715 N N . VAL B 1 131 ? 6.988 38.094 31.406 1 94.62 131 VAL B N 1
ATOM 4716 C CA . VAL B 1 131 ? 5.926 39 30.984 1 94.62 131 VAL B CA 1
ATOM 4717 C C . VAL B 1 131 ? 6.07 39.312 29.484 1 94.62 131 VAL B C 1
ATOM 4719 O O . VAL B 1 131 ? 5.168 39.906 28.875 1 94.62 131 VAL B O 1
ATOM 4722 N N . GLY B 1 132 ? 7.215 38.875 28.953 1 97.25 132 GLY B N 1
ATOM 4723 C CA . GLY B 1 132 ? 7.355 39.188 27.531 1 97.25 132 GLY B CA 1
ATOM 4724 C C . GLY B 1 132 ? 8.625 38.656 26.922 1 97.25 132 GLY B C 1
ATOM 4725 O O . GLY B 1 132 ? 9.375 37.906 27.578 1 97.25 132 GLY B O 1
ATOM 4726 N N . VAL B 1 133 ? 8.812 38.938 25.625 1 98.31 133 VAL B N 1
ATOM 4727 C CA . VAL B 1 133 ? 9.961 38.5 24.828 1 98.31 133 VAL B CA 1
ATOM 4728 C C . VAL B 1 133 ? 10.602 39.719 24.141 1 98.31 133 VAL B C 1
ATOM 4730 O O . VAL B 1 133 ? 9.906 40.5 23.469 1 98.31 133 VAL B O 1
ATOM 4733 N N . ASP B 1 134 ? 11.867 39.875 24.328 1 98.19 134 ASP B N 1
ATOM 4734 C CA . ASP B 1 134 ? 12.641 40.844 23.578 1 98.19 134 ASP B CA 1
ATOM 4735 C C . ASP B 1 134 ? 13.234 40.219 22.312 1 98.19 134 ASP B C 1
ATOM 4737 O O . ASP B 1 134 ? 13.914 39.188 22.391 1 98.19 134 ASP B O 1
ATOM 4741 N N . VAL B 1 135 ? 12.961 40.812 21.156 1 98.06 135 VAL B N 1
ATOM 4742 C CA . VAL B 1 135 ? 13.461 40.344 19.875 1 98.06 135 VAL B CA 1
ATOM 4743 C C . VAL B 1 135 ? 14.547 41.281 19.359 1 98.06 135 VAL B C 1
ATOM 4745 O O . VAL B 1 135 ? 14.281 42.469 19.109 1 98.06 135 VAL B O 1
ATOM 4748 N N . ALA B 1 136 ? 15.75 40.75 19.25 1 97.94 136 ALA B N 1
ATOM 4749 C CA . ALA B 1 136 ? 16.844 41.531 18.688 1 97.94 136 ALA B CA 1
ATOM 4750 C C . ALA B 1 136 ? 16.828 41.5 17.156 1 97.94 136 ALA B C 1
ATOM 4752 O O . ALA B 1 136 ? 16.641 40.438 16.547 1 97.94 136 ALA B O 1
ATOM 4753 N N . LEU B 1 137 ? 16.953 42.625 16.547 1 97.31 137 LEU B N 1
ATOM 4754 C CA . LEU B 1 137 ? 16.969 42.75 15.086 1 97.31 137 LEU B CA 1
ATOM 4755 C C . LEU B 1 137 ? 18.391 42.969 14.57 1 97.31 137 LEU B C 1
ATOM 4757 O O . LEU B 1 137 ? 19.266 43.406 15.328 1 97.31 137 LEU B O 1
ATOM 4761 N N . ALA B 1 138 ? 18.594 42.688 13.336 1 96.38 138 ALA B N 1
ATOM 4762 C CA . ALA B 1 138 ? 19.906 42.75 12.711 1 96.38 138 ALA B CA 1
ATOM 4763 C C . ALA B 1 138 ? 20.438 44.188 12.719 1 96.38 138 ALA B C 1
ATOM 4765 O O . ALA B 1 138 ? 21.656 44.406 12.758 1 96.38 138 ALA B O 1
ATOM 4766 N N . ASP B 1 139 ? 19.578 45.219 12.695 1 94.81 139 ASP B N 1
ATOM 4767 C CA . ASP B 1 139 ? 20.016 46.594 12.648 1 94.81 139 ASP B CA 1
ATOM 4768 C C . ASP B 1 139 ? 20.375 47.094 14.039 1 94.81 139 ASP B C 1
ATOM 4770 O O . ASP B 1 139 ? 20.703 48.281 14.203 1 94.81 139 ASP B O 1
ATOM 4774 N N . GLY B 1 140 ? 20.188 46.281 14.992 1 94.44 140 GLY B N 1
ATOM 4775 C CA . GLY B 1 140 ? 20.594 46.625 16.344 1 94.44 140 GLY B CA 1
ATOM 4776 C C . GLY B 1 140 ? 19.422 47.031 17.219 1 94.44 140 GLY B C 1
ATOM 4777 O O . GLY B 1 140 ? 19.547 47.094 18.453 1 94.44 140 GLY B O 1
ATOM 4778 N N . SER B 1 141 ? 18.297 47.25 16.641 1 95.31 141 SER B N 1
ATOM 4779 C CA . SER B 1 141 ? 17.125 47.625 17.422 1 95.31 141 SER B CA 1
ATOM 4780 C C . SER B 1 141 ? 16.484 46.406 18.078 1 95.31 141 SER B C 1
ATOM 4782 O O . SER B 1 141 ? 16.906 45.281 17.844 1 95.31 141 SER B O 1
ATOM 4784 N N . THR B 1 142 ? 15.609 46.688 19.031 1 95.62 142 THR B N 1
ATOM 4785 C CA . THR B 1 142 ? 14.906 45.656 19.766 1 95.62 142 THR B CA 1
ATOM 4786 C C . THR B 1 142 ? 13.398 45.906 19.781 1 95.62 142 THR B C 1
ATOM 4788 O O . THR B 1 142 ? 12.969 47.062 19.922 1 95.62 142 THR B O 1
ATOM 4791 N N . LEU B 1 143 ? 12.625 44.875 19.594 1 95.62 143 LEU B N 1
ATOM 4792 C CA . LEU B 1 143 ? 11.172 44.906 19.781 1 95.62 143 LEU B CA 1
ATOM 4793 C C . LEU B 1 143 ? 10.75 44 20.922 1 95.62 143 LEU B C 1
ATOM 4795 O O . LEU B 1 143 ? 11.359 42.969 21.156 1 95.62 143 LEU B O 1
ATOM 4799 N N . ARG B 1 144 ? 9.766 44.438 21.641 1 96.94 144 ARG B N 1
ATOM 4800 C CA . ARG B 1 144 ? 9.242 43.594 22.719 1 96.94 144 ARG B CA 1
ATOM 4801 C C . ARG B 1 144 ? 7.801 43.188 22.438 1 96.94 144 ARG B C 1
ATOM 4803 O O . ARG B 1 144 ? 6.996 44 21.969 1 96.94 144 ARG B O 1
ATOM 4810 N N . GLY B 1 145 ? 7.5 41.969 22.562 1 97.19 145 GLY B N 1
ATOM 4811 C CA . GLY B 1 145 ? 6.148 41.438 22.5 1 97.19 145 GLY B CA 1
ATOM 4812 C C . GLY B 1 145 ? 5.773 40.625 23.734 1 97.19 145 GLY B C 1
ATOM 4813 O O . GLY B 1 145 ? 6.648 40.156 24.453 1 97.19 145 GLY B O 1
ATOM 4814 N N . GLN B 1 146 ? 4.484 40.625 24.062 1 98.25 146 GLN B N 1
ATOM 4815 C CA . GLN B 1 146 ? 4.062 39.688 25.094 1 98.25 146 GLN B CA 1
ATOM 4816 C C . GLN B 1 146 ? 4.391 38.25 24.688 1 98.25 146 GLN B C 1
ATOM 4818 O O . GLN B 1 146 ? 4.734 37.406 25.531 1 98.25 146 GLN B O 1
ATOM 4823 N N . TYR B 1 147 ? 4.234 37.938 23.438 1 98.62 147 TYR B N 1
ATOM 4824 C CA . TYR B 1 147 ? 4.578 36.625 22.859 1 98.62 147 TYR B CA 1
ATOM 4825 C C . TYR B 1 147 ? 5.363 36.812 21.562 1 98.62 147 TYR B C 1
ATOM 4827 O O . TYR B 1 147 ? 5.262 37.875 20.906 1 98.62 147 TYR B O 1
ATOM 4835 N N . LEU B 1 148 ? 6.18 35.844 21.203 1 98.81 148 LEU B N 1
ATOM 4836 C CA . LEU B 1 148 ? 6.914 35.75 19.953 1 98.81 148 LEU B CA 1
ATOM 4837 C C . LEU B 1 148 ? 6.598 34.438 19.219 1 98.81 148 LEU B C 1
ATOM 4839 O O . LEU B 1 148 ? 6.582 33.375 19.844 1 98.81 148 LEU B O 1
ATOM 4843 N N . VAL B 1 149 ? 6.262 34.531 17.984 1 98.88 149 VAL B N 1
ATOM 4844 C CA . VAL B 1 149 ? 6.051 33.312 17.188 1 98.88 149 VAL B CA 1
ATOM 4845 C C . VAL B 1 149 ? 7.078 33.281 16.047 1 98.88 149 VAL B C 1
ATOM 4847 O O . VAL B 1 149 ? 7.148 34.188 15.234 1 98.88 149 VAL B O 1
ATOM 4850 N N . GLY B 1 150 ? 7.875 32.219 16.078 1 98.81 150 GLY B N 1
ATOM 4851 C CA . GLY B 1 150 ? 8.805 31.969 14.992 1 98.81 150 GLY B CA 1
ATOM 4852 C C . GLY B 1 150 ? 8.148 31.344 13.773 1 98.81 150 GLY B C 1
ATOM 4853 O O . GLY B 1 150 ? 7.758 30.172 13.812 1 98.81 150 GLY B O 1
ATOM 4854 N N . CYS B 1 151 ? 7.996 32.062 12.719 1 98.62 151 CYS B N 1
ATOM 4855 C CA . CYS B 1 151 ? 7.594 31.641 11.383 1 98.62 151 CYS B CA 1
ATOM 4856 C C . CYS B 1 151 ? 8.703 31.891 10.367 1 98.62 151 CYS B C 1
ATOM 4858 O O . CYS B 1 151 ? 8.43 32.312 9.242 1 98.62 151 CYS B O 1
ATOM 4860 N N . ASP B 1 152 ? 9.922 31.641 10.773 1 97.81 152 ASP B N 1
ATOM 4861 C CA . ASP B 1 152 ? 11.086 32.125 10.023 1 97.81 152 ASP B CA 1
ATOM 4862 C C . ASP B 1 152 ? 11.766 30.969 9.281 1 97.81 152 ASP B C 1
ATOM 4864 O O . ASP B 1 152 ? 12.977 31.016 9.047 1 97.81 152 ASP B O 1
ATOM 4868 N N . GLY B 1 153 ? 11.078 29.953 9.008 1 95.44 153 GLY B N 1
ATOM 4869 C CA . GLY B 1 153 ? 11.523 28.938 8.055 1 95.44 153 GLY B CA 1
ATOM 4870 C C . GLY B 1 153 ? 12.344 27.844 8.688 1 95.44 153 GLY B C 1
ATOM 4871 O O . GLY B 1 153 ? 12.477 27.781 9.914 1 95.44 153 GLY B O 1
ATOM 4872 N N . GLY B 1 154 ? 12.836 26.953 7.844 1 95 154 GLY B N 1
ATOM 4873 C CA . GLY B 1 154 ? 13.516 25.734 8.273 1 95 154 GLY B CA 1
ATOM 4874 C C . GLY B 1 154 ? 14.797 26.016 9.031 1 95 154 GLY B C 1
ATOM 4875 O O . GLY B 1 154 ? 15.195 25.219 9.891 1 95 154 GLY B O 1
ATOM 4876 N N . ARG B 1 155 ? 15.469 27.062 8.711 1 94.81 155 ARG B N 1
ATOM 4877 C CA . ARG B 1 155 ? 16.688 27.469 9.414 1 94.81 155 ARG B CA 1
ATOM 4878 C C . ARG B 1 155 ? 16.375 28.484 10.508 1 94.81 155 ARG B C 1
ATOM 4880 O O . ARG B 1 155 ? 17.156 29.391 10.758 1 94.81 155 ARG B O 1
ATOM 4887 N N . SER B 1 156 ? 15.359 28.344 11.109 1 98 156 SER B N 1
ATOM 4888 C CA . SER B 1 156 ? 14.75 29.281 12.047 1 98 156 SER B CA 1
ATOM 4889 C C . SER B 1 156 ? 15.758 29.75 13.094 1 98 156 SER B C 1
ATOM 4891 O O . SER B 1 156 ? 16.25 28.953 13.883 1 98 156 SER B O 1
ATOM 4893 N N . THR B 1 157 ? 16 31.016 13.117 1 98.12 157 THR B N 1
ATOM 4894 C CA . THR B 1 157 ? 16.781 31.672 14.164 1 98.12 157 THR B CA 1
ATOM 4895 C C . THR B 1 157 ? 16.047 31.641 15.492 1 98.12 157 THR B C 1
ATOM 4897 O O . THR B 1 157 ? 16.672 31.453 16.547 1 98.12 157 THR B O 1
ATOM 4900 N N . ILE B 1 158 ? 14.766 31.797 15.453 1 98.62 158 ILE B N 1
ATOM 4901 C CA . ILE B 1 158 ? 13.945 31.828 16.656 1 98.62 158 ILE B CA 1
ATOM 4902 C C . ILE B 1 158 ? 14 30.469 17.359 1 98.62 158 ILE B C 1
ATOM 4904 O O . ILE B 1 158 ? 14.195 30.406 18.562 1 98.62 158 ILE B O 1
ATOM 4908 N N . ARG B 1 159 ? 13.789 29.375 16.594 1 98.75 159 ARG B N 1
ATOM 4909 C CA . ARG B 1 159 ? 13.852 28.031 17.156 1 98.75 159 ARG B CA 1
ATOM 4910 C C . ARG B 1 159 ? 15.18 27.797 17.859 1 98.75 159 ARG B C 1
ATOM 4912 O O . ARG B 1 159 ? 15.211 27.328 19 1 98.75 159 ARG B O 1
ATOM 4919 N N . LYS B 1 160 ? 16.281 28.141 17.156 1 98.44 160 LYS B N 1
ATOM 4920 C CA . LYS B 1 160 ? 17.609 27.953 17.703 1 98.44 160 LYS B CA 1
ATOM 4921 C C . LYS B 1 160 ? 17.844 28.797 18.938 1 98.44 160 LYS B C 1
ATOM 4923 O O . LYS B 1 160 ? 18.359 28.312 19.953 1 98.44 160 LYS B O 1
ATOM 4928 N N . ALA B 1 161 ? 17.453 30.047 18.891 1 98.19 161 ALA B N 1
ATOM 4929 C CA . ALA B 1 161 ? 17.656 30.984 20 1 98.19 161 ALA B CA 1
ATOM 4930 C C . ALA B 1 161 ? 16.844 30.562 21.219 1 98.19 161 ALA B C 1
ATOM 4932 O O . ALA B 1 161 ? 17.266 30.781 22.359 1 98.19 161 ALA B O 1
ATOM 4933 N N . ALA B 1 162 ? 15.719 29.969 21.016 1 98.19 162 ALA B N 1
ATOM 4934 C CA . ALA B 1 162 ? 14.867 29.516 22.094 1 98.19 162 ALA B CA 1
ATOM 4935 C C . ALA B 1 162 ? 15.367 28.203 22.688 1 98.19 162 ALA B C 1
ATOM 4937 O O . ALA B 1 162 ? 14.836 27.703 23.688 1 98.19 162 ALA B O 1
ATOM 4938 N N . GLY B 1 163 ? 16.344 27.594 22.078 1 98 163 GLY B N 1
ATOM 4939 C CA . GLY B 1 163 ? 16.875 26.328 22.547 1 98 163 GLY B CA 1
ATOM 4940 C C . GLY B 1 163 ? 15.961 25.156 22.266 1 98 163 GLY B C 1
ATOM 4941 O O . GLY B 1 163 ? 15.945 24.172 23.031 1 98 163 GLY B O 1
ATOM 4942 N N . ILE B 1 164 ? 15.094 25.234 21.297 1 98.56 164 ILE B N 1
ATOM 4943 C CA . ILE B 1 164 ? 14.18 24.156 20.953 1 98.56 164 ILE B CA 1
ATOM 4944 C C . ILE B 1 164 ? 14.867 23.188 19.984 1 98.56 164 ILE B C 1
ATOM 4946 O O . ILE B 1 164 ? 15.383 23.609 18.938 1 98.56 164 ILE B O 1
ATOM 4950 N N . GLY B 1 165 ? 14.844 21.891 20.328 1 98.5 165 GLY B N 1
ATOM 4951 C CA . GLY B 1 165 ? 15.461 20.875 19.5 1 98.5 165 GLY B CA 1
ATOM 4952 C C . GLY B 1 165 ? 14.742 20.656 18.172 1 98.5 165 GLY B C 1
ATOM 4953 O O . GLY B 1 165 ? 13.547 20.938 18.062 1 98.5 165 GLY B O 1
ATOM 4954 N N . PHE B 1 166 ? 15.453 20.094 17.266 1 98.38 166 PHE B N 1
ATOM 4955 C CA . PHE B 1 166 ? 14.922 19.828 15.93 1 98.38 166 PHE B CA 1
ATOM 4956 C C . PHE B 1 166 ? 15.344 18.438 15.445 1 98.38 166 PHE B C 1
ATOM 4958 O O . PHE B 1 166 ? 15.953 18.312 14.383 1 98.38 166 PHE B O 1
ATOM 4965 N N . PRO B 1 167 ? 14.945 17.406 16.125 1 98.38 167 PRO B N 1
ATOM 4966 C CA . PRO B 1 167 ? 15.344 16.047 15.758 1 98.38 167 PRO B CA 1
ATOM 4967 C C . PRO B 1 167 ? 14.688 15.57 14.461 1 98.38 167 PRO B C 1
ATOM 4969 O O . PRO B 1 167 ? 13.695 16.156 14.016 1 98.38 167 PRO B O 1
ATOM 4972 N N . GLY B 1 168 ? 15.266 14.547 13.867 1 97.62 168 GLY B N 1
ATOM 4973 C CA . GLY B 1 168 ? 14.703 13.961 12.664 1 97.62 168 GLY B CA 1
ATOM 4974 C C . GLY B 1 168 ? 15.68 13.07 11.922 1 97.62 168 GLY B C 1
ATOM 4975 O O . GLY B 1 168 ? 16.438 12.328 12.539 1 97.62 168 GLY B O 1
ATOM 4976 N N . HIS B 1 169 ? 15.602 13.078 10.609 1 96.5 169 HIS B N 1
ATOM 4977 C CA . HIS B 1 169 ? 16.375 12.164 9.781 1 96.5 169 HIS B CA 1
ATOM 4978 C C . HIS B 1 169 ? 17.172 12.922 8.727 1 96.5 169 HIS B C 1
ATOM 4980 O O . HIS B 1 169 ? 16.672 13.852 8.102 1 96.5 169 HIS B O 1
ATOM 4986 N N . ASP B 1 170 ? 18.406 12.5 8.523 1 95.94 170 ASP B N 1
ATOM 4987 C CA . ASP B 1 170 ? 19.281 13.086 7.52 1 95.94 170 ASP B CA 1
ATOM 4988 C C . ASP B 1 170 ? 18.781 12.773 6.109 1 95.94 170 ASP B C 1
ATOM 4990 O O . ASP B 1 170 ? 17.953 11.883 5.922 1 95.94 170 ASP B O 1
ATOM 4994 N N . PRO B 1 171 ? 19.25 13.539 5.133 1 94.44 171 PRO B N 1
ATOM 4995 C CA . PRO B 1 171 ? 18.781 13.336 3.764 1 94.44 171 PRO B CA 1
ATOM 4996 C C . PRO B 1 171 ? 19.156 11.961 3.207 1 94.44 171 PRO B C 1
ATOM 4998 O O . PRO B 1 171 ? 20.234 11.445 3.502 1 94.44 171 PRO B O 1
ATOM 5001 N N . SER B 1 172 ? 18.25 11.398 2.396 1 91.38 172 SER B N 1
ATOM 5002 C CA . SER B 1 172 ? 18.516 10.172 1.66 1 91.38 172 SER B CA 1
ATOM 5003 C C . SER B 1 172 ? 18.609 10.43 0.161 1 91.38 172 SER B C 1
ATOM 5005 O O . SER B 1 172 ? 19.094 9.586 -0.594 1 91.38 172 SER B O 1
ATOM 5007 N N . CYS B 1 173 ? 18.125 11.555 -0.229 1 89 173 CYS B N 1
ATOM 5008 C CA . CYS B 1 173 ? 18.219 11.977 -1.623 1 89 173 CYS B CA 1
ATOM 5009 C C . CYS B 1 173 ? 18.141 13.492 -1.74 1 89 173 CYS B C 1
ATOM 5011 O O . CYS B 1 173 ? 17.953 14.188 -0.741 1 89 173 CYS B O 1
ATOM 5013 N N . SER B 1 174 ? 18.422 13.961 -2.93 1 90.69 174 SER B N 1
ATOM 5014 C CA . SER B 1 174 ? 18.25 15.375 -3.252 1 90.69 174 SER B CA 1
ATOM 5015 C C . SER B 1 174 ? 17.328 15.555 -4.457 1 90.69 174 SER B C 1
ATOM 5017 O O . SER B 1 174 ? 17.016 14.594 -5.148 1 90.69 174 SER B O 1
ATOM 5019 N N . ALA B 1 175 ? 16.812 16.75 -4.602 1 89.94 175 ALA B N 1
ATOM 5020 C CA . ALA B 1 175 ? 15.945 17.062 -5.73 1 89.94 175 ALA B CA 1
ATOM 5021 C C . ALA B 1 175 ? 16.188 18.484 -6.223 1 89.94 175 ALA B C 1
ATOM 5023 O O . ALA B 1 175 ? 16.766 19.312 -5.504 1 89.94 175 ALA B O 1
ATOM 5024 N N . MET B 1 176 ? 15.852 18.688 -7.488 1 91.25 176 MET B N 1
ATOM 5025 C CA . MET B 1 176 ? 15.945 20.016 -8.094 1 91.25 176 MET B CA 1
ATOM 5026 C C . MET B 1 176 ? 14.562 20.516 -8.508 1 91.25 176 MET B C 1
ATOM 5028 O O . MET B 1 176 ? 13.711 19.719 -8.922 1 91.25 176 MET B O 1
ATOM 5032 N N . LEU B 1 177 ? 14.336 21.719 -8.312 1 90.62 177 LEU B N 1
ATOM 5033 C CA . LEU B 1 177 ? 13.188 22.469 -8.844 1 90.62 177 LEU B CA 1
ATOM 5034 C C . LEU B 1 177 ? 13.641 23.516 -9.852 1 90.62 177 LEU B C 1
ATOM 5036 O O . LEU B 1 177 ? 14.523 24.328 -9.555 1 90.62 177 LEU B O 1
ATOM 5040 N N . VAL B 1 178 ? 13 23.469 -11.055 1 91.12 178 VAL B N 1
ATOM 5041 C CA . VAL B 1 178 ? 13.359 24.422 -12.102 1 91.12 178 VAL B CA 1
ATOM 5042 C C . VAL B 1 178 ? 12.102 25.078 -12.672 1 91.12 178 VAL B C 1
ATOM 5044 O O . VAL B 1 178 ? 11.234 24.391 -13.219 1 91.12 178 VAL B O 1
ATOM 5047 N N . ASP B 1 179 ? 11.984 26.328 -12.453 1 89.75 179 ASP B N 1
ATOM 5048 C CA . ASP B 1 179 ? 11 27.125 -13.172 1 89.75 179 ASP B CA 1
ATOM 5049 C C . ASP B 1 179 ? 11.617 27.734 -14.438 1 89.75 179 ASP B C 1
ATOM 5051 O O . ASP B 1 179 ? 12.508 28.578 -14.352 1 89.75 179 ASP B O 1
ATOM 5055 N N . ALA B 1 180 ? 11.094 27.25 -15.555 1 91.19 180 ALA B N 1
ATOM 5056 C CA . ALA B 1 180 ? 11.742 27.688 -16.781 1 91.19 180 ALA B CA 1
ATOM 5057 C C . ALA B 1 180 ? 10.766 27.672 -17.953 1 91.19 180 ALA B C 1
ATOM 5059 O O . ALA B 1 180 ? 9.68 27.094 -17.859 1 91.19 180 ALA B O 1
ATOM 5060 N N . GLU B 1 181 ? 11.188 28.359 -18.922 1 92.38 181 GLU B N 1
ATOM 5061 C CA . GLU B 1 181 ? 10.5 28.234 -20.203 1 92.38 181 GLU B CA 1
ATOM 5062 C C . GLU B 1 181 ? 10.836 26.906 -20.891 1 92.38 181 GLU B C 1
ATOM 5064 O O . GLU B 1 181 ? 11.922 26.359 -20.688 1 92.38 181 GLU B O 1
ATOM 5069 N N . ILE B 1 182 ? 9.867 26.406 -21.531 1 90.19 182 ILE B N 1
ATOM 5070 C CA . ILE B 1 182 ? 10.07 25.125 -22.219 1 90.19 182 ILE B CA 1
ATOM 5071 C C . ILE B 1 182 ? 9.648 25.266 -23.672 1 90.19 182 ILE B C 1
ATOM 5073 O O . ILE B 1 182 ? 8.766 26.062 -24 1 90.19 182 ILE B O 1
ATOM 5077 N N . THR B 1 183 ? 10.242 24.453 -24.562 1 88.81 183 THR B N 1
ATOM 5078 C CA . THR B 1 183 ? 9.906 24.531 -25.984 1 88.81 183 THR B CA 1
ATOM 5079 C C . THR B 1 183 ? 9.016 23.359 -26.375 1 88.81 183 THR B C 1
ATOM 5081 O O . THR B 1 183 ? 8.234 23.469 -27.328 1 88.81 183 THR B O 1
ATOM 5084 N N . GLU B 1 184 ? 9.219 22.25 -25.734 1 82.62 184 GLU B N 1
ATOM 5085 C CA . GLU B 1 184 ? 8.367 21.094 -26.016 1 82.62 184 GLU B CA 1
ATOM 5086 C C . GLU B 1 184 ? 7 21.234 -25.359 1 82.62 184 GLU B C 1
ATOM 5088 O O . GLU B 1 184 ? 6.863 21.016 -24.156 1 82.62 184 GLU B O 1
ATOM 5093 N N . GLN B 1 185 ? 6.008 21.828 -25.953 1 71.62 185 GLN B N 1
ATOM 5094 C CA . GLN B 1 185 ? 4.668 22.047 -25.422 1 71.62 185 GLN B CA 1
ATOM 5095 C C . GLN B 1 185 ? 3.631 21.25 -26.203 1 71.62 185 GLN B C 1
ATOM 5097 O O . GLN B 1 185 ? 3.875 20.859 -27.344 1 71.62 185 GLN B O 1
ATOM 5102 N N . PRO B 1 186 ? 2.512 20.953 -25.5 1 62.38 186 PRO B N 1
ATOM 5103 C CA . PRO B 1 186 ? 2.156 21.172 -24.094 1 62.38 186 PRO B CA 1
ATOM 5104 C C . PRO B 1 186 ? 2.592 20.016 -23.188 1 62.38 186 PRO B C 1
ATOM 5106 O O . PRO B 1 186 ? 2.568 18.859 -23.609 1 62.38 186 PRO B O 1
ATOM 5109 N N . LEU B 1 187 ? 3.189 20.516 -21.984 1 73.62 187 LEU B N 1
ATOM 5110 C CA . LEU B 1 187 ? 3.379 19.5 -20.953 1 73.62 187 LEU B CA 1
ATOM 5111 C C . LEU B 1 187 ? 2.186 19.453 -20 1 73.62 187 LEU B C 1
ATOM 5113 O O . LEU B 1 187 ? 1.646 20.484 -19.625 1 73.62 187 LEU B O 1
ATOM 5117 N N . GLU B 1 188 ? 1.549 18.297 -19.922 1 68.88 188 GLU B N 1
ATOM 5118 C CA . GLU B 1 188 ? 0.427 18.141 -19 1 68.88 188 GLU B CA 1
ATOM 5119 C C . GLU B 1 188 ? 0.914 17.938 -17.562 1 68.88 188 GLU B C 1
ATOM 5121 O O . GLU B 1 188 ? 2.018 17.438 -17.344 1 68.88 188 GLU B O 1
ATOM 5126 N N . PHE B 1 189 ? -0.042 18.719 -16.719 1 62.59 189 PHE B N 1
ATOM 5127 C CA . PHE B 1 189 ? 0.22 18.453 -15.312 1 62.59 189 PHE B CA 1
ATOM 5128 C C . PHE B 1 189 ? 0.38 16.953 -15.062 1 62.59 189 PHE B C 1
ATOM 5130 O O . PHE B 1 189 ? -0.383 16.141 -15.594 1 62.59 189 PHE B O 1
ATOM 5137 N N . GLY B 1 190 ? 1.419 16.625 -14.656 1 65.88 190 GLY B N 1
ATOM 5138 C CA . GLY B 1 190 ? 1.474 15.211 -14.328 1 65.88 190 GLY B CA 1
ATOM 5139 C C . GLY B 1 190 ? 2.844 14.766 -13.852 1 65.88 190 GLY B C 1
ATOM 5140 O O . GLY B 1 190 ? 3.719 15.594 -13.594 1 65.88 190 GLY B O 1
ATOM 5141 N N . LEU B 1 191 ? 2.9 13.727 -13.164 1 62.03 191 LEU B N 1
ATOM 5142 C CA . LEU B 1 191 ? 4.094 12.984 -12.773 1 62.03 191 LEU B CA 1
ATOM 5143 C C . LEU B 1 191 ? 4.445 11.93 -13.812 1 62.03 191 LEU B C 1
ATOM 5145 O O . LEU B 1 191 ? 3.639 11.039 -14.094 1 62.03 191 LEU B O 1
ATOM 5149 N N . LEU B 1 192 ? 5.445 12.383 -14.664 1 59.62 192 LEU B N 1
ATOM 5150 C CA . LEU B 1 192 ? 5.926 11.398 -15.633 1 59.62 192 LEU B CA 1
ATOM 5151 C C . LEU B 1 192 ? 6.766 10.328 -14.938 1 59.62 192 LEU B C 1
ATOM 5153 O O . LEU B 1 192 ? 7.648 10.648 -14.141 1 59.62 192 LEU B O 1
ATOM 5157 N N . ARG B 1 193 ? 6.18 9.148 -14.742 1 62.97 193 ARG B N 1
ATOM 5158 C CA . ARG B 1 193 ? 7.094 8.07 -14.383 1 62.97 193 ARG B CA 1
ATOM 5159 C C . ARG B 1 193 ? 7.039 6.941 -15.406 1 62.97 193 ARG B C 1
ATOM 5161 O O . ARG B 1 193 ? 5.977 6.355 -15.633 1 62.97 193 ARG B O 1
ATOM 5168 N N . LYS B 1 194 ? 8.047 6.977 -16.25 1 61.56 194 LYS B N 1
ATOM 5169 C CA . LYS B 1 194 ? 8.242 5.762 -17.031 1 61.56 194 LYS B CA 1
ATOM 5170 C C . LYS B 1 194 ? 8.898 4.668 -16.188 1 61.56 194 LYS B C 1
ATOM 5172 O O . LYS B 1 194 ? 9.617 4.961 -15.242 1 61.56 194 LYS B O 1
ATOM 5177 N N . PRO B 1 195 ? 8.5 3.502 -16.5 1 59.44 195 PRO B N 1
ATOM 5178 C CA . PRO B 1 195 ? 9.18 2.41 -15.789 1 59.44 195 PRO B CA 1
ATOM 5179 C C . PRO B 1 195 ? 10.695 2.57 -15.766 1 59.44 195 PRO B C 1
ATOM 5181 O O . PRO B 1 195 ? 11.297 2.939 -16.781 1 59.44 195 PRO B O 1
ATOM 5184 N N . GLY B 1 196 ? 11.227 2.477 -14.594 1 64 196 GLY B N 1
ATOM 5185 C CA . GLY B 1 196 ? 12.672 2.52 -14.438 1 64 196 GLY B CA 1
ATOM 5186 C C . GLY B 1 196 ? 13.203 3.92 -14.188 1 64 196 GLY B C 1
ATOM 5187 O O . GLY B 1 196 ? 14.391 4.102 -13.922 1 64 196 GLY B O 1
ATOM 5188 N N . GLN B 1 197 ? 12.297 4.883 -14.328 1 66.5 197 GLN B N 1
ATOM 5189 C CA . GLN B 1 197 ? 12.789 6.254 -14.219 1 66.5 197 GLN B CA 1
ATOM 5190 C C . GLN B 1 197 ? 12.43 6.863 -12.867 1 66.5 197 GLN B C 1
ATOM 5192 O O . GLN B 1 197 ? 11.484 6.422 -12.211 1 66.5 197 GLN B O 1
ATOM 5197 N N . ALA B 1 198 ? 13.32 7.809 -12.523 1 74.69 198 ALA B N 1
ATOM 5198 C CA . ALA B 1 198 ? 13.086 8.547 -11.289 1 74.69 198 ALA B CA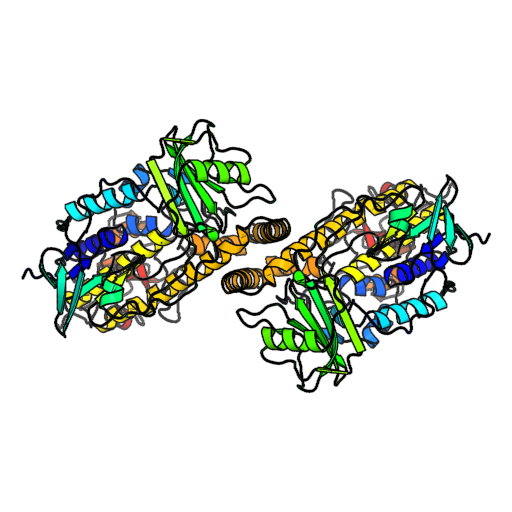 1
ATOM 5199 C C . ALA B 1 198 ? 11.938 9.531 -11.438 1 74.69 198 ALA B C 1
ATOM 5201 O O . ALA B 1 198 ? 11.469 9.781 -12.555 1 74.69 198 ALA B O 1
ATOM 5202 N N . PHE B 1 199 ? 11.477 10.016 -10.406 1 78.75 199 PHE B N 1
ATOM 5203 C CA . PHE B 1 199 ? 10.336 10.914 -10.305 1 78.75 199 PHE B CA 1
ATOM 5204 C C . PHE B 1 199 ? 10.594 12.203 -11.078 1 78.75 199 PHE B C 1
ATOM 5206 O O . PHE B 1 199 ? 11.703 12.734 -11.055 1 78.75 199 PHE B O 1
ATOM 5213 N N . LEU B 1 200 ? 9.648 12.617 -11.914 1 85.38 200 LEU B N 1
ATOM 5214 C CA . LEU B 1 200 ? 9.625 13.914 -12.578 1 85.38 200 LEU B CA 1
ATOM 5215 C C . LEU B 1 200 ? 8.242 14.547 -12.5 1 85.38 200 LEU B C 1
ATOM 5217 O O . LEU B 1 200 ? 7.277 14.008 -13.047 1 85.38 200 LEU B O 1
ATOM 5221 N N . GLY B 1 201 ? 8.188 15.555 -11.727 1 85.44 201 GLY B N 1
ATOM 5222 C CA . GLY B 1 201 ? 6.957 16.344 -11.656 1 85.44 201 GLY B CA 1
ATOM 5223 C C . GLY B 1 201 ? 6.945 17.516 -12.609 1 85.44 201 GLY B C 1
ATOM 5224 O O . GLY B 1 201 ? 7.957 18.203 -12.781 1 85.44 201 GLY B O 1
ATOM 5225 N N . ILE B 1 202 ? 5.852 17.641 -13.32 1 83.81 202 ILE B N 1
ATOM 5226 C CA . ILE B 1 202 ? 5.656 18.734 -14.25 1 83.81 202 ILE B CA 1
ATOM 5227 C C . ILE B 1 202 ? 4.445 19.562 -13.828 1 83.81 202 ILE B C 1
ATOM 5229 O O . ILE B 1 202 ? 3.336 19.031 -13.711 1 83.81 202 ILE B O 1
ATOM 5233 N N . LEU B 1 203 ? 4.66 20.781 -13.531 1 83.69 203 LEU B N 1
ATOM 5234 C CA . LEU B 1 203 ? 3.592 21.703 -13.164 1 83.69 203 LEU B CA 1
ATOM 5235 C C . LEU B 1 203 ? 3.531 22.875 -14.141 1 83.69 203 LEU B C 1
ATOM 5237 O O . LEU B 1 203 ? 4.23 23.875 -13.953 1 83.69 203 LEU B O 1
ATOM 5241 N N . PRO B 1 204 ? 2.596 22.797 -15.062 1 81.12 204 PRO B N 1
ATOM 5242 C CA . PRO B 1 204 ? 2.439 23.906 -15.992 1 81.12 204 PRO B CA 1
ATOM 5243 C C . PRO B 1 204 ? 1.704 25.094 -15.375 1 81.12 204 PRO B C 1
ATOM 5245 O O . PRO B 1 204 ? 0.589 24.938 -14.867 1 81.12 204 PRO B O 1
ATOM 5248 N N . PHE B 1 205 ? 2.23 26.25 -15.164 1 74.44 205 PHE B N 1
ATOM 5249 C CA . PHE B 1 205 ? 1.574 27.391 -14.539 1 74.44 205 PHE B CA 1
ATOM 5250 C C . PHE B 1 205 ? 1.063 28.359 -15.602 1 74.44 205 PHE B C 1
ATOM 5252 O O . PHE B 1 205 ? -0.023 28.922 -15.453 1 74.44 205 PHE B O 1
ATOM 5259 N N . GLU B 1 206 ? 1.849 28.734 -16.594 1 72.5 206 GLU B N 1
ATOM 5260 C CA . GLU B 1 206 ? 1.466 29.625 -17.688 1 72.5 206 GLU B CA 1
ATOM 5261 C C . GLU B 1 206 ? 1.97 29.109 -19.031 1 72.5 206 GLU B C 1
ATOM 5263 O O . GLU B 1 206 ? 2.789 28.188 -19.078 1 72.5 206 GLU B O 1
ATOM 5268 N N . GLU B 1 207 ? 1.32 29.672 -19.984 1 75.25 207 GLU B N 1
ATOM 5269 C CA . GLU B 1 207 ? 1.767 29.297 -21.312 1 75.25 207 GLU B CA 1
ATOM 5270 C C . GLU B 1 207 ? 3.26 29.562 -21.5 1 75.25 207 GLU B C 1
ATOM 5272 O O . GLU B 1 207 ? 3.748 30.641 -21.188 1 75.25 207 GLU B O 1
ATOM 5277 N N . GLY B 1 208 ? 3.979 28.594 -21.797 1 77.31 208 GLY B N 1
ATOM 5278 C CA . GLY B 1 208 ? 5.375 28.719 -22.188 1 77.31 208 GLY B CA 1
ATOM 5279 C C . GLY B 1 208 ? 6.336 28.453 -21.031 1 77.31 208 GLY B C 1
ATOM 5280 O O . GLY B 1 208 ? 7.555 28.469 -21.234 1 77.31 208 GLY B O 1
ATOM 5281 N N . TRP B 1 209 ? 5.879 28.375 -19.891 1 83.25 209 TRP B N 1
ATOM 5282 C CA . TRP B 1 209 ? 6.832 28.016 -18.859 1 83.25 209 TRP B CA 1
ATOM 5283 C C . TRP B 1 209 ? 6.199 27.047 -17.859 1 83.25 209 TRP B C 1
ATOM 5285 O O . TRP B 1 209 ? 4.977 27.016 -17.703 1 83.25 209 TRP B O 1
ATOM 5295 N N . CYS B 1 210 ? 6.984 26.219 -17.203 1 86.94 210 CYS B N 1
ATOM 5296 C CA . CYS B 1 210 ? 6.531 25.234 -16.219 1 86.94 210 CYS B CA 1
ATOM 5297 C C . CYS B 1 210 ? 7.551 25.047 -15.109 1 86.94 210 CYS B C 1
ATOM 5299 O O . CYS B 1 210 ? 8.672 25.562 -15.203 1 86.94 210 CYS B O 1
ATOM 5301 N N . ARG B 1 211 ? 7.082 24.5 -14.055 1 89.94 211 ARG B N 1
ATOM 5302 C CA . ARG B 1 211 ? 7.969 23.984 -13.023 1 89.94 211 ARG B CA 1
ATOM 5303 C C . ARG B 1 211 ? 8.242 22.5 -13.227 1 89.94 211 ARG B C 1
ATOM 5305 O O . ARG B 1 211 ? 7.316 21.719 -13.461 1 89.94 211 ARG B O 1
ATOM 5312 N N . LEU B 1 212 ? 9.547 22.219 -13.211 1 89.12 212 LEU B N 1
ATOM 5313 C CA . LEU B 1 212 ? 9.977 20.828 -13.211 1 89.12 212 LEU B CA 1
ATOM 5314 C C . LEU B 1 212 ? 10.633 20.453 -11.891 1 89.12 212 LEU B C 1
ATOM 5316 O O . LEU B 1 212 ? 11.461 21.203 -11.367 1 89.12 212 LEU B O 1
ATOM 5320 N N . ALA B 1 213 ? 10.188 19.422 -11.312 1 88.44 213 ALA B N 1
ATOM 5321 C CA . ALA B 1 213 ? 10.766 18.875 -10.086 1 88.44 213 ALA B CA 1
ATOM 5322 C C . ALA B 1 213 ? 11.227 17.438 -10.289 1 88.44 213 ALA B C 1
ATOM 5324 O O . ALA B 1 213 ? 10.469 16.594 -10.766 1 88.44 213 ALA B O 1
ATOM 5325 N N . PHE B 1 214 ? 12.5 17.141 -9.961 1 87.94 214 PHE B N 1
ATOM 5326 C CA . PHE B 1 214 ? 13.008 15.797 -10.18 1 87.94 214 PHE B CA 1
ATOM 5327 C C . PHE B 1 214 ? 14.109 15.469 -9.18 1 87.94 214 PHE B C 1
ATOM 5329 O O . PHE B 1 214 ? 14.789 16.359 -8.68 1 87.94 214 PHE B O 1
ATOM 5336 N N . SER B 1 215 ? 14.242 14.156 -8.93 1 82.88 215 SER B N 1
ATOM 5337 C CA . SER B 1 215 ? 15.219 13.68 -7.957 1 82.88 215 SER B CA 1
ATOM 5338 C C . SER B 1 215 ? 16.625 13.719 -8.523 1 82.88 215 SER B C 1
ATOM 5340 O O . SER B 1 215 ? 16.828 13.531 -9.727 1 82.88 215 SER B O 1
ATOM 5342 N N . THR B 1 216 ? 17.531 14.047 -7.641 1 83.75 216 THR B N 1
ATOM 5343 C CA . THR B 1 216 ? 18.969 13.969 -7.926 1 83.75 216 THR B CA 1
ATOM 5344 C C . THR B 1 216 ? 19.703 13.203 -6.828 1 83.75 216 THR B C 1
ATOM 5346 O O . THR B 1 216 ? 19.109 12.891 -5.789 1 83.75 216 THR B O 1
ATOM 5349 N N . GLY B 1 217 ? 20.953 12.805 -7.102 1 81.88 217 GLY B N 1
ATOM 5350 C CA . GLY B 1 217 ? 21.734 12.078 -6.125 1 81.88 217 GLY B CA 1
ATOM 5351 C C . GLY B 1 217 ? 22.219 12.945 -4.98 1 81.88 217 GLY B C 1
ATOM 5352 O O . GLY B 1 217 ? 22.266 14.172 -5.098 1 81.88 217 GLY B O 1
ATOM 5353 N N . LEU B 1 218 ? 22.562 12.281 -3.871 1 86.19 218 LEU B N 1
ATOM 5354 C CA . LEU B 1 218 ? 23.031 12.969 -2.676 1 86.19 218 LEU B CA 1
ATOM 5355 C C . LEU B 1 218 ? 24.391 13.617 -2.926 1 86.19 218 LEU B C 1
ATOM 5357 O O . LEU B 1 218 ? 24.766 14.562 -2.223 1 86.19 218 LEU B O 1
ATOM 5361 N N . ASP B 1 219 ? 25.047 13.109 -3.898 1 83.69 219 ASP B N 1
ATOM 5362 C CA . ASP B 1 219 ? 26.406 13.578 -4.184 1 83.69 219 ASP B CA 1
ATOM 5363 C C . ASP B 1 219 ? 26.391 15.039 -4.629 1 83.69 219 ASP B C 1
ATOM 5365 O O . ASP B 1 219 ? 27.422 15.703 -4.617 1 83.69 219 ASP B O 1
ATOM 5369 N N . ARG B 1 220 ? 25.266 15.57 -4.895 1 82 220 ARG B N 1
ATOM 5370 C CA . ARG B 1 220 ? 25.188 16.938 -5.406 1 82 220 ARG B CA 1
ATOM 5371 C C . ARG B 1 220 ? 24.672 17.891 -4.336 1 82 220 ARG B C 1
ATOM 5373 O O . ARG B 1 220 ? 24.484 19.078 -4.598 1 82 220 ARG B O 1
ATOM 5380 N N . LEU B 1 221 ? 24.484 17.328 -3.191 1 85.56 221 LEU B N 1
ATOM 5381 C CA . LEU B 1 221 ? 23.953 18.156 -2.119 1 85.56 221 LEU B CA 1
ATOM 5382 C C . LEU B 1 221 ? 24.953 19.25 -1.733 1 85.56 221 LEU B C 1
ATOM 5384 O O . LEU B 1 221 ? 26.141 18.969 -1.58 1 85.56 221 LEU B O 1
ATOM 5388 N N . GLY B 1 222 ? 24.531 20.469 -1.603 1 83.38 222 GLY B N 1
ATOM 5389 C CA . GLY B 1 222 ? 25.391 21.594 -1.232 1 83.38 222 GLY B CA 1
ATOM 5390 C C . GLY B 1 222 ? 25.984 22.297 -2.428 1 83.38 222 GLY B C 1
ATOM 5391 O O . GLY B 1 222 ? 26.547 23.391 -2.291 1 83.38 222 GLY B O 1
ATOM 5392 N N . VAL B 1 223 ? 25.844 21.688 -3.613 1 86.88 223 VAL B N 1
ATOM 5393 C CA . VAL B 1 223 ? 26.359 22.297 -4.84 1 86.88 223 VAL B CA 1
ATOM 5394 C C . VAL B 1 223 ? 25.266 23.141 -5.492 1 86.88 223 VAL B C 1
ATOM 5396 O O . VAL B 1 223 ? 24.109 22.703 -5.594 1 86.88 223 VAL B O 1
ATOM 5399 N N . GLU B 1 224 ? 25.656 24.344 -5.867 1 90.44 224 GLU B N 1
ATOM 5400 C CA . GLU B 1 224 ? 24.688 25.203 -6.535 1 90.44 224 GLU B CA 1
ATOM 5401 C C . GLU B 1 224 ? 24.172 24.562 -7.824 1 90.44 224 GLU B C 1
ATOM 5403 O O . GLU B 1 224 ? 24.969 24.156 -8.672 1 90.44 224 GLU B O 1
ATOM 5408 N N . PRO B 1 225 ? 22.922 24.484 -7.945 1 93.5 225 PRO B N 1
ATOM 5409 C CA . PRO B 1 225 ? 22.391 23.844 -9.156 1 93.5 225 PRO B CA 1
ATOM 5410 C C . PRO B 1 225 ? 22.5 24.734 -10.383 1 93.5 225 PRO B C 1
ATOM 5412 O O . PRO B 1 225 ? 22.438 25.969 -10.273 1 93.5 225 PRO B O 1
ATOM 5415 N N . THR B 1 226 ? 22.656 24.125 -11.539 1 94.06 226 THR B N 1
ATOM 5416 C CA . THR B 1 226 ? 22.75 24.844 -12.805 1 94.06 226 THR B CA 1
ATOM 5417 C C . THR B 1 226 ? 21.734 24.312 -13.805 1 94.06 226 THR B C 1
ATOM 5419 O O . THR B 1 226 ? 21.203 23.219 -13.633 1 94.06 226 THR B O 1
ATOM 5422 N N . LEU B 1 227 ? 21.516 25.172 -14.75 1 95.31 227 LEU B N 1
ATOM 5423 C CA . LEU B 1 227 ? 20.594 24.766 -15.805 1 95.31 227 LEU B CA 1
ATOM 5424 C C . LEU B 1 227 ? 21.156 23.578 -16.578 1 95.31 227 LEU B C 1
ATOM 5426 O O . LEU B 1 227 ? 20.391 22.703 -17.016 1 95.31 227 LEU B O 1
ATOM 5430 N N . GLU B 1 228 ? 22.422 23.547 -16.75 1 95.06 228 GLU B N 1
ATOM 5431 C CA . GLU B 1 228 ? 23.062 22.438 -17.453 1 95.06 228 GLU B CA 1
ATOM 5432 C C . GLU B 1 228 ? 22.859 21.109 -16.703 1 95.06 228 GLU B C 1
ATOM 5434 O O . GLU B 1 228 ? 22.594 20.078 -17.328 1 95.06 228 GLU B O 1
ATOM 5439 N N . GLU B 1 229 ? 23.047 21.203 -15.461 1 93.31 229 GLU B N 1
ATOM 5440 C CA . GLU B 1 229 ? 22.781 20.031 -14.641 1 93.31 229 GLU B CA 1
ATOM 5441 C C . GLU B 1 229 ? 21.344 19.562 -14.773 1 93.31 229 GLU B C 1
ATOM 5443 O O . GLU B 1 229 ? 21.078 18.359 -14.828 1 93.31 229 GLU B O 1
ATOM 5448 N N . ALA B 1 230 ? 20.469 20.5 -14.766 1 94.06 230 ALA B N 1
ATOM 5449 C CA . ALA B 1 230 ? 19.047 20.188 -14.906 1 94.06 230 ALA B CA 1
ATOM 5450 C C . ALA B 1 230 ? 18.766 19.484 -16.234 1 94.06 230 ALA B C 1
ATOM 5452 O O . ALA B 1 230 ? 18.047 18.5 -16.281 1 94.06 230 ALA B O 1
ATOM 5453 N N . LYS B 1 231 ? 19.344 20.016 -17.219 1 94.5 231 LYS B N 1
ATOM 5454 C CA . LYS B 1 231 ? 19.156 19.438 -18.547 1 94.5 231 LYS B CA 1
ATOM 5455 C C . LYS B 1 231 ? 19.656 17.984 -18.594 1 94.5 231 LYS B C 1
ATOM 5457 O O . LYS B 1 231 ? 18.984 17.109 -19.125 1 94.5 231 LYS B O 1
ATOM 5462 N N . GLU B 1 232 ? 20.781 17.781 -18.062 1 92.81 232 GLU B N 1
ATOM 5463 C CA . GLU B 1 232 ? 21.359 16.438 -18.031 1 92.81 232 GLU B CA 1
ATOM 5464 C C . GLU B 1 232 ? 20.469 15.469 -17.281 1 92.81 232 GLU B C 1
ATOM 5466 O O . GLU B 1 232 ? 20.234 14.344 -17.719 1 92.81 232 GLU B O 1
ATOM 5471 N N . ALA B 1 233 ? 20.062 15.906 -16.125 1 89.31 233 ALA B N 1
ATOM 5472 C CA . ALA B 1 233 ? 19.203 15.062 -15.297 1 89.31 233 ALA B CA 1
ATOM 5473 C C . ALA B 1 233 ? 17.906 14.727 -16.031 1 89.31 233 ALA B C 1
ATOM 5475 O O . ALA B 1 233 ? 17.438 13.586 -15.992 1 89.31 233 ALA B O 1
ATOM 5476 N N . LEU B 1 234 ? 17.328 15.711 -16.688 1 89.75 234 LEU B N 1
ATOM 5477 C CA . LEU B 1 234 ? 16.062 15.523 -17.391 1 89.75 234 LEU B CA 1
ATOM 5478 C C . LEU B 1 234 ? 16.234 14.555 -18.562 1 89.75 234 LEU B C 1
ATOM 5480 O O . LEU B 1 234 ? 15.359 13.711 -18.797 1 89.75 234 LEU B O 1
ATOM 5484 N N . ILE B 1 235 ? 17.328 14.656 -19.234 1 90.81 235 ILE B N 1
ATOM 5485 C CA . ILE B 1 235 ? 17.609 13.734 -20.328 1 90.81 235 ILE B CA 1
ATOM 5486 C C . ILE B 1 235 ? 17.734 12.312 -19.797 1 90.81 235 ILE B C 1
ATOM 5488 O O . ILE B 1 235 ? 17.219 11.367 -20.391 1 90.81 235 ILE B O 1
ATOM 5492 N N . ALA B 1 236 ? 18.344 12.211 -18.703 1 86.06 236 ALA B N 1
ATOM 5493 C CA . ALA B 1 236 ? 18.516 10.898 -18.094 1 86.06 236 ALA B CA 1
ATOM 5494 C C . ALA B 1 236 ? 17.172 10.312 -17.656 1 86.06 236 ALA B C 1
ATOM 5496 O O . ALA B 1 236 ? 16.938 9.109 -17.766 1 86.06 236 ALA B O 1
ATOM 5497 N N . ILE B 1 237 ? 16.328 11.094 -17.156 1 85.56 237 ILE B N 1
ATOM 5498 C CA . ILE B 1 237 ? 15.055 10.656 -16.594 1 85.56 237 ILE B CA 1
ATOM 5499 C C . ILE B 1 237 ? 14.031 10.453 -17.703 1 85.56 237 ILE B C 1
ATOM 5501 O O . ILE B 1 237 ? 13.328 9.438 -17.734 1 85.56 237 ILE B O 1
ATOM 5505 N N . ALA B 1 238 ? 13.93 11.398 -18.609 1 84.38 238 ALA B N 1
ATOM 5506 C CA . ALA B 1 238 ? 12.797 11.438 -19.531 1 84.38 238 ALA B CA 1
ATOM 5507 C C . ALA B 1 238 ? 13.258 11.281 -20.969 1 84.38 238 ALA B C 1
ATOM 5509 O O . ALA B 1 238 ? 12.438 11.203 -21.891 1 84.38 238 ALA B O 1
ATOM 5510 N N . GLY B 1 239 ? 14.508 11.234 -21.219 1 86 239 GLY B N 1
ATOM 5511 C CA . GLY B 1 239 ? 15.031 11.156 -22.578 1 86 239 GLY B CA 1
ATOM 5512 C C . GLY B 1 239 ? 15.062 12.5 -23.281 1 86 239 GLY B C 1
ATOM 5513 O O . GLY B 1 239 ? 15.492 12.594 -24.438 1 86 239 GLY B O 1
ATOM 5514 N N . THR B 1 240 ? 14.594 13.586 -22.609 1 89.19 240 THR B N 1
ATOM 5515 C CA . THR B 1 240 ? 14.57 14.945 -23.141 1 89.19 240 THR B CA 1
ATOM 5516 C C . THR B 1 240 ? 14.734 15.969 -22.031 1 89.19 240 THR B C 1
ATOM 5518 O O . THR B 1 240 ? 14.508 15.664 -20.859 1 89.19 240 THR B O 1
ATOM 5521 N N . ASP B 1 241 ? 15.227 17.078 -22.422 1 90.75 241 ASP B N 1
ATOM 5522 C CA . ASP B 1 241 ? 15.281 18.156 -21.453 1 90.75 241 ASP B CA 1
ATOM 5523 C C . ASP B 1 241 ? 14.117 19.125 -21.656 1 90.75 241 ASP B C 1
ATOM 5525 O O . ASP B 1 241 ? 14.086 20.203 -21.047 1 90.75 241 ASP B O 1
ATOM 5529 N N . PHE B 1 242 ? 13.18 18.797 -22.547 1 88.75 242 PHE B N 1
ATOM 5530 C CA . PHE B 1 242 ? 11.969 19.547 -22.859 1 88.75 242 PHE B CA 1
ATOM 5531 C C . PHE B 1 242 ? 12.312 20.906 -23.438 1 88.75 242 PHE B C 1
ATOM 5533 O O . PHE B 1 242 ? 11.461 21.797 -23.484 1 88.75 242 PHE B O 1
ATOM 5540 N N . GLY B 1 243 ? 13.617 21.125 -23.797 1 92.5 243 GLY B N 1
ATOM 5541 C CA . GLY B 1 243 ? 14.047 22.406 -24.312 1 92.5 243 GLY B CA 1
ATOM 5542 C C . GLY B 1 243 ? 14 23.516 -23.266 1 92.5 243 GLY B C 1
ATOM 5543 O O . GLY B 1 243 ? 13.625 24.641 -23.562 1 92.5 243 GLY B O 1
ATOM 5544 N N . ILE B 1 244 ? 14.242 23.141 -22.078 1 92.56 244 ILE B N 1
ATOM 5545 C CA . ILE B 1 244 ? 14.148 24.125 -20.984 1 92.56 244 ILE B CA 1
ATOM 5546 C C . ILE B 1 244 ? 15.188 25.219 -21.203 1 92.56 244 ILE B C 1
ATOM 5548 O O . ILE B 1 244 ? 16.312 24.953 -21.609 1 92.56 244 ILE B O 1
ATOM 5552 N N . HIS B 1 245 ? 14.773 26.422 -21.031 1 94.12 245 HIS B N 1
ATOM 5553 C CA . HIS B 1 245 ? 15.641 27.594 -21.172 1 94.12 245 HIS B CA 1
ATOM 5554 C C . HIS B 1 245 ? 15.094 28.781 -20.375 1 94.12 245 HIS B C 1
ATOM 5556 O O . HIS B 1 245 ? 13.969 28.734 -19.875 1 94.12 245 HIS B O 1
ATOM 5562 N N . ASN B 1 246 ? 15.969 29.781 -20.125 1 92.56 246 ASN B N 1
ATOM 5563 C CA . ASN B 1 246 ? 15.594 31 -19.422 1 92.56 246 ASN B CA 1
ATOM 5564 C C . ASN B 1 246 ? 14.977 30.688 -18.062 1 92.56 246 ASN B C 1
ATOM 5566 O O . ASN B 1 246 ? 13.812 31.016 -17.812 1 92.56 246 ASN B O 1
ATOM 5570 N N . PRO B 1 247 ? 15.75 30.047 -17.25 1 92.25 247 PRO B N 1
ATOM 5571 C CA . PRO B 1 247 ? 15.203 29.719 -15.93 1 92.25 247 PRO B CA 1
ATOM 5572 C C . PRO B 1 247 ? 14.859 30.953 -15.102 1 92.25 247 PRO B C 1
ATOM 5574 O O . PRO B 1 247 ? 15.648 31.906 -15.055 1 92.25 247 PRO B O 1
ATOM 5577 N N . ARG B 1 248 ? 13.68 30.922 -14.555 1 85.44 248 ARG B N 1
ATOM 5578 C CA . ARG B 1 248 ? 13.273 31.953 -13.609 1 85.44 248 ARG B CA 1
ATOM 5579 C C . ARG B 1 248 ? 13.758 31.641 -12.195 1 85.44 248 ARG B C 1
ATOM 5581 O O . ARG B 1 248 ? 14.016 32.531 -11.398 1 85.44 248 ARG B O 1
ATOM 5588 N N . TRP B 1 249 ? 13.852 30.391 -11.992 1 88.12 249 TRP B N 1
ATOM 5589 C CA . TRP B 1 249 ? 14.234 29.938 -10.656 1 88.12 249 TRP B CA 1
ATOM 5590 C C . TRP B 1 249 ? 14.781 28.516 -10.703 1 88.12 249 TRP B C 1
ATOM 5592 O O . TRP B 1 249 ? 14.242 27.656 -11.406 1 88.12 249 TRP B O 1
ATOM 5602 N N . ILE B 1 250 ? 15.945 28.266 -10.07 1 91.5 250 ILE B N 1
ATOM 5603 C CA . ILE B 1 250 ? 16.516 26.938 -9.875 1 91.5 250 ILE B CA 1
ATOM 5604 C C . ILE B 1 250 ? 16.891 26.734 -8.414 1 91.5 250 ILE B C 1
ATOM 5606 O O . ILE B 1 250 ? 17.516 27.609 -7.801 1 91.5 250 ILE B O 1
ATOM 5610 N N . SER B 1 251 ? 16.422 25.688 -7.871 1 90.12 251 SER B N 1
ATOM 5611 C CA . SER B 1 251 ? 16.734 25.406 -6.477 1 90.12 251 SER B CA 1
ATOM 5612 C C . SER B 1 251 ? 17 23.922 -6.262 1 90.12 251 SER B C 1
ATOM 5614 O O . SER B 1 251 ? 16.531 23.078 -7.031 1 90.12 251 SER B O 1
ATOM 5616 N N . ARG B 1 252 ? 17.922 23.609 -5.332 1 91.75 252 ARG B N 1
ATOM 5617 C CA . ARG B 1 252 ? 18.172 22.25 -4.883 1 91.75 252 ARG B CA 1
ATOM 5618 C C . ARG B 1 252 ? 17.75 22.062 -3.428 1 91.75 252 ARG B C 1
ATOM 5620 O O . ARG B 1 252 ? 17.984 22.953 -2.598 1 91.75 252 ARG B O 1
ATOM 5627 N N . PHE B 1 253 ? 17.125 20.984 -3.115 1 89.19 253 PHE B N 1
ATOM 5628 C CA . PHE B 1 253 ? 16.734 20.672 -1.748 1 89.19 253 PHE B CA 1
ATOM 5629 C C . PHE B 1 253 ? 16.844 19.172 -1.484 1 89.19 253 PHE B C 1
ATOM 5631 O O . PHE B 1 253 ? 17.109 18.391 -2.4 1 89.19 253 PHE B O 1
ATOM 5638 N N . SER B 1 254 ? 16.844 18.797 -0.227 1 92.88 254 SER B N 1
ATOM 5639 C CA . SER B 1 254 ? 16.922 17.391 0.154 1 92.88 254 SER B CA 1
ATOM 5640 C C . SER B 1 254 ? 15.656 16.922 0.856 1 92.88 254 SER B C 1
ATOM 5642 O O . SER B 1 254 ? 14.758 17.719 1.125 1 92.88 254 SER B O 1
ATOM 5644 N N . ASP B 1 255 ? 15.617 15.641 1.101 1 92.94 255 ASP B N 1
ATOM 5645 C CA . ASP B 1 255 ? 14.461 15.102 1.815 1 92.94 255 ASP B CA 1
ATOM 5646 C C . ASP B 1 255 ? 14.719 15.062 3.32 1 92.94 255 ASP B C 1
ATOM 5648 O O . ASP B 1 255 ? 14.164 14.219 4.027 1 92.94 255 ASP B O 1
ATOM 5652 N N . MET B 1 256 ? 15.625 15.961 3.766 1 95.56 256 MET B N 1
ATOM 5653 C CA . MET B 1 256 ? 15.797 16.109 5.207 1 95.56 256 MET B CA 1
ATOM 5654 C C . MET B 1 256 ? 14.445 16.266 5.898 1 95.56 256 MET B C 1
ATOM 5656 O O . MET B 1 256 ? 13.57 16.984 5.418 1 95.56 256 MET B O 1
ATOM 5660 N N . THR B 1 257 ? 14.242 15.516 6.945 1 97.62 257 THR B N 1
ATOM 5661 C CA . THR B 1 257 ? 12.984 15.5 7.691 1 97.62 257 THR B CA 1
ATOM 5662 C C . THR B 1 257 ? 13.227 15.773 9.172 1 97.62 257 THR B C 1
ATOM 5664 O O . THR B 1 257 ? 13.961 15.039 9.836 1 97.62 257 THR B O 1
ATOM 5667 N N . ARG B 1 258 ? 12.633 16.922 9.656 1 98.56 258 ARG B N 1
ATOM 5668 C CA . ARG B 1 258 ? 12.82 17.312 11.047 1 98.56 258 ARG B CA 1
ATOM 5669 C C . ARG B 1 258 ? 11.555 17.922 11.625 1 98.56 258 ARG B C 1
ATOM 5671 O O . ARG B 1 258 ? 10.773 18.547 10.898 1 98.56 258 ARG B O 1
ATOM 5678 N N . GLN B 1 259 ? 11.391 17.781 12.867 1 98.88 259 GLN B N 1
ATOM 5679 C CA . GLN B 1 259 ? 10.297 18.406 13.609 1 98.88 259 GLN B CA 1
ATOM 5680 C C . GLN B 1 259 ? 10.766 18.875 14.992 1 98.88 259 GLN B C 1
ATOM 5682 O O . GLN B 1 259 ? 11.453 18.125 15.695 1 98.88 259 GLN B O 1
ATOM 5687 N N . ALA B 1 260 ? 10.406 20.094 15.281 1 98.88 260 ALA B N 1
ATOM 5688 C CA . ALA B 1 260 ? 10.734 20.609 16.609 1 98.88 260 ALA B CA 1
ATOM 5689 C C . ALA B 1 260 ? 10.172 19.719 17.703 1 98.88 260 ALA B C 1
ATOM 5691 O O . ALA B 1 260 ? 9.039 19.234 17.594 1 98.88 260 ALA B O 1
ATOM 5692 N N . ASP B 1 261 ? 10.906 19.438 18.75 1 98.12 261 ASP B N 1
ATOM 5693 C CA . ASP B 1 261 ? 10.469 18.516 19.797 1 98.12 261 ASP B CA 1
ATOM 5694 C C . ASP B 1 261 ? 9.336 19.125 20.625 1 98.12 261 ASP B C 1
ATOM 5696 O O . ASP B 1 261 ? 8.594 18.406 21.281 1 98.12 261 ASP B O 1
ATOM 5700 N N . ARG B 1 262 ? 9.273 20.469 20.609 1 98.44 262 ARG B N 1
ATOM 5701 C CA . ARG B 1 262 ? 8.156 21.203 21.188 1 98.44 262 ARG B CA 1
ATOM 5702 C C . ARG B 1 262 ? 7.875 22.484 20.406 1 98.44 262 ARG B C 1
ATOM 5704 O O . ARG B 1 262 ? 8.797 23.125 19.891 1 98.44 262 ARG B O 1
ATOM 5711 N N . TYR B 1 263 ? 6.59 22.844 20.391 1 98.81 263 TYR B N 1
ATOM 5712 C CA . TYR B 1 263 ? 6.191 24 19.578 1 98.81 263 TYR B CA 1
ATOM 5713 C C . TYR B 1 263 ? 6.117 25.266 20.438 1 98.81 263 TYR B C 1
ATOM 5715 O O . TYR B 1 263 ? 5.867 26.344 19.906 1 98.81 263 TYR B O 1
ATOM 5723 N N . ARG B 1 264 ? 6.383 25.109 21.703 1 98.62 264 ARG B N 1
ATOM 5724 C CA . ARG B 1 264 ? 6.34 26.234 22.641 1 98.62 264 ARG B CA 1
ATOM 5725 C C . ARG B 1 264 ? 7.5 26.172 23.625 1 98.62 264 ARG B C 1
ATOM 5727 O O . ARG B 1 264 ? 7.859 25.094 24.094 1 98.62 264 ARG B O 1
ATOM 5734 N N . ASP B 1 265 ? 8.109 27.25 23.922 1 98.25 265 ASP B N 1
ATOM 5735 C CA . ASP B 1 265 ? 9.008 27.469 25.047 1 98.25 265 ASP B CA 1
ATOM 5736 C C . ASP B 1 265 ? 8.711 28.797 25.75 1 98.25 265 ASP B C 1
ATOM 5738 O O . ASP B 1 265 ? 9.117 29.859 25.266 1 98.25 265 ASP B O 1
ATOM 5742 N N . GLY B 1 266 ? 8 28.703 26.953 1 97.75 266 GLY B N 1
ATOM 5743 C CA . GLY B 1 266 ? 7.57 29.938 27.594 1 97.75 266 GLY B CA 1
ATOM 5744 C C . GLY B 1 266 ? 6.617 30.75 26.734 1 97.75 266 GLY B C 1
ATOM 5745 O O . GLY B 1 266 ? 5.52 30.297 26.406 1 97.75 266 GLY B O 1
ATOM 5746 N N . ARG B 1 267 ? 7.102 31.938 26.328 1 98.38 267 ARG B N 1
ATOM 5747 C CA . ARG B 1 267 ? 6.262 32.844 25.562 1 98.38 267 ARG B CA 1
ATOM 5748 C C . ARG B 1 267 ? 6.645 32.812 24.078 1 98.38 267 ARG B C 1
ATOM 5750 O O . ARG B 1 267 ? 6.152 33.625 23.297 1 98.38 267 ARG B O 1
ATOM 5757 N N . VAL B 1 268 ? 7.465 31.812 23.672 1 98.75 268 VAL B N 1
ATOM 5758 C CA . VAL B 1 268 ? 7.922 31.656 22.297 1 98.75 268 VAL B CA 1
ATOM 5759 C C . VAL B 1 268 ? 7.234 30.453 21.656 1 98.75 268 VAL B C 1
ATOM 5761 O O . VAL B 1 268 ? 7.195 29.375 22.234 1 98.75 268 VAL B O 1
ATOM 5764 N N . PHE B 1 269 ? 6.672 30.641 20.484 1 98.88 269 PHE B N 1
ATOM 5765 C CA . PHE B 1 269 ? 6.02 29.578 19.734 1 98.88 269 PHE B CA 1
ATOM 5766 C C . PHE B 1 269 ? 6.668 29.422 18.359 1 98.88 269 PHE B C 1
ATOM 5768 O O . PHE B 1 269 ? 7.316 30.344 17.859 1 98.88 269 PHE B O 1
ATOM 5775 N N . LEU B 1 270 ? 6.555 28.234 17.797 1 98.94 270 LEU B N 1
ATOM 5776 C CA . LEU B 1 270 ? 6.969 27.938 16.438 1 98.94 270 LEU B CA 1
ATOM 5777 C C . LEU B 1 270 ? 5.773 27.547 15.578 1 98.94 270 LEU B C 1
ATOM 5779 O O . LEU B 1 270 ? 4.863 26.859 16.047 1 98.94 270 LEU B O 1
ATOM 5783 N N . ALA B 1 271 ? 5.75 27.922 14.305 1 98.88 271 ALA B N 1
ATOM 5784 C CA . ALA B 1 271 ? 4.723 27.531 13.344 1 98.88 271 ALA B CA 1
ATOM 5785 C C . ALA B 1 271 ? 5.309 27.391 11.938 1 98.88 271 ALA B C 1
ATOM 5787 O O . ALA B 1 271 ? 6.195 28.156 11.555 1 98.88 271 ALA B O 1
ATOM 5788 N N . GLY B 1 272 ? 4.824 26.453 11.164 1 98.31 272 GLY B N 1
ATOM 5789 C CA . GLY B 1 272 ? 5.301 26.219 9.812 1 98.31 272 GLY B CA 1
ATOM 5790 C C . GLY B 1 272 ? 6.66 25.547 9.766 1 98.31 272 GLY B C 1
ATOM 5791 O O . GLY B 1 272 ? 6.949 24.656 10.578 1 98.31 272 GLY B O 1
ATOM 5792 N N . ASP B 1 273 ? 7.535 25.938 8.82 1 97.12 273 ASP B N 1
ATOM 5793 C CA . ASP B 1 273 ? 8.805 25.281 8.555 1 97.12 273 ASP B CA 1
ATOM 5794 C C . ASP B 1 273 ? 9.773 25.453 9.727 1 97.12 273 ASP B C 1
ATOM 5796 O O . ASP B 1 273 ? 10.742 24.703 9.859 1 97.12 273 ASP B O 1
ATOM 5800 N N . SER B 1 274 ? 9.516 26.484 10.57 1 98.56 274 SER B N 1
ATOM 5801 C CA . SER B 1 274 ? 10.336 26.609 11.773 1 98.56 274 SER B CA 1
ATOM 5802 C C . SER B 1 274 ? 10.102 25.453 12.734 1 98.56 274 SER B C 1
ATOM 5804 O O . SER B 1 274 ? 10.969 25.141 13.555 1 98.56 274 SER B O 1
ATOM 5806 N N . ALA B 1 275 ? 8.93 24.812 12.57 1 98.75 275 ALA B N 1
ATOM 5807 C CA . ALA B 1 275 ? 8.547 23.734 13.477 1 98.75 275 ALA B CA 1
ATOM 5808 C C . ALA B 1 275 ? 8.711 22.375 12.805 1 98.75 275 ALA B C 1
ATOM 5810 O O . ALA B 1 275 ? 8.914 21.359 13.484 1 98.75 275 ALA B O 1
ATOM 5811 N N . HIS B 1 276 ? 8.609 22.297 11.539 1 98.62 276 HIS B N 1
ATOM 5812 C CA . HIS B 1 276 ? 8.664 21.016 10.844 1 98.62 276 HIS B CA 1
ATOM 5813 C C . HIS B 1 276 ? 9.078 21.203 9.383 1 98.62 276 HIS B C 1
ATOM 5815 O O . HIS B 1 276 ? 8.609 22.109 8.711 1 98.62 276 HIS B O 1
ATOM 5821 N N . ILE B 1 277 ? 10.016 20.391 8.898 1 97.5 277 ILE B N 1
ATOM 5822 C CA . ILE B 1 277 ? 10.438 20.375 7.504 1 97.5 277 ILE B CA 1
ATOM 5823 C C . ILE B 1 277 ? 10.438 18.953 6.973 1 97.5 277 ILE B C 1
ATOM 5825 O O . ILE B 1 277 ? 10.719 18 7.711 1 97.5 277 ILE B O 1
ATOM 5829 N N . HIS B 1 278 ? 10.07 18.766 5.805 1 95.81 278 HIS B N 1
ATOM 5830 C CA . HIS B 1 278 ? 9.977 17.484 5.121 1 95.81 278 HIS B CA 1
ATOM 5831 C C . HIS B 1 278 ? 10.078 17.656 3.607 1 95.81 278 HIS B C 1
ATOM 5833 O O . HIS B 1 278 ? 10.055 18.781 3.104 1 95.81 278 HIS B O 1
ATOM 5839 N N . PHE B 1 279 ? 10.258 16.594 2.916 1 92.06 279 PHE B N 1
ATOM 5840 C CA . PHE B 1 279 ? 10.289 16.578 1.458 1 92.06 279 PHE B CA 1
ATOM 5841 C C . PHE B 1 279 ? 8.961 17.062 0.882 1 92.06 279 PHE B C 1
ATOM 5843 O O . PHE B 1 279 ? 7.898 16.75 1.424 1 92.06 279 PHE B O 1
ATOM 5850 N N . PRO B 1 280 ? 8.961 17.891 -0.065 1 87.81 280 PRO B N 1
ATOM 5851 C CA . PRO B 1 280 ? 7.719 18.516 -0.531 1 87.81 280 PRO B CA 1
ATOM 5852 C C . PRO B 1 280 ? 6.84 17.562 -1.333 1 87.81 280 PRO B C 1
ATOM 5854 O O . PRO B 1 280 ? 6.27 17.938 -2.355 1 87.81 280 PRO B O 1
ATOM 5857 N N . PHE B 1 281 ? 6.805 16.328 -0.916 1 85.38 281 PHE B N 1
ATOM 5858 C CA . PHE B 1 281 ? 5.859 15.398 -1.524 1 85.38 281 PHE B CA 1
ATOM 5859 C C . PHE B 1 281 ? 4.43 15.734 -1.109 1 85.38 281 PHE B C 1
ATOM 5861 O O . PHE B 1 281 ? 4.148 15.922 0.077 1 85.38 281 PHE B O 1
ATOM 5868 N N . GLY B 1 282 ? 3.604 15.891 -2.162 1 84.06 282 GLY B N 1
ATOM 5869 C CA . GLY B 1 282 ? 2.191 16.156 -1.929 1 84.06 282 GLY B CA 1
ATOM 5870 C C . GLY B 1 282 ? 1.9 17.594 -1.585 1 84.06 282 GLY B C 1
ATOM 5871 O O . GLY B 1 282 ? 0.742 17.984 -1.407 1 84.06 282 GLY B O 1
ATOM 5872 N N . GLY B 1 283 ? 2.945 18.438 -1.449 1 88.81 283 GLY B N 1
ATOM 5873 C CA . GLY B 1 283 ? 2.738 19.859 -1.198 1 88.81 283 GLY B CA 1
ATOM 5874 C C . GLY B 1 283 ? 2.078 20.125 0.139 1 88.81 283 GLY B C 1
ATOM 5875 O O . GLY B 1 283 ? 1.16 20.953 0.224 1 88.81 283 GLY B O 1
ATOM 5876 N N . GLN B 1 284 ? 2.572 19.562 1.162 1 93.5 284 GLN B N 1
ATOM 5877 C CA . GLN B 1 284 ? 1.836 19.594 2.422 1 93.5 284 GLN B CA 1
ATOM 5878 C C . GLN B 1 284 ? 2.395 20.672 3.357 1 93.5 284 GLN B C 1
ATOM 5880 O O . GLN B 1 284 ? 1.742 21.047 4.328 1 93.5 284 GLN B O 1
ATOM 5885 N N . GLY B 1 285 ? 3.584 21.203 3.102 1 94.94 285 GLY B N 1
ATOM 5886 C CA . GLY B 1 285 ? 4.258 22.109 4.023 1 94.94 285 GLY B CA 1
ATOM 5887 C C . GLY B 1 285 ? 3.502 23.406 4.246 1 94.94 285 GLY B C 1
ATOM 5888 O O . GLY B 1 285 ? 3.109 23.703 5.375 1 94.94 285 GLY B O 1
ATOM 5889 N N . LEU B 1 286 ? 3.291 24.109 3.139 1 96 286 LEU B N 1
ATOM 5890 C CA . LEU B 1 286 ? 2.551 25.375 3.213 1 96 286 LEU B CA 1
ATOM 5891 C C . LEU B 1 286 ? 1.17 25.156 3.82 1 96 286 LEU B C 1
ATOM 5893 O O . LEU B 1 286 ? 0.743 25.906 4.691 1 96 286 LEU B O 1
ATOM 5897 N N . ASN B 1 287 ? 0.52 24.109 3.453 1 98.06 287 ASN B N 1
ATOM 5898 C CA . ASN B 1 287 ? -0.824 23.781 3.92 1 98.06 287 ASN B CA 1
ATOM 5899 C C . ASN B 1 287 ? -0.847 23.516 5.422 1 98.06 287 ASN B C 1
ATOM 5901 O O . ASN B 1 287 ? -1.713 24.031 6.137 1 98.06 287 ASN B O 1
ATOM 5905 N N . THR B 1 288 ? 0.113 22.781 5.891 1 98.25 288 THR B N 1
ATOM 5906 C CA . THR B 1 288 ? 0.229 22.5 7.316 1 98.25 288 THR B CA 1
ATOM 5907 C C . THR B 1 288 ? 0.533 23.781 8.094 1 98.25 288 THR B C 1
ATOM 5909 O O . THR B 1 288 ? -0.03 24 9.172 1 98.25 288 THR B O 1
ATOM 5912 N N . GLY B 1 289 ? 1.391 24.609 7.582 1 98.5 289 GLY B N 1
ATOM 5913 C CA . GLY B 1 289 ? 1.742 25.875 8.227 1 98.5 289 GLY B CA 1
ATOM 5914 C C . GLY B 1 289 ? 0.559 26.812 8.398 1 98.5 289 GLY B C 1
ATOM 5915 O O . GLY B 1 289 ? 0.404 27.438 9.453 1 98.5 289 GLY B O 1
ATOM 5916 N N . ILE B 1 290 ? -0.264 26.922 7.367 1 98.69 290 ILE B N 1
ATOM 5917 C CA . ILE B 1 290 ? -1.456 27.766 7.438 1 98.69 290 ILE B CA 1
ATOM 5918 C C . ILE B 1 290 ? -2.354 27.281 8.578 1 98.69 290 ILE B C 1
ATOM 5920 O O . ILE B 1 290 ? -2.855 28.094 9.359 1 98.69 290 ILE B O 1
ATOM 5924 N N . GLN B 1 291 ? -2.48 26.016 8.688 1 98.75 291 GLN B N 1
ATOM 5925 C CA . GLN B 1 291 ? -3.355 25.469 9.719 1 98.75 291 GLN B CA 1
ATOM 5926 C C . GLN B 1 291 ? -2.744 25.641 11.109 1 98.75 291 GLN B C 1
ATOM 5928 O O . GLN B 1 291 ? -3.467 25.797 12.094 1 98.75 291 GLN B O 1
ATOM 5933 N N . ASP B 1 292 ? -1.376 25.594 11.211 1 98.88 292 ASP B N 1
ATOM 5934 C CA . ASP B 1 292 ? -0.72 25.938 12.469 1 98.88 292 ASP B CA 1
ATOM 5935 C C . ASP B 1 292 ? -1.109 27.344 12.922 1 98.88 292 ASP B C 1
ATOM 5937 O O . ASP B 1 292 ? -1.475 27.547 14.086 1 98.88 292 ASP B O 1
ATOM 5941 N N . ALA B 1 293 ? -1.052 28.25 11.984 1 98.88 293 ALA B N 1
ATOM 5942 C CA . ALA B 1 293 ? -1.327 29.656 12.266 1 98.88 293 ALA B CA 1
ATOM 5943 C C . ALA B 1 293 ? -2.754 29.844 12.773 1 98.88 293 ALA B C 1
ATOM 5945 O O . ALA B 1 293 ? -2.982 30.562 13.742 1 98.88 293 ALA B O 1
ATOM 5946 N N . VAL B 1 294 ? -3.672 29.172 12.141 1 98.81 294 VAL B N 1
ATOM 5947 C CA . VAL B 1 294 ? -5.082 29.312 12.492 1 98.81 294 VAL B CA 1
ATOM 5948 C C . VAL B 1 294 ? -5.332 28.734 13.883 1 98.81 294 VAL B C 1
ATOM 5950 O O . VAL B 1 294 ? -6.047 29.328 14.688 1 98.81 294 VAL B O 1
ATOM 5953 N N . ASN B 1 295 ? -4.738 27.609 14.133 1 98.88 295 ASN B N 1
ATOM 5954 C CA . ASN B 1 295 ? -4.891 26.953 15.43 1 98.88 295 ASN B CA 1
ATOM 5955 C C . ASN B 1 295 ? -4.297 27.797 16.562 1 98.88 295 ASN B C 1
ATOM 5957 O O . ASN B 1 295 ? -4.898 27.922 17.625 1 98.88 295 ASN B O 1
ATOM 5961 N N . LEU B 1 296 ? -3.182 28.422 16.328 1 98.88 296 LEU B N 1
ATOM 5962 C CA . LEU B 1 296 ? -2.461 29.172 17.359 1 98.88 296 LEU B CA 1
ATOM 5963 C C . LEU B 1 296 ? -3.074 30.562 17.547 1 98.88 296 LEU B C 1
ATOM 5965 O O . LEU B 1 296 ? -3.16 31.062 18.672 1 98.88 296 LEU B O 1
ATOM 5969 N N . GLY B 1 297 ? -3.529 31.203 16.484 1 98.69 297 GLY B N 1
ATOM 5970 C CA . GLY B 1 297 ? -3.967 32.594 16.469 1 98.69 297 GLY B CA 1
ATOM 5971 C C . GLY B 1 297 ? -5.07 32.875 17.484 1 98.69 297 GLY B C 1
ATOM 5972 O O . GLY B 1 297 ? -4.938 33.75 18.328 1 98.69 297 GLY B O 1
ATOM 5973 N N . TRP B 1 298 ? -6.113 32.094 17.391 1 98.19 298 TRP B N 1
ATOM 5974 C CA . TRP B 1 298 ? -7.254 32.375 18.266 1 98.19 298 TRP B CA 1
ATOM 5975 C C . TRP B 1 298 ? -6.918 32.062 19.703 1 98.19 298 TRP B C 1
ATOM 5977 O O . TRP B 1 298 ? -7.441 32.688 20.625 1 98.19 298 TRP B O 1
ATOM 5987 N N . LYS B 1 299 ? -6.02 31.109 19.922 1 98.5 299 LYS B N 1
ATOM 5988 C CA . LYS B 1 299 ? -5.609 30.766 21.281 1 98.5 299 LYS B CA 1
ATOM 5989 C C . LYS B 1 299 ? -4.801 31.891 21.922 1 98.5 299 LYS B C 1
ATOM 5991 O O . LYS B 1 299 ? -5.051 32.281 23.062 1 98.5 299 LYS B O 1
ATOM 5996 N N . LEU B 1 300 ? -3.857 32.406 21.188 1 98.62 300 LEU B N 1
ATOM 5997 C CA . LEU B 1 300 ? -3.08 33.531 21.656 1 98.62 300 LEU B CA 1
ATOM 5998 C C . LEU B 1 300 ? -3.988 34.719 21.984 1 98.62 300 LEU B C 1
ATOM 6000 O O . LEU B 1 300 ? -3.846 35.344 23.047 1 98.62 300 LEU B O 1
ATOM 6004 N N . ALA B 1 301 ? -4.918 35 21.109 1 98 301 ALA B N 1
ATOM 6005 C CA . ALA B 1 301 ? -5.836 36.125 21.312 1 98 301 ALA B CA 1
ATOM 6006 C C . ALA B 1 301 ? -6.641 35.938 22.594 1 98 301 ALA B C 1
ATOM 6008 O O . ALA B 1 301 ? -6.77 36.906 23.375 1 98 301 ALA B O 1
ATOM 6009 N N . ALA B 1 302 ? -7.184 34.75 22.812 1 97.12 302 ALA B N 1
ATOM 6010 C CA . ALA B 1 302 ? -8 34.5 23.984 1 97.12 302 ALA B CA 1
ATOM 6011 C C . ALA B 1 302 ? -7.203 34.719 25.266 1 97.12 302 ALA B C 1
ATOM 6013 O O . ALA B 1 302 ? -7.711 35.312 26.219 1 97.12 302 ALA B O 1
ATOM 6014 N N . VAL B 1 303 ? -5.977 34.312 25.281 1 97.5 303 VAL B N 1
ATOM 6015 C CA . VAL B 1 303 ? -5.141 34.438 26.469 1 97.5 303 VAL B CA 1
ATOM 6016 C C . VAL B 1 303 ? -4.719 35.906 26.672 1 97.5 303 VAL B C 1
ATOM 6018 O O . VAL B 1 303 ? -4.762 36.406 27.781 1 97.5 303 VAL B O 1
ATOM 6021 N N . ILE B 1 304 ? -4.316 36.594 25.594 1 97.56 304 ILE B N 1
ATOM 6022 C CA . ILE B 1 304 ? -3.861 37.969 25.656 1 97.56 304 ILE B CA 1
ATOM 6023 C C . ILE B 1 304 ? -4.996 38.875 26.156 1 97.56 304 ILE B C 1
ATOM 6025 O O . ILE B 1 304 ? -4.766 39.781 26.938 1 97.56 304 ILE B O 1
ATOM 6029 N N . LYS B 1 305 ? -6.215 38.531 25.797 1 95.94 305 LYS B N 1
ATOM 6030 C CA . LYS B 1 305 ? -7.379 39.344 26.188 1 95.94 305 LYS B CA 1
ATOM 6031 C C . LYS B 1 305 ? -7.84 38.969 27.594 1 95.94 305 LYS B C 1
ATOM 6033 O O . LYS B 1 305 ? -8.766 39.594 28.125 1 95.94 305 LYS B O 1
ATOM 6038 N N . GLY B 1 306 ? -7.266 37.969 28.172 1 94.94 306 GLY B N 1
ATOM 6039 C CA . GLY B 1 306 ? -7.602 37.562 29.531 1 94.94 306 GLY B CA 1
ATOM 6040 C C . GLY B 1 306 ? -8.844 36.688 29.594 1 94.94 306 GLY B C 1
ATOM 6041 O O . GLY B 1 306 ? -9.398 36.469 30.688 1 94.94 306 GLY B O 1
ATOM 6042 N N . HIS B 1 307 ? -9.289 36.219 28.484 1 94.44 307 HIS B N 1
ATOM 6043 C CA . HIS B 1 307 ? -10.492 35.406 28.438 1 94.44 307 HIS B CA 1
ATOM 6044 C C . HIS B 1 307 ? -10.195 33.969 28.844 1 94.44 307 HIS B C 1
ATOM 6046 O O . HIS B 1 307 ? -11.055 33.281 29.406 1 94.44 307 HIS B O 1
ATOM 6052 N N . ALA B 1 308 ? -9.047 33.469 28.531 1 95.31 308 ALA B N 1
ATOM 6053 C CA . ALA B 1 308 ? -8.656 32.094 28.781 1 95.31 308 ALA B CA 1
ATOM 6054 C C . ALA B 1 308 ? -7.324 32.031 29.531 1 95.31 308 ALA B C 1
ATOM 6056 O O . ALA B 1 308 ? -6.512 32.938 29.438 1 95.31 308 ALA B O 1
ATOM 6057 N N . PRO B 1 309 ? -7.18 30.922 30.281 1 95.69 309 PRO B N 1
ATOM 6058 C CA . PRO B 1 309 ? -5.895 30.75 30.969 1 95.69 309 PRO B CA 1
ATOM 6059 C C . PRO B 1 309 ? -4.762 30.391 30.016 1 95.69 309 PRO B C 1
ATOM 6061 O O . PRO B 1 309 ? -5.012 29.953 28.875 1 95.69 309 PRO B O 1
ATOM 6064 N N . ASP B 1 310 ? -3.547 30.516 30.484 1 95.88 310 ASP B N 1
ATOM 6065 C CA . ASP B 1 310 ? -2.338 30.234 29.719 1 95.88 310 ASP B CA 1
ATOM 6066 C C . ASP B 1 310 ? -2.326 28.781 29.25 1 95.88 310 ASP B C 1
ATOM 6068 O O . ASP B 1 310 ? -1.773 28.469 28.188 1 95.88 310 ASP B O 1
ATOM 6072 N N . ALA B 1 311 ? -2.982 27.922 29.984 1 96.19 311 ALA B N 1
ATOM 6073 C CA . ALA B 1 311 ? -2.998 26.484 29.703 1 96.19 311 ALA B CA 1
ATOM 6074 C C . ALA B 1 311 ? -3.637 26.203 28.344 1 96.19 311 ALA B C 1
ATOM 6076 O O . ALA B 1 311 ? -3.363 25.172 27.719 1 96.19 311 ALA B O 1
ATOM 6077 N N . LEU B 1 312 ? -4.488 27.078 27.844 1 97.69 312 LEU B N 1
ATOM 6078 C CA . LEU B 1 312 ? -5.062 26.938 26.5 1 97.69 312 LEU B CA 1
ATOM 6079 C C . LEU B 1 312 ? -3.969 26.875 25.453 1 97.69 312 LEU B C 1
ATOM 6081 O O . LEU B 1 312 ? -4.098 26.156 24.453 1 97.69 312 LEU B O 1
ATOM 6085 N N . LEU B 1 313 ? -2.893 27.609 25.688 1 98.31 313 LEU B N 1
ATOM 6086 C CA . LEU B 1 313 ? -1.802 27.688 24.719 1 98.31 313 LEU B CA 1
ATOM 6087 C C . LEU B 1 313 ? -1.068 26.359 24.625 1 98.31 313 LEU B C 1
ATOM 6089 O O . LEU B 1 313 ? -0.447 26.062 23.594 1 98.31 313 LEU B O 1
ATOM 6093 N N . ASP B 1 314 ? -1.157 25.5 25.641 1 97.81 314 ASP B N 1
ATOM 6094 C CA . ASP B 1 314 ? -0.51 24.203 25.625 1 97.81 314 ASP B CA 1
ATOM 6095 C C . ASP B 1 314 ? -1.217 23.25 24.672 1 97.81 314 ASP B C 1
ATOM 6097 O O . ASP B 1 314 ? -0.629 22.25 24.219 1 97.81 314 ASP B O 1
ATOM 6101 N N . THR B 1 315 ? -2.443 23.516 24.344 1 98.12 315 THR B N 1
ATOM 6102 C CA . THR B 1 315 ? -3.174 22.656 23.422 1 98.12 315 THR B CA 1
ATOM 6103 C C . THR B 1 315 ? -2.625 22.781 22 1 98.12 315 THR B C 1
ATOM 6105 O O . THR B 1 315 ? -2.865 21.906 21.156 1 98.12 315 THR B O 1
ATOM 6108 N N . TYR B 1 316 ? -1.904 23.891 21.812 1 98.62 316 TYR B N 1
ATOM 6109 C CA . TYR B 1 316 ? -1.312 24.078 20.484 1 98.62 316 TYR B CA 1
ATOM 6110 C C . TYR B 1 316 ? -0.377 22.922 20.141 1 98.62 316 TYR B C 1
ATOM 6112 O O . TYR B 1 316 ? -0.546 22.266 19.109 1 98.62 316 TYR B O 1
ATOM 6120 N N . HIS B 1 317 ? 0.569 22.688 20.984 1 98.56 317 HIS B N 1
ATOM 6121 C CA . HIS B 1 317 ? 1.477 21.562 20.781 1 98.56 317 HIS B CA 1
ATOM 6122 C C . HIS B 1 317 ? 0.716 20.234 20.734 1 98.56 317 HIS B C 1
ATOM 6124 O O . HIS B 1 317 ? 0.969 19.406 19.859 1 98.56 317 HIS B O 1
ATOM 6130 N N . LEU B 1 318 ? -0.194 20.016 21.562 1 98 318 LEU B N 1
ATOM 6131 C CA . LEU B 1 318 ? -0.924 18.766 21.672 1 98 318 LEU B CA 1
ATOM 6132 C C . LEU B 1 318 ? -1.713 18.469 20.406 1 98 318 LEU B C 1
ATOM 6134 O O . LEU B 1 318 ? -1.909 17.312 20.047 1 98 318 LEU B O 1
ATOM 6138 N N . GLU B 1 319 ? -2.1 19.516 19.781 1 98.62 319 GLU B N 1
ATOM 6139 C CA . GLU B 1 319 ? -2.971 19.344 18.609 1 98.62 319 GLU B CA 1
ATOM 6140 C C . GLU B 1 319 ? -2.17 19.344 17.312 1 98.62 319 GLU B C 1
ATOM 6142 O O . GLU B 1 319 ? -2.398 18.516 16.438 1 98.62 319 GLU B O 1
ATOM 6147 N N . ARG B 1 320 ? -1.214 20.203 17.203 1 98.81 320 ARG B N 1
ATOM 6148 C CA . ARG B 1 320 ? -0.606 20.438 15.898 1 98.81 320 ARG B CA 1
ATOM 6149 C C . ARG B 1 320 ? 0.658 19.609 15.719 1 98.81 320 ARG B C 1
ATOM 6151 O O . ARG B 1 320 ? 1.016 19.25 14.602 1 98.81 320 ARG B O 1
ATOM 6158 N N . HIS B 1 321 ? 1.37 19.297 16.812 1 98.69 321 HIS B N 1
ATOM 6159 C CA . HIS B 1 321 ? 2.578 18.5 16.719 1 98.69 321 HIS B CA 1
ATOM 6160 C C . HIS B 1 321 ? 2.279 17.125 16.094 1 98.69 321 HIS B C 1
ATOM 6162 O O . HIS B 1 321 ? 2.936 16.719 15.133 1 98.69 321 HIS B O 1
ATOM 6168 N N . PRO B 1 322 ? 1.206 16.406 16.531 1 98.38 322 PRO B N 1
ATOM 6169 C CA . PRO B 1 322 ? 0.905 15.109 15.93 1 98.38 322 PRO B CA 1
ATOM 6170 C C . PRO B 1 322 ? 0.51 15.227 14.461 1 98.38 322 PRO B C 1
ATOM 6172 O O . PRO B 1 322 ? 0.785 14.32 13.672 1 98.38 322 PRO B O 1
ATOM 6175 N N . VAL B 1 323 ? -0.149 16.281 14.055 1 98.5 323 VAL B N 1
ATOM 6176 C CA . VAL B 1 323 ? -0.533 16.469 12.664 1 98.5 323 VAL B CA 1
ATOM 6177 C C . VAL B 1 323 ? 0.716 16.562 11.789 1 98.5 323 VAL B C 1
ATOM 6179 O O . VAL B 1 323 ? 0.8 15.898 10.75 1 98.5 323 VAL B O 1
ATOM 6182 N N . ALA B 1 324 ? 1.694 17.375 12.211 1 98.56 324 ALA B N 1
ATOM 6183 C CA . ALA B 1 324 ? 2.941 17.5 11.461 1 98.56 324 ALA B CA 1
ATOM 6184 C C . ALA B 1 324 ? 3.711 16.188 11.453 1 98.56 324 ALA B C 1
ATOM 6186 O O . ALA B 1 324 ? 4.336 15.828 10.453 1 98.56 324 ALA B O 1
ATOM 6187 N N . GLU B 1 325 ? 3.699 15.516 12.586 1 98.31 325 GLU B N 1
ATOM 6188 C CA . GLU B 1 325 ? 4.34 14.203 12.664 1 98.31 325 GLU B CA 1
ATOM 6189 C C . GLU B 1 325 ? 3.805 13.266 11.586 1 98.31 325 GLU B C 1
ATOM 6191 O O . GLU B 1 325 ? 4.57 12.539 10.953 1 98.31 325 GLU B O 1
ATOM 6196 N N . ARG B 1 326 ? 2.561 13.25 11.414 1 98 326 ARG B N 1
ATOM 6197 C CA . ARG B 1 326 ? 1.929 12.414 10.406 1 98 326 ARG B CA 1
ATOM 6198 C C . ARG B 1 326 ? 2.336 12.852 9 1 98 326 ARG B C 1
ATOM 6200 O O . ARG B 1 326 ? 2.523 12.016 8.117 1 98 326 ARG B O 1
ATOM 6207 N N . VAL B 1 327 ? 2.434 14.133 8.75 1 98.25 327 VAL B N 1
ATOM 6208 C CA . VAL B 1 327 ? 2.877 14.656 7.469 1 98.25 327 VAL B CA 1
ATOM 6209 C C . VAL B 1 327 ? 4.301 14.195 7.18 1 98.25 327 VAL B C 1
ATOM 6211 O O . VAL B 1 327 ? 4.598 13.719 6.082 1 98.25 327 VAL B O 1
ATOM 6214 N N . LEU B 1 328 ? 5.18 14.336 8.211 1 98.31 328 LEU B N 1
ATOM 6215 C CA . LEU B 1 328 ? 6.547 13.859 8.047 1 98.31 328 LEU B CA 1
ATOM 6216 C C . LEU B 1 328 ? 6.57 12.367 7.738 1 98.31 328 LEU B C 1
ATOM 6218 O O . LEU B 1 328 ? 7.312 11.922 6.859 1 98.31 328 LEU B O 1
ATOM 6222 N N . HIS B 1 329 ? 5.738 11.625 8.445 1 97.94 329 HIS B N 1
ATOM 6223 C CA . HIS B 1 329 ? 5.668 10.18 8.266 1 97.94 329 HIS B CA 1
ATOM 6224 C C . HIS B 1 329 ? 5.27 9.812 6.844 1 97.94 329 HIS B C 1
ATOM 6226 O O . HIS B 1 329 ? 5.902 8.961 6.215 1 97.94 329 HIS B O 1
ATOM 6232 N N . ASN B 1 330 ? 4.219 10.422 6.293 1 97.44 330 ASN B N 1
ATOM 6233 C CA . ASN B 1 330 ? 3.766 10.008 4.969 1 97.44 330 ASN B CA 1
ATOM 6234 C C . ASN B 1 330 ? 4.699 10.516 3.875 1 97.44 330 ASN B C 1
ATOM 6236 O O . ASN B 1 330 ? 4.832 9.883 2.824 1 97.44 330 ASN B O 1
ATOM 6240 N N . THR B 1 331 ? 5.395 11.695 4.105 1 96.69 331 THR B N 1
ATOM 6241 C CA . THR B 1 331 ? 6.367 12.156 3.117 1 96.69 331 THR B CA 1
ATOM 6242 C C . THR B 1 331 ? 7.574 11.227 3.076 1 96.69 331 THR B C 1
ATOM 6244 O O . THR B 1 331 ? 8.117 10.953 2.006 1 96.69 331 THR B O 1
ATOM 6247 N N . MET B 1 332 ? 8.008 10.766 4.258 1 96.88 332 MET B N 1
ATOM 6248 C CA . MET B 1 332 ? 9.078 9.781 4.316 1 96.88 332 MET B CA 1
ATOM 6249 C C . MET B 1 332 ? 8.688 8.5 3.578 1 96.88 332 MET B C 1
ATOM 6251 O O . MET B 1 332 ? 9.5 7.922 2.857 1 96.88 332 MET B O 1
ATOM 6255 N N . ALA B 1 333 ? 7.48 8.094 3.707 1 97.12 333 ALA B N 1
ATOM 6256 C CA . ALA B 1 333 ? 6.984 6.895 3.043 1 97.12 333 ALA B CA 1
ATOM 6257 C C . ALA B 1 333 ? 6.98 7.07 1.526 1 97.12 333 ALA B C 1
ATOM 6259 O O . ALA B 1 333 ? 7.199 6.109 0.785 1 97.12 333 ALA B O 1
ATOM 6260 N N . GLN B 1 334 ? 6.734 8.258 1.064 1 94.81 334 GLN B N 1
ATOM 6261 C CA . GLN B 1 334 ? 6.594 8.531 -0.362 1 94.81 334 GLN B CA 1
ATOM 6262 C C . GLN B 1 334 ? 7.953 8.547 -1.056 1 94.81 334 GLN B C 1
ATOM 6264 O O . GLN B 1 334 ? 8.047 8.273 -2.254 1 94.81 334 GLN B O 1
ATOM 6269 N N . THR B 1 335 ? 9.016 8.805 -0.337 1 92.88 335 THR B N 1
ATOM 6270 C CA . THR B 1 335 ? 10.344 9 -0.903 1 92.88 335 THR B CA 1
ATOM 6271 C C . THR B 1 335 ? 10.844 7.719 -1.562 1 92.88 335 THR B C 1
ATOM 6273 O O . THR B 1 335 ? 11.18 7.711 -2.75 1 92.88 335 THR B O 1
ATOM 6276 N N . PRO B 1 336 ? 10.82 6.562 -0.88 1 92.62 336 PRO B N 1
ATOM 6277 C CA . PRO B 1 336 ? 11.305 5.352 -1.545 1 92.62 336 PRO B CA 1
ATOM 6278 C C . PRO B 1 336 ? 10.445 4.957 -2.748 1 92.62 336 PRO B C 1
ATOM 6280 O O . PRO B 1 336 ? 10.961 4.395 -3.717 1 92.62 336 PRO B O 1
ATOM 6283 N N . LEU B 1 337 ? 9.203 5.215 -2.707 1 91.69 337 LEU B N 1
ATOM 6284 C CA . LEU B 1 337 ? 8.289 4.867 -3.785 1 91.69 337 LEU B CA 1
ATOM 6285 C C . LEU B 1 337 ? 8.586 5.688 -5.035 1 91.69 337 LEU B C 1
ATOM 6287 O O . LEU B 1 337 ? 8.117 5.352 -6.129 1 91.69 337 LEU B O 1
ATOM 6291 N N . SER B 1 338 ? 9.32 6.73 -4.891 1 88.31 338 SER B N 1
ATOM 6292 C CA . SER B 1 338 ? 9.617 7.621 -6.008 1 88.31 338 SER B CA 1
ATOM 6293 C C . SER B 1 338 ? 10.945 7.262 -6.66 1 88.31 338 SER B C 1
ATOM 6295 O O . SER B 1 338 ? 11.328 7.852 -7.676 1 88.31 338 SER B O 1
ATOM 6297 N N . GLU B 1 339 ? 11.672 6.324 -6.16 1 88.12 339 GLU B N 1
ATOM 6298 C CA . GLU B 1 339 ? 12.961 5.918 -6.699 1 88.12 339 GLU B CA 1
ATOM 6299 C C . GLU B 1 339 ? 12.797 5.145 -8.008 1 88.12 339 GLU B C 1
ATOM 6301 O O . GLU B 1 339 ? 11.703 4.688 -8.328 1 88.12 339 GLU B O 1
ATOM 6306 N N . ALA B 1 340 ? 13.922 5.047 -8.742 1 87.69 340 ALA B N 1
ATOM 6307 C CA . ALA B 1 340 ? 13.906 4.312 -10.008 1 87.69 340 ALA B CA 1
ATOM 6308 C C . ALA B 1 340 ? 14.203 2.832 -9.781 1 87.69 340 ALA B C 1
ATOM 6310 O O . ALA B 1 340 ? 14.836 2.463 -8.789 1 87.69 340 ALA B O 1
ATOM 6311 N N . GLY B 1 341 ? 13.734 1.929 -10.758 1 90.94 341 GLY B N 1
ATOM 6312 C CA . GLY B 1 341 ? 14.086 0.518 -10.766 1 90.94 341 GLY B CA 1
ATOM 6313 C C . GLY B 1 341 ? 12.875 -0.396 -10.883 1 90.94 341 GLY B C 1
ATOM 6314 O O . GLY B 1 341 ? 11.773 -0.031 -10.469 1 90.94 341 GLY B O 1
ATOM 6315 N N . PRO B 1 342 ? 13.195 -1.567 -11.375 1 93.06 342 PRO B N 1
ATOM 6316 C CA . PRO B 1 342 ? 12.086 -2.486 -11.625 1 93.06 342 PRO B CA 1
ATOM 6317 C C . PRO B 1 342 ? 11.383 -2.934 -10.344 1 93.06 342 PRO B C 1
ATOM 6319 O O . PRO B 1 342 ? 10.172 -3.16 -10.352 1 93.06 342 PRO B O 1
ATOM 6322 N N . ARG B 1 343 ? 12.148 -3.107 -9.234 1 95.38 343 ARG B N 1
ATOM 6323 C CA . ARG B 1 343 ? 11.539 -3.523 -7.98 1 95.38 343 ARG B CA 1
ATOM 6324 C C . ARG B 1 343 ? 10.625 -2.434 -7.43 1 95.38 343 ARG B C 1
ATOM 6326 O O . ARG B 1 343 ? 9.531 -2.723 -6.941 1 95.38 343 ARG B O 1
ATOM 6333 N N . ILE B 1 344 ? 11.047 -1.218 -7.504 1 94.38 344 ILE B N 1
ATOM 6334 C CA . ILE B 1 344 ? 10.227 -0.092 -7.059 1 94.38 344 ILE B CA 1
ATOM 6335 C C . ILE B 1 344 ? 9.008 0.048 -7.957 1 94.38 344 ILE B C 1
ATOM 6337 O O . ILE B 1 344 ? 7.906 0.335 -7.48 1 94.38 344 ILE B O 1
ATOM 6341 N N . ASP B 1 345 ? 9.227 -0.14 -9.289 1 94.38 345 ASP B N 1
ATOM 6342 C CA . ASP B 1 345 ? 8.094 -0.11 -10.203 1 94.38 345 ASP B CA 1
ATOM 6343 C C . ASP B 1 345 ? 7.031 -1.129 -9.805 1 94.38 345 ASP B C 1
ATOM 6345 O O . ASP B 1 345 ? 5.836 -0.826 -9.812 1 94.38 345 ASP B O 1
ATOM 6349 N N . ALA B 1 346 ? 7.457 -2.326 -9.469 1 96.5 346 ALA B N 1
ATOM 6350 C CA . ALA B 1 346 ? 6.535 -3.371 -9.039 1 96.5 346 ALA B CA 1
ATOM 6351 C C . ALA B 1 346 ? 5.797 -2.959 -7.766 1 96.5 346 ALA B C 1
ATOM 6353 O O . ALA B 1 346 ? 4.582 -3.131 -7.664 1 96.5 346 ALA B O 1
ATOM 6354 N N . LEU B 1 347 ? 6.52 -2.455 -6.809 1 96.62 347 LEU B N 1
ATOM 6355 C CA . LEU B 1 347 ? 5.91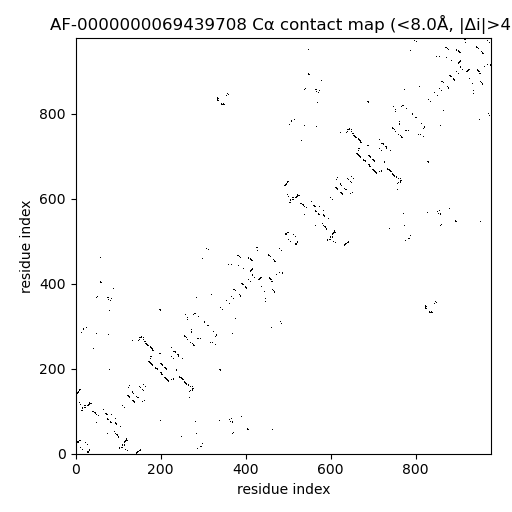 -2.004 -5.562 1 96.62 347 LEU B CA 1
ATOM 6356 C C . LEU B 1 347 ? 4.91 -0.885 -5.82 1 96.62 347 LEU B C 1
ATOM 6358 O O . LEU B 1 347 ? 3.816 -0.879 -5.246 1 96.62 347 LEU B O 1
ATOM 6362 N N . ARG B 1 348 ? 5.242 0.052 -6.656 1 94.62 348 ARG B N 1
ATOM 6363 C CA . ARG B 1 348 ? 4.344 1.142 -7.023 1 94.62 348 ARG B CA 1
ATOM 6364 C C . ARG B 1 348 ? 3.055 0.605 -7.637 1 94.62 348 ARG B C 1
ATOM 6366 O O . ARG B 1 348 ? 1.966 1.105 -7.34 1 94.62 348 ARG B O 1
ATOM 6373 N N . ASP B 1 349 ? 3.221 -0.394 -8.508 1 95.94 349 ASP B N 1
ATOM 6374 C CA . ASP B 1 349 ? 2.051 -1.015 -9.117 1 95.94 349 ASP B CA 1
ATOM 6375 C C . ASP B 1 349 ? 1.097 -1.557 -8.055 1 95.94 349 ASP B C 1
ATOM 6377 O O . ASP B 1 349 ? -0.115 -1.343 -8.133 1 95.94 349 ASP B O 1
ATOM 6381 N N . ILE B 1 350 ? 1.634 -2.217 -7.098 1 97.56 350 ILE B N 1
ATOM 6382 C CA . ILE B 1 350 ? 0.822 -2.82 -6.047 1 97.56 350 ILE B CA 1
ATOM 6383 C C . ILE B 1 350 ? 0.15 -1.726 -5.223 1 97.56 350 ILE B C 1
ATOM 6385 O O . ILE B 1 350 ? -1.056 -1.783 -4.969 1 97.56 350 ILE B O 1
ATOM 6389 N N . VAL B 1 351 ? 0.912 -0.736 -4.82 1 97.38 351 VAL B N 1
ATOM 6390 C CA . VAL B 1 351 ? 0.369 0.354 -4.016 1 97.38 351 VAL B CA 1
ATOM 6391 C C . VAL B 1 351 ? -0.707 1.094 -4.805 1 97.38 351 VAL B C 1
ATOM 6393 O O . VAL B 1 351 ? -1.757 1.443 -4.262 1 97.38 351 VAL B O 1
ATOM 6396 N N . ALA B 1 352 ? -0.423 1.324 -6.094 1 96.62 352 ALA B N 1
ATOM 6397 C CA . ALA B 1 352 ? -1.409 1.983 -6.945 1 96.62 352 ALA B CA 1
ATOM 6398 C C . ALA B 1 352 ? -2.703 1.178 -7.012 1 96.62 352 ALA B C 1
ATOM 6400 O O . ALA B 1 352 ? -3.799 1.743 -6.945 1 96.62 352 ALA B O 1
ATOM 6401 N N . ASP B 1 353 ? -2.578 -0.123 -7.16 1 97.31 353 ASP B N 1
ATOM 6402 C CA . ASP B 1 353 ? -3.752 -0.992 -7.168 1 97.31 353 ASP B CA 1
ATOM 6403 C C . ASP B 1 353 ? -4.539 -0.863 -5.867 1 97.31 353 ASP B C 1
ATOM 6405 O O . ASP B 1 353 ? -5.773 -0.821 -5.883 1 97.31 353 ASP B O 1
ATOM 6409 N N . LEU B 1 354 ? -3.861 -0.862 -4.758 1 98 354 LEU B N 1
ATOM 6410 C CA . LEU B 1 354 ? -4.512 -0.721 -3.461 1 98 354 LEU B CA 1
ATOM 6411 C C . LEU B 1 354 ? -5.219 0.626 -3.352 1 98 354 LEU B C 1
ATOM 6413 O O . LEU B 1 354 ? -6.367 0.695 -2.906 1 98 354 LEU B O 1
ATOM 6417 N N . LEU B 1 355 ? -4.582 1.674 -3.807 1 97.81 355 LEU B N 1
ATOM 6418 C CA . LEU B 1 355 ? -5.113 3.025 -3.676 1 97.81 355 LEU B CA 1
ATOM 6419 C C . LEU B 1 355 ? -6.25 3.264 -4.664 1 97.81 355 LEU B C 1
ATOM 6421 O O . LEU B 1 355 ? -6.945 4.277 -4.59 1 97.81 355 LEU B O 1
ATOM 6425 N N . ALA B 1 356 ? -6.422 2.381 -5.555 1 97.5 356 ALA B N 1
ATOM 6426 C CA . ALA B 1 356 ? -7.551 2.465 -6.48 1 97.5 356 ALA B CA 1
ATOM 6427 C C . ALA B 1 356 ? -8.828 1.94 -5.836 1 97.5 356 ALA B C 1
ATOM 6429 O O . ALA B 1 356 ? -9.93 2.166 -6.344 1 97.5 356 ALA B O 1
ATOM 6430 N N . MET B 1 357 ? -8.703 1.255 -4.719 1 97.69 357 MET B N 1
ATOM 6431 C CA . MET B 1 357 ? -9.867 0.771 -3.975 1 97.69 357 MET B CA 1
ATOM 6432 C C . MET B 1 357 ? -10.508 1.897 -3.17 1 97.69 357 MET B C 1
ATOM 6434 O O . MET B 1 357 ? -9.836 2.871 -2.818 1 97.69 357 MET B O 1
ATOM 6438 N N . ASP B 1 358 ? -11.719 1.697 -2.801 1 97.12 358 ASP B N 1
ATOM 6439 C CA . ASP B 1 358 ? -12.492 2.797 -2.23 1 97.12 358 ASP B CA 1
ATOM 6440 C C . ASP B 1 358 ? -11.969 3.174 -0.846 1 97.12 358 ASP B C 1
ATOM 6442 O O . ASP B 1 358 ? -11.602 4.324 -0.609 1 97.12 358 ASP B O 1
ATOM 6446 N N . GLU B 1 359 ? -11.922 2.26 0.083 1 97.44 359 GLU B N 1
ATOM 6447 C CA . GLU B 1 359 ? -11.547 2.57 1.458 1 97.44 359 GLU B CA 1
ATOM 6448 C C . GLU B 1 359 ? -10.102 3.07 1.535 1 97.44 359 GLU B C 1
ATOM 6450 O O . GLU B 1 359 ? -9.836 4.109 2.139 1 97.44 359 GLU B O 1
ATOM 6455 N N . PRO B 1 360 ? -9.164 2.365 0.849 1 98.25 360 PRO B N 1
ATOM 6456 C CA . PRO B 1 360 ? -7.789 2.871 0.856 1 98.25 360 PRO B CA 1
ATOM 6457 C C . PRO B 1 360 ? -7.668 4.262 0.236 1 98.25 360 PRO B C 1
ATOM 6459 O O . PRO B 1 360 ? -6.973 5.125 0.778 1 98.25 360 PRO B O 1
ATOM 6462 N N . ARG B 1 361 ? -8.336 4.465 -0.847 1 98.38 361 ARG B N 1
ATOM 6463 C CA . ARG B 1 361 ? -8.305 5.77 -1.504 1 98.38 361 ARG B CA 1
ATOM 6464 C C . ARG B 1 361 ? -8.789 6.867 -0.562 1 98.38 361 ARG B C 1
ATOM 6466 O O . ARG B 1 361 ? -8.125 7.895 -0.406 1 98.38 361 ARG B O 1
ATOM 6473 N N . LYS B 1 362 ? -9.945 6.633 0.056 1 98.31 362 LYS B N 1
ATOM 6474 C CA . LYS B 1 362 ? -10.523 7.645 0.933 1 98.31 362 LYS B CA 1
ATOM 6475 C C . LYS B 1 362 ? -9.609 7.934 2.121 1 98.31 362 LYS B C 1
ATOM 6477 O O . LYS B 1 362 ? -9.453 9.086 2.521 1 98.31 362 LYS B O 1
ATOM 6482 N N . ARG B 1 363 ? -9.008 6.949 2.648 1 98.06 363 ARG B N 1
ATOM 6483 C CA . ARG B 1 363 ? -8.141 7.105 3.809 1 98.06 363 ARG B CA 1
ATOM 6484 C C . ARG B 1 363 ? -6.906 7.934 3.459 1 98.06 363 ARG B C 1
ATOM 6486 O O . ARG B 1 363 ? -6.586 8.898 4.148 1 98.06 363 ARG B O 1
ATOM 6493 N N . ILE B 1 364 ? -6.219 7.539 2.357 1 98.5 364 ILE B N 1
ATOM 6494 C CA . ILE B 1 364 ? -4.965 8.195 2.008 1 98.5 364 ILE B CA 1
ATOM 6495 C C . ILE B 1 364 ? -5.25 9.57 1.417 1 98.5 364 ILE B C 1
ATOM 6497 O O . ILE B 1 364 ? -4.551 10.539 1.723 1 98.5 364 ILE B O 1
ATOM 6501 N N . ALA B 1 365 ? -6.285 9.688 0.599 1 98.31 365 ALA B N 1
ATOM 6502 C CA . ALA B 1 365 ? -6.633 10.984 0.03 1 98.31 365 ALA B CA 1
ATOM 6503 C C . ALA B 1 365 ? -7.109 11.953 1.113 1 98.31 365 ALA B C 1
ATOM 6505 O O . ALA B 1 365 ? -6.863 13.156 1.031 1 98.31 365 ALA B O 1
ATOM 6506 N N . GLY B 1 366 ? -7.898 11.398 2.094 1 98.44 366 GLY B N 1
ATOM 6507 C CA . GLY B 1 366 ? -8.289 12.227 3.225 1 98.44 366 GLY B CA 1
ATOM 6508 C C . GLY B 1 366 ? -7.105 12.797 3.984 1 98.44 366 GLY B C 1
ATOM 6509 O O . GLY B 1 366 ? -7.117 13.969 4.371 1 98.44 366 GLY B O 1
ATOM 6510 N N . MET B 1 367 ? -6.125 11.969 4.16 1 98.12 367 MET B N 1
ATOM 6511 C CA . MET B 1 367 ? -4.895 12.398 4.824 1 98.12 367 MET B CA 1
ATOM 6512 C C . MET B 1 367 ? -4.172 13.453 4 1 98.12 367 MET B C 1
ATOM 6514 O O . MET B 1 367 ? -3.811 14.516 4.52 1 98.12 367 MET B O 1
ATOM 6518 N N . MET B 1 368 ? -4.062 13.234 2.672 1 97.56 368 MET B N 1
ATOM 6519 C CA . MET B 1 368 ? -3.277 14.086 1.785 1 97.56 368 MET B CA 1
ATOM 6520 C C . MET B 1 368 ? -3.957 15.438 1.588 1 97.56 368 MET B C 1
ATOM 6522 O O . MET B 1 368 ? -3.287 16.453 1.373 1 97.56 368 MET B O 1
ATOM 6526 N N . SER B 1 369 ? -5.266 15.492 1.72 1 98 369 SER B N 1
ATOM 6527 C CA . SER B 1 369 ? -6.016 16.719 1.49 1 98 369 SER B CA 1
ATOM 6528 C C . SER B 1 369 ? -6.246 17.484 2.793 1 98 369 SER B C 1
ATOM 6530 O O . SER B 1 369 ? -6.82 18.578 2.789 1 98 369 SER B O 1
ATOM 6532 N N . GLY B 1 370 ? -5.812 16.906 3.908 1 98.19 370 GLY B N 1
ATOM 6533 C CA . GLY B 1 370 ? -5.996 17.516 5.219 1 98.19 370 GLY B CA 1
ATOM 6534 C C . GLY B 1 370 ? -7.41 17.391 5.746 1 98.19 370 GLY B C 1
ATOM 6535 O O . GLY B 1 370 ? -7.738 17.938 6.797 1 98.19 370 GLY B O 1
ATOM 6536 N N . LEU B 1 371 ? -8.242 16.609 5.059 1 98.5 371 LEU B N 1
ATOM 6537 C CA . LEU B 1 371 ? -9.656 16.562 5.402 1 98.5 371 LEU B CA 1
ATOM 6538 C C . LEU B 1 371 ? -9.922 15.5 6.473 1 98.5 371 LEU B C 1
ATOM 6540 O O . LEU B 1 371 ? -11.039 15.406 6.992 1 98.5 371 LEU B O 1
ATOM 6544 N N . ASP B 1 372 ? -8.891 14.758 6.844 1 97.81 372 ASP B N 1
ATOM 6545 C CA . ASP B 1 372 ? -9.109 13.719 7.848 1 97.81 372 ASP B CA 1
ATOM 6546 C C . ASP B 1 372 ? -8.484 14.109 9.18 1 97.81 372 ASP B C 1
ATOM 6548 O O . ASP B 1 372 ? -8.398 13.281 10.094 1 97.81 372 ASP B O 1
ATOM 6552 N N . ILE B 1 373 ? -7.934 15.32 9.344 1 98.56 373 ILE B N 1
ATOM 6553 C CA . ILE B 1 373 ? -7.336 15.789 10.586 1 98.56 373 ILE B CA 1
ATOM 6554 C C . ILE B 1 373 ? -8.367 15.703 11.711 1 98.56 373 ILE B C 1
ATOM 6556 O O . ILE B 1 373 ? -9.523 16.094 11.531 1 98.56 373 ILE B O 1
ATOM 6560 N N . HIS B 1 374 ? -8.016 15.18 12.82 1 98.38 374 HIS B N 1
ATOM 6561 C CA . HIS B 1 374 ? -8.875 14.938 13.977 1 98.38 374 HIS B CA 1
ATOM 6562 C C . HIS B 1 374 ? -8.133 15.234 15.281 1 98.38 374 HIS B C 1
ATOM 6564 O O . HIS B 1 374 ? -7.191 14.523 15.633 1 98.38 374 HIS B O 1
ATOM 6570 N N . TYR B 1 375 ? -8.477 16.344 15.93 1 98.44 375 TYR B N 1
ATOM 6571 C CA . TYR B 1 375 ? -7.926 16.625 17.25 1 98.44 375 TYR B CA 1
ATOM 6572 C C . TYR B 1 375 ? -8.578 15.742 18.312 1 98.44 375 TYR B C 1
ATOM 6574 O O . TYR B 1 375 ? -9.805 15.602 18.344 1 98.44 375 TYR B O 1
ATOM 6582 N N . MET B 1 376 ? -7.797 15.164 19.156 1 96.12 376 MET B N 1
ATOM 6583 C CA . MET B 1 376 ? -8.297 14.25 20.172 1 96.12 376 MET B CA 1
ATOM 6584 C C . MET B 1 376 ? -8.828 15.008 21.391 1 96.12 376 MET B C 1
ATOM 6586 O O . MET B 1 376 ? -8.094 15.234 22.344 1 96.12 376 MET B O 1
ATOM 6590 N N . LEU B 1 377 ? -10.125 15.281 21.312 1 96.81 377 LEU B N 1
ATOM 6591 C CA . LEU B 1 377 ? -10.742 16.109 22.344 1 96.81 377 LEU B CA 1
ATOM 6592 C C . LEU B 1 377 ? -11.562 15.25 23.312 1 96.81 377 LEU B C 1
ATOM 6594 O O . LEU B 1 377 ? -12.375 15.781 24.078 1 96.81 377 LEU B O 1
ATOM 6598 N N . GLY B 1 378 ? -11.359 13.914 23.234 1 93.44 378 GLY B N 1
ATOM 6599 C CA . GLY B 1 378 ? -12.109 12.984 24.062 1 93.44 378 GLY B CA 1
ATOM 6600 C C . GLY B 1 378 ? -13.016 12.07 23.266 1 93.44 378 GLY B C 1
ATOM 6601 O O . GLY B 1 378 ? -12.977 12.078 22.031 1 93.44 378 GLY B O 1
ATOM 6602 N N . ASP B 1 379 ? -13.805 11.312 24 1 92.75 379 ASP B N 1
ATOM 6603 C CA . ASP B 1 379 ? -14.727 10.391 23.344 1 92.75 379 ASP B CA 1
ATOM 6604 C C . ASP B 1 379 ? -16.078 11.055 23.078 1 92.75 379 ASP B C 1
ATOM 6606 O O . ASP B 1 379 ? -16.484 11.953 23.812 1 92.75 379 ASP B O 1
ATOM 6610 N N . GLY B 1 380 ? -16.703 10.734 22.078 1 94.06 380 GLY B N 1
ATOM 6611 C CA . GLY B 1 380 ? -18 11.281 21.75 1 94.06 380 GLY B CA 1
ATOM 6612 C C . GLY B 1 380 ? -18.375 11.141 20.281 1 94.06 380 GLY B C 1
ATOM 6613 O O . GLY B 1 380 ? -17.938 10.195 19.625 1 94.06 380 GLY B O 1
ATOM 6614 N N . HIS B 1 381 ? -19.25 12.016 19.906 1 96.75 381 HIS B N 1
ATOM 6615 C CA . HIS B 1 381 ? -19.75 12.023 18.531 1 96.75 381 HIS B CA 1
ATOM 6616 C C . HIS B 1 381 ? -18.594 12.102 17.547 1 96.75 381 HIS B C 1
ATOM 6618 O O . HIS B 1 381 ? -17.594 12.766 17.797 1 96.75 381 HIS B O 1
ATOM 6624 N N . GLN B 1 382 ? -18.672 11.547 16.328 1 97.88 382 GLN B N 1
ATOM 6625 C CA . GLN B 1 382 ? -17.625 11.453 15.32 1 97.88 382 GLN B CA 1
ATOM 6626 C C . GLN B 1 382 ? -17.203 12.828 14.828 1 97.88 382 GLN B C 1
ATOM 6628 O O . GLN B 1 382 ? -16.094 13 14.305 1 97.88 382 GLN B O 1
ATOM 6633 N N . LEU B 1 383 ? -18.047 13.75 15.023 1 98.12 383 LEU B N 1
ATOM 6634 C CA . LEU B 1 383 ? -17.781 15.117 14.578 1 98.12 383 LEU B CA 1
ATOM 6635 C C . LEU B 1 383 ? -16.844 15.836 15.547 1 98.12 383 LEU B C 1
ATOM 6637 O O . LEU B 1 383 ? -16.234 16.844 15.195 1 98.12 383 LEU B O 1
ATOM 6641 N N . LEU B 1 384 ? -16.75 15.328 16.812 1 98.44 384 LEU B N 1
ATOM 6642 C CA . LEU B 1 384 ? -15.938 15.969 17.828 1 98.44 384 LEU B CA 1
ATOM 6643 C C . LEU B 1 384 ? -14.461 15.961 17.438 1 98.44 384 LEU B C 1
ATOM 6645 O O . LEU B 1 384 ? -13.906 14.906 17.109 1 98.44 384 LEU B O 1
ATOM 6649 N N . GLY B 1 385 ? -13.859 17.109 17.422 1 98.56 385 GLY B N 1
ATOM 6650 C CA . GLY B 1 385 ? -12.445 17.234 17.109 1 98.56 385 GLY B CA 1
ATOM 6651 C C . GLY B 1 385 ? -12.172 17.328 15.617 1 98.56 385 GLY B C 1
ATOM 6652 O O . GLY B 1 385 ? -11.016 17.438 15.195 1 98.56 385 GLY B O 1
ATOM 6653 N N . ARG B 1 386 ? -13.211 17.297 14.789 1 98.69 386 ARG B N 1
ATOM 6654 C CA . ARG B 1 386 ? -13.07 17.406 13.336 1 98.69 386 ARG B CA 1
ATOM 6655 C C . ARG B 1 386 ? -13.625 18.719 12.828 1 98.69 386 ARG B C 1
ATOM 6657 O O . ARG B 1 386 ? -14.352 19.422 13.539 1 98.69 386 ARG B O 1
ATOM 6664 N N . ARG B 1 387 ? -13.219 19.109 11.641 1 98.38 387 ARG B N 1
ATOM 6665 C CA . ARG B 1 387 ? -13.672 20.375 11.102 1 98.38 387 ARG B CA 1
ATOM 6666 C C . ARG B 1 387 ? -15.18 20.344 10.828 1 98.38 387 ARG B C 1
ATOM 6668 O O . ARG B 1 387 ? -15.719 19.312 10.414 1 98.38 387 ARG B O 1
ATOM 6675 N N . MET B 1 388 ? -15.812 21.422 11.094 1 98.56 388 MET B N 1
ATOM 6676 C CA . MET B 1 388 ? -17.234 21.594 10.836 1 98.56 388 MET B CA 1
ATOM 6677 C C . MET B 1 388 ? -17.531 21.609 9.336 1 98.56 388 MET B C 1
ATOM 6679 O O . MET B 1 388 ? -16.906 22.359 8.586 1 98.56 388 MET B O 1
ATOM 6683 N N . PRO B 1 389 ? -18.375 20.75 8.828 1 98.12 389 PRO B N 1
ATOM 6684 C CA . PRO B 1 389 ? -18.734 20.828 7.41 1 98.12 389 PRO B CA 1
ATOM 6685 C C . PRO B 1 389 ? -19.453 22.125 7.051 1 98.12 389 PRO B C 1
ATOM 6687 O O . PRO B 1 389 ? -20.156 22.703 7.883 1 98.12 389 PRO B O 1
ATOM 6690 N N . ASP B 1 390 ? -19.266 22.562 5.855 1 98.5 390 ASP B N 1
ATOM 6691 C CA . ASP B 1 390 ? -19.938 23.766 5.371 1 98.5 390 ASP B CA 1
ATOM 6692 C C . ASP B 1 390 ? -21.328 23.438 4.836 1 98.5 390 ASP B C 1
ATOM 6694 O O . ASP B 1 390 ? -21.547 23.422 3.621 1 98.5 390 ASP B O 1
ATOM 6698 N N . LEU B 1 391 ? -22.266 23.406 5.68 1 98.06 391 LEU B N 1
ATOM 6699 C CA . LEU B 1 391 ? -23.641 23.016 5.355 1 98.06 391 LEU B CA 1
ATOM 6700 C C . LEU B 1 391 ? -24.469 24.219 4.938 1 98.06 391 LEU B C 1
ATOM 6702 O O . LEU B 1 391 ? -24.203 25.344 5.379 1 98.06 391 LEU B O 1
ATOM 6706 N N . ASP B 1 392 ? -25.438 23.969 4.105 1 97.81 392 ASP B N 1
ATOM 6707 C CA . ASP B 1 392 ? -26.516 24.938 3.904 1 97.81 392 ASP B CA 1
ATOM 6708 C C . ASP B 1 392 ? -27.578 24.812 4.984 1 97.81 392 ASP B C 1
ATOM 6710 O O . ASP B 1 392 ? -28.328 23.844 5.004 1 97.81 392 ASP B O 1
ATOM 6714 N N . VAL B 1 393 ? -27.609 25.797 5.848 1 97.38 393 VAL B N 1
ATOM 6715 C CA . VAL B 1 393 ? -28.578 25.75 6.938 1 97.38 393 VAL B CA 1
ATOM 6716 C C . VAL B 1 393 ? -29.625 26.844 6.754 1 97.38 393 VAL B C 1
ATOM 6718 O O . VAL B 1 393 ? -29.438 27.766 5.965 1 97.38 393 VAL B O 1
ATOM 6721 N N . VAL B 1 394 ? -30.781 26.641 7.43 1 97.06 394 VAL B N 1
ATOM 6722 C CA . VAL B 1 394 ? -31.844 27.641 7.406 1 97.06 394 VAL B CA 1
ATOM 6723 C C . VAL B 1 394 ? -31.969 28.297 8.773 1 97.06 394 VAL B C 1
ATOM 6725 O O . VAL B 1 394 ? -32.156 27.625 9.789 1 97.06 394 VAL B O 1
ATOM 6728 N N . THR B 1 395 ? -31.719 29.562 8.797 1 95.19 395 THR B N 1
ATOM 6729 C CA . THR B 1 395 ? -31.891 30.344 10.008 1 95.19 395 THR B CA 1
ATOM 6730 C C . THR B 1 395 ? -33.156 31.219 9.922 1 95.19 395 THR B C 1
ATOM 6732 O O . THR B 1 395 ? -33.875 31.141 8.945 1 95.19 395 THR B O 1
ATOM 6735 N N . ALA B 1 396 ? -33.375 32.031 10.984 1 92.31 396 ALA B N 1
ATOM 6736 C CA . ALA B 1 396 ? -34.531 32.938 10.977 1 92.31 396 ALA B CA 1
ATOM 6737 C C . ALA B 1 396 ? -34.375 33.969 9.859 1 92.31 396 ALA B C 1
ATOM 6739 O O . ALA B 1 396 ? -35.375 34.438 9.305 1 92.31 396 ALA B O 1
ATOM 6740 N N . ASP B 1 397 ? -33.219 34.25 9.469 1 93.81 397 ASP B N 1
ATOM 6741 C CA . ASP B 1 397 ? -32.906 35.25 8.453 1 93.81 397 ASP B CA 1
ATOM 6742 C C . ASP B 1 397 ? -32.812 34.625 7.062 1 93.81 397 ASP B C 1
ATOM 6744 O O . ASP B 1 397 ? -32.531 35.312 6.082 1 93.81 397 ASP B O 1
ATOM 6748 N N . GLY B 1 398 ? -33 33.281 6.98 1 95.81 398 GLY B N 1
ATOM 6749 C CA . GLY B 1 398 ? -32.969 32.625 5.691 1 95.81 398 GLY B CA 1
ATOM 6750 C C . GLY B 1 398 ? -31.859 31.609 5.582 1 95.81 398 GLY B C 1
ATOM 6751 O O . GLY B 1 398 ? -31.25 31.234 6.586 1 95.81 398 GLY B O 1
ATOM 6752 N N . ALA B 1 399 ? -31.688 31.172 4.328 1 96.44 399 ALA B N 1
ATOM 6753 C CA . ALA B 1 399 ? -30.656 30.172 4.043 1 96.44 399 ALA B CA 1
ATOM 6754 C C . ALA B 1 399 ? -29.266 30.797 4.113 1 96.44 399 ALA B C 1
ATOM 6756 O O . ALA B 1 399 ? -29.031 31.891 3.596 1 96.44 399 ALA B O 1
ATOM 6757 N N . VAL B 1 400 ? -28.328 30.172 4.766 1 97.38 400 VAL B N 1
ATOM 6758 C CA . VAL B 1 400 ? -26.969 30.656 4.906 1 97.38 400 VAL B CA 1
ATOM 6759 C C . VAL B 1 400 ? -26.016 29.469 5.059 1 97.38 400 VAL B C 1
ATOM 6761 O O . VAL B 1 400 ? -26.406 28.406 5.527 1 97.38 400 VAL B O 1
ATOM 6764 N N . ARG B 1 401 ? -24.781 29.703 4.617 1 98 401 ARG B N 1
ATOM 6765 C CA . ARG B 1 401 ? -23.766 28.688 4.793 1 98 401 ARG B CA 1
ATOM 6766 C C . ARG B 1 401 ? -23.156 28.75 6.191 1 98 401 ARG B C 1
ATOM 6768 O O . ARG B 1 401 ? -22.922 29.828 6.723 1 98 401 ARG B O 1
ATOM 6775 N N . VAL B 1 402 ? -22.812 27.609 6.684 1 98.31 402 VAL B N 1
ATOM 6776 C CA . VAL B 1 402 ? -22.188 27.516 7.996 1 98.31 402 VAL B CA 1
ATOM 6777 C C . VAL B 1 402 ? -20.906 28.344 8.008 1 98.31 402 VAL B C 1
ATOM 6779 O O . VAL B 1 402 ? -20.641 29.078 8.969 1 98.31 402 VAL B O 1
ATOM 6782 N N . TYR B 1 403 ? -20.031 28.297 6.945 1 98.56 403 TYR B N 1
ATOM 6783 C CA . TYR B 1 403 ? -18.719 28.953 6.93 1 98.56 403 TYR B CA 1
ATOM 6784 C C . TYR B 1 403 ? -18.859 30.469 6.98 1 98.56 403 TYR B C 1
ATOM 6786 O O . TYR B 1 403 ? -17.953 31.156 7.441 1 98.56 403 TYR B O 1
ATOM 6794 N N . GLU B 1 404 ? -20 30.984 6.547 1 98 404 GLU B N 1
ATOM 6795 C CA . GLU B 1 404 ? -20.203 32.438 6.633 1 98 404 GLU B CA 1
ATOM 6796 C C . GLU B 1 404 ? -20.219 32.906 8.086 1 98 404 GLU B C 1
ATOM 6798 O O . GLU B 1 404 ? -19.812 34.031 8.383 1 98 404 GLU B O 1
ATOM 6803 N N . HIS B 1 405 ? -20.656 32.031 8.977 1 97.5 405 HIS B N 1
ATOM 6804 C CA . HIS B 1 405 ? -20.703 32.344 10.398 1 97.5 405 HIS B CA 1
ATOM 6805 C C . HIS B 1 405 ? -19.312 32.281 11.023 1 97.5 405 HIS B C 1
ATOM 6807 O O . HIS B 1 405 ? -19.109 32.688 12.164 1 97.5 405 HIS B O 1
ATOM 6813 N N . LEU B 1 406 ? -18.328 31.797 10.258 1 98.19 406 LEU B N 1
ATOM 6814 C CA . LEU B 1 406 ? -16.984 31.609 10.805 1 98.19 406 LEU B CA 1
ATOM 6815 C C . LEU B 1 406 ? -16.031 32.688 10.289 1 98.19 406 LEU B C 1
ATOM 6817 O O . LEU B 1 406 ? -14.844 32.656 10.633 1 98.19 406 LEU B O 1
ATOM 6821 N N . HIS B 1 407 ? -16.453 33.656 9.531 1 98 407 HIS B N 1
ATOM 6822 C CA . HIS B 1 407 ? -15.625 34.656 8.875 1 98 407 HIS B CA 1
ATOM 6823 C C . HIS B 1 407 ? -14.922 35.531 9.898 1 98 407 HIS B C 1
ATOM 6825 O O . HIS B 1 407 ? -13.812 36.031 9.641 1 98 407 HIS B O 1
ATOM 6831 N N . THR B 1 408 ? -15.539 35.688 11.086 1 96.12 408 THR B N 1
ATOM 6832 C CA . THR B 1 408 ? -15 36.625 12.055 1 96.12 408 THR B CA 1
ATOM 6833 C C . THR B 1 408 ? -14.062 35.906 13.039 1 96.12 408 THR B C 1
ATOM 6835 O O . THR B 1 408 ? -13.594 36.531 14 1 96.12 408 THR B O 1
ATOM 6838 N N . ALA B 1 409 ? -13.852 34.594 12.867 1 97.38 409 ALA B N 1
ATOM 6839 C CA . ALA B 1 409 ? -12.93 33.812 13.68 1 97.38 409 ALA B CA 1
ATOM 6840 C C . ALA B 1 409 ? -13.328 33.844 15.156 1 97.38 409 ALA B C 1
ATOM 6842 O O . ALA B 1 409 ? -12.484 34.062 16.031 1 97.38 409 ALA B O 1
ATOM 6843 N N . ARG B 1 410 ? -14.609 33.75 15.43 1 96.94 410 ARG B N 1
ATOM 6844 C CA . ARG B 1 410 ? -15.172 33.625 16.766 1 96.94 410 ARG B CA 1
ATOM 6845 C C . ARG B 1 410 ? -15.852 32.281 16.969 1 96.94 410 ARG B C 1
ATOM 6847 O O . ARG B 1 410 ? -16.25 31.625 16.016 1 96.94 410 ARG B O 1
ATOM 6854 N N . PRO B 1 411 ? -15.938 31.875 18.281 1 98.06 411 PRO B N 1
ATOM 6855 C CA . PRO B 1 411 ? -16.672 30.625 18.531 1 98.06 411 PRO B CA 1
ATOM 6856 C C . PRO B 1 411 ? -18.156 30.734 18.141 1 98.06 411 PRO B C 1
ATOM 6858 O O . PRO B 1 411 ? -18.766 31.781 18.359 1 98.06 411 PRO B O 1
ATOM 6861 N N . VAL B 1 412 ? -18.688 29.688 17.594 1 98.12 412 VAL B N 1
ATOM 6862 C CA . VAL B 1 412 ? -20.094 29.656 17.203 1 98.12 412 VAL B CA 1
ATOM 6863 C C . VAL B 1 412 ? -20.766 28.422 17.781 1 98.12 412 VAL B C 1
ATOM 6865 O O . VAL B 1 412 ? -20.219 27.312 17.719 1 98.12 412 VAL B O 1
ATOM 6868 N N . LEU B 1 413 ? -21.859 28.625 18.438 1 97.44 413 LEU B N 1
ATOM 6869 C CA . LEU B 1 413 ? -22.719 27.531 18.906 1 97.44 413 LEU B CA 1
ATOM 6870 C C . LEU B 1 413 ? -23.938 27.375 18 1 97.44 413 LEU B C 1
ATOM 6872 O O . LEU B 1 413 ? -24.812 28.25 17.984 1 97.44 413 LEU B O 1
ATOM 6876 N N . PHE B 1 414 ? -23.984 26.281 17.219 1 96.88 414 PHE B N 1
ATOM 6877 C CA . PHE B 1 414 ? -25.141 26 16.375 1 96.88 414 PHE B CA 1
ATOM 6878 C C . PHE B 1 414 ? -26.156 25.141 17.109 1 96.88 414 PHE B C 1
ATOM 6880 O O . PHE B 1 414 ? -25.812 24.094 17.672 1 96.88 414 PHE B O 1
ATOM 6887 N N . ASN B 1 415 ? -27.328 25.578 17.156 1 95.94 415 ASN B N 1
ATOM 6888 C CA . ASN B 1 415 ? -28.469 24.812 17.641 1 95.94 415 ASN B CA 1
ATOM 6889 C C . ASN B 1 415 ? -29.312 24.266 16.5 1 95.94 415 ASN B C 1
ATOM 6891 O O . ASN B 1 415 ? -29.906 25.047 15.734 1 95.94 415 ASN B O 1
ATOM 6895 N N . PHE B 1 416 ? -29.359 22.938 16.344 1 94 416 PHE B N 1
ATOM 6896 C CA . PHE B 1 416 ? -30.109 22.312 15.25 1 94 416 PHE B CA 1
ATOM 6897 C C . PHE B 1 416 ? -31.406 21.703 15.758 1 94 416 PHE B C 1
ATOM 6899 O O . PHE B 1 416 ? -32.219 21.219 14.969 1 94 416 PHE B O 1
ATOM 6906 N N . GLY B 1 417 ? -31.547 21.484 16.969 1 83.06 417 GLY B N 1
ATOM 6907 C CA . GLY B 1 417 ? -32.719 20.812 17.547 1 83.06 417 GLY B CA 1
ATOM 6908 C C . GLY B 1 417 ? -33.812 21.781 17.969 1 83.06 417 GLY B C 1
ATOM 6909 O O . GLY B 1 417 ? -33.875 22.906 17.469 1 83.06 417 GLY B O 1
ATOM 6910 N N . ALA B 1 418 ? -34.906 21.062 18.703 1 74.5 418 ALA B N 1
ATOM 6911 C CA . ALA B 1 418 ? -35.938 21.875 19.328 1 74.5 418 ALA B CA 1
ATOM 6912 C C . ALA B 1 418 ? -35.344 22.891 20.297 1 74.5 418 ALA B C 1
ATOM 6914 O O . ALA B 1 418 ? -34.312 22.641 20.891 1 74.5 418 ALA B O 1
ATOM 6915 N N . ARG B 1 419 ? -35.844 24.109 20.016 1 60.66 419 ARG B N 1
ATOM 6916 C CA . ARG B 1 419 ? -35.281 25.172 20.828 1 60.66 419 ARG B CA 1
ATOM 6917 C C . ARG B 1 419 ? -34.844 24.656 22.203 1 60.66 419 ARG B C 1
ATOM 6919 O O . ARG B 1 419 ? -35.688 24.344 23.047 1 60.66 419 ARG B O 1
ATOM 6926 N N . GLN B 1 420 ? -33.719 23.812 22.062 1 60.94 420 GLN B N 1
ATOM 6927 C CA . GLN B 1 420 ? -33.125 23.391 23.328 1 60.94 420 GLN B CA 1
ATOM 6928 C C . GLN B 1 420 ? -32.531 24.578 24.094 1 60.94 420 GLN B C 1
ATOM 6930 O O . GLN B 1 420 ? -32.156 25.578 23.484 1 60.94 420 GLN B O 1
ATOM 6935 N N . ILE B 1 421 ? -32.719 24.609 25.312 1 64.75 421 ILE B N 1
ATOM 6936 C CA . ILE B 1 421 ? -32.188 25.672 26.172 1 64.75 421 ILE B CA 1
ATOM 6937 C C . ILE B 1 421 ? -30.672 25.562 26.266 1 64.75 421 ILE B C 1
ATOM 6939 O O . ILE B 1 421 ? -30.156 24.812 27.094 1 64.75 421 ILE B O 1
ATOM 6943 N N . LEU B 1 422 ? -29.922 25.812 25.125 1 85.94 422 LEU B N 1
ATOM 6944 C CA . LEU B 1 422 ? -28.484 26.031 25.203 1 85.94 422 LEU B CA 1
ATOM 6945 C C . LEU B 1 422 ? -28.156 27.297 25.984 1 85.94 422 LEU B C 1
ATOM 6947 O O . LEU B 1 422 ? -28.625 28.375 25.625 1 85.94 422 LEU B O 1
ATOM 6951 N N . ASN B 1 423 ? -27.625 27.109 27.172 1 87.69 423 ASN B N 1
ATOM 6952 C CA . ASN B 1 423 ? -27.297 28.219 28.047 1 87.69 423 ASN B CA 1
ATOM 6953 C C . ASN B 1 423 ? -25.844 28.672 27.859 1 87.69 423 ASN B C 1
ATOM 6955 O O . ASN B 1 423 ? -24.906 27.922 28.141 1 87.69 423 ASN B O 1
ATOM 6959 N N . VAL B 1 424 ? -25.688 29.922 27.328 1 93.5 424 VAL B N 1
ATOM 6960 C CA . VAL B 1 424 ? -24.344 30.469 27.172 1 93.5 424 VAL B CA 1
ATOM 6961 C C . VAL B 1 424 ? -24.203 31.719 28.047 1 93.5 424 VAL B C 1
ATOM 6963 O O . VAL B 1 424 ? -23.5 32.656 27.688 1 93.5 424 VAL B O 1
ATOM 6966 N N . GLU B 1 425 ? -24.984 31.688 29.125 1 92.38 425 GLU B N 1
ATOM 6967 C CA . GLU B 1 425 ? -24.875 32.812 30.062 1 92.38 425 GLU B CA 1
ATOM 6968 C C . GLU B 1 425 ? -23.438 33 30.516 1 92.38 425 GLU B C 1
ATOM 6970 O O . GLU B 1 425 ? -22.781 32.062 30.938 1 92.38 425 GLU B O 1
ATOM 6975 N N . GLY B 1 426 ? -22.969 34.219 30.406 1 94.12 426 GLY B N 1
ATOM 6976 C CA . GLY B 1 426 ? -21.594 34.531 30.781 1 94.12 426 GLY B CA 1
ATOM 6977 C C . GLY B 1 426 ? -20.641 34.562 29.594 1 94.12 426 GLY B C 1
ATOM 6978 O O . GLY B 1 426 ? -19.5 35 29.734 1 94.12 426 GLY B O 1
ATOM 6979 N N . TRP B 1 427 ? -21.094 34.031 28.422 1 96.19 427 TRP B N 1
ATOM 6980 C CA . TRP B 1 427 ? -20.25 33.969 27.234 1 96.19 427 TRP B CA 1
ATOM 6981 C C . TRP B 1 427 ? -20.875 34.719 26.062 1 96.19 427 TRP B C 1
ATOM 6983 O O . TRP B 1 427 ? -20.406 34.625 24.922 1 96.19 427 TRP B O 1
ATOM 6993 N N . GLU B 1 428 ? -21.875 35.438 26.281 1 93.06 428 GLU B N 1
ATOM 6994 C CA . GLU B 1 428 ? -22.719 36.031 25.234 1 93.06 428 GLU B CA 1
ATOM 6995 C C . GLU B 1 428 ? -21.891 36.969 24.344 1 93.06 428 GLU B C 1
ATOM 6997 O O . GLU B 1 428 ? -22.172 37.062 23.156 1 93.06 428 GLU B O 1
ATOM 7002 N N . ASP B 1 429 ? -20.922 37.562 24.938 1 92.75 429 ASP B N 1
ATOM 7003 C CA . ASP B 1 429 ? -20.125 38.531 24.188 1 92.75 429 ASP B CA 1
ATOM 7004 C C . ASP B 1 429 ? -19.031 37.812 23.375 1 92.75 429 ASP B C 1
ATOM 7006 O O . ASP B 1 429 ? -18.422 38.406 22.484 1 92.75 429 ASP B O 1
ATOM 7010 N N . ARG B 1 430 ? -18.891 36.531 23.578 1 95.62 430 ARG B N 1
ATOM 7011 C CA . ARG B 1 430 ? -17.75 35.844 22.984 1 95.62 430 ARG B CA 1
ATOM 7012 C C . ARG B 1 430 ? -18.219 34.719 22.062 1 95.62 430 ARG B C 1
ATOM 7014 O O . ARG B 1 430 ? -17.469 34.281 21.172 1 95.62 430 ARG B O 1
ATOM 7021 N N . VAL B 1 431 ? -19.453 34.219 22.375 1 96.38 431 VAL B N 1
ATOM 7022 C CA . VAL B 1 431 ? -19.969 33.125 21.578 1 96.38 431 VAL B CA 1
ATOM 7023 C C . VAL B 1 431 ? -21.188 33.562 20.781 1 96.38 431 VAL B C 1
ATOM 7025 O O . VAL B 1 431 ? -22.094 34.188 21.328 1 96.38 431 VAL B O 1
ATOM 7028 N N . HIS B 1 432 ? -21.141 33.312 19.516 1 95.56 432 HIS B N 1
ATOM 7029 C CA . HIS B 1 432 ? -22.297 33.562 18.656 1 95.56 432 HIS B CA 1
ATOM 7030 C C . HIS B 1 432 ? -23.219 32.344 18.578 1 95.56 432 HIS B C 1
ATOM 7032 O O . HIS B 1 432 ? -22.781 31.266 18.172 1 95.56 432 HIS B O 1
ATOM 7038 N N . VAL B 1 433 ? -24.422 32.5 19 1 95.44 433 VAL B N 1
ATOM 7039 C CA . VAL B 1 433 ? -25.391 31.406 18.969 1 95.44 433 VAL B CA 1
ATOM 7040 C C . VAL B 1 433 ? -26.234 31.516 17.703 1 95.44 433 VAL B C 1
ATOM 7042 O O . VAL B 1 433 ? -26.781 32.562 17.391 1 95.44 433 VAL B O 1
ATOM 7045 N N . VAL B 1 434 ? -26.344 30.438 16.984 1 95.75 434 VAL B N 1
ATOM 7046 C CA . VAL B 1 434 ? -27.109 30.406 15.734 1 95.75 434 VAL B CA 1
ATOM 7047 C C . VAL B 1 434 ? -28.141 29.281 15.781 1 95.75 434 VAL B C 1
ATOM 7049 O O . VAL B 1 434 ? -27.797 28.109 15.883 1 95.75 434 VAL B O 1
ATOM 7052 N N . ASP B 1 435 ? -29.375 29.703 15.766 1 95 435 ASP B N 1
ATOM 7053 C CA . ASP B 1 435 ? -30.438 28.719 15.555 1 95 435 ASP B CA 1
ATOM 7054 C C . ASP B 1 435 ? -30.578 28.375 14.078 1 95 435 ASP B C 1
ATOM 7056 O O . ASP B 1 435 ? -30.906 29.234 13.258 1 95 435 ASP B O 1
ATOM 7060 N N . ALA B 1 436 ? -30.281 27.094 13.812 1 94.88 436 ALA B N 1
ATOM 7061 C CA . ALA B 1 436 ? -30.281 26.656 12.422 1 94.88 436 ALA B CA 1
ATOM 7062 C C . ALA B 1 436 ? -30.969 25.312 12.25 1 94.88 436 ALA B C 1
ATOM 7064 O O . ALA B 1 436 ? -31.016 24.516 13.188 1 94.88 436 ALA B O 1
ATOM 7065 N N . LYS B 1 437 ? -31.547 25.141 11.117 1 94.75 437 LYS B N 1
ATOM 7066 C CA . LYS B 1 437 ? -32.094 23.859 10.734 1 94.75 437 LYS B CA 1
ATOM 7067 C C . LYS B 1 437 ? -31.344 23.25 9.562 1 94.75 437 LYS B C 1
ATOM 7069 O O . LYS B 1 437 ? -30.938 23.969 8.633 1 94.75 437 LYS B O 1
ATOM 7074 N N . TYR B 1 438 ? -31.078 22.016 9.695 1 96.19 438 TYR B N 1
ATOM 7075 C CA . TYR B 1 438 ? -30.453 21.25 8.617 1 96.19 438 TYR B CA 1
ATOM 7076 C C . TYR B 1 438 ? -31.125 19.891 8.453 1 96.19 438 TYR B C 1
ATOM 7078 O O . TYR B 1 438 ? -31.141 19.094 9.391 1 96.19 438 TYR B O 1
ATOM 7086 N N . SER B 1 439 ? -31.641 19.594 7.227 1 92.88 439 SER B N 1
ATOM 7087 C CA . SER B 1 439 ? -32.375 18.359 6.984 1 92.88 439 SER B CA 1
ATOM 7088 C C . SER B 1 439 ? -31.594 17.391 6.113 1 92.88 439 SER B C 1
ATOM 7090 O O . SER B 1 439 ? -32.062 16.312 5.777 1 92.88 439 SER B O 1
ATOM 7092 N N . GLY B 1 440 ? -30.469 17.781 5.742 1 94.75 440 GLY B N 1
ATOM 7093 C CA . GLY B 1 440 ? -29.672 16.922 4.879 1 94.75 440 GLY B CA 1
ATOM 7094 C C . GLY B 1 440 ? -28.906 15.852 5.641 1 94.75 440 GLY B C 1
ATOM 7095 O O . GLY B 1 440 ? -29.062 15.711 6.855 1 94.75 440 GLY B O 1
ATOM 7096 N N . ILE B 1 441 ? -28.094 15.086 4.902 1 96.38 441 ILE B N 1
ATOM 7097 C CA . ILE B 1 441 ? -27.266 14.023 5.453 1 96.38 441 ILE B CA 1
ATOM 7098 C C . ILE B 1 441 ? -25.984 14.609 6.039 1 96.38 441 ILE B C 1
ATOM 7100 O O . ILE B 1 441 ? -25.375 15.5 5.441 1 96.38 441 ILE B O 1
ATOM 7104 N N . TRP B 1 442 ? -25.703 14.188 7.238 1 97.44 442 TRP B N 1
ATOM 7105 C CA . TRP B 1 442 ? -24.406 14.5 7.824 1 97.44 442 TRP B CA 1
ATOM 7106 C C . TRP B 1 442 ? -23.359 13.484 7.402 1 97.44 442 TRP B C 1
ATOM 7108 O O . TRP B 1 442 ? -23.469 12.297 7.727 1 97.44 442 TRP B O 1
ATOM 7118 N N . GLU B 1 443 ? -22.406 13.938 6.68 1 97.81 443 GLU B N 1
ATOM 7119 C CA . GLU B 1 443 ? -21.344 13.07 6.168 1 97.81 443 GLU B CA 1
ATOM 7120 C C . GLU B 1 443 ? -19.969 13.688 6.391 1 97.81 443 GLU B C 1
ATOM 7122 O O . GLU B 1 443 ? -19.781 14.891 6.207 1 97.81 443 GLU B O 1
ATOM 7127 N N . LEU B 1 444 ? -19.047 12.906 6.816 1 98.19 444 LEU B N 1
ATOM 7128 C CA . LEU B 1 444 ? -17.672 13.328 7.059 1 98.19 444 LEU B CA 1
ATOM 7129 C C . LEU B 1 444 ? -16.719 12.617 6.113 1 98.19 444 LEU B C 1
ATOM 7131 O O . LEU B 1 444 ? -16.938 11.461 5.746 1 98.19 444 LEU B O 1
ATOM 7135 N N . PRO B 1 445 ? -15.625 13.305 5.668 1 97.19 445 PRO B N 1
ATOM 7136 C CA . PRO B 1 445 ? -14.602 12.625 4.859 1 97.19 445 PRO B CA 1
ATOM 7137 C C . PRO B 1 445 ? -14.078 11.352 5.516 1 97.19 445 PRO B C 1
ATOM 7139 O O . PRO B 1 445 ? -13.844 11.336 6.727 1 97.19 445 PRO B O 1
ATOM 7142 N N . VAL B 1 446 ? -13.852 10.266 4.719 1 96.44 446 VAL B N 1
ATOM 7143 C CA . VAL B 1 446 ? -13.266 9 5.129 1 96.44 446 VAL B CA 1
ATOM 7144 C C . VAL B 1 446 ? -14.281 8.188 5.93 1 96.44 446 VAL B C 1
ATOM 7146 O O . VAL B 1 446 ? -14.492 7.004 5.668 1 96.44 446 VAL B O 1
ATOM 7149 N N . LEU B 1 447 ? -15.109 8.82 6.875 1 97.19 447 LEU B N 1
ATOM 7150 C CA . LEU B 1 447 ? -15.977 8.117 7.809 1 97.19 447 LEU B CA 1
ATOM 7151 C C . LEU B 1 447 ? -17.344 7.832 7.176 1 97.19 447 LEU B C 1
ATOM 7153 O O . LEU B 1 447 ? -18.016 6.863 7.535 1 97.19 447 LEU B O 1
ATOM 7157 N N . GLY B 1 448 ? -17.781 8.742 6.281 1 97.5 448 GLY B N 1
ATOM 7158 C CA . GLY B 1 448 ? -19.094 8.586 5.691 1 97.5 448 GLY B CA 1
ATOM 7159 C C . GLY B 1 448 ? -20.203 9.195 6.539 1 97.5 448 GLY B C 1
ATOM 7160 O O . GLY B 1 448 ? -20 10.219 7.195 1 97.5 448 GLY B O 1
ATOM 7161 N N . GLU B 1 449 ? -21.391 8.625 6.41 1 97.94 449 GLU B N 1
ATOM 7162 C CA . GLU B 1 449 ? -22.578 9.148 7.078 1 97.94 449 GLU B CA 1
ATOM 7163 C C . GLU B 1 449 ? -22.469 8.992 8.594 1 97.94 449 GLU B C 1
ATOM 7165 O O . GLU B 1 449 ? -22.031 7.957 9.086 1 97.94 449 GLU B O 1
ATOM 7170 N N . VAL B 1 450 ? -22.797 10.039 9.289 1 97.88 450 VAL B N 1
ATOM 7171 C CA . VAL B 1 450 ? -22.812 10.008 10.75 1 97.88 450 VAL B CA 1
ATOM 7172 C C . VAL B 1 450 ? -24.172 10.5 11.266 1 97.88 450 VAL B C 1
ATOM 7174 O O . VAL B 1 450 ? -24.953 11.055 10.5 1 97.88 450 VAL B O 1
ATOM 7177 N N . SER B 1 451 ? -24.391 10.352 12.555 1 97 451 SER B N 1
ATOM 7178 C CA . SER B 1 451 ? -25.641 10.805 13.141 1 97 451 SER B CA 1
ATOM 7179 C C . SER B 1 451 ? -25.719 12.328 13.195 1 97 451 SER B C 1
ATOM 7181 O O . SER B 1 451 ? -24.703 12.992 13.43 1 97 451 SER B O 1
ATOM 7183 N N . ALA B 1 452 ? -26.891 12.859 13.047 1 96.19 452 ALA B N 1
ATOM 7184 C CA . ALA B 1 452 ? -27.094 14.305 13.094 1 96.19 452 ALA B CA 1
ATOM 7185 C C . ALA B 1 452 ? -26.984 14.82 14.523 1 96.19 452 ALA B C 1
ATOM 7187 O O . ALA B 1 452 ? -27.656 14.328 15.43 1 96.19 452 ALA B O 1
ATOM 7188 N N . PRO B 1 453 ? -26.188 15.75 14.75 1 95.75 453 PRO B N 1
ATOM 7189 C CA . PRO B 1 453 ? -26.125 16.344 16.094 1 95.75 453 PRO B CA 1
ATOM 7190 C C . PRO B 1 453 ? -27.281 17.312 16.359 1 95.75 453 PRO B C 1
ATOM 7192 O O . PRO B 1 453 ? -27.859 17.859 15.414 1 95.75 453 PRO B O 1
ATOM 7195 N N . ASP B 1 454 ? -27.562 17.547 17.641 1 94.62 454 ASP B N 1
ATOM 7196 C CA . ASP B 1 454 ? -28.578 18.531 18.031 1 94.62 454 ASP B CA 1
ATOM 7197 C C . ASP B 1 454 ? -27.969 19.906 18.203 1 94.62 454 ASP B C 1
ATOM 7199 O O . ASP B 1 454 ? -28.656 20.922 18.094 1 94.62 454 ASP B O 1
ATOM 7203 N N . ALA B 1 455 ? -26.75 19.969 18.531 1 96.44 455 ALA B N 1
ATOM 7204 C CA . ALA B 1 455 ? -26.016 21.219 18.672 1 96.44 455 ALA B CA 1
ATOM 7205 C C . ALA B 1 455 ? -24.516 21 18.531 1 96.44 455 ALA B C 1
ATOM 7207 O O . ALA B 1 455 ? -24.016 19.875 18.719 1 96.44 455 ALA B O 1
ATOM 7208 N N . VAL B 1 456 ? -23.859 22.047 18.109 1 97.75 456 VAL B N 1
ATOM 7209 C CA . VAL B 1 456 ? -22.422 21.922 17.906 1 97.75 456 VAL B CA 1
ATOM 7210 C C . VAL B 1 456 ? -21.734 23.219 18.312 1 97.75 456 VAL B C 1
ATOM 7212 O O . VAL B 1 456 ? -22.141 24.297 17.906 1 97.75 456 VAL B O 1
ATOM 7215 N N . LEU B 1 457 ? -20.688 23.125 19.188 1 98.31 457 LEU B N 1
ATOM 7216 C CA . LEU B 1 457 ? -19.797 24.25 19.453 1 98.31 457 LEU B CA 1
ATOM 7217 C C . LEU B 1 457 ? -18.578 24.203 18.531 1 98.31 457 LEU B C 1
ATOM 7219 O O . LEU B 1 457 ? -17.828 23.234 18.562 1 98.31 457 LEU B O 1
ATOM 7223 N N . VAL B 1 458 ? -18.438 25.203 17.719 1 98.69 458 VAL B N 1
ATOM 7224 C CA . VAL B 1 458 ? -17.328 25.297 16.766 1 98.69 458 VAL B CA 1
ATOM 7225 C C . VAL B 1 458 ? -16.297 26.312 17.266 1 98.69 458 VAL B C 1
ATOM 7227 O O . VAL B 1 458 ? -16.656 27.453 17.562 1 98.69 458 VAL B O 1
ATOM 7230 N N . ARG B 1 459 ? -15.07 25.844 17.328 1 98.69 459 ARG B N 1
ATOM 7231 C CA . ARG B 1 459 ? -13.969 26.734 17.688 1 98.69 459 ARG B CA 1
ATOM 7232 C C . ARG B 1 459 ? -13.695 27.734 16.562 1 98.69 459 ARG B C 1
ATOM 7234 O O . ARG B 1 459 ? -14.133 27.547 15.438 1 98.69 459 ARG B O 1
ATOM 7241 N N . PRO B 1 460 ? -12.953 28.828 16.906 1 98.19 460 PRO B N 1
ATOM 7242 C CA . PRO B 1 460 ? -12.609 29.797 15.867 1 98.19 460 PRO B CA 1
ATOM 7243 C C . PRO B 1 460 ? -11.836 29.172 14.711 1 98.19 460 PRO B C 1
ATOM 7245 O O . PRO B 1 460 ? -11.906 29.672 13.578 1 98.19 460 PRO B O 1
ATOM 7248 N N . ASP B 1 461 ? -11.125 28.094 14.945 1 98.44 461 ASP B N 1
ATOM 7249 C CA . ASP B 1 461 ? -10.352 27.469 13.875 1 98.44 461 ASP B CA 1
ATOM 7250 C C . ASP B 1 461 ? -11.211 26.5 13.062 1 98.44 461 ASP B C 1
ATOM 7252 O O . ASP B 1 461 ? -10.695 25.797 12.188 1 98.44 461 ASP B O 1
ATOM 7256 N N . GLY B 1 462 ? -12.453 26.422 13.352 1 98.44 462 GLY B N 1
ATOM 7257 C CA . GLY B 1 462 ? -13.383 25.672 12.523 1 98.44 462 GLY B CA 1
ATOM 7258 C C . GLY B 1 462 ? -13.57 24.234 12.984 1 98.44 462 GLY B C 1
ATOM 7259 O O . GLY B 1 462 ? -14.297 23.469 12.352 1 98.44 462 GLY B O 1
ATOM 7260 N N . TYR B 1 463 ? -12.922 23.812 14.062 1 98.81 463 TYR B N 1
ATOM 7261 C CA . TYR B 1 463 ? -13.055 22.453 14.57 1 98.81 463 TYR B CA 1
ATOM 7262 C C . TYR B 1 463 ? -14.109 22.375 15.664 1 98.81 463 TYR B C 1
ATOM 7264 O O . TYR B 1 463 ? -14.266 23.312 16.453 1 98.81 463 TYR B O 1
ATOM 7272 N N . VAL B 1 464 ? -14.805 21.281 15.695 1 98.69 464 VAL B N 1
ATOM 7273 C CA . VAL B 1 464 ? -15.914 21.078 16.625 1 98.69 464 VAL B CA 1
ATOM 7274 C C . VAL B 1 464 ? -15.367 20.719 18 1 98.69 464 VAL B C 1
ATOM 7276 O O . VAL B 1 464 ? -14.625 19.75 18.141 1 98.69 464 VAL B O 1
ATOM 7279 N N . ALA B 1 465 ? -15.836 21.484 18.969 1 98.38 465 ALA B N 1
ATOM 7280 C CA . ALA B 1 465 ? -15.289 21.344 20.312 1 98.38 465 ALA B CA 1
ATOM 7281 C C . ALA B 1 465 ? -16.281 20.641 21.234 1 98.38 465 ALA B C 1
ATOM 7283 O O . ALA B 1 465 ? -15.922 20.172 22.328 1 98.38 465 ALA B O 1
ATOM 7284 N N . TRP B 1 466 ? -17.531 20.562 20.812 1 98 466 TRP B N 1
ATOM 7285 C CA . TRP B 1 466 ? -18.594 19.922 21.562 1 98 466 TRP B CA 1
ATOM 7286 C C . TRP B 1 466 ? -19.766 19.578 20.656 1 98 466 TRP B C 1
ATOM 7288 O O . TRP B 1 466 ? -20.094 20.328 19.734 1 98 466 TRP B O 1
ATOM 7298 N N . VAL B 1 467 ? -20.344 18.438 20.922 1 97.5 467 VAL B N 1
ATOM 7299 C CA . VAL B 1 467 ? -21.516 18 20.172 1 97.5 467 VAL B CA 1
ATOM 7300 C C . VAL B 1 467 ? -22.641 17.625 21.141 1 97.5 467 VAL B C 1
ATOM 7302 O O . VAL B 1 467 ? -22.438 16.812 22.047 1 97.5 467 VAL B O 1
ATOM 7305 N N . GLY B 1 468 ? -23.766 18.281 21 1 95.06 468 GLY B N 1
ATOM 7306 C CA . GLY B 1 468 ? -24.938 17.922 21.766 1 95.06 468 GLY B CA 1
ATOM 7307 C C . GLY B 1 468 ? -25.766 16.844 21.094 1 95.06 468 GLY B C 1
ATOM 7308 O O . GLY B 1 468 ? -26.078 16.922 19.906 1 95.06 468 GLY B O 1
ATOM 7309 N N . GLU B 1 469 ? -26.031 15.859 21.812 1 92.06 469 GLU B N 1
ATOM 7310 C CA . GLU B 1 469 ? -26.859 14.75 21.359 1 92.06 469 GLU B CA 1
ATOM 7311 C C . GLU B 1 469 ? -28.094 14.586 22.234 1 92.06 469 GLU B C 1
ATOM 7313 O O . GLU B 1 469 ? -28.234 13.578 22.922 1 92.06 469 GLU B O 1
ATOM 7318 N N . GLY B 1 470 ? -28.969 15.438 22.141 1 86.5 470 GLY B N 1
ATOM 7319 C CA . GLY B 1 470 ? -30.219 15.383 22.891 1 86.5 470 GLY B CA 1
ATOM 7320 C C . GLY B 1 470 ? -30.156 16.094 24.219 1 86.5 470 GLY B C 1
ATOM 7321 O O . GLY B 1 470 ? -31.172 16.219 24.922 1 86.5 470 GLY B O 1
ATOM 7322 N N . SER B 1 471 ? -28.953 16.578 24.609 1 87.75 471 SER B N 1
ATOM 7323 C CA . SER B 1 471 ? -28.797 17.312 25.859 1 87.75 471 SER B CA 1
ATOM 7324 C C . SER B 1 471 ? -27.656 18.328 25.75 1 87.75 471 SER B C 1
ATOM 7326 O O . SER B 1 471 ? -26.922 18.344 24.766 1 87.75 471 SER B O 1
ATOM 7328 N N . ALA B 1 472 ? -27.625 19.188 26.75 1 91.56 472 ALA B N 1
ATOM 7329 C CA . ALA B 1 472 ? -26.562 20.188 26.797 1 91.56 472 ALA B CA 1
ATOM 7330 C C . ALA B 1 472 ? -25.422 19.75 27.719 1 91.56 472 ALA B C 1
ATOM 7332 O O . ALA B 1 472 ? -24.594 20.562 28.125 1 91.56 472 ALA B O 1
ATOM 7333 N N . ASP B 1 473 ? -25.438 18.484 28 1 92.12 473 ASP B N 1
ATOM 7334 C CA . ASP B 1 473 ? -24.406 17.953 28.906 1 92.12 473 ASP B CA 1
ATOM 7335 C C . ASP B 1 473 ? -23.016 18.234 28.344 1 92.12 473 ASP B C 1
ATOM 7337 O O . ASP B 1 473 ? -22.734 17.969 27.172 1 92.12 473 ASP B O 1
ATOM 7341 N N . GLY B 1 474 ? -22.188 18.875 29.203 1 94.75 474 GLY B N 1
ATOM 7342 C CA . GLY B 1 474 ? -20.797 19.094 28.844 1 94.75 474 GLY B CA 1
ATOM 7343 C C . GLY B 1 474 ? -20.562 20.422 28.156 1 94.75 474 GLY B C 1
ATOM 7344 O O . GLY B 1 474 ? -19.422 20.828 27.953 1 94.75 474 GLY B O 1
ATOM 7345 N N . LEU B 1 475 ? -21.656 21.109 27.812 1 95.94 475 LEU B N 1
ATOM 7346 C CA . LEU B 1 475 ? -21.5 22.375 27.094 1 95.94 475 LEU B CA 1
ATOM 7347 C C . LEU B 1 475 ? -20.75 23.391 27.938 1 95.94 475 LEU B C 1
ATOM 7349 O O . LEU B 1 475 ? -19.844 24.062 27.438 1 95.94 475 LEU B O 1
ATOM 7353 N N . ARG B 1 476 ? -21.125 23.531 29.188 1 95.5 476 ARG B N 1
ATOM 7354 C CA . ARG B 1 476 ? -20.469 24.5 30.062 1 95.5 476 ARG B CA 1
ATOM 7355 C C . ARG B 1 476 ? -18.969 24.219 30.188 1 95.5 476 ARG B C 1
ATOM 7357 O O . ARG B 1 476 ? -18.156 25.141 30.156 1 95.5 476 ARG B O 1
ATOM 7364 N N . GLY B 1 477 ? -18.688 22.938 30.406 1 95.62 477 GLY B N 1
ATOM 7365 C CA . GLY B 1 477 ? -17.297 22.547 30.453 1 95.62 477 GLY B CA 1
ATOM 7366 C C . GLY B 1 477 ? -16.531 22.875 29.188 1 95.62 477 GLY B C 1
ATOM 7367 O O . GLY B 1 477 ? -15.398 23.375 29.25 1 95.62 477 GLY B O 1
ATOM 7368 N N . ALA B 1 478 ? -17.125 22.641 28.047 1 97 478 ALA B N 1
ATOM 7369 C CA . ALA B 1 478 ? -16.5 22.938 26.766 1 97 478 ALA B CA 1
ATOM 7370 C C . ALA B 1 478 ? -16.312 24.438 26.578 1 97 478 ALA B C 1
ATOM 7372 O O . ALA B 1 478 ? -15.258 24.891 26.125 1 97 478 ALA B O 1
ATOM 7373 N N . LEU B 1 479 ? -17.344 25.156 26.891 1 97.19 479 LEU B N 1
ATOM 7374 C CA . LEU B 1 479 ? -17.25 26.625 26.812 1 97.19 479 LEU B CA 1
ATOM 7375 C C . LEU B 1 479 ? -16.125 27.141 27.703 1 97.19 479 LEU B C 1
ATOM 7377 O O . LEU B 1 479 ? -15.328 27.984 27.281 1 97.19 479 LEU B O 1
ATOM 7381 N N . THR B 1 480 ? -16.031 26.641 28.891 1 96.19 480 THR B N 1
ATOM 7382 C CA . THR B 1 480 ? -14.984 27.062 29.812 1 96.19 480 THR B CA 1
ATOM 7383 C C . THR B 1 480 ? -13.602 26.719 29.266 1 96.19 480 THR B C 1
ATOM 7385 O O . THR B 1 480 ? -12.68 27.531 29.344 1 96.19 480 THR B O 1
ATOM 7388 N N . ARG B 1 481 ? -13.516 25.594 28.719 1 95.69 481 ARG B N 1
ATOM 7389 C CA . ARG B 1 481 ? -12.227 25.109 28.234 1 95.69 481 ARG B CA 1
ATOM 7390 C C . ARG B 1 481 ? -11.773 25.875 27 1 95.69 481 ARG B C 1
ATOM 7392 O O . ARG B 1 481 ? -10.602 26.234 26.875 1 95.69 481 ARG B O 1
ATOM 7399 N N . TRP B 1 482 ? -12.688 26.141 26.094 1 96.62 482 TRP B N 1
ATOM 7400 C CA . TRP B 1 482 ? -12.273 26.594 24.766 1 96.62 482 TRP B CA 1
ATOM 7401 C C . TRP B 1 482 ? -12.57 28.078 24.578 1 96.62 482 TRP B C 1
ATOM 7403 O O . TRP B 1 482 ? -11.992 28.719 23.703 1 96.62 482 TRP B O 1
ATOM 7413 N N . VAL B 1 483 ? -13.5 28.609 25.391 1 94.94 483 VAL B N 1
ATOM 7414 C CA . VAL B 1 483 ? -13.875 30.016 25.234 1 94.94 483 VAL B CA 1
ATOM 7415 C C . VAL B 1 483 ? -13.438 30.812 26.453 1 94.94 483 VAL B C 1
ATOM 7417 O O . VAL B 1 483 ? -13.406 32.031 26.438 1 94.94 483 VAL B O 1
ATOM 7420 N N . GLY B 1 484 ? -13.023 30.078 27.5 1 93.62 484 GLY B N 1
ATOM 7421 C CA . GLY B 1 484 ? -12.625 30.734 28.734 1 93.62 484 GLY B CA 1
ATOM 7422 C C . GLY B 1 484 ? -13.734 30.781 29.781 1 93.62 484 GLY B C 1
ATOM 7423 O O . GLY B 1 484 ? -14.852 30.344 29.516 1 93.62 484 GLY B O 1
ATOM 7424 N N . SER B 1 485 ? -13.398 31.312 30.906 1 93.06 485 SER B N 1
ATOM 7425 C CA . SER B 1 485 ? -14.352 31.391 32 1 93.06 485 SER B CA 1
ATOM 7426 C C . SER B 1 485 ? -15.453 32.406 31.703 1 93.06 485 SER B C 1
ATOM 7428 O O . SER B 1 485 ? -15.219 33.406 31.016 1 93.06 485 SER B O 1
ATOM 7430 N N . PRO B 1 486 ? -16.641 32.062 32.188 1 92.94 486 PRO B N 1
ATOM 7431 C CA . PRO B 1 486 ? -17.734 33 31.953 1 92.94 486 PRO B CA 1
ATOM 7432 C C . PRO B 1 486 ? -17.484 34.375 32.594 1 92.94 486 PRO B C 1
ATOM 7434 O O . PRO B 1 486 ? -16.797 34.469 33.625 1 92.94 486 PRO B O 1
ATOM 7437 N N . SER B 1 487 ? -17.938 35.438 31.922 1 85.62 487 SER B N 1
ATOM 7438 C CA . SER B 1 487 ? -17.844 36.781 32.469 1 85.62 487 SER B CA 1
ATOM 7439 C C . SER B 1 487 ? -18.625 36.875 33.781 1 85.62 487 SER B C 1
ATOM 7441 O O . SER B 1 487 ? -19.656 36.25 33.938 1 85.62 487 SER B O 1
ATOM 7443 N N . ARG B 1 488 ? -18.047 37.125 35.031 1 67.94 488 ARG B N 1
ATOM 7444 C CA . ARG B 1 488 ? -18.688 37.281 36.344 1 67.94 488 ARG B CA 1
ATOM 7445 C C . ARG B 1 488 ? -19.953 38.156 36.219 1 67.94 488 ARG B C 1
ATOM 7447 O O . ARG B 1 488 ? -19.938 39.188 35.562 1 67.94 488 ARG B O 1
ATOM 7454 N N . ALA B 1 489 ? -21.328 37.594 36.438 1 49.19 489 ALA B N 1
ATOM 7455 C CA . ALA B 1 489 ? -22.516 38.375 36.812 1 49.19 489 ALA B CA 1
ATOM 7456 C C . ALA B 1 489 ? -22.281 39.188 38.062 1 49.19 489 ALA B C 1
ATOM 7458 O O . ALA B 1 489 ? -21.609 38.719 39 1 49.19 489 ALA B O 1
#

Radius of gyration: 34.38 Å; Cα contacts (8 Å, |Δi|>4): 2190; chains: 2; bounding box: 67×97×71 Å

InterPro domains:
  IPR002938 FAD-binding domain [PF01494] (5-330)
  IPR036188 FAD/NAD(P)-binding domain superfamily [G3DSA:3.50.50.60] (6-329)
  IPR036188 FAD/NAD(P)-binding domain superfamily [SSF51905] (6-341)
  IPR050641 Rifampicin monooxygenase-like [PTHR43004] (3-331)

Foldseek 3Di:
DAEFAEEEEALFLLSLLLLLLQLLLVGGYEYEAQAQDLPDDDFPFFKAFQVLLLLCLLQPQSVVQQVQWDWDQAQDQLFLTFFQPVAQAPRRTMTGHGRSSSSVSSVVSSVVSVHDYHYSWHFQAWDDDQQWIWTATPVGDIYIHSFYEYPPAQVTNLCVRLVWDKDFDDFPWKKKKWKFFFDQDDDDQGWDADAQAFTWGWADTDPGIIIIMTIDGPVCPPPDDDPVNLQVNCCVRPVGSRRTDDTPDMDMDTQTWIATPFQDDNRYGYAFRNGIDGDCVLSCRSNLRSLLSLQQNVQSSCVSVVQAPPVSNVVSRQQSVVLRVVVRVSRVVSVQLRHGDNVSVVVVVVVSVVCVDDLNVLVSSCSSSVQPRARPLDDDFPQARGFDHFDFWQFPVGTDTPSVVLSSLAKEKEAAADPAPQDPALCPVGYHYTYIHDDDFDAGGSPGTGDDFRMFIAGSSRGTNDTHHPDCPCVQVSCCSRRNDGHDD/DAEFAEEEEALFLLSLLLLLLQLLLVGGYEYEAQAQDLPDDDFDFFKAFQVLLLLCLLQPQSVVQQVQWDWDQAQDQLFLTFFQPVAQAPRRTMTGHTRSSSSVSSVVSSVVSVHDYHYSWHFQAWDDDQQWIWTATPVGDIYIHSFYEFPNAQVTNLCVRLVWDKDFDDFPWKKKKWKFFFDQDDDDQGWDADAQAFTWGWADTDPGIIIIMTIDGPVCPPPDDDPVNQQVNCCVRPVGSRRTDDTPDMDMDTQTWIATPFQDDNRYGYAFRNGIDGDCVLSCRSNLRSLLSLQQNVQSSCVSVVQAPPVSNVVSRQQSVVLRVVVRVSRVVSVQLRHGDDVSVVVVVVVSVVCVDDLNVLVSSCSSSVQVRARPLDDDFPQARGFDHFDFWQFPVGTDTPSVVLSSLAKEKEAAADPDPPDPALCPVGYHYTYIHDDDFDAGGSPGTGDDFRMFIAGSSRGTQDTHHPDCPCVQVSCCSRRNDGHDD

Solvent-accessible surface area (backbone atoms only — not comparable to full-atom values): 50816 Å² total; per-residue (Å²): 118,58,77,37,51,32,33,31,39,22,63,45,58,29,27,34,44,23,51,34,43,25,36,63,67,69,43,51,52,41,34,23,18,58,51,78,60,83,76,68,83,69,56,88,48,48,42,39,33,27,40,46,46,49,53,33,38,23,52,69,50,31,64,72,52,60,72,72,37,47,75,39,74,69,46,38,63,60,69,45,70,41,80,42,69,84,40,68,57,97,50,43,38,25,33,42,39,50,35,52,58,54,36,52,52,40,50,52,52,25,47,75,63,67,48,54,72,41,54,64,33,33,70,72,40,62,50,73,62,97,73,27,28,39,36,33,32,74,89,69,50,53,39,34,13,45,26,36,35,23,25,47,30,72,80,20,53,54,38,56,58,68,68,47,53,62,55,73,46,76,59,84,35,21,31,39,40,37,33,23,28,43,64,62,73,86,66,63,72,38,59,56,63,53,89,54,24,39,43,32,39,36,43,60,79,50,92,58,31,31,36,39,36,36,69,42,60,57,87,50,63,92,52,84,76,47,72,67,56,49,36,53,51,31,30,71,48,69,72,42,46,47,59,59,42,78,66,73,33,76,47,68,50,52,43,37,31,31,37,36,77,53,43,62,57,93,53,36,35,44,32,27,38,33,29,39,41,50,37,72,58,69,46,46,62,68,40,51,9,36,52,39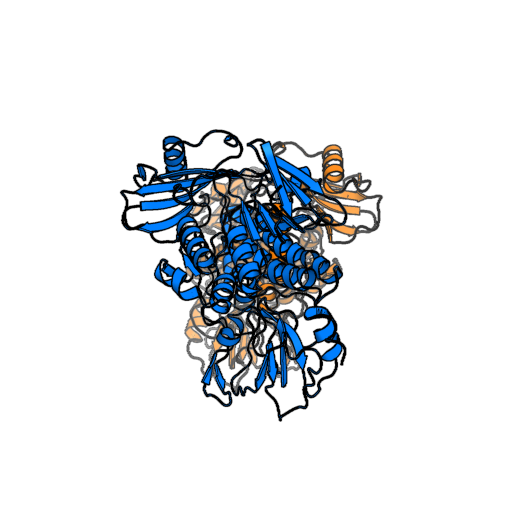,17,44,56,42,19,53,43,52,43,34,32,76,71,64,39,29,60,71,69,56,54,56,48,42,43,72,48,49,49,59,54,52,51,51,50,44,40,55,28,34,21,27,50,64,55,33,42,52,31,68,38,36,43,34,30,43,50,52,52,47,57,45,42,68,36,68,68,48,27,35,51,54,48,22,55,63,29,50,56,52,59,64,41,90,79,71,87,72,62,87,57,49,22,16,67,62,70,75,44,77,27,39,37,95,90,39,78,46,51,48,36,69,71,28,39,65,51,41,33,34,36,41,36,45,50,70,92,62,87,78,78,54,81,44,36,64,92,60,41,47,75,40,64,33,41,70,88,72,86,43,55,42,53,72,74,39,77,52,83,77,61,30,25,38,35,28,39,45,68,40,31,19,66,39,67,19,77,88,49,65,75,62,46,65,61,39,40,37,67,76,65,12,64,56,54,84,130,118,56,77,35,50,32,32,31,39,21,62,45,59,28,26,33,47,23,51,36,41,25,36,65,67,69,44,51,54,40,33,23,18,58,50,80,59,82,76,68,83,71,56,88,48,49,43,40,35,27,39,46,46,49,53,34,37,23,53,69,50,31,65,71,50,60,72,73,35,47,75,39,74,69,46,38,64,59,71,45,69,43,78,43,69,84,39,68,56,96,48,42,37,27,33,44,38,50,35,53,58,53,35,52,52,39,47,53,52,24,48,76,63,68,49,56,72,41,55,64,34,35,71,71,39,63,50,71,61,96,73,27,28,40,36,32,31,71,88,70,50,53,38,34,11,46,26,34,36,25,26,48,30,71,80,22,51,53,39,58,58,68,68,47,53,64,54,73,45,77,60,84,37,20,31,38,40,37,32,23,28,43,66,62,72,86,65,64,71,40,58,57,63,55,88,54,25,40,44,32,38,36,44,59,79,51,92,57,31,31,36,38,35,34,68,43,62,56,88,51,64,94,52,84,75,48,70,67,56,50,37,52,53,31,30,72,49,70,73,41,47,47,59,57,42,77,68,74,33,76,48,70,51,51,44,38,30,32,37,35,77,54,43,61,58,93,54,36,34,45,32,26,39,33,29,38,42,49,37,74,60,70,46,46,60,68,40,51,9,38,51,40,16,44,58,42,18,54,42,52,43,35,34,75,70,66,38,28,61,73,69,54,56,56,48,44,42,71,48,48,50,58,55,51,51,51,51,44,42,54,31,35,21,27,53,64,56,33,44,52,28,69,40,36,46,33,30,43,50,52,51,48,57,47,42,68,35,67,69,48,27,36,50,53,48,23,55,66,29,51,56,52,59,65,41,89,80,70,89,73,63,88,57,49,22,17,66,61,70,77,44,77,27,39,37,94,91,38,78,45,51,49,36,70,69,28,38,66,52,40,33,33,36,40,37,45,49,70,93,62,85,77,80,53,81,42,36,64,92,60,40,47,75,39,63,33,40,68,88,72,86,44,54,43,52,72,74,40,74,51,83,78,62,30,25,37,34,28,39,45,68,40,32,21,67,38,67,18,76,88,48,64,76,62,47,65,60,39,42,36,66,75,64,13,64,57,53,86,130

Secondary structure (DSSP, 8-state):
-EEEEEEEE--SHHHHHHHHHHHHTT--EEEE-SSS-S-----S--EE-HHHHHHHHHTT-HHHHHTTSEEE---EETTEE---TTSSSS--SEEE--HHHHHHHHHHHHHHTT--EETT--EEEEEE-SS-EEEEETTS-EEEEEEEEE---TT-HHHHHTT----EE--S-EEEEEEEE-SS-PPPSEEE--TT---EEEEEEETTEEEEEEEE-GGGTTSPP-HHHHHHHHHHHHS--TT-EEEEEEEEEE--EEE-S-SEETTEEE-GGGTEE---GGG-HHHHHHHHHHHHHHHHHHHHTTSS-GGGGHHHHHHHHHHHHHHHHHHHHHHHHTS-SHHHHHHHHHHHHHHTSHHHHHHHHHHHTTTT------SS-TTTTSBPP--EEEETTEEEEGGGGGTT---EEEE-SSS-----TT-TTT-EEEE-B--S--EETTTEE-PPPSEEEE-TTSBEEEEESSS-TTHHHHHHHHH-S----/-EEEEEEEE--SHHHHHHHHHHHHTT--EEEE-SSS-S-----S--EE-HHHHHHHHHTT-HHHHHTTSEEE---EETTEE---TTSSSS--SEEE--HHHHHHHHHHHHHHTTPPEETT--EEEEEE-SS-EEEEETTS-EEEEEEEEE---TT-HHHHHTT----EE--S-EEEEEEEE-SS-PPPSEEE--TTPPPEEEEEEETTEEEEEEEE-GGGTTSPP-HHHHHHHHHHHHS--TT-EEEEEEEEEE--EEE-S-SEETTEEE-GGGTEE---GGGHHHHHHHHHHHHHHHHHHHHHTTSS-GGGGHHHHHHHHHHHHHHHHHHHHHHHHTS-SHHHHHHHHHHHHHHTSHHHHHHHHHHHTTTT------SS-TTTTSBPP--EEEETTEEEEGGGGGTT---EEEE-SSS-----TT-TTT-EEEE-B--S--EETTTEE-PPPSEEEE-TTSBEEEEESSS-TTHHHHHHHHH-S----

Nearest PDB structures (foldseek):
  4k2x-assembly1_B  TM=9.054E-01  e=9.956E-60  Streptomyces rimosus subsp. rimosus ATCC 10970
  4k2x-assembly1_A  TM=9.095E-01  e=1.896E-59  Streptomyces rimosus subsp. rimosus ATCC 10970
  2qa1-assembly1_A-2  TM=9.121E-01  e=2.228E-55  Streptomyces sp. PGA64
  6brd-assembly3_C  TM=8.951E-01  e=1.041E-55  Streptomyces venezuelae ATCC 10712
  4x4j-assembly1_A  TM=9.023E-01  e=4.600E-53  Amycolatopsis orientalis subsp. vinearia

Organism: Mycobacteroides abscessus (strain ATCC 19977 / DSM 44196 / CCUG 20993 / CIP 104536 / JCM 13569 / NCTC 13031 / TMC 1543 / L948) (NCBI:txid561007)

Sequence (978 aa):
MAEHAVVVAGAGPTGLMLAGELALAGIDVALLERRGSHEEVGSRAAGLHSRTIEVFDQRGIAERFLAQGRTGQVTHFSGIFMSIEDFPTRHPYALGLLQHYTEKTLAAWIDELGVPIYYNAEAVGLGQDDVGVDVALADGSTLRGQYLVGCDGGRSTIRKAAGIGFPGHDPSCSAMLVDAEITEQPLEFGLLRKPGQAFLGILPFEEGWCRLAFSTGLDRLGVEPTLEEAKEALIAIAGTDFGIHNPRWISRFSDMTRQADRYRDGRVFLAGDSAHIHFPFGGQGLNTGIQDAVNLGWKLAAVIKGHAPDALLDTYHLERHPVAERVLHNTMAQTPLSEAGPRIDALRDIVADLLAMDEPRKRIAGMMSGLDIHYMLGDGHQLLGRRMPDLDVVTADGAVRVYEHLHTARPVLFNFGARQILNVEGWEDRVHVVDAKYSGIWELPVLGEVSAPDAVLVRPDGYVAWVGEGSADGLRGALTRWVGSPSRAMAEHAVVVAGAGPTGLMLAGELALAGIDVALLERRGSHEEVGSRAAGLHSRTIEVFDQRGIAERFLAQGRTGQVTHFSGIFMSIEDFPTRHPYALGLLQHYTEKTLAAWIDELGVPIYYNAEAVGLGQDDVGVDVALADGSTLRGQYLVGCDGGRSTIRKAAGIGFPGHDPSCSAMLVDAEITEQPLEFGLLRKPGQAFLGILPFEEGWCRLAFSTGLDRLGVEPTLEEAKEALIAIAGTDFGIHNPRWISRFSDMTRQADRYRDGRVFLAGDSAHIHFPFGGQGLNTGIQDAVNLGWKLAAVIKGHAPDALLDTYHLERHPVAERVLHNTMAQTPLSEAGPRIDALRDIVADLLAMDEPRKRIAGMMSGLDIHYMLGDGHQLLGRRMPDLDVVTADGAVRVYEHLHTARPVLFNFGARQILNVEGWEDRVHVVDAKYSGIWELPVLGEVSAPDAVLVRPDGYVAWVGEGSADGLRGALTRWVGSPSRA

pLDDT: mean 93.12, std 8.39, range [49.19, 98.94]